Protein AF-0000000075576171 (afdb_homodimer)

Structure (mmCIF, N/CA/C/O backbone):
data_AF-0000000075576171-model_v1
#
loop_
_entity.id
_entity.type
_entity.pdbx_description
1 polymer 'Calcineurin-like phosphoesterase domain-containing protein'
#
loop_
_atom_site.group_PDB
_atom_site.id
_atom_site.type_symbol
_atom_site.label_atom_id
_atom_site.label_alt_id
_atom_site.label_comp_id
_atom_site.label_asym_id
_atom_site.label_entity_id
_atom_site.label_seq_id
_atom_site.pdbx_PDB_ins_code
_atom_site.Cartn_x
_atom_site.Cartn_y
_atom_site.Cartn_z
_atom_site.occupancy
_atom_site.B_iso_or_equiv
_atom_site.auth_seq_id
_atom_site.auth_comp_id
_atom_site.auth_asym_id
_atom_site.auth_atom_id
_atom_site.pdbx_PDB_model_num
ATOM 1 N N . MET A 1 1 ? 13.305 -39 0.405 1 17.52 1 MET A N 1
ATOM 2 C CA . MET A 1 1 ? 11.969 -39.344 0.898 1 17.52 1 MET A CA 1
ATOM 3 C C . MET A 1 1 ? 11.852 -39.062 2.391 1 17.52 1 MET A C 1
ATOM 5 O O . MET A 1 1 ? 10.852 -39.375 3.016 1 17.52 1 MET A O 1
ATOM 9 N N . LYS A 1 2 ? 13.062 -38.406 2.637 1 15.64 2 LYS A N 1
ATOM 10 C CA . LYS A 1 2 ? 13.398 -38.062 4.016 1 15.64 2 LYS A CA 1
ATOM 11 C C . LYS A 1 2 ? 12.273 -37.281 4.668 1 15.64 2 LYS A C 1
ATOM 13 O O . LYS A 1 2 ? 11.719 -36.344 4.055 1 15.64 2 LYS A O 1
ATOM 18 N N . SER A 1 3 ? 11.57 -37.719 5.793 1 17.28 3 SER A N 1
ATOM 19 C CA . SER A 1 3 ? 11.352 -37.969 7.219 1 17.28 3 SER A CA 1
ATOM 20 C C . SER A 1 3 ? 12.133 -36.938 8.07 1 17.28 3 SER A C 1
ATOM 22 O O . SER A 1 3 ? 11.602 -36.438 9.055 1 17.28 3 SER A O 1
ATOM 24 N N . SER A 1 4 ? 13.258 -37 8.008 1 15.62 4 SER A N 1
ATOM 25 C CA . SER A 1 4 ? 13.617 -36.594 9.367 1 15.62 4 SER A CA 1
ATOM 26 C C . SER A 1 4 ? 13.141 -35.188 9.68 1 15.62 4 SER A C 1
ATOM 28 O O . SER A 1 4 ? 12.766 -34.438 8.773 1 15.62 4 SER A O 1
ATOM 30 N N . LYS A 1 5 ? 13.781 -34.312 10.328 1 18.09 5 LYS A N 1
ATOM 31 C CA . LYS A 1 5 ? 14.602 -34.094 11.523 1 18.09 5 LYS A CA 1
ATOM 32 C C . LYS A 1 5 ? 14.844 -32.625 11.773 1 18.09 5 LYS A C 1
ATOM 34 O O . LYS A 1 5 ? 15.57 -32.25 12.703 1 18.09 5 LYS A O 1
ATOM 39 N N . TYR A 1 6 ? 15 -31.734 11.055 1 16.7 6 TYR A N 1
ATOM 40 C CA . TYR A 1 6 ? 15.344 -30.531 11.82 1 16.7 6 TYR A CA 1
ATOM 41 C C . TYR A 1 6 ? 14.086 -29.828 12.32 1 16.7 6 TYR A C 1
ATOM 43 O O . TYR A 1 6 ? 13 -30 11.75 1 16.7 6 TYR A O 1
ATOM 51 N N . PHE A 1 7 ? 14.008 -28.906 13.602 1 17.77 7 PHE A N 1
ATOM 52 C CA . PHE A 1 7 ? 14.188 -28.656 15.031 1 17.77 7 PHE A CA 1
ATOM 53 C C . PHE A 1 7 ? 13.117 -27.703 15.547 1 17.77 7 PHE A C 1
ATOM 55 O O . PHE A 1 7 ? 12.438 -27.031 14.758 1 17.77 7 PHE A O 1
ATOM 62 N N . SER A 1 8 ? 13.148 -27.172 17.016 1 18.34 8 SER A N 1
ATOM 63 C CA . SER A 1 8 ? 13.148 -26.578 18.359 1 18.34 8 SER A CA 1
ATOM 64 C C . SER A 1 8 ? 13.383 -25.078 18.281 1 18.34 8 SER A C 1
ATOM 66 O O . SER A 1 8 ? 13.719 -24.453 19.281 1 18.34 8 SER A O 1
ATOM 68 N N . LEU A 1 9 ? 12.672 -24.266 17.578 1 18.59 9 LEU A N 1
ATOM 69 C CA . LEU A 1 9 ? 12.742 -22.969 18.25 1 18.59 9 LEU A CA 1
ATOM 70 C C . LEU A 1 9 ? 11.68 -22.844 19.328 1 18.59 9 LEU A C 1
ATOM 72 O O . LEU A 1 9 ? 10.484 -22.891 19.047 1 18.59 9 LEU A O 1
ATOM 76 N N . THR A 1 10 ? 12.133 -23.266 20.766 1 25.03 10 THR A N 1
ATOM 77 C CA . THR A 1 10 ? 13.477 -23.031 21.281 1 25.03 10 THR A CA 1
ATOM 78 C C . THR A 1 10 ? 14.297 -22.188 20.312 1 25.03 10 THR A C 1
ATOM 80 O O . THR A 1 10 ? 15.445 -21.844 20.609 1 25.03 10 THR A O 1
ATOM 83 N N . CYS A 1 11 ? 13.359 -21.859 19.109 1 21.95 11 CYS A N 1
ATOM 84 C CA . CYS A 1 11 ? 12.867 -21.062 17.984 1 21.95 11 CYS A CA 1
ATOM 85 C C . CYS A 1 11 ? 11.781 -20.094 18.438 1 21.95 11 CYS A C 1
ATOM 87 O O . CYS A 1 11 ? 11.125 -19.469 17.594 1 21.95 11 CYS A O 1
ATOM 89 N N . LEU A 1 12 ? 10.969 -19.984 19.531 1 21.55 12 LEU A N 1
ATOM 90 C CA . LEU A 1 12 ? 10.156 -19.281 20.516 1 21.55 12 LEU A CA 1
ATOM 91 C C . LEU A 1 12 ? 10.445 -17.781 20.5 1 21.55 12 LEU A C 1
ATOM 93 O O . LEU A 1 12 ? 9.531 -16.969 20.594 1 21.55 12 LEU A O 1
ATOM 97 N N . LYS A 1 13 ? 11.852 -17.234 20.797 1 24.52 13 LYS A N 1
ATOM 98 C CA . LYS A 1 13 ? 12.945 -16.281 20.906 1 24.52 13 LYS A CA 1
ATOM 99 C C . LYS A 1 13 ? 13.18 -15.578 19.562 1 24.52 13 LYS A C 1
ATOM 101 O O . LYS A 1 13 ? 13.883 -14.57 19.5 1 24.52 13 LYS A O 1
ATOM 106 N N . ILE A 1 14 ? 12.797 -15.93 18.406 1 25.83 14 ILE A N 1
ATOM 107 C CA . ILE A 1 14 ? 12.93 -15.312 17.078 1 25.83 14 ILE A CA 1
ATOM 108 C C . ILE A 1 14 ? 11.766 -14.359 16.828 1 25.83 14 ILE A C 1
ATOM 110 O O . ILE A 1 14 ? 11.93 -13.305 16.219 1 25.83 14 ILE A O 1
ATOM 114 N N . ALA A 1 15 ? 10.531 -14.492 17.109 1 25.62 15 ALA A N 1
ATOM 115 C CA . ALA A 1 15 ? 9.336 -13.656 17.109 1 25.62 15 ALA A CA 1
ATOM 116 C C . ALA A 1 15 ? 9.516 -12.438 18 1 25.62 15 ALA A C 1
ATOM 118 O O . ALA A 1 15 ? 8.859 -11.414 17.812 1 25.62 15 ALA A O 1
ATOM 119 N N . ASN A 1 16 ? 9.953 -12.453 19.094 1 27.39 16 ASN A N 1
ATOM 120 C CA . ASN A 1 16 ? 10.523 -11.305 19.797 1 27.39 16 ASN A CA 1
ATOM 121 C C . ASN A 1 16 ? 11.344 -10.43 18.844 1 27.39 16 ASN A C 1
ATOM 123 O O . ASN A 1 16 ? 11.625 -9.266 19.156 1 27.39 16 ASN A O 1
ATOM 127 N N . LYS A 1 17 ? 11.984 -11.008 17.891 1 33.22 17 LYS A N 1
ATOM 128 C CA . LYS A 1 17 ? 12.828 -10.43 16.844 1 33.22 17 LYS A CA 1
ATOM 129 C C . LYS A 1 17 ? 11.984 -9.68 15.82 1 33.22 17 LYS A C 1
ATOM 131 O O . LYS A 1 17 ? 12.484 -8.781 15.141 1 33.22 17 LYS A O 1
ATOM 136 N N . LEU A 1 18 ? 10.945 -10.188 15.352 1 30.08 18 LEU A N 1
ATOM 137 C CA . LEU A 1 18 ? 10.094 -9.406 14.461 1 30.08 18 LEU A CA 1
ATOM 138 C C . LEU A 1 18 ? 9.594 -8.148 15.148 1 30.08 18 LEU A C 1
ATOM 140 O O . LEU A 1 18 ? 9.477 -7.094 14.516 1 30.08 18 LEU A O 1
ATOM 144 N N . LEU A 1 19 ? 8.766 -8.289 16.297 1 31.03 19 LEU A N 1
ATOM 145 C CA . LEU A 1 19 ? 8.641 -7.031 17.031 1 31.03 19 LEU A CA 1
ATOM 146 C C . LEU A 1 19 ? 9.961 -6.641 17.672 1 31.03 19 LEU A C 1
ATOM 148 O O . LEU A 1 19 ? 10.617 -7.469 18.312 1 31.03 19 LEU A O 1
ATOM 152 N N . GLY A 1 20 ? 10.891 -6.129 16.969 1 35.5 20 GLY A N 1
ATOM 153 C CA . GLY A 1 20 ? 12.172 -5.52 17.281 1 35.5 20 GLY A CA 1
ATOM 154 C C . GLY A 1 20 ? 12.367 -5.23 18.75 1 35.5 20 GLY A C 1
ATOM 155 O O . GLY A 1 20 ? 13.023 -4.254 19.125 1 35.5 20 GLY A O 1
ATOM 156 N N . VAL A 1 21 ? 11.539 -5.883 19.469 1 35.31 21 VAL A N 1
ATOM 157 C CA . VAL A 1 21 ? 12 -5.508 20.797 1 35.31 21 VAL A CA 1
ATOM 158 C C . VAL A 1 21 ? 13.398 -6.07 21.047 1 35.31 21 VAL A C 1
ATOM 160 O O . VAL A 1 21 ? 13.609 -7.281 20.953 1 35.31 21 VAL A O 1
ATOM 163 N N . TYR A 1 22 ? 14.312 -5.504 20.641 1 37.78 22 TYR A N 1
ATOM 164 C CA . TYR A 1 22 ? 15.711 -5.797 20.969 1 37.78 22 TYR A CA 1
ATOM 165 C C . TYR A 1 22 ? 15.984 -5.543 22.438 1 37.78 22 TYR A C 1
ATOM 167 O O . TYR A 1 22 ? 15.562 -4.523 23 1 37.78 22 TYR A O 1
ATOM 175 N N . THR A 1 23 ? 15.898 -6.73 23.141 1 37.19 23 THR A N 1
ATOM 176 C CA . THR A 1 23 ? 16.234 -6.668 24.547 1 37.19 23 THR A CA 1
ATOM 177 C C . THR A 1 23 ? 17.734 -6.543 24.75 1 37.19 23 THR A C 1
ATOM 179 O O . THR A 1 23 ? 18.516 -7.32 24.172 1 37.19 23 THR A O 1
ATOM 182 N N . SER A 1 24 ? 18.297 -5.477 24.812 1 31.84 24 SER A N 1
ATOM 183 C CA . SER A 1 24 ? 19.688 -5.395 25.281 1 31.84 24 SER A CA 1
ATOM 184 C C . SER A 1 24 ? 19.797 -5.867 26.734 1 31.84 24 SER A C 1
ATOM 186 O O . SER A 1 24 ? 18.922 -5.605 27.547 1 31.84 24 SER A O 1
ATOM 188 N N . ARG A 1 25 ? 20.688 -6.922 27.062 1 30.8 25 ARG A N 1
ATOM 189 C CA . ARG A 1 25 ? 21.031 -7.559 28.328 1 30.8 25 ARG A CA 1
ATOM 190 C C . ARG A 1 25 ? 21.469 -6.523 29.359 1 30.8 25 ARG A C 1
ATOM 192 O O . ARG A 1 25 ? 22.547 -5.941 29.25 1 30.8 25 ARG A O 1
ATOM 199 N N . CYS A 1 26 ? 20.656 -5.656 29.969 1 30.92 26 CYS A N 1
ATOM 200 C CA . CYS A 1 26 ? 21.234 -4.867 31.047 1 30.92 26 CYS A CA 1
ATOM 201 C C . CYS A 1 26 ? 21.438 -5.715 32.312 1 30.92 26 CYS A C 1
ATOM 203 O O . CYS A 1 26 ? 20.609 -6.578 32.594 1 30.92 26 CYS A O 1
ATOM 205 N N . ASP A 1 27 ? 22.547 -5.641 32.844 1 34.88 27 ASP A N 1
ATOM 206 C CA . ASP A 1 27 ? 22.734 -5.781 34.281 1 34.88 27 ASP A CA 1
ATOM 207 C C . ASP A 1 27 ? 21.641 -5.047 35.031 1 34.88 27 ASP A C 1
ATOM 209 O O . ASP A 1 27 ? 20.766 -4.414 34.438 1 34.88 27 ASP A O 1
ATOM 213 N N . ASP A 1 28 ? 21.953 -4.289 36.25 1 41.62 28 ASP A N 1
ATOM 214 C CA . ASP A 1 28 ? 21.094 -3.691 37.281 1 41.62 28 ASP A CA 1
ATOM 215 C C . ASP A 1 28 ? 20.219 -2.594 36.688 1 41.62 28 ASP A C 1
ATOM 217 O O . ASP A 1 28 ? 19.453 -1.945 37.406 1 41.62 28 ASP A O 1
ATOM 221 N N . ALA A 1 29 ? 20.625 -1.772 35.656 1 46.78 29 ALA A N 1
ATOM 222 C CA . ALA A 1 29 ? 19.891 -0.657 35.062 1 46.78 29 ALA A CA 1
ATOM 223 C C . ALA A 1 29 ? 18.734 -1.155 34.219 1 46.78 29 ALA A C 1
ATOM 225 O O . ALA A 1 29 ? 18.844 -2.193 33.562 1 46.78 29 ALA A O 1
ATOM 226 N N . GLN A 1 30 ? 17.5 -0.613 34.469 1 65.06 30 GLN A N 1
ATOM 227 C CA . GLN A 1 30 ? 16.25 -1.005 33.844 1 65.06 30 GLN A CA 1
ATOM 228 C C . GLN A 1 30 ? 16.391 -0.963 32.312 1 65.06 30 GLN A C 1
ATOM 230 O O . GLN A 1 30 ? 16.609 0.103 31.734 1 65.06 30 GLN A O 1
ATOM 235 N N . GLU A 1 31 ? 16.656 -1.927 31.641 1 79.56 31 GLU A N 1
ATOM 236 C CA . GLU A 1 31 ? 16.922 -2.117 30.219 1 79.56 31 GLU A CA 1
ATOM 237 C C . GLU A 1 31 ? 15.734 -1.656 29.375 1 79.56 31 GLU A C 1
ATOM 239 O O . GLU A 1 31 ? 14.578 -1.947 29.703 1 79.56 31 GLU A O 1
ATOM 244 N N . MET A 1 32 ? 16.156 -0.674 28.438 1 88.06 32 MET A N 1
ATOM 245 C CA . MET A 1 32 ? 15.148 -0.23 27.469 1 88.06 32 MET A CA 1
ATOM 246 C C . MET A 1 32 ? 15.008 -1.225 26.328 1 88.06 32 MET A C 1
ATOM 248 O O . MET A 1 32 ? 16 -1.804 25.875 1 88.06 32 MET A O 1
ATOM 252 N N . THR A 1 33 ? 13.812 -1.478 25.969 1 85.06 33 THR A N 1
ATOM 253 C CA . THR A 1 33 ? 13.523 -2.27 24.781 1 85.06 33 THR A CA 1
ATOM 254 C C . THR A 1 33 ? 12.922 -1.396 23.688 1 85.06 33 THR A C 1
ATOM 256 O O . THR A 1 33 ? 12.383 -0.323 23.969 1 85.06 33 THR A O 1
ATOM 259 N N . VAL A 1 34 ? 13.125 -1.849 22.438 1 88.75 34 VAL A N 1
ATOM 260 C CA . VAL A 1 34 ? 12.633 -1.051 21.328 1 88.75 34 VAL A CA 1
ATOM 261 C C . VAL A 1 34 ? 11.844 -1.938 20.359 1 88.75 34 VAL A C 1
ATOM 263 O O . VAL A 1 34 ? 12.219 -3.086 20.125 1 88.75 34 VAL A O 1
ATOM 266 N N . GLU A 1 35 ? 10.688 -1.4 19.922 1 86.56 35 GLU A N 1
ATOM 267 C CA . GLU A 1 35 ? 9.875 -2 18.859 1 86.56 35 GLU A CA 1
ATOM 268 C C . GLU A 1 35 ? 9.711 -1.05 17.688 1 86.56 35 GLU A C 1
ATOM 270 O O . GLU A 1 35 ? 9.539 0.156 17.859 1 86.56 35 GLU A O 1
ATOM 275 N N . SER A 1 36 ? 9.789 -1.634 16.469 1 88.75 36 SER A N 1
ATOM 276 C CA . SER A 1 36 ? 9.68 -0.828 15.266 1 88.75 36 SER A CA 1
ATOM 277 C C . SER A 1 36 ? 8.391 -1.138 14.508 1 88.75 36 SER A C 1
ATOM 279 O O . SER A 1 36 ? 7.902 -2.27 14.539 1 88.75 36 SER A O 1
ATOM 281 N N . ASN A 1 37 ? 7.871 -0.131 13.812 1 87 37 ASN A N 1
ATOM 282 C CA . ASN A 1 37 ? 6.695 -0.337 12.977 1 87 37 ASN A CA 1
ATOM 283 C C . ASN A 1 37 ? 7.055 -1.024 11.664 1 87 37 ASN A C 1
ATOM 285 O O . ASN A 1 37 ? 6.18 -1.519 10.953 1 87 37 ASN A O 1
ATOM 289 N N . ILE A 1 38 ? 8.297 -0.993 11.25 1 89.44 38 ILE A N 1
ATOM 290 C CA . ILE A 1 38 ? 8.695 -1.644 10.008 1 89.44 38 ILE A CA 1
ATOM 291 C C . ILE A 1 38 ? 9.516 -2.893 10.312 1 89.44 38 ILE A C 1
ATOM 293 O O . ILE A 1 38 ? 10.094 -3.01 11.398 1 89.44 38 ILE A O 1
ATOM 297 N N . LEU A 1 39 ? 9.539 -3.797 9.391 1 86.12 39 LEU A N 1
ATOM 298 C CA . LEU A 1 39 ? 10.312 -5.023 9.539 1 86.12 39 LEU A CA 1
ATOM 299 C C . LEU A 1 39 ? 11.797 -4.75 9.352 1 86.12 39 LEU A C 1
ATOM 301 O O . LEU A 1 39 ? 12.195 -4.059 8.406 1 86.12 39 LEU A O 1
ATOM 305 N N . MET A 1 40 ? 12.602 -5.266 10.305 1 91.19 40 MET A N 1
ATOM 306 C CA . MET A 1 40 ? 14.055 -5.137 10.219 1 91.19 40 MET A CA 1
ATOM 307 C C . MET A 1 40 ? 14.742 -6.457 10.562 1 91.19 40 MET A C 1
ATOM 309 O O . MET A 1 40 ? 14.125 -7.344 11.156 1 91.19 40 MET A O 1
ATOM 313 N N . SER A 1 41 ? 15.922 -6.629 10.078 1 88.06 41 SER A N 1
ATOM 314 C CA . SER A 1 41 ? 16.75 -7.77 10.438 1 88.06 41 SER A CA 1
ATOM 315 C C . SER A 1 41 ? 18.094 -7.316 11.016 1 88.06 41 SER A C 1
ATOM 317 O O . SER A 1 41 ? 18.391 -6.121 11.031 1 88.06 41 SER A O 1
ATOM 319 N N . ASP A 1 42 ? 18.875 -8.305 11.477 1 87.69 42 ASP A N 1
ATOM 320 C CA . ASP A 1 42 ? 20.188 -7.996 12.031 1 87.69 42 ASP A CA 1
ATOM 321 C C . ASP A 1 42 ? 21.297 -8.242 11 1 87.69 42 ASP A C 1
ATOM 323 O O . ASP A 1 42 ? 22.484 -8.211 11.328 1 87.69 42 ASP A O 1
ATOM 327 N N . SER A 1 43 ? 20.812 -8.477 9.75 1 86.25 43 SER A N 1
ATOM 328 C CA . SER A 1 43 ? 21.812 -8.836 8.75 1 86.25 43 SER A CA 1
ATOM 329 C C . SER A 1 43 ? 21.625 -8.023 7.469 1 86.25 43 SER A C 1
ATOM 331 O O . SER A 1 43 ? 20.5 -7.902 6.961 1 86.25 43 SER A O 1
ATOM 333 N N . LEU A 1 44 ? 22.719 -7.621 7.02 1 87.38 44 LEU A N 1
ATOM 334 C CA . LEU A 1 44 ? 22.766 -6.891 5.758 1 87.38 44 LEU A CA 1
ATOM 335 C C . LEU A 1 44 ? 22.375 -7.797 4.594 1 87.38 44 LEU A C 1
ATOM 337 O O . LEU A 1 44 ? 21.859 -7.324 3.576 1 87.38 44 LEU A O 1
ATOM 341 N N . GLU A 1 45 ? 22.531 -9.094 4.77 1 85.38 45 GLU A N 1
ATOM 342 C CA . GLU A 1 45 ? 22.359 -10.055 3.68 1 85.38 45 GLU A CA 1
ATOM 343 C C . GLU A 1 45 ? 20.875 -10.391 3.475 1 85.38 45 GLU A C 1
ATOM 345 O O . GLU A 1 45 ? 20.5 -10.906 2.426 1 85.38 45 GLU A O 1
ATOM 350 N N . ASN A 1 46 ? 20.125 -10.062 4.441 1 85.75 46 ASN A N 1
ATOM 351 C CA . ASN A 1 46 ? 18.703 -10.398 4.348 1 85.75 46 ASN A CA 1
ATOM 352 C C . ASN A 1 46 ? 17.828 -9.281 4.891 1 85.75 46 ASN A C 1
ATOM 354 O O . ASN A 1 46 ? 17.062 -9.484 5.832 1 85.75 46 ASN A O 1
ATOM 358 N N . PRO A 1 47 ? 17.891 -8.188 4.27 1 89.38 47 PRO A N 1
ATOM 359 C CA . PRO A 1 47 ? 17 -7.117 4.742 1 89.38 47 PRO A CA 1
ATOM 360 C C . PRO A 1 47 ? 15.539 -7.348 4.363 1 89.38 47 PRO A C 1
ATOM 362 O O . PRO A 1 47 ? 15.227 -7.539 3.188 1 89.38 47 PRO A O 1
ATOM 365 N N . PRO A 1 48 ? 14.664 -7.383 5.348 1 91.06 48 PRO A N 1
ATOM 366 C CA . PRO A 1 48 ? 13.242 -7.508 4.996 1 91.06 48 PRO A CA 1
ATOM 367 C C . PRO A 1 48 ? 12.742 -6.344 4.141 1 91.06 48 PRO A C 1
ATOM 369 O O . PRO A 1 48 ? 13.156 -5.199 4.348 1 91.06 48 PRO A O 1
ATOM 372 N N . VAL A 1 49 ? 11.883 -6.633 3.219 1 94.44 49 VAL A N 1
ATOM 373 C CA . VAL A 1 49 ? 11.352 -5.625 2.307 1 94.44 49 VAL A CA 1
ATOM 374 C C . VAL A 1 49 ? 10.086 -5.008 2.898 1 94.44 49 VAL A C 1
ATOM 376 O O . VAL A 1 49 ? 9.188 -5.727 3.354 1 94.44 49 VAL A O 1
ATOM 379 N N . ASN A 1 50 ? 10.109 -3.707 2.988 1 93.5 50 ASN A N 1
ATOM 380 C CA . ASN A 1 50 ? 8.93 -2.93 3.35 1 93.5 50 ASN A CA 1
ATOM 381 C C . ASN A 1 50 ? 8.375 -2.166 2.152 1 93.5 50 ASN A C 1
ATOM 383 O O . ASN A 1 50 ? 9.109 -1.476 1.451 1 93.5 50 ASN A O 1
ATOM 387 N N . ASP A 1 51 ? 7.098 -2.291 1.861 1 89.5 51 ASP A N 1
ATOM 388 C CA . ASP A 1 51 ? 6.504 -1.739 0.648 1 89.5 51 ASP A CA 1
ATOM 389 C C . ASP A 1 51 ? 6.578 -0.214 0.645 1 89.5 51 ASP A C 1
ATOM 391 O O . ASP A 1 51 ? 7.09 0.385 -0.303 1 89.5 51 ASP A O 1
ATOM 395 N N . ILE A 1 52 ? 6 0.49 1.646 1 88.12 52 ILE A N 1
ATOM 396 C CA . ILE A 1 52 ? 6.074 1.944 1.737 1 88.12 52 ILE A CA 1
ATOM 397 C C . ILE A 1 52 ? 6.535 2.352 3.135 1 88.12 52 ILE A C 1
ATOM 399 O O . ILE A 1 52 ? 5.957 1.922 4.137 1 88.12 52 ILE A O 1
ATOM 403 N N . VAL A 1 53 ? 7.625 3.102 3.15 1 91.06 53 VAL A N 1
ATOM 404 C CA . VAL A 1 53 ? 8.117 3.625 4.418 1 91.06 53 VAL A CA 1
ATOM 405 C C . VAL A 1 53 ? 8.133 5.152 4.379 1 91.06 53 VAL A C 1
ATOM 407 O O . VAL A 1 53 ? 8.883 5.754 3.609 1 91.06 53 VAL A O 1
ATOM 410 N N . GLN A 1 54 ? 7.316 5.711 5.148 1 91.25 54 GLN A N 1
ATOM 411 C CA . GLN A 1 54 ? 7.293 7.168 5.273 1 91.25 54 GLN A CA 1
ATOM 412 C C . GLN A 1 54 ? 7.914 7.617 6.59 1 91.25 54 GLN A C 1
ATOM 414 O O . GLN A 1 54 ? 8.688 8.578 6.621 1 91.25 54 GLN A O 1
ATOM 419 N N . THR A 1 55 ? 7.504 6.992 7.641 1 93.06 55 THR A N 1
ATOM 420 C CA . THR A 1 55 ? 7.973 7.266 8.992 1 93.06 55 THR A CA 1
ATOM 421 C C . THR A 1 55 ? 8.336 5.969 9.711 1 93.06 55 THR A C 1
ATOM 423 O O . THR A 1 55 ? 7.527 5.043 9.781 1 93.06 55 THR A O 1
ATOM 426 N N . ILE A 1 56 ? 9.562 5.898 10.094 1 94.25 56 ILE A N 1
ATOM 427 C CA . ILE A 1 56 ? 9.945 4.82 10.992 1 94.25 56 ILE A CA 1
ATOM 428 C C . ILE A 1 56 ? 9.594 5.199 12.43 1 94.25 56 ILE A C 1
ATOM 430 O O . ILE A 1 56 ? 10.062 6.219 12.945 1 94.25 56 ILE A O 1
ATOM 434 N N . THR A 1 57 ? 8.781 4.457 13.023 1 93.19 57 THR A N 1
ATOM 435 C CA . THR A 1 57 ? 8.383 4.688 14.406 1 93.19 57 THR A CA 1
ATOM 436 C C . THR A 1 57 ? 9.008 3.643 15.328 1 93.19 57 THR A C 1
ATOM 438 O O . THR A 1 57 ? 8.852 2.439 15.109 1 93.19 57 THR A O 1
ATOM 441 N N . LEU A 1 58 ? 9.703 4.082 16.297 1 92.94 58 LEU A N 1
ATOM 442 C CA . LEU A 1 58 ? 10.305 3.225 17.312 1 92.94 58 LEU A CA 1
ATOM 443 C C . LEU A 1 58 ? 9.641 3.441 18.672 1 92.94 58 LEU A C 1
ATOM 445 O O . LEU A 1 58 ? 9.609 4.562 19.188 1 92.94 58 LEU A O 1
ATOM 449 N N . LYS A 1 59 ? 9.133 2.463 19.219 1 92 59 LYS A N 1
ATOM 450 C CA . LYS A 1 59 ? 8.508 2.516 20.531 1 92 59 LYS A CA 1
ATOM 451 C C . LYS A 1 59 ? 9.422 1.906 21.594 1 92 59 LYS A C 1
ATOM 453 O O . LYS A 1 59 ? 9.875 0.77 21.453 1 92 59 LYS A O 1
ATOM 458 N N . PHE A 1 60 ? 9.617 2.623 22.641 1 92.31 60 PHE A N 1
ATOM 459 C CA . PHE A 1 60 ? 10.438 2.176 23.766 1 92.31 60 PHE A CA 1
ATOM 460 C C . PHE A 1 60 ? 9.57 1.898 24.984 1 92.31 60 PHE A C 1
ATOM 462 O O . PHE A 1 60 ? 8.43 2.369 25.062 1 92.31 60 PHE A O 1
ATOM 469 N N . ASN A 1 61 ? 10.055 1.088 25.891 1 90.56 61 ASN A N 1
ATOM 470 C CA . ASN A 1 61 ? 9.297 0.747 27.094 1 90.56 61 ASN A CA 1
ATOM 471 C C . ASN A 1 61 ? 9.414 1.827 28.156 1 90.56 61 ASN A C 1
ATOM 473 O O . ASN A 1 61 ? 8.828 1.713 29.234 1 90.56 61 ASN A O 1
ATOM 477 N N . GLN A 1 62 ? 10.164 2.91 27.906 1 92.19 62 GLN A N 1
ATOM 478 C CA . GLN A 1 62 ? 10.359 4.016 28.844 1 92.19 62 GLN A CA 1
ATOM 479 C C . GLN A 1 62 ? 10.281 5.359 28.125 1 92.19 62 GLN A C 1
ATOM 481 O O . GLN A 1 62 ? 10.602 5.457 26.938 1 92.19 62 GLN A O 1
ATOM 486 N N . ALA A 1 63 ? 9.82 6.352 28.906 1 94.06 63 ALA A N 1
ATOM 487 C CA . ALA A 1 63 ? 9.82 7.703 28.359 1 94.06 63 ALA A CA 1
ATOM 488 C C . ALA A 1 63 ? 11.234 8.195 28.078 1 94.06 63 ALA A C 1
ATOM 490 O O . ALA A 1 63 ? 12.125 8.055 28.922 1 94.06 63 ALA A O 1
ATOM 491 N N . LEU A 1 64 ? 11.453 8.797 26.938 1 93.88 64 LEU A N 1
ATOM 492 C CA . LEU A 1 64 ? 12.797 9.125 26.469 1 93.88 64 LEU A CA 1
ATOM 493 C C . LEU A 1 64 ? 13.219 10.508 26.969 1 93.88 64 LEU A C 1
ATOM 495 O O . LEU A 1 64 ? 12.375 11.367 27.219 1 93.88 64 LEU A O 1
ATOM 499 N N . ASP A 1 65 ? 14.477 10.695 27.219 1 92 65 ASP A N 1
ATOM 500 C CA . ASP A 1 65 ? 15.078 11.992 27.516 1 92 65 ASP A CA 1
ATOM 501 C C . ASP A 1 65 ? 15.438 12.742 26.25 1 92 65 ASP A C 1
ATOM 503 O O . ASP A 1 65 ? 16.375 12.359 25.531 1 92 65 ASP A O 1
ATOM 507 N N . PRO A 1 66 ? 14.758 13.812 25.953 1 90.75 66 PRO A N 1
ATOM 508 C CA . PRO A 1 66 ? 15 14.547 24.703 1 90.75 66 PRO A CA 1
ATOM 509 C C . PRO A 1 66 ? 16.438 15.031 24.578 1 90.75 66 PRO A C 1
ATOM 511 O O . PRO A 1 66 ? 16.953 15.203 23.469 1 90.75 66 PRO A O 1
ATOM 514 N N . ALA A 1 67 ? 17.172 15.172 25.609 1 88.69 67 ALA A N 1
ATOM 515 C CA . ALA A 1 67 ? 18.547 15.688 25.594 1 88.69 67 ALA A CA 1
ATOM 516 C C . ALA A 1 67 ? 19.5 14.672 24.984 1 88.69 67 ALA A C 1
ATOM 518 O O . ALA A 1 67 ? 20.594 15.039 24.531 1 88.69 67 ALA A O 1
ATOM 519 N N . THR A 1 68 ? 19.078 13.422 24.938 1 91.44 68 THR A N 1
ATOM 520 C CA . THR A 1 68 ? 19.984 12.367 24.469 1 91.44 68 THR A CA 1
ATOM 521 C C . THR A 1 68 ? 19.656 11.984 23.031 1 91.44 68 THR A C 1
ATOM 523 O O . THR A 1 68 ? 20.328 11.133 22.453 1 91.44 68 THR A O 1
ATOM 526 N N . LEU A 1 69 ? 18.672 12.602 22.5 1 91.44 69 LEU A N 1
ATOM 527 C CA . LEU A 1 69 ? 18.172 12.195 21.188 1 91.44 69 LEU A CA 1
ATOM 528 C C . LEU A 1 69 ? 19.141 12.594 20.094 1 91.44 69 LEU A C 1
ATOM 530 O O . LEU A 1 69 ? 19.359 11.836 19.141 1 91.44 69 LEU A O 1
ATOM 534 N N . ALA A 1 70 ? 19.797 13.75 20.484 1 81.88 70 ALA A N 1
ATOM 535 C CA . ALA A 1 70 ? 20.703 14.266 19.453 1 81.88 70 ALA A CA 1
ATOM 536 C C . ALA A 1 70 ? 21.828 13.273 19.172 1 81.88 70 ALA A C 1
ATOM 538 O O . ALA A 1 70 ? 22.453 12.734 20.094 1 81.88 70 ALA A O 1
ATOM 539 N N . ASP A 1 71 ? 22.094 12.727 18.047 1 86 71 ASP A N 1
ATOM 540 C CA . ASP A 1 71 ? 23.188 11.922 17.516 1 86 71 ASP A CA 1
ATOM 541 C C . ASP A 1 71 ? 23.016 10.453 17.891 1 86 71 ASP A C 1
ATOM 543 O O . ASP A 1 71 ? 23.906 9.641 17.641 1 86 71 ASP A O 1
ATOM 547 N N . ALA A 1 72 ? 21.953 10.164 18.656 1 93.81 72 ALA A N 1
ATOM 548 C CA . ALA A 1 72 ? 21.75 8.789 19.094 1 93.81 72 ALA A CA 1
ATOM 549 C C . ALA A 1 72 ? 21.188 7.93 17.969 1 93.81 72 ALA A C 1
ATOM 551 O O . ALA A 1 72 ? 21.203 6.699 18.047 1 93.81 72 ALA A O 1
ATOM 552 N N . ILE A 1 73 ? 20.625 8.547 17 1 94.69 73 ILE A N 1
ATOM 553 C CA . ILE A 1 73 ? 19.984 7.824 15.906 1 94.69 73 ILE A CA 1
ATOM 554 C C . ILE A 1 73 ? 20.703 8.148 14.594 1 94.69 73 ILE A C 1
ATOM 556 O O . ILE A 1 73 ? 20.875 9.312 14.234 1 94.69 73 ILE A O 1
ATOM 560 N N . GLU A 1 74 ? 21.141 7.121 13.93 1 95.44 74 GLU A N 1
ATOM 561 C CA . GLU A 1 74 ? 21.812 7.285 12.641 1 95.44 74 GLU A CA 1
ATOM 562 C C . GLU A 1 74 ? 21.172 6.391 11.578 1 95.44 74 GLU A C 1
ATOM 564 O O . GLU A 1 74 ? 20.766 5.262 11.867 1 95.44 74 GLU A O 1
ATOM 569 N N . LEU A 1 75 ? 21.047 6.93 10.453 1 96.38 75 LEU A N 1
ATOM 570 C CA . LEU A 1 75 ? 20.5 6.223 9.297 1 96.38 75 LEU A CA 1
ATOM 571 C C . LEU A 1 75 ? 21.516 6.168 8.164 1 96.38 75 LEU A C 1
ATOM 573 O O . LEU A 1 75 ? 22.156 7.168 7.859 1 96.38 75 LEU A O 1
ATOM 577 N N . TYR A 1 76 ? 21.703 5.008 7.598 1 97.06 76 TYR A N 1
ATOM 578 C CA . TYR A 1 76 ? 22.609 4.805 6.477 1 97.06 76 TYR A CA 1
ATOM 579 C C . TYR A 1 76 ? 21.891 4.137 5.309 1 97.06 76 TYR A C 1
ATOM 581 O O . TYR A 1 76 ? 21.031 3.275 5.508 1 97.06 76 TYR A O 1
ATOM 589 N N . ARG A 1 77 ? 22.172 4.531 4.152 1 96.88 77 ARG A N 1
ATOM 590 C CA . ARG A 1 77 ? 21.828 3.793 2.938 1 96.88 77 ARG A CA 1
ATOM 591 C C . ARG A 1 77 ? 22.984 2.891 2.512 1 96.88 77 ARG A C 1
ATOM 593 O O . ARG A 1 77 ? 24.156 3.273 2.619 1 96.88 77 ARG A O 1
ATOM 600 N N . ILE A 1 78 ? 22.688 1.743 2.041 1 96.38 78 ILE A N 1
ATOM 601 C CA . ILE A 1 78 ? 23.719 0.82 1.586 1 96.38 78 ILE A CA 1
ATOM 602 C C . ILE A 1 78 ? 23.938 0.99 0.084 1 96.38 78 ILE A C 1
ATOM 604 O O . ILE A 1 78 ? 23 0.85 -0.706 1 96.38 78 ILE A O 1
ATOM 608 N N . ASP A 1 79 ? 25.156 1.246 -0.326 1 95 79 ASP A N 1
ATOM 609 C CA . ASP A 1 79 ? 25.406 1.483 -1.743 1 95 79 ASP A CA 1
ATOM 610 C C . ASP A 1 79 ? 25.719 0.177 -2.475 1 95 79 ASP A C 1
ATOM 612 O O . ASP A 1 79 ? 25.641 -0.902 -1.881 1 95 79 ASP A O 1
ATOM 616 N N . GLN A 1 80 ? 26.031 0.241 -3.777 1 91.94 80 GLN A N 1
ATOM 617 C CA . GLN A 1 80 ? 26.172 -0.922 -4.645 1 91.94 80 GLN A CA 1
ATOM 618 C C . GLN A 1 80 ? 27.359 -1.787 -4.215 1 91.94 80 GLN A C 1
ATOM 620 O O . GLN A 1 80 ? 27.422 -2.967 -4.562 1 91.94 80 GLN A O 1
ATOM 625 N N . HIS A 1 81 ? 28.281 -1.241 -3.398 1 91.81 81 HIS A N 1
ATOM 626 C CA . HIS A 1 81 ? 29.469 -1.976 -2.963 1 91.81 81 HIS A CA 1
ATOM 627 C C . HIS A 1 81 ? 29.281 -2.521 -1.551 1 91.81 81 HIS A C 1
ATOM 629 O O . HIS A 1 81 ? 30.219 -3.107 -0.985 1 91.81 81 HIS A O 1
ATOM 635 N N . GLY A 1 82 ? 28.062 -2.289 -1.002 1 90.44 82 GLY A N 1
ATOM 636 C CA . GLY A 1 82 ? 27.781 -2.785 0.336 1 90.44 82 GLY A CA 1
ATOM 637 C C . GLY A 1 82 ? 28.234 -1.833 1.43 1 90.44 82 GLY A C 1
ATOM 638 O O . GLY A 1 82 ? 28.219 -2.186 2.611 1 90.44 82 GLY A O 1
ATOM 639 N N . ASN A 1 83 ? 28.609 -0.638 1.052 1 94.31 83 ASN A N 1
ATOM 640 C CA . ASN A 1 83 ? 29.062 0.348 2.033 1 94.31 83 ASN A CA 1
ATOM 641 C C . ASN A 1 83 ? 27.875 1.138 2.602 1 94.31 83 ASN A C 1
ATOM 643 O O . ASN A 1 83 ? 26.922 1.444 1.882 1 94.31 83 ASN A O 1
ATOM 647 N N . ALA A 1 84 ? 28.016 1.413 3.852 1 95.25 84 ALA A N 1
ATOM 648 C CA . ALA A 1 84 ? 27.031 2.27 4.496 1 95.25 84 ALA A CA 1
ATOM 649 C C . ALA A 1 84 ? 27.328 3.744 4.246 1 95.25 84 ALA A C 1
ATOM 651 O O . ALA A 1 84 ? 28.422 4.227 4.586 1 95.25 84 ALA A O 1
ATOM 652 N N . VAL A 1 85 ? 26.406 4.395 3.619 1 96.62 85 VAL A N 1
ATOM 653 C CA . VAL A 1 85 ? 26.516 5.828 3.361 1 96.62 85 VAL A CA 1
ATOM 654 C C . VAL A 1 85 ? 25.547 6.586 4.254 1 96.62 85 VAL A C 1
ATOM 656 O O . VAL A 1 85 ? 24.328 6.41 4.148 1 96.62 85 VAL A O 1
ATOM 659 N N . LYS A 1 86 ? 26.031 7.418 5.066 1 95.88 86 LYS A N 1
ATOM 660 C CA . LYS A 1 86 ? 25.188 8.133 6.027 1 95.88 86 LYS A CA 1
ATOM 661 C C . LYS A 1 86 ? 24.156 9 5.32 1 95.88 86 LYS A C 1
ATOM 663 O O . LYS A 1 86 ? 24.484 9.711 4.367 1 95.88 86 LYS A O 1
ATOM 668 N N . GLU A 1 87 ? 22.906 8.922 5.719 1 94.44 87 GLU A N 1
ATOM 669 C CA . GLU A 1 87 ? 21.781 9.711 5.207 1 94.44 87 GLU A CA 1
ATOM 670 C C . GLU A 1 87 ? 21.25 10.664 6.277 1 94.44 87 GLU A C 1
ATOM 672 O O . GLU A 1 87 ? 21.078 10.273 7.434 1 94.44 87 GLU A O 1
ATOM 677 N N . ALA A 1 88 ? 21.078 11.938 5.844 1 91.75 88 ALA A N 1
ATOM 678 C CA . ALA A 1 88 ? 20.438 12.867 6.754 1 91.75 88 ALA A CA 1
ATOM 679 C C . ALA A 1 88 ? 18.984 12.453 7.031 1 91.75 88 ALA A C 1
ATOM 681 O O . ALA A 1 88 ? 18.297 11.984 6.129 1 91.75 88 ALA A O 1
ATOM 682 N N . CYS A 1 89 ? 18.562 12.484 8.297 1 92.38 89 CYS A N 1
ATOM 683 C CA . CYS A 1 89 ? 17.188 12.141 8.672 1 92.38 89 CYS A CA 1
ATOM 684 C C . CYS A 1 89 ? 16.656 13.078 9.742 1 92.38 89 CYS A C 1
ATOM 686 O O . CYS A 1 89 ? 17.438 13.82 10.359 1 92.38 89 CYS A O 1
ATOM 688 N N . CYS A 1 90 ? 15.375 13.188 9.805 1 92.19 90 CYS A N 1
ATOM 689 C CA . CYS A 1 90 ? 14.672 13.938 10.844 1 92.19 90 CYS A CA 1
ATOM 690 C C . CYS A 1 90 ? 14.188 13.008 11.945 1 92.19 90 CYS A C 1
ATOM 692 O O . CYS A 1 90 ? 13.438 12.062 11.688 1 92.19 90 CYS A O 1
ATOM 694 N N . VAL A 1 91 ? 14.664 13.297 13.195 1 93.19 91 VAL A N 1
ATOM 695 C CA . VAL A 1 91 ? 14.289 12.469 14.336 1 93.19 91 VAL A CA 1
ATOM 696 C C . VAL A 1 91 ? 13.562 13.312 15.375 1 93.19 91 VAL A C 1
ATOM 698 O O . VAL A 1 91 ? 14.023 14.398 15.734 1 93.19 91 VAL A O 1
ATOM 701 N N . LYS A 1 92 ? 12.375 12.812 15.867 1 91.06 92 LYS A N 1
ATOM 702 C CA . LYS A 1 92 ? 11.641 13.523 16.906 1 91.06 92 LYS A CA 1
ATOM 703 C C . LYS A 1 92 ? 10.961 12.539 17.859 1 91.06 92 LYS A C 1
ATOM 705 O O . LYS A 1 92 ? 10.648 11.406 17.469 1 91.06 92 LYS A O 1
ATOM 710 N N . ILE A 1 93 ? 10.828 12.984 19.031 1 91.62 93 ILE A N 1
ATOM 711 C CA . ILE A 1 93 ? 9.969 12.273 19.969 1 91.62 93 ILE A CA 1
ATOM 712 C C . ILE A 1 93 ? 8.508 12.602 19.656 1 91.62 93 ILE A C 1
ATOM 714 O O . ILE A 1 93 ? 8.164 13.758 19.406 1 91.62 93 ILE A O 1
ATOM 718 N N . ASP A 1 94 ? 7.727 11.539 19.641 1 87.25 94 ASP A N 1
ATOM 719 C CA . ASP A 1 94 ? 6.305 11.734 19.391 1 87.25 94 ASP A CA 1
ATOM 720 C C . ASP A 1 94 ? 5.695 12.719 20.391 1 87.25 94 ASP A C 1
ATOM 722 O O . ASP A 1 94 ? 5.977 12.648 21.578 1 87.25 94 ASP A O 1
ATOM 726 N N . ARG A 1 95 ? 4.844 13.555 19.922 1 76.56 95 ARG A N 1
ATOM 727 C CA . ARG A 1 95 ? 4.277 14.633 20.719 1 76.56 95 ARG A CA 1
ATOM 728 C C . ARG A 1 95 ? 3.318 14.086 21.766 1 76.56 95 ARG A C 1
ATOM 730 O O . ARG A 1 95 ? 3.166 14.672 22.844 1 76.56 95 ARG A O 1
ATOM 737 N N . MET A 1 96 ? 2.658 13.039 21.359 1 76.38 96 MET A N 1
ATOM 738 C CA . MET A 1 96 ? 1.607 12.531 22.25 1 76.38 96 MET A CA 1
ATOM 739 C C . MET A 1 96 ? 2.127 11.383 23.094 1 76.38 96 MET A C 1
ATOM 741 O O . MET A 1 96 ? 1.454 10.945 24.031 1 76.38 96 MET A O 1
ATOM 745 N N . ASP A 1 97 ? 3.312 10.859 22.766 1 87.5 97 ASP A N 1
ATOM 746 C CA . ASP A 1 97 ? 3.848 9.688 23.453 1 87.5 97 ASP A CA 1
ATOM 747 C C . ASP A 1 97 ? 5.363 9.781 23.594 1 87.5 97 ASP A C 1
ATOM 749 O O . ASP A 1 97 ? 6.102 9.461 22.656 1 87.5 97 ASP A O 1
ATOM 753 N N . ALA A 1 98 ? 5.871 10.055 24.766 1 92.06 98 ALA A N 1
ATOM 754 C CA . ALA A 1 98 ? 7.285 10.297 25.031 1 92.06 98 ALA A CA 1
ATOM 755 C C . ALA A 1 98 ? 8.094 9.008 24.922 1 92.06 98 ALA A C 1
ATOM 757 O O . ALA A 1 98 ? 9.32 9.031 25.016 1 92.06 98 ALA A O 1
ATOM 758 N N . THR A 1 99 ? 7.453 7.867 24.703 1 93.94 99 THR A N 1
ATOM 759 C CA . THR A 1 99 ? 8.148 6.594 24.562 1 93.94 99 THR A CA 1
ATOM 760 C C . THR A 1 99 ? 8.383 6.277 23.078 1 93.94 99 THR A C 1
ATOM 762 O O . THR A 1 99 ? 8.953 5.234 22.75 1 93.94 99 THR A O 1
ATOM 765 N N . VAL A 1 100 ? 7.934 7.18 22.219 1 94.06 100 VAL A N 1
ATOM 766 C CA . VAL A 1 100 ? 7.949 6.875 20.797 1 94.06 100 VAL A CA 1
ATOM 767 C C . VAL A 1 100 ? 8.82 7.891 20.062 1 94.06 100 VAL A C 1
ATOM 769 O O . VAL A 1 100 ? 8.727 9.094 20.297 1 94.06 100 VAL A O 1
ATOM 772 N N . ILE A 1 101 ? 9.688 7.391 19.172 1 94.69 101 ILE A N 1
ATOM 773 C CA . ILE A 1 101 ? 10.461 8.234 18.25 1 94.69 101 ILE A CA 1
ATOM 774 C C . ILE A 1 101 ? 9.945 8.047 16.828 1 94.69 101 ILE A C 1
ATOM 776 O O . ILE A 1 101 ? 9.578 6.941 16.438 1 94.69 101 ILE A O 1
ATOM 780 N N . GLN A 1 102 ? 9.945 9.109 16.094 1 93.44 102 GLN A N 1
ATOM 781 C CA . GLN A 1 102 ? 9.656 9.094 14.672 1 93.44 102 GLN A CA 1
ATOM 782 C C . GLN A 1 102 ? 10.875 9.508 13.859 1 93.44 102 GLN A C 1
ATOM 784 O O . GLN A 1 102 ? 11.547 10.484 14.188 1 93.44 102 GLN A O 1
ATOM 789 N N . ILE A 1 103 ? 11.203 8.734 12.875 1 94.5 103 ILE A N 1
ATOM 790 C CA . ILE A 1 103 ? 12.336 8.984 11.992 1 94.5 103 ILE A CA 1
ATOM 791 C C . ILE A 1 103 ? 11.844 9.148 10.555 1 94.5 103 ILE A C 1
ATOM 793 O O . ILE A 1 103 ? 11.164 8.273 10.023 1 94.5 103 ILE A O 1
ATOM 797 N N . ASN A 1 104 ? 12.156 10.242 9.922 1 94.25 104 ASN A N 1
ATOM 798 C CA . ASN A 1 104 ? 11.867 10.523 8.516 1 94.25 104 ASN A CA 1
ATOM 799 C C . ASN A 1 104 ? 13.133 10.867 7.738 1 94.25 104 ASN A C 1
ATOM 801 O O . ASN A 1 104 ? 14.172 11.164 8.328 1 94.25 104 ASN A O 1
ATOM 805 N N . ASN A 1 105 ? 13.047 10.688 6.43 1 92.12 105 ASN A N 1
ATOM 806 C CA . ASN A 1 105 ? 14.148 11.25 5.648 1 92.12 105 ASN A CA 1
ATOM 807 C C . ASN A 1 105 ? 14.195 12.766 5.754 1 92.12 105 ASN A C 1
ATOM 809 O O . ASN A 1 105 ? 13.312 13.383 6.355 1 92.12 105 ASN A O 1
ATOM 813 N N . GLN A 1 106 ? 15.188 13.367 5.227 1 88.88 106 GLN A N 1
ATOM 814 C CA . GLN A 1 106 ? 15.43 14.797 5.395 1 88.88 106 GLN A CA 1
ATOM 815 C C . GLN A 1 106 ? 14.266 15.617 4.84 1 88.88 106 GLN A C 1
ATOM 817 O O . GLN A 1 106 ? 13.906 16.656 5.402 1 88.88 106 GLN A O 1
ATOM 822 N N . GLU A 1 107 ? 13.648 15.18 3.766 1 89 107 GLU A N 1
ATOM 823 C CA . GLU A 1 107 ? 12.586 15.93 3.09 1 89 107 GLU A CA 1
ATOM 824 C C . GLU A 1 107 ? 11.219 15.594 3.67 1 89 107 GLU A C 1
ATOM 826 O O . GLU A 1 107 ? 10.211 16.203 3.295 1 89 107 GLU A O 1
ATOM 831 N N . ILE A 1 108 ? 11.18 14.648 4.582 1 92.56 108 ILE A N 1
ATOM 832 C CA . ILE A 1 108 ? 9.961 14.18 5.227 1 92.56 108 ILE A CA 1
ATOM 833 C C . ILE A 1 108 ? 8.961 13.719 4.164 1 92.56 108 ILE A C 1
ATOM 835 O O . ILE A 1 108 ? 7.828 14.211 4.113 1 92.56 108 ILE A O 1
ATOM 839 N N . THR A 1 109 ? 9.359 12.891 3.309 1 92.25 109 THR A N 1
ATOM 840 C CA . THR A 1 109 ? 8.617 12.148 2.293 1 92.25 109 THR A CA 1
ATOM 841 C C . THR A 1 109 ? 8.859 10.648 2.428 1 92.25 109 THR A C 1
ATOM 843 O O . THR A 1 109 ? 9.508 10.203 3.377 1 92.25 109 THR A O 1
ATOM 846 N N . ARG A 1 110 ? 8.25 9.906 1.611 1 92.81 110 ARG A N 1
ATOM 847 C CA . ARG A 1 110 ? 8.547 8.477 1.623 1 92.81 110 ARG A CA 1
ATOM 848 C C . ARG A 1 110 ? 10.023 8.227 1.32 1 92.81 110 ARG A C 1
ATOM 850 O O . ARG A 1 110 ? 10.641 8.961 0.546 1 92.81 110 ARG A O 1
ATOM 857 N N . PHE A 1 111 ? 10.594 7.188 1.923 1 94.56 111 PHE A N 1
ATOM 858 C CA . PHE A 1 111 ? 11.961 6.77 1.636 1 94.56 111 PHE A CA 1
ATOM 859 C C . PHE A 1 111 ? 12.094 6.305 0.19 1 94.56 111 PHE A C 1
ATOM 861 O O . PHE A 1 111 ? 11.133 5.809 -0.398 1 94.56 111 PHE A O 1
ATOM 868 N N . ALA A 1 112 ? 13.312 6.492 -0.313 1 93.75 112 ALA A N 1
ATOM 869 C CA . ALA A 1 112 ? 13.586 6.082 -1.688 1 93.75 112 ALA A CA 1
ATOM 870 C C . ALA A 1 112 ? 13.289 4.598 -1.887 1 93.75 112 ALA A C 1
ATOM 872 O O . ALA A 1 112 ? 13.547 3.783 -0.996 1 93.75 112 ALA A O 1
ATOM 873 N N . GLN A 1 113 ? 12.766 4.227 -3.057 1 94.88 113 GLN A N 1
ATOM 874 C CA . GLN A 1 113 ? 12.414 2.846 -3.361 1 94.88 113 GLN A CA 1
ATOM 875 C C . GLN A 1 113 ? 13.633 2.047 -3.801 1 94.88 113 GLN A C 1
ATOM 877 O O . GLN A 1 113 ? 14.578 2.605 -4.359 1 94.88 113 GLN A O 1
ATOM 882 N N . GLY A 1 114 ? 13.578 0.709 -3.57 1 95.31 114 GLY A N 1
ATOM 883 C CA . GLY A 1 114 ? 14.617 -0.192 -4.039 1 95.31 114 GLY A CA 1
ATOM 884 C C . GLY A 1 114 ? 15.953 0.038 -3.361 1 95.31 114 GLY A C 1
ATOM 885 O O . GLY A 1 114 ? 17 -0.063 -3.998 1 95.31 114 GLY A O 1
ATOM 886 N N . GLU A 1 115 ? 15.953 0.455 -2.1 1 96.31 115 GLU A N 1
ATOM 887 C CA . GLU A 1 115 ? 17.172 0.723 -1.342 1 96.31 115 GLU A CA 1
ATOM 888 C C . GLU A 1 115 ? 17.234 -0.142 -0.087 1 96.31 115 GLU A C 1
ATOM 890 O O . GLU A 1 115 ? 16.203 -0.557 0.446 1 96.31 115 GLU A O 1
ATOM 895 N N . ALA A 1 116 ? 18.438 -0.441 0.293 1 96.5 116 ALA A N 1
ATOM 896 C CA . ALA A 1 116 ? 18.688 -1.037 1.602 1 96.5 116 ALA A CA 1
ATOM 897 C C . ALA A 1 116 ? 19.203 0.008 2.59 1 96.5 116 ALA A C 1
ATOM 899 O O . ALA A 1 116 ? 19.984 0.884 2.225 1 96.5 116 ALA A O 1
ATOM 900 N N . TYR A 1 117 ? 18.719 -0.097 3.809 1 96.75 117 TYR A N 1
ATOM 901 C CA . TYR A 1 117 ? 19.078 0.86 4.848 1 96.75 117 TYR A CA 1
ATOM 902 C C . TYR A 1 117 ? 19.594 0.146 6.094 1 96.75 117 TYR A C 1
ATOM 904 O O . TYR A 1 117 ? 19.281 -1.024 6.316 1 96.75 117 TYR A O 1
ATOM 912 N N . GLN A 1 118 ? 20.406 0.815 6.789 1 96.38 118 GLN A N 1
ATOM 913 C CA . GLN A 1 118 ? 20.875 0.462 8.125 1 96.38 118 GLN A CA 1
ATOM 914 C C . GLN A 1 118 ? 20.484 1.53 9.141 1 96.38 118 GLN A C 1
ATOM 916 O O . GLN A 1 118 ? 20.781 2.711 8.961 1 96.38 118 GLN A O 1
ATOM 921 N N . LEU A 1 119 ? 19.75 1.177 10.125 1 95.88 119 LEU A N 1
ATOM 922 C CA . LEU A 1 119 ? 19.375 2.061 11.219 1 95.88 119 LEU A CA 1
ATOM 923 C C . LEU A 1 119 ? 20.188 1.731 12.477 1 95.88 119 LEU A C 1
ATOM 925 O O . LEU A 1 119 ? 20.234 0.576 12.898 1 95.88 119 LEU A O 1
ATOM 929 N N . VAL A 1 120 ? 20.844 2.688 13.016 1 95.25 120 VAL A N 1
ATOM 930 C CA . VAL A 1 120 ? 21.641 2.498 14.227 1 95.25 120 VAL A CA 1
ATOM 931 C C . VAL A 1 120 ? 21.062 3.355 15.359 1 95.25 120 VAL A C 1
ATOM 933 O O . VAL A 1 120 ? 20.875 4.562 15.188 1 95.25 120 VAL A O 1
ATOM 936 N N . ILE A 1 121 ? 20.75 2.766 16.422 1 94.62 121 ILE A N 1
ATOM 937 C CA . ILE A 1 121 ? 20.391 3.438 17.672 1 94.62 121 ILE A CA 1
ATOM 938 C C . ILE A 1 121 ? 21.5 3.217 18.703 1 94.62 121 ILE A C 1
ATOM 940 O O . ILE A 1 121 ? 21.703 2.094 19.172 1 94.62 121 ILE A O 1
ATOM 944 N N . LYS A 1 122 ? 22.125 4.246 19.078 1 93.69 122 LYS A N 1
ATOM 945 C CA . LYS A 1 122 ? 23.25 4.156 20 1 93.69 122 LYS A CA 1
ATOM 946 C C . LYS A 1 122 ? 22.781 3.93 21.438 1 93.69 122 LYS A C 1
ATOM 948 O O . LYS A 1 122 ? 21.703 4.41 21.828 1 93.69 122 LYS A O 1
ATOM 953 N N . ASP A 1 123 ? 23.578 3.277 22.188 1 90.94 123 ASP A N 1
ATOM 954 C CA . ASP A 1 123 ? 23.25 3.002 23.578 1 90.94 123 ASP A CA 1
ATOM 955 C C . ASP A 1 123 ? 23.344 4.27 24.422 1 90.94 123 ASP A C 1
ATOM 957 O O . ASP A 1 123 ? 23.047 4.246 25.625 1 90.94 123 ASP A O 1
ATOM 961 N N . THR A 1 124 ? 23.641 5.406 23.828 1 92 124 THR A N 1
ATOM 962 C CA . THR A 1 124 ? 23.672 6.695 24.5 1 92 124 THR A CA 1
ATOM 963 C C . THR A 1 124 ? 22.266 7.277 24.609 1 92 124 THR A C 1
ATOM 965 O O . THR A 1 124 ? 22.031 8.234 25.359 1 92 124 THR A O 1
ATOM 968 N N . LEU A 1 125 ? 21.359 6.773 23.797 1 93.44 125 LEU A N 1
ATOM 969 C CA . LEU A 1 125 ? 19.969 7.184 23.953 1 93.44 125 LEU A CA 1
ATOM 970 C C . LEU A 1 125 ? 19.453 6.809 25.344 1 93.44 125 LEU A C 1
ATOM 972 O O . LEU A 1 125 ? 19.484 5.637 25.734 1 93.44 125 LEU A O 1
ATOM 976 N N . GLY A 1 126 ? 19 7.785 26.094 1 91.44 126 GLY A N 1
ATOM 977 C CA . GLY A 1 126 ? 18.594 7.539 27.469 1 91.44 126 GLY A CA 1
ATOM 978 C C . GLY A 1 126 ? 17.141 7.887 27.734 1 91.44 126 GLY A C 1
ATOM 979 O O . GLY A 1 126 ? 16.516 8.602 26.938 1 91.44 126 GLY A O 1
ATOM 980 N N . SER A 1 127 ? 16.594 7.242 28.734 1 91.88 127 SER A N 1
ATOM 981 C CA . SER A 1 127 ? 15.258 7.582 29.219 1 91.88 127 SER A CA 1
ATOM 982 C C . SER A 1 127 ? 15.32 8.633 30.328 1 91.88 127 SER A C 1
ATOM 984 O O . SER A 1 127 ? 16.391 8.938 30.844 1 91.88 127 SER A O 1
ATOM 986 N N . LYS A 1 128 ? 14.164 9.172 30.656 1 91.19 128 LYS A N 1
ATOM 987 C CA . LYS A 1 128 ? 14.047 10.133 31.75 1 91.19 128 LYS A CA 1
ATOM 988 C C . LYS A 1 128 ? 14.422 9.492 33.094 1 91.19 128 LYS A C 1
ATOM 990 O O . LYS A 1 128 ? 14.859 10.188 34 1 91.19 128 LYS A O 1
ATOM 995 N N . THR A 1 129 ? 14.312 8.172 33.188 1 90 129 THR A N 1
ATOM 996 C CA . THR A 1 129 ? 14.617 7.449 34.406 1 90 129 THR A CA 1
ATOM 997 C C . THR A 1 129 ? 16.016 6.828 34.344 1 90 129 THR A C 1
ATOM 999 O O . THR A 1 129 ? 16.297 5.859 35.031 1 90 129 THR A O 1
ATOM 1002 N N . LYS A 1 130 ? 16.797 7.273 33.375 1 85.81 130 LYS A N 1
ATOM 1003 C CA . LYS A 1 130 ? 18.219 6.918 33.219 1 85.81 130 LYS A CA 1
ATOM 1004 C C . LYS A 1 130 ? 18.375 5.492 32.719 1 85.81 130 LYS A C 1
ATOM 1006 O O . LYS A 1 130 ? 19.359 4.824 33 1 85.81 130 LYS A O 1
ATOM 1011 N N . GLY A 1 131 ? 17.328 5.055 32.125 1 89.5 131 GLY A N 1
ATOM 1012 C CA . GLY A 1 131 ? 17.469 3.812 31.375 1 89.5 131 GLY A CA 1
ATOM 1013 C C . GLY A 1 131 ? 18.156 3.99 30.047 1 89.5 131 GLY A C 1
ATOM 1014 O O . GLY A 1 131 ? 18.172 5.086 29.484 1 89.5 131 GLY A O 1
ATOM 1015 N N . ALA A 1 132 ? 18.812 2.898 29.531 1 88.69 132 ALA A N 1
ATOM 1016 C CA . ALA A 1 132 ? 19.469 2.902 28.219 1 88.69 132 ALA A CA 1
ATOM 1017 C C . ALA A 1 132 ? 19.438 1.513 27.594 1 88.69 132 ALA A C 1
ATOM 1019 O O . ALA A 1 132 ? 19.094 0.533 28.25 1 88.69 132 ALA A O 1
ATOM 1020 N N . LEU A 1 133 ? 19.812 1.5 26.297 1 87.5 133 LEU A N 1
ATOM 1021 C CA . LEU A 1 133 ? 19.969 0.209 25.641 1 87.5 133 LEU A CA 1
ATOM 1022 C C . LEU A 1 133 ? 21.25 -0.488 26.125 1 87.5 133 LEU A C 1
ATOM 1024 O O . LEU A 1 133 ? 22.234 0.171 26.453 1 87.5 133 LEU A O 1
ATOM 1028 N N . GLY A 1 134 ? 21.172 -1.737 26.188 1 83.5 134 GLY A N 1
ATOM 1029 C CA . GLY A 1 134 ? 22.344 -2.498 26.609 1 83.5 134 GLY A CA 1
ATOM 1030 C C . GLY A 1 134 ? 23.5 -2.385 25.641 1 83.5 134 GLY A C 1
ATOM 1031 O O . GLY A 1 134 ? 24.672 -2.521 26.031 1 83.5 134 GLY A O 1
ATOM 1032 N N . CYS A 1 135 ? 23.234 -2.291 24.406 1 87.12 135 CYS A N 1
ATOM 1033 C CA . CYS A 1 135 ? 24.172 -2.084 23.312 1 87.12 135 CYS A CA 1
ATOM 1034 C C . CYS A 1 135 ? 23.531 -1.339 22.156 1 87.12 135 CYS A C 1
ATOM 1036 O O . CYS A 1 135 ? 22.328 -1.065 22.188 1 87.12 135 CYS A O 1
ATOM 1038 N N . ASP A 1 136 ? 24.344 -0.965 21.266 1 91.12 136 ASP A N 1
ATOM 1039 C CA . ASP A 1 136 ? 23.797 -0.329 20.078 1 91.12 136 ASP A CA 1
ATOM 1040 C C . ASP A 1 136 ? 22.828 -1.267 19.344 1 91.12 136 ASP A C 1
ATOM 1042 O O . ASP A 1 136 ? 23.094 -2.463 19.219 1 91.12 136 ASP A O 1
ATOM 1046 N N . TYR A 1 137 ? 21.734 -0.775 19.016 1 90.88 137 TYR A N 1
ATOM 1047 C CA . TYR A 1 137 ? 20.828 -1.499 18.125 1 90.88 137 TYR A CA 1
ATOM 1048 C C . TYR A 1 137 ? 21.156 -1.227 16.672 1 90.88 137 TYR A C 1
ATOM 1050 O O . TYR A 1 137 ? 21.328 -0.072 16.266 1 90.88 137 TYR A O 1
ATOM 1058 N N . VAL A 1 138 ? 21.328 -2.273 15.914 1 92.75 138 VAL A N 1
ATOM 1059 C CA . VAL A 1 138 ? 21.547 -2.168 14.469 1 92.75 138 VAL A CA 1
ATOM 1060 C C . VAL A 1 138 ? 20.469 -2.959 13.734 1 92.75 138 VAL A C 1
ATOM 1062 O O . VAL A 1 138 ? 20.344 -4.172 13.914 1 92.75 138 VAL A O 1
ATOM 1065 N N . GLY A 1 139 ? 19.609 -2.285 12.961 1 93.81 139 GLY A N 1
ATOM 1066 C CA . GLY A 1 139 ? 18.578 -2.906 12.148 1 93.81 139 GLY A CA 1
ATOM 1067 C C . GLY A 1 139 ? 18.734 -2.631 10.664 1 93.81 139 GLY A C 1
ATOM 1068 O O . GLY A 1 139 ? 19.109 -1.523 10.273 1 93.81 139 GLY A O 1
ATOM 1069 N N . TYR A 1 140 ? 18.562 -3.693 9.859 1 93.44 140 TYR A N 1
ATOM 1070 C CA . TYR A 1 140 ? 18.609 -3.555 8.406 1 93.44 140 TYR A CA 1
ATOM 1071 C C . TYR A 1 140 ? 17.219 -3.736 7.805 1 93.44 140 TYR A C 1
ATOM 1073 O O . TYR A 1 140 ? 16.453 -4.586 8.25 1 93.44 140 TYR A O 1
ATOM 1081 N N . PHE A 1 141 ? 16.859 -2.912 6.852 1 94.75 141 PHE A N 1
ATOM 1082 C CA . PHE A 1 141 ? 15.602 -3.066 6.137 1 94.75 141 PHE A CA 1
ATOM 1083 C C . PHE A 1 141 ? 15.734 -2.586 4.695 1 94.75 141 PHE A C 1
ATOM 1085 O O . PHE A 1 141 ? 16.703 -1.905 4.352 1 94.75 141 PHE A O 1
ATOM 1092 N N . ALA A 1 142 ? 14.852 -3.047 3.877 1 95.94 142 ALA A N 1
ATOM 1093 C CA . ALA A 1 142 ? 14.805 -2.625 2.48 1 95.94 142 ALA A CA 1
ATOM 1094 C C . ALA A 1 142 ? 13.453 -2.006 2.143 1 95.94 142 ALA A C 1
ATOM 1096 O O . ALA A 1 142 ? 12.453 -2.287 2.803 1 95.94 142 ALA A O 1
ATOM 1097 N N . THR A 1 143 ? 13.492 -1.076 1.25 1 96.31 143 THR A N 1
ATOM 1098 C CA . THR A 1 143 ? 12.258 -0.542 0.688 1 96.31 143 THR A CA 1
ATOM 1099 C C . THR A 1 143 ? 11.961 -1.184 -0.664 1 96.31 143 THR A C 1
ATOM 1101 O O . THR A 1 143 ? 12.867 -1.4 -1.469 1 96.31 143 THR A O 1
ATOM 1104 N N . ASN A 1 144 ? 10.75 -1.527 -0.932 1 96.25 144 ASN A N 1
ATOM 1105 C CA . ASN A 1 144 ? 10.32 -2.18 -2.164 1 96.25 144 ASN A CA 1
ATOM 1106 C C . ASN A 1 144 ? 10.32 -1.209 -3.342 1 96.25 144 ASN A C 1
ATOM 1108 O O . ASN A 1 144 ? 10.516 -0.006 -3.16 1 96.25 144 ASN A O 1
ATOM 1112 N N . VAL A 1 145 ? 10.234 -1.682 -4.543 1 95.5 145 VAL A N 1
ATOM 1113 C CA . VAL A 1 145 ? 9.977 -0.9 -5.75 1 95.5 145 VAL A CA 1
ATOM 1114 C C . VAL A 1 145 ? 8.547 -1.131 -6.223 1 95.5 145 VAL A C 1
ATOM 1116 O O . VAL A 1 145 ? 8.156 -2.264 -6.52 1 95.5 145 VAL A O 1
ATOM 1119 N N . ASP A 1 146 ? 7.805 -0.129 -6.262 1 89.44 146 ASP A N 1
ATOM 1120 C CA . ASP A 1 146 ? 6.441 -0.239 -6.766 1 89.44 146 ASP A CA 1
ATOM 1121 C C . ASP A 1 146 ? 6.426 -0.474 -8.273 1 89.44 146 ASP A C 1
ATOM 1123 O O . ASP A 1 146 ? 6.977 0.323 -9.039 1 89.44 146 ASP A O 1
ATOM 1127 N N . PHE A 1 147 ? 5.812 -1.526 -8.633 1 94.62 147 PHE A N 1
ATOM 1128 C CA . PHE A 1 147 ? 5.621 -1.713 -10.07 1 94.62 147 PHE A CA 1
ATOM 1129 C C . PHE A 1 147 ? 4.406 -0.935 -10.562 1 94.62 147 PHE A C 1
ATOM 1131 O O . PHE A 1 147 ? 3.33 -1.015 -9.961 1 94.62 147 PHE A O 1
ATOM 1138 N N . ASN A 1 148 ? 4.613 -0.157 -11.609 1 91.94 148 ASN A N 1
ATOM 1139 C CA . ASN A 1 148 ? 3.586 0.622 -12.297 1 91.94 148 ASN A CA 1
ATOM 1140 C C . ASN A 1 148 ? 3.762 0.567 -13.805 1 91.94 148 ASN A C 1
ATOM 1142 O O . ASN A 1 148 ? 4.797 0.98 -14.336 1 91.94 148 ASN A O 1
ATOM 1146 N N . PHE A 1 149 ? 2.684 0.115 -14.547 1 95.12 149 PHE A N 1
ATOM 1147 C CA . PHE A 1 149 ? 2.758 0.006 -16 1 95.12 149 PHE A CA 1
ATOM 1148 C C . PHE A 1 149 ? 3.059 1.36 -16.625 1 95.12 149 PHE A C 1
ATOM 1150 O O . PHE A 1 149 ? 3.697 1.433 -17.688 1 95.12 149 PHE A O 1
ATOM 1157 N N . ALA A 1 150 ? 2.607 2.416 -16 1 91.19 150 ALA A N 1
ATOM 1158 C CA . ALA A 1 150 ? 2.771 3.76 -16.547 1 91.19 150 ALA A CA 1
ATOM 1159 C C . ALA A 1 150 ? 4.172 4.301 -16.266 1 91.19 150 ALA A C 1
ATOM 1161 O O . ALA A 1 150 ? 4.539 5.371 -16.75 1 91.19 150 ALA A O 1
ATOM 1162 N N . GLY A 1 151 ? 4.891 3.574 -15.453 1 93.06 151 GLY A N 1
ATOM 1163 C CA . GLY A 1 151 ? 6.246 3.99 -15.133 1 93.06 151 GLY A CA 1
ATOM 1164 C C . GLY A 1 151 ? 6.414 4.41 -13.68 1 93.06 151 GLY A C 1
ATOM 1165 O O . GLY A 1 151 ? 5.477 4.918 -13.062 1 93.06 151 GLY A O 1
ATOM 1166 N N . ASN A 1 152 ? 7.465 4.148 -13.141 1 92.38 152 ASN A N 1
ATOM 1167 C CA . ASN A 1 152 ? 7.926 4.609 -11.836 1 92.38 152 ASN A CA 1
ATOM 1168 C C . ASN A 1 152 ? 9.047 5.637 -11.961 1 92.38 152 ASN A C 1
ATOM 1170 O O . ASN A 1 152 ? 10.133 5.316 -12.461 1 92.38 152 ASN A O 1
ATOM 1174 N N . SER A 1 153 ? 8.867 6.824 -11.492 1 88.62 153 SER A N 1
ATOM 1175 C CA . SER A 1 153 ? 9.781 7.938 -11.711 1 88.62 153 SER A CA 1
ATOM 1176 C C . SER A 1 153 ? 11.141 7.668 -11.078 1 88.62 153 SER A C 1
ATOM 1178 O O . SER A 1 153 ? 12.156 8.203 -11.523 1 88.62 153 SER A O 1
ATOM 1180 N N . GLU A 1 154 ? 11.18 6.824 -10.133 1 89.88 154 GLU A N 1
ATOM 1181 C CA . GLU A 1 154 ? 12.438 6.559 -9.453 1 89.88 154 GLU A CA 1
ATOM 1182 C C . GLU A 1 154 ? 13.336 5.656 -10.289 1 89.88 154 GLU A C 1
ATOM 1184 O O . GLU A 1 154 ? 14.523 5.504 -10 1 89.88 154 GLU A O 1
ATOM 1189 N N . LEU A 1 155 ? 12.766 5.074 -11.305 1 92.5 155 LEU A N 1
ATOM 1190 C CA . LEU A 1 155 ? 13.562 4.23 -12.195 1 92.5 155 LEU A CA 1
ATOM 1191 C C . LEU A 1 155 ? 14.039 5.02 -13.406 1 92.5 155 LEU A C 1
ATOM 1193 O O . LEU A 1 155 ? 14.711 4.469 -14.281 1 92.5 155 LEU A O 1
ATOM 1197 N N . ASN A 1 156 ? 13.797 6.359 -13.539 1 85 156 ASN A N 1
ATOM 1198 C CA . ASN A 1 156 ? 14.289 7.309 -14.531 1 85 156 ASN A CA 1
ATOM 1199 C C . ASN A 1 156 ? 13.961 6.852 -15.953 1 85 156 ASN A C 1
ATOM 1201 O O . ASN A 1 156 ? 14.805 6.934 -16.844 1 85 156 ASN A O 1
ATOM 1205 N N . ASN A 1 157 ? 12.844 6.156 -16.125 1 82.25 157 ASN A N 1
ATOM 1206 C CA . ASN A 1 157 ? 12.375 5.676 -17.422 1 82.25 157 ASN A CA 1
ATOM 1207 C C . ASN A 1 157 ? 13.383 4.727 -18.062 1 82.25 157 ASN A C 1
ATOM 1209 O O . ASN A 1 157 ? 13.586 4.758 -19.281 1 82.25 157 ASN A O 1
ATOM 1213 N N . GLU A 1 158 ? 14.117 4.078 -17.297 1 90.62 158 GLU A N 1
ATOM 1214 C CA . GLU A 1 158 ? 15.008 3.033 -17.797 1 90.62 158 GLU A CA 1
ATOM 1215 C C . GLU A 1 158 ? 14.297 1.681 -17.828 1 90.62 158 GLU A C 1
ATOM 1217 O O . GLU A 1 158 ? 13.578 1.33 -16.891 1 90.62 158 GLU A O 1
ATOM 1222 N N . ARG A 1 159 ? 14.5 1.021 -18.906 1 94.69 159 ARG A N 1
ATOM 1223 C CA . ARG A 1 159 ? 13.938 -0.318 -19.031 1 94.69 159 ARG A CA 1
ATOM 1224 C C . ARG A 1 159 ? 14.828 -1.357 -18.359 1 94.69 159 ARG A C 1
ATOM 1226 O O . ARG A 1 159 ? 15.781 -1.849 -18.969 1 94.69 159 ARG A O 1
ATOM 1233 N N . THR A 1 160 ? 14.422 -1.752 -17.172 1 95.94 160 THR A N 1
ATOM 1234 C CA . THR A 1 160 ? 15.25 -2.699 -16.438 1 95.94 160 THR A CA 1
ATOM 1235 C C . THR A 1 160 ? 14.414 -3.863 -15.922 1 95.94 160 THR A C 1
ATOM 1237 O O . THR A 1 160 ? 14.945 -4.941 -15.633 1 95.94 160 THR A O 1
ATOM 1240 N N . GLN A 1 161 ? 13.156 -3.721 -15.766 1 98.12 161 GLN A N 1
ATOM 1241 C CA . GLN A 1 161 ? 12.305 -4.688 -15.07 1 98.12 161 GLN A CA 1
ATOM 1242 C C . GLN A 1 161 ? 12.016 -5.895 -15.961 1 98.12 161 GLN A C 1
ATOM 1244 O O . GLN A 1 161 ? 11.875 -5.758 -17.172 1 98.12 161 GLN A O 1
ATOM 1249 N N . ILE A 1 162 ? 11.93 -7.016 -15.336 1 98.75 162 ILE A N 1
ATOM 1250 C CA . ILE A 1 162 ? 11.633 -8.273 -16.016 1 98.75 162 ILE A CA 1
ATOM 1251 C C . ILE A 1 162 ? 10.297 -8.82 -15.516 1 98.75 162 ILE A C 1
ATOM 1253 O O . ILE A 1 162 ? 10.117 -9.039 -14.312 1 98.75 162 ILE A O 1
ATOM 1257 N N . ILE A 1 163 ? 9.383 -9.023 -16.406 1 98.88 163 ILE A N 1
ATOM 1258 C CA . ILE A 1 163 ? 8.086 -9.594 -16.078 1 98.88 163 ILE A CA 1
ATOM 1259 C C . ILE A 1 163 ? 8.047 -11.062 -16.5 1 98.88 163 ILE A C 1
ATOM 1261 O O . ILE A 1 163 ? 8.461 -11.406 -17.609 1 98.88 163 ILE A O 1
ATOM 1265 N N . ILE A 1 164 ? 7.621 -11.93 -15.641 1 98.94 164 ILE A N 1
ATOM 1266 C CA . ILE A 1 164 ? 7.461 -13.344 -15.953 1 98.94 164 ILE A CA 1
ATOM 1267 C C . ILE A 1 164 ? 6.016 -13.766 -15.711 1 98.94 164 ILE A C 1
ATOM 1269 O O . ILE A 1 164 ? 5.477 -13.562 -14.625 1 98.94 164 ILE A O 1
ATOM 1273 N N . ALA A 1 165 ? 5.371 -14.281 -16.641 1 98.88 165 ALA A N 1
ATOM 1274 C CA . ALA A 1 165 ? 4.035 -14.867 -16.547 1 98.88 165 ALA A CA 1
ATOM 1275 C C . ALA A 1 165 ? 3.971 -16.203 -17.297 1 98.88 165 ALA A C 1
ATOM 1277 O O . ALA A 1 165 ? 4.703 -16.406 -18.266 1 98.88 165 ALA A O 1
ATOM 1278 N N . SER A 1 166 ? 3.16 -17.109 -16.844 1 98.69 166 SER A N 1
ATOM 1279 C CA . SER A 1 166 ? 3.086 -18.422 -17.453 1 98.69 166 SER A CA 1
ATOM 1280 C C . SER A 1 166 ? 1.688 -19.016 -17.312 1 98.69 166 SER A C 1
ATOM 1282 O O . SER A 1 166 ? 0.792 -18.391 -16.75 1 98.69 166 SER A O 1
ATOM 1284 N N . ASP A 1 167 ? 1.515 -20.203 -17.891 1 98.69 167 ASP A N 1
ATOM 1285 C CA . ASP A 1 167 ? 0.309 -21.016 -17.734 1 98.69 167 ASP A CA 1
ATOM 1286 C C . ASP A 1 167 ? -0.929 -20.25 -18.203 1 98.69 167 ASP A C 1
ATOM 1288 O O . ASP A 1 167 ? -1.905 -20.125 -17.453 1 98.69 167 ASP A O 1
ATOM 1292 N N . PHE A 1 168 ? -0.773 -19.75 -19.422 1 98.62 168 PHE A N 1
ATOM 1293 C CA . PHE A 1 168 ? -1.905 -19.094 -20.062 1 98.62 168 PHE A CA 1
ATOM 1294 C C . PHE A 1 168 ? -2.898 -20.109 -20.594 1 98.62 168 PHE A C 1
ATOM 1296 O O . PHE A 1 168 ? -4.113 -19.891 -20.547 1 98.62 168 PHE A O 1
ATOM 1303 N N . HIS A 1 169 ? -2.414 -21.203 -21.203 1 98.44 169 HIS A N 1
ATOM 1304 C CA . HIS A 1 169 ? -3.215 -22.312 -21.688 1 98.44 169 HIS A CA 1
ATOM 1305 C C . HIS A 1 169 ? -4.207 -21.875 -22.75 1 98.44 169 HIS A C 1
ATOM 1307 O O . HIS A 1 169 ? -5.395 -22.172 -22.672 1 98.44 169 HIS A O 1
ATOM 1313 N N . LEU A 1 170 ? -3.715 -21.156 -23.766 1 98.62 170 LEU A N 1
ATOM 1314 C CA . LEU A 1 170 ? -4.555 -20.781 -24.906 1 98.62 170 LEU A CA 1
ATOM 1315 C C . LEU A 1 170 ? -5.059 -22.031 -25.641 1 98.62 170 LEU A C 1
ATOM 1317 O O . LEU A 1 170 ? -4.262 -22.844 -26.094 1 98.62 170 LEU A O 1
ATOM 1321 N N . GLY A 1 171 ? -6.332 -22.172 -25.75 1 98.12 171 GLY A N 1
ATOM 1322 C CA . GLY A 1 171 ? -6.91 -23.391 -26.297 1 98.12 171 GLY A CA 1
ATOM 1323 C C . GLY A 1 171 ? -7.387 -23.25 -27.719 1 98.12 171 GLY A C 1
ATOM 1324 O O . GLY A 1 171 ? -7.547 -22.125 -28.219 1 98.12 171 GLY A O 1
ATOM 1325 N N . VAL A 1 172 ? -7.594 -24.328 -28.406 1 97.88 172 VAL A N 1
ATOM 1326 C CA . VAL A 1 172 ? -8.016 -24.375 -29.797 1 97.88 172 VAL A CA 1
ATOM 1327 C C . VAL A 1 172 ? -9.508 -24.078 -29.906 1 97.88 172 VAL A C 1
ATOM 1329 O O . VAL A 1 172 ? -9.984 -23.641 -30.953 1 97.88 172 VAL A O 1
ATOM 1332 N N . ASP A 1 173 ? -10.203 -24.297 -28.844 1 97.31 173 ASP A N 1
ATOM 1333 C CA . ASP A 1 173 ? -11.648 -24.125 -28.781 1 97.31 173 ASP A CA 1
ATOM 1334 C C . ASP A 1 173 ? -12.094 -23.578 -27.438 1 97.31 173 ASP A C 1
ATOM 1336 O O . ASP A 1 173 ? -11.766 -24.141 -26.391 1 97.31 173 ASP A O 1
ATOM 1340 N N . ASP A 1 174 ? -12.914 -22.562 -27.422 1 96.31 174 ASP A N 1
ATOM 1341 C CA . ASP A 1 174 ? -13.305 -21.844 -26.203 1 96.31 174 ASP A CA 1
ATOM 1342 C C . ASP A 1 174 ? -14.258 -22.688 -25.359 1 96.31 174 ASP A C 1
ATOM 1344 O O . ASP A 1 174 ? -14.43 -22.438 -24.172 1 96.31 174 ASP A O 1
ATOM 1348 N N . SER A 1 175 ? -14.914 -23.594 -25.953 1 94.75 175 SER A N 1
ATOM 1349 C CA . SER A 1 175 ? -15.906 -24.391 -25.25 1 94.75 175 SER A CA 1
ATOM 1350 C C . SER A 1 175 ? -15.25 -25.266 -24.172 1 94.75 175 SER A C 1
ATOM 1352 O O . SER A 1 175 ? -15.914 -25.703 -23.219 1 94.75 175 SER A O 1
ATOM 1354 N N . PHE A 1 176 ? -13.906 -25.5 -24.234 1 94.62 176 PHE A N 1
ATOM 1355 C CA . PHE A 1 176 ? -13.273 -26.328 -23.203 1 94.62 176 PHE A CA 1
ATOM 1356 C C . PHE A 1 176 ? -11.93 -25.734 -22.812 1 94.62 176 PHE A C 1
ATOM 1358 O O . PHE A 1 176 ? -11.219 -26.297 -21.969 1 94.62 176 PHE A O 1
ATOM 1365 N N . ALA A 1 177 ? -11.594 -24.625 -23.375 1 95.69 177 ALA A N 1
ATOM 1366 C CA . ALA A 1 177 ? -10.32 -24 -23.047 1 95.69 177 ALA A CA 1
ATOM 1367 C C . ALA A 1 177 ? -10.297 -23.547 -21.578 1 95.69 177 ALA A C 1
ATOM 1369 O O . ALA A 1 177 ? -11.336 -23.188 -21.016 1 95.69 177 ALA A O 1
ATOM 1370 N N . GLU A 1 178 ? -9.102 -23.5 -21 1 95.06 178 GLU A N 1
ATOM 1371 C CA . GLU A 1 178 ? -8.945 -23.109 -19.609 1 95.06 178 GLU A CA 1
ATOM 1372 C C . GLU A 1 178 ? -8.945 -21.594 -19.469 1 95.06 178 GLU A C 1
ATOM 1374 O O . GLU A 1 178 ? -9.156 -21.062 -18.375 1 95.06 178 GLU A O 1
ATOM 1379 N N . LEU A 1 179 ? -8.641 -20.906 -20.516 1 96.5 179 LEU A N 1
ATOM 1380 C CA . LEU A 1 179 ? -8.656 -19.453 -20.547 1 96.5 179 LEU A CA 1
ATOM 1381 C C . LEU A 1 179 ? -9.68 -18.938 -21.547 1 96.5 179 LEU A C 1
ATOM 1383 O O . LEU A 1 179 ? -9.5 -19.078 -22.766 1 96.5 179 LEU A O 1
ATOM 1387 N N . GLN A 1 180 ? -10.773 -18.484 -21.125 1 95.75 180 GLN A N 1
ATOM 1388 C CA . GLN A 1 180 ? -11.805 -17.859 -21.938 1 95.75 180 GLN A CA 1
ATOM 1389 C C . GLN A 1 180 ? -12.234 -16.516 -21.344 1 95.75 180 GLN A C 1
ATOM 1391 O O . GLN A 1 180 ? -12.156 -15.484 -22.016 1 95.75 180 GLN A O 1
ATOM 1396 N N . LYS A 1 181 ? -12.578 -16.516 -20.078 1 95 181 LYS A N 1
ATOM 1397 C CA . LYS A 1 181 ? -13.07 -15.328 -19.391 1 95 181 LYS A CA 1
ATOM 1398 C C . LYS A 1 181 ? -11.961 -14.289 -19.219 1 95 181 LYS A C 1
ATOM 1400 O O . LYS A 1 181 ? -12.227 -13.086 -19.234 1 95 181 LYS A O 1
ATOM 1405 N N . ASN A 1 182 ? -10.734 -14.703 -19.078 1 96.88 182 ASN A N 1
ATOM 1406 C CA . ASN A 1 182 ? -9.617 -13.812 -18.781 1 96.88 182 ASN A CA 1
ATOM 1407 C C . ASN A 1 182 ? -8.914 -13.344 -20.047 1 96.88 182 ASN A C 1
ATOM 1409 O O . ASN A 1 182 ? -7.906 -12.633 -19.984 1 96.88 182 ASN A O 1
ATOM 1413 N N . LYS A 1 183 ? -9.406 -13.672 -21.266 1 97.75 183 LYS A N 1
ATOM 1414 C CA . LYS A 1 183 ? -8.758 -13.297 -22.516 1 97.75 183 LYS A CA 1
ATOM 1415 C C . LYS A 1 183 ? -8.633 -11.781 -22.641 1 97.75 183 LYS A C 1
ATOM 1417 O O . LYS A 1 183 ? -7.562 -11.273 -22.984 1 97.75 183 LYS A O 1
ATOM 1422 N N . LYS A 1 184 ? -9.75 -11.117 -22.312 1 97 184 LYS A N 1
ATOM 1423 C CA . LYS A 1 184 ? -9.742 -9.656 -22.422 1 97 184 LYS A CA 1
ATOM 1424 C C . LYS A 1 184 ? -8.742 -9.031 -21.469 1 97 184 LYS A C 1
ATOM 1426 O O . LYS A 1 184 ? -8.031 -8.094 -21.812 1 97 184 LYS A O 1
ATOM 1431 N N . ALA A 1 185 ? -8.758 -9.531 -20.25 1 97.44 185 ALA A N 1
ATOM 1432 C CA . ALA A 1 185 ? -7.816 -9.039 -19.25 1 97.44 185 ALA A CA 1
ATOM 1433 C C . ALA A 1 185 ? -6.375 -9.25 -19.703 1 97.44 185 ALA A C 1
ATOM 1435 O O . ALA A 1 185 ? -5.516 -8.398 -19.484 1 97.44 185 ALA A O 1
ATOM 1436 N N . LEU A 1 186 ? -6.109 -10.383 -20.328 1 98.38 186 LEU A N 1
ATOM 1437 C CA . LEU A 1 186 ? -4.758 -10.688 -20.781 1 98.38 186 LEU A CA 1
ATOM 1438 C C . LEU A 1 186 ? -4.336 -9.727 -21.891 1 98.38 186 LEU A C 1
ATOM 1440 O O . LEU A 1 186 ? -3.199 -9.242 -21.906 1 98.38 186 LEU A O 1
ATOM 1444 N N . VAL A 1 187 ? -5.246 -9.414 -22.797 1 98.56 187 VAL A N 1
ATOM 1445 C CA . VAL A 1 187 ? -4.945 -8.461 -23.875 1 98.56 187 VAL A CA 1
ATOM 1446 C C . VAL A 1 187 ? -4.625 -7.094 -23.266 1 98.56 187 VAL A C 1
ATOM 1448 O O . VAL A 1 187 ? -3.654 -6.445 -23.656 1 98.56 187 VAL A O 1
ATOM 1451 N N . ALA A 1 188 ? -5.434 -6.676 -22.281 1 98.25 188 ALA A N 1
ATOM 1452 C CA . ALA A 1 188 ? -5.211 -5.398 -21.609 1 98.25 188 ALA A CA 1
ATOM 1453 C C . ALA A 1 188 ? -3.859 -5.379 -20.906 1 98.25 188 ALA A C 1
ATOM 1455 O O . ALA A 1 188 ? -3.125 -4.391 -20.984 1 98.25 188 ALA A O 1
ATOM 1456 N N . PHE A 1 189 ? -3.623 -6.43 -20.234 1 98.31 189 PHE A N 1
ATOM 1457 C CA . PHE A 1 189 ? -2.346 -6.59 -19.562 1 98.31 189 PHE A CA 1
ATOM 1458 C C . PHE A 1 189 ? -1.186 -6.426 -20.531 1 98.31 189 PHE A C 1
ATOM 1460 O O . PHE A 1 189 ? -0.265 -5.645 -20.281 1 98.31 189 PHE A O 1
ATOM 1467 N N . LEU A 1 190 ? -1.203 -7.133 -21.656 1 98.88 190 LEU A N 1
ATOM 1468 C CA . LEU A 1 190 ? -0.131 -7.098 -22.641 1 98.88 190 LEU A CA 1
ATOM 1469 C C . LEU A 1 190 ? 0.006 -5.707 -23.25 1 98.88 190 LEU A C 1
ATOM 1471 O O . LEU A 1 190 ? 1.12 -5.246 -23.516 1 98.88 190 LEU A O 1
ATOM 1475 N N . ASN A 1 191 ? -1.098 -5.078 -23.469 1 98.5 191 ASN A N 1
ATOM 1476 C CA . ASN A 1 191 ? -1.052 -3.713 -23.969 1 98.5 191 ASN A CA 1
ATOM 1477 C C . ASN A 1 191 ? -0.371 -2.77 -22.984 1 98.5 191 ASN A C 1
ATOM 1479 O O . ASN A 1 191 ? 0.399 -1.895 -23.391 1 98.5 191 ASN A O 1
ATOM 1483 N N . GLN A 1 192 ? -0.697 -2.934 -21.719 1 98.19 192 GLN A N 1
ATOM 1484 C CA . GLN A 1 192 ? -0.055 -2.105 -20.703 1 98.19 192 GLN A CA 1
ATOM 1485 C C . GLN A 1 192 ? 1.437 -2.412 -20.609 1 98.19 192 GLN A C 1
ATOM 1487 O O . GLN A 1 192 ? 2.25 -1.505 -20.422 1 98.19 192 GLN A O 1
ATOM 1492 N N . VAL A 1 193 ? 1.799 -3.684 -20.766 1 98.62 193 VAL A N 1
ATOM 1493 C CA . VAL A 1 193 ? 3.207 -4.066 -20.781 1 98.62 193 VAL A CA 1
ATOM 1494 C C . VAL A 1 193 ? 3.912 -3.381 -21.938 1 98.62 193 VAL A C 1
ATOM 1496 O O . VAL A 1 193 ? 4.984 -2.795 -21.781 1 98.62 193 VAL A O 1
ATOM 1499 N N . LYS A 1 194 ? 3.318 -3.389 -23.094 1 98.5 194 LYS A N 1
ATOM 1500 C CA . LYS A 1 194 ? 3.889 -2.801 -24.297 1 98.5 194 LYS A CA 1
ATOM 1501 C C . LYS A 1 194 ? 4.238 -1.331 -24.094 1 98.5 194 LYS A C 1
ATOM 1503 O O . LYS A 1 194 ? 5.277 -0.861 -24.547 1 98.5 194 LYS A O 1
ATOM 1508 N N . ASN A 1 195 ? 3.434 -0.689 -23.375 1 97.25 195 ASN A N 1
ATOM 1509 C CA . ASN A 1 195 ? 3.549 0.761 -23.25 1 97.25 195 ASN A CA 1
ATOM 1510 C C . ASN A 1 195 ? 4.383 1.158 -22.031 1 97.25 195 ASN A C 1
ATOM 1512 O O . ASN A 1 195 ? 4.633 2.344 -21.812 1 97.25 195 ASN A O 1
ATOM 1516 N N . SER A 1 196 ? 4.781 0.235 -21.25 1 97.25 196 SER A N 1
ATOM 1517 C CA . SER A 1 196 ? 5.539 0.544 -20.047 1 97.25 196 SER A CA 1
ATOM 1518 C C . SER A 1 196 ? 6.934 1.065 -20.375 1 97.25 196 SER A C 1
ATOM 1520 O O . SER A 1 196 ? 7.648 0.461 -21.188 1 97.25 196 SER A O 1
ATOM 1522 N N . PRO A 1 197 ? 7.387 2.143 -19.734 1 96.88 197 PRO A N 1
ATOM 1523 C CA . PRO A 1 197 ? 8.734 2.666 -20 1 96.88 197 PRO A CA 1
ATOM 1524 C C . PRO A 1 197 ? 9.812 1.934 -19.203 1 96.88 197 PRO A C 1
ATOM 1526 O O . PRO A 1 197 ? 11.008 2.156 -19.422 1 96.88 197 PRO A O 1
ATOM 1529 N N . ASP A 1 198 ? 9.398 0.992 -18.312 1 97.25 198 ASP A N 1
ATOM 1530 C CA . ASP A 1 198 ? 10.367 0.436 -17.375 1 97.25 198 ASP A CA 1
ATOM 1531 C C . ASP A 1 198 ? 10.609 -1.048 -17.656 1 97.25 198 ASP A C 1
ATOM 1533 O O . ASP A 1 198 ? 11.57 -1.631 -17.141 1 97.25 198 ASP A O 1
ATOM 1537 N N . VAL A 1 199 ? 9.773 -1.713 -18.484 1 98.38 199 VAL A N 1
ATOM 1538 C CA . VAL A 1 199 ? 9.883 -3.148 -18.703 1 98.38 199 VAL A CA 1
ATOM 1539 C C . VAL A 1 199 ? 10.914 -3.422 -19.797 1 98.38 199 VAL A C 1
ATOM 1541 O O . VAL A 1 199 ? 10.812 -2.902 -20.906 1 98.38 199 VAL A O 1
ATOM 1544 N N . LYS A 1 200 ? 11.906 -4.156 -19.422 1 98.19 200 LYS A N 1
ATOM 1545 C CA . LYS A 1 200 ? 12.984 -4.531 -20.344 1 98.19 200 LYS A CA 1
ATOM 1546 C C . LYS A 1 200 ? 12.688 -5.863 -21.031 1 98.19 200 LYS A C 1
ATOM 1548 O O . LYS A 1 200 ? 13 -6.047 -22.203 1 98.19 200 LYS A O 1
ATOM 1553 N N . GLU A 1 201 ? 12.102 -6.809 -20.266 1 98.69 201 GLU A N 1
ATOM 1554 C CA . GLU A 1 201 ? 11.836 -8.148 -20.781 1 98.69 201 GLU A CA 1
ATOM 1555 C C . GLU A 1 201 ? 10.469 -8.656 -20.328 1 98.69 201 GLU A C 1
ATOM 1557 O O . GLU A 1 201 ? 10.031 -8.359 -19.219 1 98.69 201 GLU A O 1
ATOM 1562 N N . LEU A 1 202 ? 9.812 -9.367 -21.141 1 98.88 202 LEU A N 1
ATOM 1563 C CA . LEU A 1 202 ? 8.656 -10.195 -20.844 1 98.88 202 LEU A CA 1
ATOM 1564 C C . LEU A 1 202 ? 8.945 -11.672 -21.125 1 98.88 202 LEU A C 1
ATOM 1566 O O . LEU A 1 202 ? 9.234 -12.039 -22.266 1 98.88 202 LEU A O 1
ATOM 1570 N N . VAL A 1 203 ? 8.914 -12.484 -20.141 1 98.94 203 VAL A N 1
ATOM 1571 C CA . VAL A 1 203 ? 9.219 -13.898 -20.312 1 98.94 203 VAL A CA 1
ATOM 1572 C C . VAL A 1 203 ? 7.941 -14.727 -20.156 1 98.94 203 VAL A C 1
ATOM 1574 O O . VAL A 1 203 ? 7.242 -14.617 -19.141 1 98.94 203 VAL A O 1
ATOM 1577 N N . ILE A 1 204 ? 7.668 -15.461 -21.141 1 98.81 204 ILE A N 1
ATOM 1578 C CA . ILE A 1 204 ? 6.59 -16.438 -21.109 1 98.81 204 ILE A CA 1
ATOM 1579 C C . ILE A 1 204 ? 7.109 -17.766 -20.562 1 98.81 204 ILE A C 1
ATOM 1581 O O . ILE A 1 204 ? 7.805 -18.5 -21.266 1 98.81 204 ILE A O 1
ATOM 1585 N N . GLY A 1 205 ? 6.668 -18.109 -19.297 1 98.38 205 GLY A N 1
ATOM 1586 C CA . GLY A 1 205 ? 7.293 -19.188 -18.547 1 98.38 205 GLY A CA 1
ATOM 1587 C C . GLY A 1 205 ? 6.668 -20.531 -18.797 1 98.38 205 GLY A C 1
ATOM 1588 O O . GLY A 1 205 ? 6.574 -21.375 -17.891 1 98.38 205 GLY A O 1
ATOM 1589 N N . GLY A 1 206 ? 6.125 -20.75 -20.016 1 98.25 206 GLY A N 1
ATOM 1590 C CA . GLY A 1 206 ? 5.633 -22.062 -20.391 1 98.25 206 GLY A CA 1
ATOM 1591 C C . GLY A 1 206 ? 4.117 -22.156 -20.375 1 98.25 206 GLY A C 1
ATOM 1592 O O . GLY A 1 206 ? 3.445 -21.328 -19.766 1 98.25 206 GLY A O 1
ATOM 1593 N N . ASP A 1 207 ? 3.623 -23.188 -21.125 1 98.62 207 ASP A N 1
ATOM 1594 C CA . ASP A 1 207 ? 2.199 -23.5 -21.234 1 98.62 207 ASP A CA 1
ATOM 1595 C C . ASP A 1 207 ? 1.438 -22.328 -21.844 1 98.62 207 ASP A C 1
ATOM 1597 O O . ASP A 1 207 ? 0.439 -21.859 -21.297 1 98.62 207 ASP A O 1
ATOM 1601 N N . LEU A 1 208 ? 1.941 -21.891 -22.984 1 98.56 208 LEU A N 1
ATOM 1602 C CA . LEU A 1 208 ? 1.334 -20.812 -23.75 1 98.56 208 LEU A CA 1
ATOM 1603 C C . LEU A 1 208 ? 0.224 -21.344 -24.656 1 98.56 208 LEU A C 1
ATOM 1605 O O . LEU A 1 208 ? -0.96 -21.172 -24.344 1 98.56 208 LEU A O 1
ATOM 1609 N N . LEU A 1 209 ? 0.549 -22.172 -25.656 1 98.31 209 LEU A N 1
ATOM 1610 C CA . LEU A 1 209 ? -0.408 -22.797 -26.547 1 98.31 209 LEU A CA 1
ATOM 1611 C C . LEU A 1 209 ? -0.715 -24.219 -26.094 1 98.31 209 LEU A C 1
ATOM 1613 O O . LEU A 1 209 ? 0.146 -25.109 -26.172 1 98.31 209 LEU A O 1
ATOM 1617 N N . ASP A 1 210 ? -1.937 -24.484 -25.734 1 97.94 210 ASP A N 1
ATOM 1618 C CA . ASP A 1 210 ? -2.277 -25.703 -24.984 1 97.94 210 ASP A CA 1
ATOM 1619 C C . ASP A 1 210 ? -2.637 -26.844 -25.938 1 97.94 210 ASP A C 1
ATOM 1621 O O . ASP A 1 210 ? -3.648 -26.781 -26.641 1 97.94 210 ASP A O 1
ATOM 1625 N N . GLU A 1 211 ? -1.873 -27.859 -25.922 1 96.75 211 GLU A N 1
ATOM 1626 C CA . GLU A 1 211 ? -2.113 -29.031 -26.75 1 96.75 211 GLU A CA 1
ATOM 1627 C C . GLU A 1 211 ? -2.596 -30.219 -25.922 1 96.75 211 GLU A C 1
ATOM 1629 O O . GLU A 1 211 ? -2.916 -31.281 -26.469 1 96.75 211 GLU A O 1
ATOM 1634 N N . TRP A 1 212 ? -2.674 -30.047 -24.625 1 97.31 212 TRP A N 1
ATOM 1635 C CA . TRP A 1 212 ? -3.041 -31.156 -23.734 1 97.31 212 TRP A CA 1
ATOM 1636 C C . TRP A 1 212 ? -4.512 -31.062 -23.344 1 97.31 212 TRP A C 1
ATOM 1638 O O . TRP A 1 212 ? -5.199 -32.094 -23.25 1 97.31 212 TRP A O 1
ATOM 1648 N N . PHE A 1 213 ? -5.016 -29.906 -23.031 1 96.94 213 PHE A N 1
ATOM 1649 C CA . PHE A 1 213 ? -6.367 -29.734 -22.516 1 96.94 213 PHE A CA 1
ATOM 1650 C C . PHE A 1 213 ? -7.398 -29.906 -23.625 1 96.94 213 PHE A C 1
ATOM 1652 O O . PHE A 1 213 ? -8.031 -28.938 -24.047 1 96.94 213 PHE A O 1
ATOM 1659 N N . LEU A 1 214 ? -7.598 -31.078 -24.125 1 97.38 214 LEU A N 1
ATOM 1660 C CA . LEU A 1 214 ? -8.523 -31.531 -25.156 1 97.38 214 LEU A CA 1
ATOM 1661 C C . LEU A 1 214 ? -9.383 -32.688 -24.656 1 97.38 214 LEU A C 1
ATOM 1663 O O . LEU A 1 214 ? -8.898 -33.562 -23.938 1 97.38 214 LEU A O 1
ATOM 1667 N N . PRO A 1 215 ? -10.672 -32.656 -25.016 1 97.69 215 PRO A N 1
ATOM 1668 C CA . PRO A 1 215 ? -11.477 -33.812 -24.641 1 97.69 215 PRO A CA 1
ATOM 1669 C C . PRO A 1 215 ? -10.922 -35.125 -25.203 1 97.69 215 PRO A C 1
ATOM 1671 O O . PRO A 1 215 ? -10.234 -35.125 -26.219 1 97.69 215 PRO A O 1
ATOM 1674 N N . MET A 1 216 ? -11.281 -36.219 -24.578 1 97.56 216 MET A N 1
ATOM 1675 C CA . MET A 1 216 ? -10.758 -37.5 -24.969 1 97.56 216 MET A CA 1
ATOM 1676 C C . MET A 1 216 ? -11.086 -37.812 -26.422 1 97.56 216 MET A C 1
ATOM 1678 O O . MET A 1 216 ? -10.273 -38.406 -27.141 1 97.56 216 MET A O 1
ATOM 1682 N N . ASP A 1 217 ? -12.211 -37.375 -26.875 1 96.31 217 ASP A N 1
ATOM 1683 C CA . ASP A 1 217 ? -12.656 -37.75 -28.219 1 96.31 217 ASP A CA 1
ATOM 1684 C C . ASP A 1 217 ? -12.219 -36.719 -29.266 1 96.31 217 ASP A C 1
ATOM 1686 O O . ASP A 1 217 ? -12.633 -36.781 -30.422 1 96.31 217 ASP A O 1
ATOM 1690 N N . TYR A 1 218 ? -11.461 -35.781 -28.891 1 96.06 218 TYR A N 1
ATOM 1691 C CA . TYR A 1 218 ? -10.953 -34.812 -29.859 1 96.06 218 TYR A CA 1
ATOM 1692 C C . TYR A 1 218 ? -9.992 -35.469 -30.844 1 96.06 218 TYR A C 1
ATOM 1694 O O . TYR A 1 218 ? -9.039 -36.125 -30.438 1 96.06 218 TYR A O 1
ATOM 1702 N N . GLN A 1 219 ? -10.18 -35.25 -32.062 1 91.12 219 GLN A N 1
ATOM 1703 C CA . GLN A 1 219 ? -9.312 -35.781 -33.125 1 91.12 219 GLN A CA 1
ATOM 1704 C C . GLN A 1 219 ? -8.289 -34.75 -33.562 1 91.12 219 GLN A C 1
ATOM 1706 O O . GLN A 1 219 ? -8.656 -33.75 -34.188 1 91.12 219 GLN A O 1
ATOM 1711 N N . MET A 1 220 ? -7.086 -35.094 -33.281 1 93.5 220 MET A N 1
ATOM 1712 C CA . MET A 1 220 ? -6.008 -34.188 -33.688 1 93.5 220 MET A CA 1
ATOM 1713 C C . MET A 1 220 ? -5.895 -34.156 -35.219 1 93.5 220 MET A C 1
ATOM 1715 O O . MET A 1 220 ? -6.047 -35.156 -35.875 1 93.5 220 MET A O 1
ATOM 1719 N N . PRO A 1 221 ? -5.656 -33 -35.719 1 93 221 PRO A N 1
ATOM 1720 C CA . PRO A 1 221 ? -5.387 -32.938 -37.156 1 93 221 PRO A CA 1
ATOM 1721 C C . PRO A 1 221 ? -4.082 -33.625 -37.562 1 93 221 PRO A C 1
ATOM 1723 O O . PRO A 1 221 ? -3.277 -33.969 -36.688 1 93 221 PRO A O 1
ATOM 1726 N N . ASP A 1 222 ? -3.906 -33.812 -38.844 1 89.25 222 ASP A N 1
ATOM 1727 C CA . ASP A 1 222 ? -2.76 -34.562 -39.344 1 89.25 222 ASP A CA 1
ATOM 1728 C C . ASP A 1 222 ? -1.457 -33.812 -39.094 1 89.25 222 ASP A C 1
ATOM 1730 O O . ASP A 1 222 ? -0.407 -34.406 -38.875 1 89.25 222 ASP A O 1
ATOM 1734 N N . SER A 1 223 ? -1.579 -32.531 -39.125 1 88.19 223 SER A N 1
ATOM 1735 C CA . SER A 1 223 ? -0.393 -31.703 -38.938 1 88.19 223 SER A CA 1
ATOM 1736 C C . SER A 1 223 ? -0.418 -31.031 -37.562 1 88.19 223 SER A C 1
ATOM 1738 O O . SER A 1 223 ? -1.352 -30.281 -37.25 1 88.19 223 SER A O 1
ATOM 1740 N N . GLU A 1 224 ? 0.651 -31.344 -36.781 1 89.25 224 GLU A N 1
ATOM 1741 C CA . GLU A 1 224 ? 0.783 -30.656 -35.5 1 89.25 224 GLU A CA 1
ATOM 1742 C C . GLU A 1 224 ? 0.868 -29.141 -35.688 1 89.25 224 GLU A C 1
ATOM 1744 O O . GLU A 1 224 ? 0.307 -28.375 -34.906 1 89.25 224 GLU A O 1
ATOM 1749 N N . ALA A 1 225 ? 1.563 -28.719 -36.719 1 94.12 225 ALA A N 1
ATOM 1750 C CA . ALA A 1 225 ? 1.666 -27.297 -37.062 1 94.12 225 ALA A CA 1
ATOM 1751 C C . ALA A 1 225 ? 0.287 -26.688 -37.312 1 94.12 225 ALA A C 1
ATOM 1753 O O . ALA A 1 225 ? 0.013 -25.562 -36.875 1 94.12 225 ALA A O 1
ATOM 1754 N N . ALA A 1 226 ? -0.538 -27.438 -38 1 95.38 226 ALA A N 1
ATOM 1755 C CA . ALA A 1 226 ? -1.894 -26.984 -38.281 1 95.38 226 ALA A CA 1
ATOM 1756 C C . ALA A 1 226 ? -2.693 -26.797 -37 1 95.38 226 ALA A C 1
ATOM 1758 O O . ALA A 1 226 ? -3.514 -25.891 -36.906 1 95.38 226 ALA A O 1
ATOM 1759 N N . PHE A 1 227 ? -2.498 -27.672 -36.094 1 96.94 227 PHE A N 1
ATOM 1760 C CA . PHE A 1 227 ? -3.176 -27.562 -34.812 1 96.94 227 PHE A CA 1
ATOM 1761 C C . PHE A 1 227 ? -2.824 -26.25 -34.125 1 96.94 227 PHE A C 1
ATOM 1763 O O . PHE A 1 227 ? -3.713 -25.5 -33.688 1 96.94 227 PHE A O 1
ATOM 1770 N N . PHE A 1 228 ? -1.537 -25.906 -34.031 1 97.88 228 PHE A N 1
ATOM 1771 C CA . PHE A 1 228 ? -1.094 -24.703 -33.344 1 97.88 228 PHE A CA 1
ATOM 1772 C C . PHE A 1 228 ? -1.538 -23.453 -34.094 1 97.88 228 PHE A C 1
ATOM 1774 O O . PHE A 1 228 ? -1.83 -22.438 -33.469 1 97.88 228 PHE A O 1
ATOM 1781 N N . ASP A 1 229 ? -1.671 -23.578 -35.406 1 97.69 229 ASP A N 1
ATOM 1782 C CA . ASP A 1 229 ? -2.236 -22.469 -36.188 1 97.69 229 ASP A CA 1
ATOM 1783 C C . ASP A 1 229 ? -3.691 -22.219 -35.781 1 97.69 229 ASP A C 1
ATOM 1785 O O . ASP A 1 229 ? -4.137 -21.062 -35.75 1 97.69 229 ASP A O 1
ATOM 1789 N N . GLN A 1 230 ? -4.387 -23.281 -35.531 1 97.81 230 GLN A N 1
ATOM 1790 C CA . GLN A 1 230 ? -5.777 -23.156 -35.125 1 97.81 230 GLN A CA 1
ATOM 1791 C C . GLN A 1 230 ? -5.871 -22.547 -33.719 1 97.81 230 GLN A C 1
ATOM 1793 O O . GLN A 1 230 ? -6.762 -21.734 -33.469 1 97.81 230 GLN A O 1
ATOM 1798 N N . VAL A 1 231 ? -4.996 -22.969 -32.844 1 98.38 231 VAL A N 1
ATOM 1799 C CA . VAL A 1 231 ? -4.953 -22.391 -31.5 1 98.38 231 VAL A CA 1
ATOM 1800 C C . VAL A 1 231 ? -4.699 -20.891 -31.594 1 98.38 231 VAL A C 1
ATOM 1802 O O . VAL A 1 231 ? -5.387 -20.094 -30.953 1 98.38 231 VAL A O 1
ATOM 1805 N N . ALA A 1 232 ? -3.713 -20.484 -32.406 1 98.44 232 ALA A N 1
ATOM 1806 C CA . ALA A 1 232 ? -3.385 -19.078 -32.625 1 98.44 232 ALA A CA 1
ATOM 1807 C C . ALA A 1 232 ? -4.582 -18.312 -33.156 1 98.44 232 ALA A C 1
ATOM 1809 O O . ALA A 1 232 ? -4.871 -17.203 -32.688 1 98.44 232 ALA A O 1
ATOM 1810 N N . ALA A 1 233 ? -5.285 -18.922 -34.094 1 98.31 233 ALA A N 1
ATOM 1811 C CA . ALA A 1 233 ? -6.438 -18.266 -34.719 1 98.31 233 ALA A CA 1
ATOM 1812 C C . ALA A 1 233 ? -7.562 -18.047 -33.719 1 98.31 233 ALA A C 1
ATOM 1814 O O . ALA A 1 233 ? -8.211 -17 -33.719 1 98.31 233 ALA A O 1
ATOM 1815 N N . ASN A 1 234 ? -7.789 -19.031 -32.875 1 98.38 234 ASN A N 1
ATOM 1816 C CA . ASN A 1 234 ? -8.836 -18.938 -31.844 1 98.38 234 ASN A CA 1
ATOM 1817 C C . ASN A 1 234 ? -8.516 -17.875 -30.812 1 98.38 234 ASN A C 1
ATOM 1819 O O . ASN A 1 234 ? -9.414 -17.391 -30.109 1 98.38 234 ASN A O 1
ATOM 1823 N N . ASN A 1 235 ? -7.262 -17.516 -30.734 1 98.69 235 ASN A N 1
ATOM 1824 C CA . ASN A 1 235 ? -6.793 -16.531 -29.75 1 98.69 235 ASN A CA 1
ATOM 1825 C C . ASN A 1 235 ? -6.082 -15.375 -30.438 1 98.69 235 ASN A C 1
ATOM 1827 O O . ASN A 1 235 ? -5.059 -14.891 -29.953 1 98.69 235 ASN A O 1
ATOM 1831 N N . GLN A 1 236 ? -6.57 -14.945 -31.5 1 98.56 236 GLN A N 1
ATOM 1832 C CA . GLN A 1 236 ? -5.922 -14.008 -32.406 1 98.56 236 GLN A CA 1
ATOM 1833 C C . GLN A 1 236 ? -5.586 -12.695 -31.703 1 98.56 236 GLN A C 1
ATOM 1835 O O . GLN A 1 236 ? -4.508 -12.133 -31.906 1 98.56 236 GLN A O 1
ATOM 1840 N N . ALA A 1 237 ? -6.504 -12.164 -30.859 1 98.56 237 ALA A N 1
ATOM 1841 C CA . ALA A 1 237 ? -6.281 -10.898 -30.172 1 98.56 237 ALA A CA 1
ATOM 1842 C C . ALA A 1 237 ? -5.059 -10.969 -29.266 1 98.56 237 ALA A C 1
ATOM 1844 O O . ALA A 1 237 ? -4.297 -10.008 -29.156 1 98.56 237 ALA A O 1
ATOM 1845 N N . ILE A 1 238 ? -4.891 -12.07 -28.578 1 98.75 238 ILE A N 1
ATOM 1846 C CA . ILE A 1 238 ? -3.762 -12.266 -27.688 1 98.75 238 ILE A CA 1
ATOM 1847 C C . ILE A 1 238 ? -2.473 -12.398 -28.484 1 98.75 238 ILE A C 1
ATOM 1849 O O . ILE A 1 238 ? -1.45 -11.805 -28.141 1 98.75 238 ILE A O 1
ATOM 1853 N N . VAL A 1 239 ? -2.514 -13.18 -29.562 1 98.81 239 VAL A N 1
ATOM 1854 C CA . VAL A 1 239 ? -1.362 -13.352 -30.453 1 98.81 239 VAL A CA 1
ATOM 1855 C C . VAL A 1 239 ? -0.921 -12 -31 1 98.81 239 VAL A C 1
ATOM 1857 O O . VAL A 1 239 ? 0.271 -11.68 -31 1 98.81 239 VAL A O 1
ATOM 1860 N N . GLU A 1 240 ? -1.905 -11.25 -31.406 1 98.75 240 GLU A N 1
ATOM 1861 C CA . GLU A 1 240 ? -1.607 -9.922 -31.938 1 98.75 240 GLU A CA 1
ATOM 1862 C C . GLU A 1 240 ? -0.984 -9.023 -30.875 1 98.75 240 GLU A C 1
ATOM 1864 O O . GLU A 1 240 ? -0.098 -8.219 -31.172 1 98.75 240 GLU A O 1
ATOM 1869 N N . ALA A 1 241 ? -1.467 -9.133 -29.641 1 98.81 241 ALA A N 1
ATOM 1870 C CA . ALA A 1 241 ? -0.926 -8.328 -28.547 1 98.81 241 ALA A CA 1
ATOM 1871 C C . ALA A 1 241 ? 0.534 -8.68 -28.281 1 98.81 241 ALA A C 1
ATOM 1873 O O . ALA A 1 241 ? 1.37 -7.793 -28.094 1 98.81 241 ALA A O 1
ATOM 1874 N N . PHE A 1 242 ? 0.873 -9.977 -28.266 1 98.88 242 PHE A N 1
ATOM 1875 C CA . PHE A 1 242 ? 2.26 -10.398 -28.125 1 98.88 242 PHE A CA 1
ATOM 1876 C C . PHE A 1 242 ? 3.107 -9.875 -29.266 1 98.88 242 PHE A C 1
ATOM 1878 O O . PHE A 1 242 ? 4.195 -9.336 -29.062 1 98.88 242 PHE A O 1
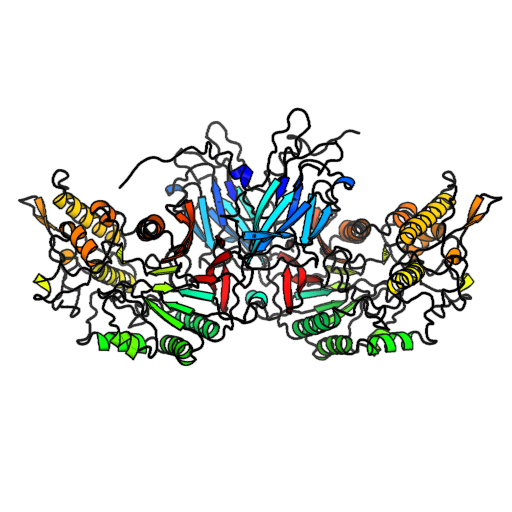ATOM 1885 N N . ASN A 1 243 ? 2.602 -10.031 -30.453 1 98.88 243 ASN A N 1
ATOM 1886 C CA . ASN A 1 243 ? 3.332 -9.602 -31.641 1 98.88 243 ASN A CA 1
ATOM 1887 C C . ASN A 1 243 ? 3.566 -8.094 -31.641 1 98.88 243 ASN A C 1
ATOM 1889 O O . ASN A 1 243 ? 4.594 -7.617 -32.125 1 98.88 243 ASN A O 1
ATOM 1893 N N . ALA A 1 244 ? 2.58 -7.379 -31.141 1 98.81 244 ALA A N 1
ATOM 1894 C CA . ALA A 1 244 ? 2.748 -5.93 -31.047 1 98.81 244 ALA A CA 1
ATOM 1895 C C . ALA A 1 244 ? 3.941 -5.574 -30.172 1 98.81 244 ALA A C 1
ATOM 1897 O O . ALA A 1 244 ? 4.695 -4.652 -30.484 1 98.81 244 ALA A O 1
ATOM 1898 N N . ILE A 1 245 ? 4.086 -6.258 -29.047 1 98.75 245 ILE A N 1
ATOM 1899 C CA . ILE A 1 245 ? 5.227 -6.027 -28.156 1 98.75 245 ILE A CA 1
ATOM 1900 C C . ILE A 1 245 ? 6.52 -6.395 -28.891 1 98.75 245 ILE A C 1
ATOM 1902 O O . ILE A 1 245 ? 7.48 -5.621 -28.891 1 98.75 245 ILE A O 1
ATOM 1906 N N . ILE A 1 246 ? 6.578 -7.559 -29.547 1 98.75 246 ILE A N 1
ATOM 1907 C CA . ILE A 1 246 ? 7.758 -8.078 -30.25 1 98.75 246 ILE A CA 1
ATOM 1908 C C . ILE A 1 246 ? 8.164 -7.113 -31.359 1 98.75 246 ILE A C 1
ATOM 1910 O O . ILE A 1 246 ? 9.336 -6.754 -31.484 1 98.75 246 ILE A O 1
ATOM 1914 N N . ASN A 1 247 ? 7.211 -6.652 -32.125 1 98.38 247 ASN A N 1
ATOM 1915 C CA . ASN A 1 247 ? 7.469 -5.809 -33.281 1 98.38 247 ASN A CA 1
ATOM 1916 C C . ASN A 1 247 ? 7.945 -4.418 -32.875 1 98.38 247 ASN A C 1
ATOM 1918 O O . ASN A 1 247 ? 8.727 -3.787 -33.594 1 98.38 247 ASN A O 1
ATOM 1922 N N . ALA A 1 248 ? 7.395 -3.947 -31.75 1 97.75 248 ALA A N 1
ATOM 1923 C CA . ALA A 1 248 ? 7.848 -2.645 -31.266 1 97.75 248 ALA A CA 1
ATOM 1924 C C . ALA A 1 248 ? 9.352 -2.652 -31 1 97.75 248 ALA A C 1
ATOM 1926 O O . ALA A 1 248 ? 10.016 -1.626 -31.141 1 97.75 248 ALA A O 1
ATOM 1927 N N . GLY A 1 249 ? 9.883 -3.818 -30.5 1 97.38 249 GLY A N 1
ATOM 1928 C CA . GLY A 1 249 ? 11.32 -4.023 -30.422 1 97.38 249 GLY A CA 1
ATOM 1929 C C . GLY A 1 249 ? 11.945 -3.443 -29.156 1 97.38 249 GLY A C 1
ATOM 1930 O O . GLY A 1 249 ? 13.156 -3.543 -28.953 1 97.38 249 GLY A O 1
ATOM 1931 N N . GLU A 1 250 ? 11.133 -2.812 -28.281 1 97 250 GLU A N 1
ATOM 1932 C CA . GLU A 1 250 ? 11.656 -2.174 -27.078 1 97 250 GLU A CA 1
ATOM 1933 C C . GLU A 1 250 ? 11.797 -3.176 -25.938 1 97 250 GLU A C 1
ATOM 1935 O O . GLU A 1 250 ? 12.617 -2.99 -25.031 1 97 250 GLU A O 1
ATOM 1940 N N . ILE A 1 251 ? 10.945 -4.188 -25.938 1 98.56 251 ILE A N 1
ATOM 1941 C CA . ILE A 1 251 ? 10.891 -5.215 -24.906 1 98.56 251 ILE A CA 1
ATOM 1942 C C . ILE A 1 251 ? 11.281 -6.566 -25.5 1 98.56 251 ILE A C 1
ATOM 1944 O O . ILE A 1 251 ? 10.703 -7 -26.5 1 98.56 251 ILE A O 1
ATOM 1948 N N . LYS A 1 252 ? 12.281 -7.215 -24.922 1 98.62 252 LYS A N 1
ATOM 1949 C CA . LYS A 1 252 ? 12.641 -8.562 -25.344 1 98.62 252 LYS A CA 1
ATOM 1950 C C . LYS A 1 252 ? 11.633 -9.586 -24.844 1 98.62 252 LYS A C 1
ATOM 1952 O O . LYS A 1 252 ? 11.445 -9.734 -23.625 1 98.62 252 LYS A O 1
ATOM 1957 N N . VAL A 1 253 ? 10.969 -10.227 -25.703 1 98.88 253 VAL A N 1
ATOM 1958 C CA . VAL A 1 253 ? 10.016 -11.266 -25.328 1 98.88 253 VAL A CA 1
ATOM 1959 C C . VAL A 1 253 ? 10.664 -12.641 -25.484 1 98.88 253 VAL A C 1
ATOM 1961 O O . VAL A 1 253 ? 11.203 -12.969 -26.547 1 98.88 253 VAL A O 1
ATOM 1964 N N . THR A 1 254 ? 10.703 -13.438 -24.406 1 98.88 254 THR A N 1
ATOM 1965 C CA . THR A 1 254 ? 11.32 -14.758 -24.422 1 98.88 254 THR A CA 1
ATOM 1966 C C . THR A 1 254 ? 10.305 -15.836 -24.047 1 98.88 254 THR A C 1
ATOM 1968 O O . THR A 1 254 ? 9.555 -15.672 -23.078 1 98.88 254 THR A O 1
ATOM 1971 N N . TYR A 1 255 ? 10.312 -16.875 -24.812 1 98.69 255 TYR A N 1
ATOM 1972 C CA . TYR A 1 255 ? 9.438 -18.016 -24.562 1 98.69 255 TYR A CA 1
ATOM 1973 C C . TYR A 1 255 ? 10.227 -19.203 -24.031 1 98.69 255 TYR A C 1
ATOM 1975 O O . TYR A 1 255 ? 11.305 -19.516 -24.547 1 98.69 255 TYR A O 1
ATOM 1983 N N . VAL A 1 256 ? 9.703 -19.828 -22.984 1 98.5 256 VAL A N 1
ATOM 1984 C CA . VAL A 1 256 ? 10.195 -21.078 -22.406 1 98.5 256 VAL A CA 1
ATOM 1985 C C . VAL A 1 256 ? 9.117 -22.156 -22.516 1 98.5 256 VAL A C 1
ATOM 1987 O O . VAL A 1 256 ? 7.949 -21.906 -22.188 1 98.5 256 VAL A O 1
ATOM 1990 N N . PRO A 1 257 ? 9.438 -23.359 -22.953 1 97.81 257 PRO A N 1
ATOM 1991 C CA . PRO A 1 257 ? 8.422 -24.406 -23.141 1 97.81 257 PRO A CA 1
ATOM 1992 C C . PRO A 1 257 ? 7.848 -24.922 -21.812 1 97.81 257 PRO A C 1
ATOM 1994 O O . PRO A 1 257 ? 8.555 -24.969 -20.812 1 97.81 257 PRO A O 1
ATOM 1997 N N . GLY A 1 258 ? 6.598 -25.297 -21.828 1 98.31 258 GLY A N 1
ATOM 1998 C CA . GLY A 1 258 ? 5.926 -26 -20.734 1 98.31 258 GLY A CA 1
ATOM 1999 C C . GLY A 1 258 ? 5.398 -27.359 -21.141 1 98.31 258 GLY A C 1
ATOM 2000 O O . GLY A 1 258 ? 5.613 -27.812 -22.281 1 98.31 258 GLY A O 1
ATOM 2001 N N . ASN A 1 259 ? 4.801 -28.062 -20.266 1 98.38 259 ASN A N 1
ATOM 2002 C CA . ASN A 1 259 ? 4.355 -29.406 -20.594 1 98.38 259 ASN A CA 1
ATOM 2003 C C . ASN A 1 259 ? 3.113 -29.391 -21.469 1 98.38 259 ASN A C 1
ATOM 2005 O O . ASN A 1 259 ? 2.898 -30.328 -22.266 1 98.38 259 ASN A O 1
ATOM 2009 N N . HIS A 1 260 ? 2.295 -28.391 -21.438 1 98.12 260 HIS A N 1
ATOM 2010 C CA . HIS A 1 260 ? 1.095 -28.328 -22.266 1 98.12 260 HIS A CA 1
ATOM 2011 C C . HIS A 1 260 ? 1.425 -27.859 -23.672 1 98.12 260 HIS A C 1
ATOM 2013 O O . HIS A 1 260 ? 0.565 -27.891 -24.562 1 98.12 260 HIS A O 1
ATOM 2019 N N . ASP A 1 261 ? 2.564 -27.453 -23.938 1 95.38 261 ASP A N 1
ATOM 2020 C CA . ASP A 1 261 ? 3.031 -27.141 -25.281 1 95.38 261 ASP A CA 1
ATOM 2021 C C . ASP A 1 261 ? 4.312 -27.922 -25.609 1 95.38 261 ASP A C 1
ATOM 2023 O O . ASP A 1 261 ? 5.215 -27.375 -26.25 1 95.38 261 ASP A O 1
ATOM 2027 N N . LEU A 1 262 ? 4.344 -29.078 -25.156 1 95.62 262 LEU A N 1
ATOM 2028 C CA . LEU A 1 262 ? 5.508 -29.969 -25.219 1 95.62 262 LEU A CA 1
ATOM 2029 C C . LEU A 1 262 ? 5.953 -30.172 -26.672 1 95.62 262 LEU A C 1
ATOM 2031 O O . LEU A 1 262 ? 7.148 -30.281 -26.938 1 95.62 262 LEU A O 1
ATOM 2035 N N . LEU A 1 263 ? 5.113 -30.297 -27.609 1 95.06 263 LEU A N 1
ATOM 2036 C CA . LEU A 1 263 ? 5.441 -30.641 -29 1 95.06 263 LEU A CA 1
ATOM 2037 C C . LEU A 1 263 ? 5.555 -29.375 -29.844 1 95.06 263 LEU A C 1
ATOM 2039 O O . LEU A 1 263 ? 5.828 -29.453 -31.047 1 95.06 263 LEU A O 1
ATOM 2043 N N . LEU A 1 264 ? 5.316 -28.219 -29.25 1 96.44 264 LEU A N 1
ATOM 2044 C CA . LEU A 1 264 ? 5.473 -26.953 -29.938 1 96.44 264 LEU A CA 1
ATOM 2045 C C . LEU A 1 264 ? 6.922 -26.734 -30.359 1 96.44 264 LEU A C 1
ATOM 2047 O O . LEU A 1 264 ? 7.789 -26.5 -29.516 1 96.44 264 LEU A O 1
ATOM 2051 N N . THR A 1 265 ? 7.195 -26.734 -31.641 1 96.06 265 THR A N 1
ATOM 2052 C CA . THR A 1 265 ? 8.562 -26.625 -32.156 1 96.06 265 THR A CA 1
ATOM 2053 C C . THR A 1 265 ? 8.992 -25.156 -32.25 1 96.06 265 THR A C 1
ATOM 2055 O O . THR A 1 265 ? 8.156 -24.266 -32.156 1 96.06 265 THR A O 1
ATOM 2058 N N . ALA A 1 266 ? 10.289 -24.969 -32.375 1 96.75 266 ALA A N 1
ATOM 2059 C CA . ALA A 1 266 ? 10.828 -23.625 -32.562 1 96.75 266 ALA A CA 1
ATOM 2060 C C . ALA A 1 266 ? 10.227 -22.969 -33.812 1 96.75 266 ALA A C 1
ATOM 2062 O O . ALA A 1 266 ? 9.953 -21.766 -33.812 1 96.75 266 ALA A O 1
ATOM 2063 N N . ASP A 1 267 ? 10.031 -23.75 -34.844 1 96.62 267 ASP A N 1
ATOM 2064 C CA . ASP A 1 267 ? 9.477 -23.219 -36.094 1 96.62 267 ASP A CA 1
ATOM 2065 C C . ASP A 1 267 ? 8.023 -22.797 -35.906 1 96.62 267 ASP A C 1
ATOM 2067 O O . ASP A 1 267 ? 7.594 -21.797 -36.5 1 96.62 267 ASP A O 1
ATOM 2071 N N . ASP A 1 268 ? 7.258 -23.594 -35.188 1 97.25 268 ASP A N 1
ATOM 2072 C CA . ASP A 1 268 ? 5.871 -23.219 -34.906 1 97.25 268 ASP A CA 1
ATOM 2073 C C . ASP A 1 268 ? 5.797 -21.875 -34.188 1 97.25 268 ASP A C 1
ATOM 2075 O O . ASP A 1 268 ? 5 -21 -34.594 1 97.25 268 ASP A O 1
ATOM 2079 N N . VAL A 1 269 ? 6.652 -21.703 -33.125 1 97.75 269 VAL A N 1
ATOM 2080 C CA . VAL A 1 269 ? 6.664 -20.484 -32.344 1 97.75 269 VAL A CA 1
ATOM 2081 C C . VAL A 1 269 ? 7.07 -19.297 -33.219 1 97.75 269 VAL A C 1
ATOM 2083 O O . VAL A 1 269 ? 6.453 -18.234 -33.156 1 97.75 269 VAL A O 1
ATOM 2086 N N . LYS A 1 270 ? 8.062 -19.469 -34.062 1 97.38 270 LYS A N 1
ATOM 2087 C CA . LYS A 1 270 ? 8.531 -18.406 -34.938 1 97.38 270 LYS A CA 1
ATOM 2088 C C . LYS A 1 270 ? 7.457 -18 -35.938 1 97.38 270 LYS A C 1
ATOM 2090 O O . LYS A 1 270 ? 7.352 -16.828 -36.312 1 97.38 270 LYS A O 1
ATOM 2095 N N . ARG A 1 271 ? 6.766 -18.984 -36.375 1 97.75 271 ARG A N 1
ATOM 2096 C CA . ARG A 1 271 ? 5.707 -18.719 -37.344 1 97.75 271 ARG A CA 1
ATOM 2097 C C . ARG A 1 271 ? 4.582 -17.906 -36.719 1 97.75 271 ARG A C 1
ATOM 2099 O O . ARG A 1 271 ? 4.066 -16.969 -37.344 1 97.75 271 ARG A O 1
ATOM 2106 N N . ILE A 1 272 ? 4.18 -18.172 -35.562 1 98.5 272 ILE A N 1
ATOM 2107 C CA . ILE A 1 272 ? 3.055 -17.547 -34.875 1 98.5 272 ILE A CA 1
ATOM 2108 C C . ILE A 1 272 ? 3.506 -16.234 -34.25 1 98.5 272 ILE A C 1
ATOM 2110 O O . ILE A 1 272 ? 2.75 -15.258 -34.219 1 98.5 272 ILE A O 1
ATOM 2114 N N . PHE A 1 273 ? 4.742 -16.203 -33.719 1 98.69 273 PHE A N 1
ATOM 2115 C CA . PHE A 1 273 ? 5.328 -15.047 -33.062 1 98.69 273 PHE A CA 1
ATOM 2116 C C . PHE A 1 273 ? 6.664 -14.68 -33.688 1 98.69 273 PHE A C 1
ATOM 2118 O O . PHE A 1 273 ? 7.711 -14.773 -33.062 1 98.69 273 PHE A O 1
ATOM 2125 N N . PRO A 1 274 ? 6.637 -14.141 -34.875 1 98.5 274 PRO A N 1
ATOM 2126 C CA . PRO A 1 274 ? 7.895 -13.82 -35.562 1 98.5 274 PRO A CA 1
ATOM 2127 C C . PRO A 1 274 ? 8.75 -12.828 -34.781 1 98.5 274 PRO A C 1
ATOM 2129 O O . PRO A 1 274 ? 8.258 -11.766 -34.375 1 98.5 274 PRO A O 1
ATOM 2132 N N . GLY A 1 275 ? 9.984 -13.203 -34.531 1 98.25 275 GLY A N 1
ATOM 2133 C CA . GLY A 1 275 ? 10.922 -12.32 -33.875 1 98.25 275 GLY A CA 1
ATOM 2134 C C . GLY A 1 275 ? 11.078 -12.633 -32.375 1 98.25 275 GLY A C 1
ATOM 2135 O O . GLY A 1 275 ? 11.945 -12.078 -31.719 1 98.25 275 GLY A O 1
ATOM 2136 N N . ILE A 1 276 ? 10.32 -13.547 -31.844 1 98.56 276 ILE A N 1
ATOM 2137 C CA . ILE A 1 276 ? 10.359 -13.898 -30.438 1 98.56 276 ILE A CA 1
ATOM 2138 C C . ILE A 1 276 ? 11.664 -14.625 -30.125 1 98.56 276 ILE A C 1
ATOM 2140 O O . ILE A 1 276 ? 12.18 -15.367 -30.953 1 98.56 276 ILE A O 1
ATOM 2144 N N . ASN A 1 277 ? 12.219 -14.328 -28.938 1 98.5 277 ASN A N 1
ATOM 2145 C CA . ASN A 1 277 ? 13.305 -15.156 -28.438 1 98.5 277 ASN A CA 1
ATOM 2146 C C . ASN A 1 277 ? 12.789 -16.453 -27.828 1 98.5 277 ASN A C 1
ATOM 2148 O O . ASN A 1 277 ? 11.656 -16.5 -27.328 1 98.5 277 ASN A O 1
ATOM 2152 N N . GLN A 1 278 ? 13.57 -17.516 -27.953 1 98.12 278 GLN A N 1
ATOM 2153 C CA . GLN A 1 278 ? 13.195 -18.797 -27.359 1 98.12 278 GLN A CA 1
ATOM 2154 C C . GLN A 1 278 ? 14.352 -19.375 -26.547 1 98.12 278 GLN A C 1
ATOM 2156 O O . GLN A 1 278 ? 15.5 -19.344 -26.984 1 98.12 278 GLN A O 1
ATOM 2161 N N . ALA A 1 279 ? 14.102 -19.734 -25.359 1 98.25 279 ALA A N 1
ATOM 2162 C CA . ALA A 1 279 ? 15.047 -20.5 -24.547 1 98.25 279 ALA A CA 1
ATOM 2163 C C . ALA A 1 279 ? 14.648 -21.969 -24.469 1 98.25 279 ALA A C 1
ATOM 2165 O O . ALA A 1 279 ? 13.703 -22.312 -23.75 1 98.25 279 ALA A O 1
ATOM 2166 N N . ARG A 1 280 ? 15.398 -22.781 -25.125 1 97 280 ARG A N 1
ATOM 2167 C CA . ARG A 1 280 ? 15.117 -24.219 -25.234 1 97 280 ARG A CA 1
ATOM 2168 C C . ARG A 1 280 ? 16.344 -25.047 -24.891 1 97 280 ARG A C 1
ATOM 2170 O O . ARG A 1 280 ? 17.469 -24.656 -25.203 1 97 280 ARG A O 1
ATOM 2177 N N . ASP A 1 281 ? 16.094 -26.094 -24.25 1 93.75 281 ASP A N 1
ATOM 2178 C CA . ASP A 1 281 ? 17.156 -27.094 -24.062 1 93.75 281 ASP A CA 1
ATOM 2179 C C . ASP A 1 281 ? 17.312 -27.953 -25.312 1 93.75 281 ASP A C 1
ATOM 2181 O O . ASP A 1 281 ? 16.594 -27.781 -26.297 1 93.75 281 ASP A O 1
ATOM 2185 N N . ASP A 1 282 ? 18.297 -28.828 -25.312 1 87.31 282 ASP A N 1
ATOM 2186 C CA . ASP A 1 282 ? 18.547 -29.719 -26.438 1 87.31 282 ASP A CA 1
ATOM 2187 C C . ASP A 1 282 ? 17.359 -30.656 -26.656 1 87.31 282 ASP A C 1
ATOM 2189 O O . ASP A 1 282 ? 17.016 -30.953 -27.797 1 87.31 282 ASP A O 1
ATOM 2193 N N . LEU A 1 283 ? 16.797 -31.016 -25.625 1 86.19 283 LEU A N 1
ATOM 2194 C CA . LEU A 1 283 ? 15.641 -31.906 -25.719 1 86.19 283 LEU A CA 1
ATOM 2195 C C . LEU A 1 283 ? 14.359 -31.109 -25.906 1 86.19 283 LEU A C 1
ATOM 2197 O O . LEU A 1 283 ? 14.141 -30.109 -25.219 1 86.19 283 LEU A O 1
ATOM 2201 N N . GLN A 1 284 ? 13.594 -31.578 -26.828 1 88.44 284 GLN A N 1
ATOM 2202 C CA . GLN A 1 284 ? 12.336 -30.906 -27.109 1 88.44 284 GLN A CA 1
ATOM 2203 C C . GLN A 1 284 ? 11.43 -30.891 -25.891 1 88.44 284 GLN A C 1
ATOM 2205 O O . GLN A 1 284 ? 11.352 -31.875 -25.156 1 88.44 284 GLN A O 1
ATOM 2210 N N . GLY A 1 285 ? 10.805 -29.781 -25.703 1 94.12 285 GLY A N 1
ATOM 2211 C CA . GLY A 1 285 ? 9.805 -29.672 -24.656 1 94.12 285 GLY A CA 1
ATOM 2212 C C . GLY A 1 285 ? 10.359 -29.094 -23.359 1 94.12 285 GLY A C 1
ATOM 2213 O O . GLY A 1 285 ? 9.609 -28.875 -22.406 1 94.12 285 GLY A O 1
ATOM 2214 N N . LEU A 1 286 ? 11.633 -28.891 -23.297 1 97.12 286 LEU A N 1
ATOM 2215 C CA . LEU A 1 286 ? 12.258 -28.344 -22.094 1 97.12 286 LEU A CA 1
ATOM 2216 C C . LEU A 1 286 ? 13.023 -27.062 -22.422 1 97.12 286 LEU A C 1
ATOM 2218 O O . LEU A 1 286 ? 13.414 -26.844 -23.562 1 97.12 286 LEU A O 1
ATOM 2222 N N . GLY A 1 287 ? 13.156 -26.234 -21.438 1 97.31 287 GLY A N 1
ATOM 2223 C CA . GLY A 1 287 ? 13.93 -25 -21.578 1 97.31 287 GLY A CA 1
ATOM 2224 C C . GLY A 1 287 ? 14.188 -24.297 -20.266 1 97.31 287 GLY A C 1
ATOM 2225 O O . GLY A 1 287 ? 13.359 -24.344 -19.344 1 97.31 287 GLY A O 1
ATOM 2226 N N . SER A 1 288 ? 15.344 -23.719 -20.109 1 97.12 288 SER A N 1
ATOM 2227 C CA . SER A 1 288 ? 15.734 -22.859 -19 1 97.12 288 SER A CA 1
ATOM 2228 C C . SER A 1 288 ? 16.344 -21.547 -19.516 1 97.12 288 SER A C 1
ATOM 2230 O O . SER A 1 288 ? 17.312 -21.562 -20.281 1 97.12 288 SER A O 1
ATOM 2232 N N . TYR A 1 289 ? 15.789 -20.438 -19.109 1 98.62 289 TYR A N 1
ATOM 2233 C CA . TYR A 1 289 ? 16.25 -19.141 -19.562 1 98.62 289 TYR A CA 1
ATOM 2234 C C . TYR A 1 289 ? 17.062 -18.438 -18.469 1 98.62 289 TYR A C 1
ATOM 2236 O O . TYR A 1 289 ? 16.562 -18.219 -17.359 1 98.62 289 TYR A O 1
ATOM 2244 N N . VAL A 1 290 ? 18.312 -18.203 -18.719 1 98.44 290 VAL A N 1
ATOM 2245 C CA . VAL A 1 290 ? 19.172 -17.484 -17.797 1 98.44 290 VAL A CA 1
ATOM 2246 C C . VAL A 1 290 ? 19.266 -16.016 -18.188 1 98.44 290 VAL A C 1
ATOM 2248 O O . VAL A 1 290 ? 19.562 -15.688 -19.344 1 98.44 290 VAL A O 1
ATOM 2251 N N . THR A 1 291 ? 18.938 -15.141 -17.281 1 98 291 THR A N 1
ATOM 2252 C CA . THR A 1 291 ? 18.969 -13.711 -17.562 1 98 291 THR A CA 1
ATOM 2253 C C . THR A 1 291 ? 19.344 -12.922 -16.312 1 98 291 THR A C 1
ATOM 2255 O O . THR A 1 291 ? 19.906 -13.484 -15.367 1 98 291 THR A O 1
ATOM 2258 N N . GLY A 1 292 ? 19.109 -11.555 -16.344 1 95.38 292 GLY A N 1
ATOM 2259 C CA . GLY A 1 292 ? 19.547 -10.664 -15.281 1 95.38 292 GLY A CA 1
ATOM 2260 C C . GLY A 1 292 ? 20.891 -10.016 -15.562 1 95.38 292 GLY A C 1
ATOM 2261 O O . GLY A 1 292 ? 21.672 -10.516 -16.391 1 95.38 292 GLY A O 1
ATOM 2262 N N . PRO A 1 293 ? 21.156 -8.906 -14.914 1 92.75 293 PRO A N 1
ATOM 2263 C CA . PRO A 1 293 ? 22.422 -8.211 -15.195 1 92.75 293 PRO A CA 1
ATOM 2264 C C . PRO A 1 293 ? 23.641 -9.07 -14.898 1 92.75 293 PRO A C 1
ATOM 2266 O O . PRO A 1 293 ? 24.688 -8.898 -15.523 1 92.75 293 PRO A O 1
ATOM 2269 N N . ASN A 1 294 ? 23.531 -10.039 -13.992 1 92.38 294 ASN A N 1
ATOM 2270 C CA . ASN A 1 294 ? 24.656 -10.891 -13.602 1 92.38 294 ASN A CA 1
ATOM 2271 C C . ASN A 1 294 ? 24.391 -12.359 -13.922 1 92.38 294 ASN A C 1
ATOM 2273 O O . ASN A 1 294 ? 25.016 -13.242 -13.352 1 92.38 294 ASN A O 1
ATOM 2277 N N . SER A 1 295 ? 23.391 -12.641 -14.758 1 96.62 295 SER A N 1
ATOM 2278 C CA . SER A 1 295 ? 22.984 -13.992 -15.109 1 96.62 295 SER A CA 1
ATOM 2279 C C . SER A 1 295 ? 22.609 -14.797 -13.875 1 96.62 295 SER A C 1
ATOM 2281 O O . SER A 1 295 ? 22.922 -15.984 -13.773 1 96.62 295 SER A O 1
ATOM 2283 N N . GLU A 1 296 ? 22.016 -14.109 -12.914 1 96.75 296 GLU A N 1
ATOM 2284 C CA . GLU A 1 296 ? 21.703 -14.734 -11.633 1 96.75 296 GLU A CA 1
ATOM 2285 C C . GLU A 1 296 ? 20.281 -15.289 -11.617 1 96.75 296 GLU A C 1
ATOM 2287 O O . GLU A 1 296 ? 19.891 -15.992 -10.68 1 96.75 296 GLU A O 1
ATOM 2292 N N . ILE A 1 297 ? 19.453 -15.023 -12.656 1 98.44 297 ILE A N 1
ATOM 2293 C CA . ILE A 1 297 ? 18.047 -15.406 -12.703 1 98.44 297 ILE A CA 1
ATOM 2294 C C . ILE A 1 297 ? 17.875 -16.609 -13.633 1 98.44 297 ILE A C 1
ATOM 2296 O O . ILE A 1 297 ? 18.391 -16.609 -14.758 1 98.44 297 ILE A O 1
ATOM 2300 N N . VAL A 1 298 ? 17.172 -17.594 -13.148 1 98.69 298 VAL A N 1
ATOM 2301 C CA . VAL A 1 298 ? 16.781 -18.734 -13.984 1 98.69 298 VAL A CA 1
ATOM 2302 C C . VAL A 1 298 ? 15.266 -18.828 -14.055 1 98.69 298 VAL A C 1
ATOM 2304 O O . VAL A 1 298 ? 14.594 -18.844 -13.023 1 98.69 298 VAL A O 1
ATOM 2307 N N . ILE A 1 299 ? 14.758 -18.875 -15.25 1 98.81 299 ILE A N 1
ATOM 2308 C CA . ILE A 1 299 ? 13.32 -19.031 -15.477 1 98.81 299 ILE A CA 1
ATOM 2309 C C . ILE A 1 299 ? 13.055 -20.328 -16.234 1 98.81 299 ILE A C 1
ATOM 2311 O O . ILE A 1 299 ? 13.562 -20.531 -17.328 1 98.81 299 ILE A O 1
ATOM 2315 N N . GLU A 1 300 ? 12.383 -21.172 -15.586 1 97.81 300 GLU A N 1
ATOM 2316 C CA . GLU A 1 300 ? 11.992 -22.484 -16.109 1 97.81 300 GLU A CA 1
ATOM 2317 C C . GLU A 1 300 ? 10.547 -22.812 -15.742 1 97.81 300 GLU A C 1
ATOM 2319 O O . GLU A 1 300 ? 10.008 -22.281 -14.773 1 97.81 300 GLU A O 1
ATOM 2324 N N . HIS A 1 301 ? 9.93 -23.641 -16.562 1 98.5 301 HIS A N 1
ATOM 2325 C CA . HIS A 1 301 ? 8.523 -23.906 -16.297 1 98.5 301 HIS A CA 1
ATOM 2326 C C . HIS A 1 301 ? 8.352 -24.781 -15.062 1 98.5 301 HIS A C 1
ATOM 2328 O O . HIS A 1 301 ? 7.398 -24.594 -14.297 1 98.5 301 HIS A O 1
ATOM 2334 N N . GLY A 1 302 ? 9.172 -25.812 -14.859 1 98.06 302 GLY A N 1
ATOM 2335 C CA . GLY A 1 302 ? 9.141 -26.609 -13.648 1 98.06 302 GLY A CA 1
ATOM 2336 C C . GLY A 1 302 ? 8.641 -28.031 -13.867 1 98.06 302 GLY A C 1
ATOM 2337 O O . GLY A 1 302 ? 8.789 -28.891 -13 1 98.06 302 GLY A O 1
ATOM 2338 N N . HIS A 1 303 ? 8.125 -28.391 -15.047 1 98.06 303 HIS A N 1
ATOM 2339 C CA . HIS A 1 303 ? 7.535 -29.703 -15.305 1 98.06 303 HIS A CA 1
ATOM 2340 C C . HIS A 1 303 ? 8.617 -30.781 -15.461 1 98.06 303 HIS A C 1
ATOM 2342 O O . HIS A 1 303 ? 8.32 -31.969 -15.445 1 98.06 303 HIS A O 1
ATOM 2348 N N . LYS A 1 304 ? 9.812 -30.359 -15.641 1 96.12 304 LYS A N 1
ATOM 2349 C CA . LYS A 1 304 ? 10.961 -31.25 -15.797 1 96.12 304 LYS A CA 1
ATOM 2350 C C . LYS A 1 304 ? 11.047 -32.25 -14.648 1 96.12 304 LYS A C 1
ATOM 2352 O O . LYS A 1 304 ? 11.477 -33.375 -14.836 1 96.12 304 LYS A O 1
ATOM 2357 N N . TYR A 1 305 ? 10.555 -31.844 -13.539 1 97.75 305 TYR A N 1
ATOM 2358 C CA . TYR A 1 305 ? 10.766 -32.594 -12.312 1 97.75 305 TYR A CA 1
ATOM 2359 C C . TYR A 1 305 ? 9.523 -33.406 -11.961 1 97.75 305 TYR A C 1
ATOM 2361 O O . TYR A 1 305 ? 9.516 -34.156 -10.969 1 97.75 305 TYR A O 1
ATOM 2369 N N . ASN A 1 306 ? 8.523 -33.281 -12.695 1 97.88 306 ASN A N 1
ATOM 2370 C CA . ASN A 1 306 ? 7.262 -33.969 -12.469 1 97.88 306 ASN A CA 1
ATOM 2371 C C . ASN A 1 306 ? 7.184 -35.281 -13.25 1 97.88 306 ASN A C 1
ATOM 2373 O O . ASN A 1 306 ? 7.133 -35.25 -14.484 1 97.88 306 ASN A O 1
ATOM 2377 N N . PHE A 1 307 ? 7.043 -36.375 -12.578 1 97.88 307 PHE A N 1
ATOM 2378 C CA . PHE A 1 307 ? 7.062 -37.719 -13.141 1 97.88 307 PHE A CA 1
ATOM 2379 C C . PHE A 1 307 ? 6.027 -37.844 -14.25 1 97.88 307 PHE A C 1
ATOM 2381 O O . PHE A 1 307 ? 6.266 -38.531 -15.242 1 97.88 307 PHE A O 1
ATOM 2388 N N . PHE A 1 308 ? 4.941 -37.25 -14.156 1 97.5 308 PHE A N 1
ATOM 2389 C CA . PHE A 1 308 ? 3.818 -37.406 -15.07 1 97.5 308 PHE A CA 1
ATOM 2390 C C . PHE A 1 308 ? 3.846 -36.375 -16.188 1 97.5 308 PHE A C 1
ATOM 2392 O O . PHE A 1 308 ? 3.086 -36.469 -17.141 1 97.5 308 PHE A O 1
ATOM 2399 N N . CYS A 1 309 ? 4.754 -35.344 -16.078 1 97.94 309 CYS A N 1
ATOM 2400 C CA . CYS A 1 309 ? 4.668 -34.25 -17.031 1 97.94 309 CYS A CA 1
ATOM 2401 C C . CYS A 1 309 ? 5.977 -34.062 -17.781 1 97.94 309 CYS A C 1
ATOM 2403 O O . CYS A 1 309 ? 6.016 -33.406 -18.828 1 97.94 309 CYS A O 1
ATOM 2405 N N . THR A 1 310 ? 7.008 -34.625 -17.266 1 97.25 310 THR A N 1
ATOM 2406 C CA . THR A 1 310 ? 8.305 -34.531 -17.938 1 97.25 310 THR A CA 1
ATOM 2407 C C . THR A 1 310 ? 8.289 -35.312 -19.25 1 97.25 310 THR A C 1
ATOM 2409 O O . THR A 1 310 ? 7.625 -36.344 -19.359 1 97.25 310 THR A O 1
ATOM 2412 N N . PRO A 1 311 ? 9 -34.875 -20.281 1 96.62 311 PRO A N 1
ATOM 2413 C CA . PRO A 1 311 ? 9.062 -35.625 -21.547 1 96.62 311 PRO A CA 1
ATOM 2414 C C . PRO A 1 311 ? 9.531 -37.062 -21.344 1 96.62 311 PRO A C 1
ATOM 2416 O O . PRO A 1 311 ? 10.438 -37.312 -20.547 1 96.62 311 PRO A O 1
ATOM 2419 N N . ASP A 1 312 ? 8.867 -38 -22.031 1 95.75 312 ASP A N 1
ATOM 2420 C CA . ASP A 1 312 ? 9.18 -39.406 -21.922 1 95.75 312 ASP A CA 1
ATOM 2421 C C . ASP A 1 312 ? 9.477 -40 -23.297 1 95.75 312 ASP A C 1
ATOM 2423 O O . ASP A 1 312 ? 8.578 -40.562 -23.953 1 95.75 312 ASP A O 1
ATOM 2427 N N . PRO A 1 313 ? 10.742 -40.062 -23.672 1 92.94 313 PRO A N 1
ATOM 2428 C CA . PRO A 1 313 ? 11.086 -40.625 -24.984 1 92.94 313 PRO A CA 1
ATOM 2429 C C . PRO A 1 313 ? 11.281 -42.125 -24.953 1 92.94 313 PRO A C 1
ATOM 2431 O O . PRO A 1 313 ? 11.75 -42.719 -25.938 1 92.94 313 PRO A O 1
ATOM 2434 N N . LEU A 1 314 ? 10.938 -42.781 -23.891 1 92.75 314 LEU A N 1
ATOM 2435 C CA . LEU A 1 314 ? 11.312 -44.188 -23.734 1 92.75 314 LEU A CA 1
ATOM 2436 C C . LEU A 1 314 ? 10.078 -45.094 -23.688 1 92.75 314 LEU A C 1
ATOM 2438 O O . LEU A 1 314 ? 10.031 -46.125 -24.375 1 92.75 314 LEU A O 1
ATOM 2442 N N . SER A 1 315 ? 9.086 -44.75 -22.984 1 91.44 315 SER A N 1
ATOM 2443 C CA . SER A 1 315 ? 8.086 -45.688 -22.484 1 91.44 315 SER A CA 1
ATOM 2444 C C . SER A 1 315 ? 7.191 -46.188 -23.625 1 91.44 315 SER A C 1
ATOM 2446 O O . SER A 1 315 ? 6.707 -47.312 -23.594 1 91.44 315 SER A O 1
ATOM 2448 N N . ASN A 1 316 ? 6.941 -45.312 -24.578 1 90.56 316 ASN A N 1
ATOM 2449 C CA . ASN A 1 316 ? 5.957 -45.688 -25.594 1 90.56 316 ASN A CA 1
ATOM 2450 C C . ASN A 1 316 ? 6.609 -45.875 -26.953 1 90.56 316 ASN A C 1
ATOM 2452 O O . ASN A 1 316 ? 5.934 -45.812 -27.984 1 90.56 316 ASN A O 1
ATOM 2456 N N . ARG A 1 317 ? 7.828 -46.188 -27.016 1 87.5 317 ARG A N 1
ATOM 2457 C CA . ARG A 1 317 ? 8.562 -46.344 -28.266 1 87.5 317 ARG A CA 1
ATOM 2458 C C . ARG A 1 317 ? 7.953 -47.469 -29.109 1 87.5 317 ARG A C 1
ATOM 2460 O O . ARG A 1 317 ? 7.789 -47.312 -30.328 1 87.5 317 ARG A O 1
ATOM 2467 N N . ASN A 1 318 ? 7.598 -48.531 -28.531 1 84.5 318 ASN A N 1
ATOM 2468 C CA . ASN A 1 318 ? 7.066 -49.688 -29.25 1 84.5 318 ASN A CA 1
ATOM 2469 C C . ASN A 1 318 ? 5.668 -49.406 -29.781 1 84.5 318 ASN A C 1
ATOM 2471 O O . ASN A 1 318 ? 5.324 -49.844 -30.891 1 84.5 318 ASN A O 1
ATOM 2475 N N . ILE A 1 319 ? 4.934 -48.688 -29.047 1 88 319 ILE A N 1
ATOM 2476 C CA . ILE A 1 319 ? 3.541 -48.406 -29.391 1 88 319 ILE A CA 1
ATOM 2477 C C . ILE A 1 319 ? 3.471 -47.375 -30.5 1 88 319 ILE A C 1
ATOM 2479 O O . ILE A 1 319 ? 2.551 -47.375 -31.328 1 88 319 ILE A O 1
ATOM 2483 N N . THR A 1 320 ? 4.453 -46.5 -30.594 1 87.75 320 THR A N 1
ATOM 2484 C CA . THR A 1 320 ? 4.426 -45.406 -31.562 1 87.75 320 THR A CA 1
ATOM 2485 C C . THR A 1 320 ? 5.293 -45.75 -32.781 1 87.75 320 THR A C 1
ATOM 2487 O O . THR A 1 320 ? 5.84 -44.844 -33.406 1 87.75 320 THR A O 1
ATOM 2490 N N . ASN A 1 321 ? 5.355 -47.094 -33.094 1 75.12 321 ASN A N 1
ATOM 2491 C CA . ASN A 1 321 ? 6.066 -47.656 -34.25 1 75.12 321 ASN A CA 1
ATOM 2492 C C . ASN A 1 321 ? 7.488 -47.094 -34.344 1 75.12 321 ASN A C 1
ATOM 2494 O O . ASN A 1 321 ? 7.93 -46.688 -35.406 1 75.12 321 ASN A O 1
ATOM 2498 N N . ASN A 1 322 ? 8.016 -47.125 -33.344 1 63.69 322 ASN A N 1
ATOM 2499 C CA . ASN A 1 322 ? 9.422 -46.75 -33.219 1 63.69 322 ASN A CA 1
ATOM 2500 C C . ASN A 1 322 ? 9.648 -45.281 -33.5 1 63.69 322 ASN A C 1
ATOM 2502 O O . ASN A 1 322 ? 10.758 -44.875 -33.844 1 63.69 322 ASN A O 1
ATOM 2506 N N . ASN A 1 323 ? 8.492 -44.625 -33.594 1 66.5 323 ASN A N 1
ATOM 2507 C CA . ASN A 1 323 ? 8.57 -43.156 -33.469 1 66.5 323 ASN A CA 1
ATOM 2508 C C . ASN A 1 323 ? 8.688 -42.719 -32 1 66.5 323 ASN A C 1
ATOM 2510 O O . ASN A 1 323 ? 8.195 -43.406 -31.109 1 66.5 323 ASN A O 1
ATOM 2514 N N . THR A 1 324 ? 9.766 -41.938 -31.672 1 81.25 324 THR A N 1
ATOM 2515 C CA . THR A 1 324 ? 10.094 -41.594 -30.297 1 81.25 324 THR A CA 1
ATOM 2516 C C . THR A 1 324 ? 9.18 -40.469 -29.812 1 81.25 324 THR A C 1
ATOM 2518 O O . THR A 1 324 ? 9.523 -39.281 -29.922 1 81.25 324 THR A O 1
ATOM 2521 N N . SER A 1 325 ? 7.906 -41.062 -29.328 1 90.88 325 SER A N 1
ATOM 2522 C CA . SER A 1 325 ? 7.055 -40.094 -28.672 1 90.88 325 SER A CA 1
ATOM 2523 C C . SER A 1 325 ? 7.715 -39.531 -27.406 1 90.88 325 SER A C 1
ATOM 2525 O O . SER A 1 325 ? 8.422 -40.25 -26.703 1 90.88 325 SER A O 1
ATOM 2527 N N . ILE A 1 326 ? 7.391 -38.281 -27.062 1 94.69 326 ILE A N 1
ATOM 2528 C CA . ILE A 1 326 ? 7.914 -37.719 -25.812 1 94.69 326 ILE A CA 1
ATOM 2529 C C . ILE A 1 326 ? 6.758 -37.375 -24.891 1 94.69 326 ILE A C 1
ATOM 2531 O O . ILE A 1 326 ? 6.965 -36.781 -23.812 1 94.69 326 ILE A O 1
ATOM 2535 N N . LEU A 1 327 ? 5.492 -37.656 -25.266 1 96 327 LEU A N 1
ATOM 2536 C CA . LEU A 1 327 ? 4.336 -37.344 -24.422 1 96 327 LEU A CA 1
ATOM 2537 C C . LEU A 1 327 ? 4.316 -38.25 -23.188 1 96 327 LEU A C 1
ATOM 2539 O O . LEU A 1 327 ? 4.363 -39.469 -23.297 1 96 327 LEU A O 1
ATOM 2543 N N . PRO A 1 328 ? 4.234 -37.656 -22.016 1 97.06 328 PRO A N 1
ATOM 2544 C CA . PRO A 1 328 ? 4.152 -38.406 -20.766 1 97.06 328 PRO A CA 1
ATOM 2545 C C . PRO A 1 328 ? 2.715 -38.75 -20.391 1 97.06 328 PRO A C 1
ATOM 2547 O O . PRO A 1 328 ? 1.774 -38.375 -21.078 1 97.06 328 PRO A O 1
ATOM 2550 N N . PRO A 1 329 ? 2.539 -39.5 -19.281 1 96.88 329 PRO A N 1
ATOM 2551 C CA . PRO A 1 329 ? 1.189 -39.906 -18.875 1 96.88 329 PRO A CA 1
ATOM 2552 C C . PRO A 1 329 ? 0.281 -38.719 -18.594 1 96.88 329 PRO A C 1
ATOM 2554 O O . PRO A 1 329 ? -0.94 -38.812 -18.734 1 96.88 329 PRO A O 1
ATOM 2557 N N . GLY A 1 330 ? 0.896 -37.625 -18.219 1 97.12 330 GLY A N 1
ATOM 2558 C CA . GLY A 1 330 ? 0.122 -36.406 -17.938 1 97.12 330 GLY A CA 1
ATOM 2559 C C . GLY A 1 330 ? -0.742 -35.969 -19.094 1 97.12 330 GLY A C 1
ATOM 2560 O O . GLY A 1 330 ? -1.802 -35.375 -18.891 1 97.12 330 GLY A O 1
ATOM 2561 N N . TYR A 1 331 ? -0.326 -36.188 -20.312 1 97 331 TYR A N 1
ATOM 2562 C CA . TYR A 1 331 ? -1.116 -35.844 -21.5 1 97 331 TYR A CA 1
ATOM 2563 C C . TYR A 1 331 ? -2.471 -36.562 -21.453 1 97 331 TYR A C 1
ATOM 2565 O O . TYR A 1 331 ? -3.512 -35.906 -21.594 1 97 331 TYR A O 1
ATOM 2573 N N . PHE A 1 332 ? -2.467 -37.844 -21.25 1 96.5 332 PHE A N 1
ATOM 2574 C CA . PHE A 1 332 ? -3.707 -38.594 -21.234 1 96.5 332 PHE A CA 1
ATOM 2575 C C . PHE A 1 332 ? -4.547 -38.25 -20.016 1 96.5 332 PHE A C 1
ATOM 2577 O O . PHE A 1 332 ? -5.777 -38.219 -20.094 1 96.5 332 PHE A O 1
ATOM 2584 N N . PHE A 1 333 ? -3.871 -38.094 -18.969 1 96.06 333 PHE A N 1
ATOM 2585 C CA . PHE A 1 333 ? -4.582 -37.625 -17.781 1 96.06 333 PHE A CA 1
ATOM 2586 C C . PHE A 1 333 ? -5.367 -36.344 -18.078 1 96.06 333 PHE A C 1
ATOM 2588 O O . PHE A 1 333 ? -6.539 -36.25 -17.719 1 96.06 333 PHE A O 1
ATOM 2595 N N . THR A 1 334 ? -4.719 -35.375 -18.672 1 97.06 334 THR A N 1
ATOM 2596 C CA . THR A 1 334 ? -5.332 -34.062 -18.953 1 97.06 334 THR A CA 1
ATOM 2597 C C . THR A 1 334 ? -6.508 -34.25 -19.922 1 97.06 334 THR A C 1
ATOM 2599 O O . THR A 1 334 ? -7.52 -33.562 -19.797 1 97.06 334 THR A O 1
ATOM 2602 N N . ARG A 1 335 ? -6.402 -35.188 -20.828 1 97.38 335 ARG A N 1
ATOM 2603 C CA . ARG A 1 335 ? -7.496 -35.469 -21.75 1 97.38 335 ARG A CA 1
ATOM 2604 C C . ARG A 1 335 ? -8.719 -36 -21 1 97.38 335 ARG A C 1
ATOM 2606 O O . ARG A 1 335 ? -9.852 -35.625 -21.328 1 97.38 335 ARG A O 1
ATOM 2613 N N . ILE A 1 336 ? -8.484 -36.844 -20.062 1 96.81 336 ILE A N 1
ATOM 2614 C CA . ILE A 1 336 ? -9.562 -37.375 -19.234 1 96.81 336 ILE A CA 1
ATOM 2615 C C . ILE A 1 336 ? -10.156 -36.25 -18.375 1 96.81 336 ILE A C 1
ATOM 2617 O O . ILE A 1 336 ? -11.375 -36.094 -18.297 1 96.81 336 ILE A O 1
ATOM 2621 N N . ALA A 1 337 ? -9.281 -35.469 -17.781 1 95 337 ALA A N 1
ATOM 2622 C CA . ALA A 1 337 ? -9.719 -34.344 -16.953 1 95 337 ALA A CA 1
ATOM 2623 C C . ALA A 1 337 ? -10.57 -33.375 -17.75 1 95 337 ALA A C 1
ATOM 2625 O O . ALA A 1 337 ? -11.586 -32.875 -17.25 1 95 337 ALA A O 1
ATOM 2626 N N . THR A 1 338 ? -10.133 -33.031 -18.938 1 96.62 338 THR A N 1
ATOM 2627 C CA . THR A 1 338 ? -10.875 -32.094 -19.797 1 96.62 338 THR A CA 1
ATOM 2628 C C . THR A 1 338 ? -12.273 -32.625 -20.078 1 96.62 338 THR A C 1
ATOM 2630 O O . THR A 1 338 ? -13.25 -31.875 -20.031 1 96.62 338 THR A O 1
ATOM 2633 N N . THR A 1 339 ? -12.359 -33.875 -20.328 1 97.19 339 THR A N 1
ATOM 2634 C CA . THR A 1 339 ? -13.664 -34.5 -20.578 1 97.19 339 THR A CA 1
ATOM 2635 C C . THR A 1 339 ? -14.562 -34.375 -19.359 1 97.19 339 THR A C 1
ATOM 2637 O O . THR A 1 339 ? -15.75 -34.062 -19.484 1 97.19 339 THR A O 1
ATOM 2640 N N . CYS A 1 340 ? -14.023 -34.656 -18.234 1 95.81 340 CYS A N 1
ATOM 2641 C CA . CYS A 1 340 ? -14.781 -34.5 -16.984 1 95.81 340 CYS A CA 1
ATOM 2642 C C . CYS A 1 340 ? -15.352 -33.094 -16.875 1 95.81 340 CYS A C 1
ATOM 2644 O O . CYS A 1 340 ? -16.531 -32.906 -16.547 1 95.81 340 CYS A O 1
ATOM 2646 N N . VAL A 1 341 ? -14.5 -32.031 -17.125 1 92.81 341 VAL A N 1
ATOM 2647 C CA . VAL A 1 341 ? -14.906 -30.641 -17.016 1 92.81 341 VAL A CA 1
ATOM 2648 C C . VAL A 1 341 ? -15.992 -30.328 -18.031 1 92.81 341 VAL A C 1
ATOM 2650 O O . VAL A 1 341 ? -17 -29.703 -17.703 1 92.81 341 VAL A O 1
ATOM 2653 N N . VAL A 1 342 ? -15.836 -30.75 -19.234 1 94.81 342 VAL A N 1
ATOM 2654 C CA . VAL A 1 342 ? -16.766 -30.484 -20.328 1 94.81 342 VAL A CA 1
ATOM 2655 C C . VAL A 1 342 ? -18.125 -31.125 -20.016 1 94.81 342 VAL A C 1
ATOM 2657 O O . VAL A 1 342 ? -19.172 -30.562 -20.312 1 94.81 342 VAL A O 1
ATOM 2660 N N . GLU A 1 343 ? -18.078 -32.281 -19.359 1 95.81 343 GLU A N 1
ATOM 2661 C CA . GLU A 1 343 ? -19.297 -33.031 -19.031 1 95.81 343 GLU A CA 1
ATOM 2662 C C . GLU A 1 343 ? -19.938 -32.5 -17.766 1 95.81 343 GLU A C 1
ATOM 2664 O O . GLU A 1 343 ? -21.031 -32.938 -17.375 1 95.81 343 GLU A O 1
ATOM 2669 N N . GLY A 1 344 ? -19.281 -31.594 -17.078 1 93.12 344 GLY A N 1
ATOM 2670 C CA . GLY A 1 344 ? -19.812 -30.984 -15.875 1 93.12 344 GLY A CA 1
ATOM 2671 C C . GLY A 1 344 ? -19.688 -31.859 -14.648 1 93.12 344 GLY A C 1
ATOM 2672 O O . GLY A 1 344 ? -20.594 -31.906 -13.82 1 93.12 344 GLY A O 1
ATOM 2673 N N . HIS A 1 345 ? -18.641 -32.719 -14.656 1 92.06 345 HIS A N 1
ATOM 2674 C CA . HIS A 1 345 ? -18.359 -33.594 -13.531 1 92.06 345 HIS A CA 1
ATOM 2675 C C . HIS A 1 345 ? -19.5 -34.594 -13.297 1 92.06 345 HIS A C 1
ATOM 2677 O O . HIS A 1 345 ? -20.109 -34.594 -12.227 1 92.06 345 HIS A O 1
ATOM 2683 N N . PRO A 1 346 ? -19.719 -35.375 -14.172 1 94.38 346 PRO A N 1
ATOM 2684 C CA . PRO A 1 346 ? -20.859 -36.281 -14.117 1 94.38 346 PRO A CA 1
ATOM 2685 C C . PRO A 1 346 ? -20.719 -37.344 -13.039 1 94.38 346 PRO A C 1
ATOM 2687 O O . PRO A 1 346 ? -19.625 -37.531 -12.477 1 94.38 346 PRO A O 1
ATOM 2690 N N . GLN A 1 347 ? -21.828 -38.031 -12.82 1 93.25 347 GLN A N 1
ATOM 2691 C CA . GLN A 1 347 ? -21.719 -39.281 -12.07 1 93.25 347 GLN A CA 1
ATOM 2692 C C . GLN A 1 347 ? -21.109 -40.406 -12.922 1 93.25 347 GLN A C 1
ATOM 2694 O O . GLN A 1 347 ? -21.281 -40.406 -14.141 1 93.25 347 GLN A O 1
ATOM 2699 N N . SER A 1 348 ? -20.266 -41.156 -12.359 1 93.56 348 SER A N 1
ATOM 2700 C CA . SER A 1 348 ? -19.609 -42.25 -13.07 1 93.56 348 SER A CA 1
ATOM 2701 C C . SER A 1 348 ? -19.875 -43.594 -12.406 1 93.56 348 SER A C 1
ATOM 2703 O O . SER A 1 348 ? -19.922 -43.656 -11.172 1 93.56 348 SER A O 1
ATOM 2705 N N . ASN A 1 349 ? -20.125 -44.625 -13.188 1 92.12 349 ASN A N 1
ATOM 2706 C CA . ASN A 1 349 ? -20.328 -45.969 -12.68 1 92.12 349 ASN A CA 1
ATOM 2707 C C . ASN A 1 349 ? -19.016 -46.75 -12.68 1 92.12 349 ASN A C 1
ATOM 2709 O O . ASN A 1 349 ? -19.016 -47.969 -12.383 1 92.12 349 ASN A O 1
ATOM 2713 N N . ASN A 1 350 ? -17.984 -46.125 -13.023 1 94.62 350 ASN A N 1
ATOM 2714 C CA . ASN A 1 350 ? -16.688 -46.781 -13.062 1 94.62 350 ASN A CA 1
ATOM 2715 C C . ASN A 1 350 ? -16.188 -47.156 -11.664 1 94.62 350 ASN A C 1
ATOM 2717 O O . ASN A 1 350 ? -16.406 -46.375 -10.719 1 94.62 350 ASN A O 1
ATOM 2721 N N . VAL A 1 351 ? -15.586 -48.281 -11.531 1 93.5 351 VAL A N 1
ATOM 2722 C CA . VAL A 1 351 ? -15.023 -48.719 -10.25 1 93.5 351 VAL A CA 1
ATOM 2723 C C . VAL A 1 351 ? -13.531 -49 -10.422 1 93.5 351 VAL A C 1
ATOM 2725 O O . VAL A 1 351 ? -13.133 -49.75 -11.336 1 93.5 351 VAL A O 1
ATOM 2728 N N . PHE A 1 352 ? -12.727 -48.5 -9.586 1 94.38 352 PHE A N 1
ATOM 2729 C CA . PHE A 1 352 ? -11.289 -48.781 -9.594 1 94.38 352 PHE A CA 1
ATOM 2730 C C . PHE A 1 352 ? -10.992 -50.125 -8.914 1 94.38 352 PHE A C 1
ATOM 2732 O O . PHE A 1 352 ? -11.5 -50.375 -7.82 1 94.38 352 PHE A O 1
ATOM 2739 N N . ALA A 1 353 ? -10.234 -50.938 -9.547 1 92.56 353 ALA A N 1
ATOM 2740 C CA . ALA A 1 353 ? -9.852 -52.219 -8.969 1 92.56 353 ALA A CA 1
ATOM 2741 C C . ALA A 1 353 ? -8.93 -52.031 -7.766 1 92.56 353 ALA A C 1
ATOM 2743 O O . ALA A 1 353 ? -8.117 -51.094 -7.742 1 92.56 353 ALA A O 1
ATOM 2744 N N . GLU A 1 354 ? -9.094 -52.875 -6.766 1 93.5 354 GLU A N 1
ATOM 2745 C CA . GLU A 1 354 ? -8.133 -52.906 -5.668 1 93.5 354 GLU A CA 1
ATOM 2746 C C . GLU A 1 354 ? -6.926 -53.781 -6.016 1 93.5 354 GLU A C 1
ATOM 2748 O O . GLU A 1 354 ? -7.078 -54.906 -6.527 1 93.5 354 GLU A O 1
ATOM 2753 N N . MET A 1 355 ? -5.75 -53.219 -5.871 1 94.75 355 MET A N 1
ATOM 2754 C CA . MET A 1 355 ? -4.535 -53.938 -6.199 1 94.75 355 MET A CA 1
ATOM 2755 C C . MET A 1 355 ? -3.762 -54.312 -4.934 1 94.75 355 MET A C 1
ATOM 2757 O O . MET A 1 355 ? -3.861 -53.625 -3.92 1 94.75 355 MET A O 1
ATOM 2761 N N . ILE A 1 356 ? -3.027 -55.406 -4.988 1 94.88 356 ILE A N 1
ATOM 2762 C CA . ILE A 1 356 ? -2.184 -55.875 -3.895 1 94.88 356 ILE A CA 1
ATOM 2763 C C . ILE A 1 356 ? -0.73 -55.5 -4.168 1 94.88 356 ILE A C 1
ATOM 2765 O O . ILE A 1 356 ? -0.147 -55.906 -5.164 1 94.88 356 ILE A O 1
ATOM 2769 N N . PRO A 1 357 ? -0.211 -54.719 -3.275 1 95.19 357 PRO A N 1
ATOM 2770 C CA . PRO A 1 357 ? 1.179 -54.312 -3.502 1 95.19 357 PRO A CA 1
ATOM 2771 C C . PRO A 1 357 ? 2.174 -55.406 -3.209 1 95.19 357 PRO A C 1
ATOM 2773 O O . PRO A 1 357 ? 1.969 -56.219 -2.277 1 95.19 357 PRO A O 1
ATOM 2776 N N . ASN A 1 358 ? 3.188 -55.562 -3.971 1 94.88 358 ASN A N 1
ATOM 2777 C CA . ASN A 1 358 ? 4.367 -56.344 -3.646 1 94.88 358 ASN A CA 1
ATOM 2778 C C . ASN A 1 358 ? 5.488 -55.5 -3.072 1 94.88 358 ASN A C 1
ATOM 2780 O O . ASN A 1 358 ? 6.312 -54.969 -3.82 1 94.88 358 ASN A O 1
ATOM 2784 N N . LYS A 1 359 ? 5.668 -55.375 -1.752 1 93.19 359 LYS A N 1
ATOM 2785 C CA . LYS A 1 359 ? 6.586 -54.469 -1.078 1 93.19 359 LYS A CA 1
ATOM 2786 C C . LYS A 1 359 ? 8.023 -55 -1.157 1 93.19 359 LYS A C 1
ATOM 2788 O O . LYS A 1 359 ? 8.969 -54.219 -0.936 1 93.19 359 LYS A O 1
ATOM 2793 N N . ASP A 1 360 ? 8.188 -56.281 -1.438 1 94.31 360 ASP A N 1
ATOM 2794 C CA . ASP A 1 360 ? 9.516 -56.875 -1.494 1 94.31 360 ASP A CA 1
ATOM 2795 C C . ASP A 1 360 ? 10.172 -56.625 -2.854 1 94.31 360 ASP A C 1
ATOM 2797 O O . ASP A 1 360 ? 11.383 -56.812 -3.006 1 94.31 360 ASP A O 1
ATOM 2801 N N . ASP A 1 361 ? 9.375 -56.281 -3.822 1 95.19 361 ASP A N 1
ATOM 2802 C CA . ASP A 1 361 ? 9.844 -55.938 -5.16 1 95.19 361 ASP A CA 1
ATOM 2803 C C . ASP A 1 361 ? 9.68 -54.438 -5.43 1 95.19 361 ASP A C 1
ATOM 2805 O O . ASP A 1 361 ? 8.57 -53.969 -5.695 1 95.19 361 ASP A O 1
ATOM 2809 N N . GLU A 1 362 ? 10.758 -53.781 -5.457 1 95.81 362 GLU A N 1
ATOM 2810 C CA . GLU A 1 362 ? 10.727 -52.312 -5.57 1 95.81 362 GLU A CA 1
ATOM 2811 C C . GLU A 1 362 ? 10.016 -51.875 -6.844 1 95.81 362 GLU A C 1
ATOM 2813 O O . GLU A 1 362 ? 9.234 -50.906 -6.82 1 95.81 362 GLU A O 1
ATOM 2818 N N . SER A 1 363 ? 10.328 -52.531 -7.926 1 96.62 363 SER A N 1
ATOM 2819 C CA . SER A 1 363 ? 9.695 -52.188 -9.203 1 96.62 363 SER A CA 1
ATOM 2820 C C . SER A 1 363 ? 8.188 -52.344 -9.133 1 96.62 363 SER A C 1
ATOM 2822 O O . SER A 1 363 ? 7.438 -51.438 -9.516 1 96.62 363 SER A O 1
ATOM 2824 N N . GLN A 1 364 ? 7.715 -53.469 -8.633 1 96.19 364 GLN A N 1
ATOM 2825 C CA . GLN A 1 364 ? 6.285 -53.781 -8.555 1 96.19 364 GLN A CA 1
ATOM 2826 C C . GLN A 1 364 ? 5.602 -52.875 -7.531 1 96.19 364 GLN A C 1
ATOM 2828 O O . GLN A 1 364 ? 4.441 -52.5 -7.707 1 96.19 364 GLN A O 1
ATOM 2833 N N . PHE A 1 365 ? 6.34 -52.562 -6.523 1 96.75 365 PHE A N 1
ATOM 2834 C CA . PHE A 1 365 ? 5.773 -51.594 -5.562 1 96.75 365 PHE A CA 1
ATOM 2835 C C . PHE A 1 365 ? 5.598 -50.219 -6.191 1 96.75 365 PHE A C 1
ATOM 2837 O O . PHE A 1 365 ? 4.586 -49.562 -5.965 1 96.75 365 PHE A O 1
ATOM 2844 N N . ASN A 1 366 ? 6.586 -49.75 -6.938 1 97 366 ASN A N 1
ATOM 2845 C CA . ASN A 1 366 ? 6.477 -48.469 -7.641 1 97 366 ASN A CA 1
ATOM 2846 C C . ASN A 1 366 ? 5.328 -48.5 -8.648 1 97 366 ASN A C 1
ATOM 2848 O O . ASN A 1 366 ? 4.656 -47.469 -8.844 1 97 366 ASN A O 1
ATOM 2852 N N . ALA A 1 367 ? 5.133 -49.625 -9.312 1 96.69 367 ALA A N 1
ATOM 2853 C CA . ALA A 1 367 ? 3.986 -49.781 -10.203 1 96.69 367 ALA A CA 1
ATOM 2854 C C . ALA A 1 367 ? 2.674 -49.594 -9.445 1 96.69 367 ALA A C 1
ATOM 2856 O O . ALA A 1 367 ? 1.721 -49 -9.961 1 96.69 367 ALA A O 1
ATOM 2857 N N . TYR A 1 368 ? 2.684 -50.188 -8.266 1 96.81 368 TYR A N 1
ATOM 2858 C CA . TYR A 1 368 ? 1.521 -50.031 -7.398 1 96.81 368 TYR A CA 1
ATOM 2859 C C . TYR A 1 368 ? 1.298 -48.562 -7.039 1 96.81 368 TYR A C 1
ATOM 2861 O O . TYR A 1 368 ? 0.167 -48.062 -7.082 1 96.81 368 TYR A O 1
ATOM 2869 N N . LEU A 1 369 ? 2.354 -47.844 -6.676 1 95.94 369 LEU A N 1
ATOM 2870 C CA . LEU A 1 369 ? 2.258 -46.438 -6.348 1 95.94 369 LEU A CA 1
ATOM 2871 C C . LEU A 1 369 ? 1.754 -45.625 -7.543 1 95.94 369 LEU A C 1
ATOM 2873 O O . LEU A 1 369 ? 0.948 -44.719 -7.387 1 95.94 369 LEU A O 1
ATOM 2877 N N . TYR A 1 370 ? 2.305 -45.969 -8.695 1 96.81 370 TYR A N 1
ATOM 2878 C CA . TYR A 1 370 ? 1.874 -45.344 -9.938 1 96.81 370 TYR A CA 1
ATOM 2879 C C . TYR A 1 370 ? 0.372 -45.5 -10.141 1 96.81 370 TYR A C 1
ATOM 2881 O O . TYR A 1 370 ? -0.33 -44.531 -10.43 1 96.81 370 TYR A O 1
ATOM 2889 N N . TYR A 1 371 ? -0.114 -46.656 -9.883 1 96.19 371 TYR A N 1
ATOM 2890 C CA . TYR A 1 371 ? -1.542 -46.938 -9.984 1 96.19 371 TYR A CA 1
ATOM 2891 C C . TYR A 1 371 ? -2.328 -46.125 -8.953 1 96.19 371 TYR A C 1
ATOM 2893 O O . TYR A 1 371 ? -3.363 -45.531 -9.273 1 96.19 371 TYR A O 1
ATOM 2901 N N . GLN A 1 372 ? -1.867 -46.156 -7.762 1 94.62 372 GLN A N 1
ATOM 2902 C CA . GLN A 1 372 ? -2.559 -45.438 -6.688 1 94.62 372 GLN A CA 1
ATOM 2903 C C . GLN A 1 372 ? -2.676 -43.938 -6.996 1 94.62 372 GLN A C 1
ATOM 2905 O O . GLN A 1 372 ? -3.684 -43.312 -6.664 1 94.62 372 GLN A O 1
ATOM 2910 N N . THR A 1 373 ? -1.66 -43.375 -7.602 1 94 373 THR A N 1
ATOM 2911 C CA . THR A 1 373 ? -1.688 -41.969 -7.965 1 94 373 THR A CA 1
ATOM 2912 C C . THR A 1 373 ? -2.75 -41.719 -9.031 1 94 373 THR A C 1
ATOM 2914 O O . THR A 1 373 ? -3.533 -40.75 -8.914 1 94 373 THR A O 1
ATOM 2917 N N . TRP A 1 374 ? -2.811 -42.562 -10.039 1 94.12 374 TRP A N 1
ATOM 2918 C CA . TRP A 1 374 ? -3.867 -42.469 -11.039 1 94.12 374 TRP A CA 1
ATOM 2919 C C . TRP A 1 374 ? -5.242 -42.531 -10.383 1 94.12 374 TRP A C 1
ATOM 2921 O O . TRP A 1 374 ? -6.117 -41.719 -10.664 1 94.12 374 TRP A O 1
ATOM 2931 N N . LYS A 1 375 ? -5.367 -43.562 -9.555 1 93.31 375 LYS A N 1
ATOM 2932 C CA . LYS A 1 375 ? -6.641 -43.812 -8.883 1 93.31 375 LYS A CA 1
ATOM 2933 C C . LYS A 1 375 ? -7.062 -42.594 -8.055 1 93.31 375 LYS A C 1
ATOM 2935 O O . LYS A 1 375 ? -8.211 -42.156 -8.125 1 93.31 375 LYS A O 1
ATOM 2940 N N . ALA A 1 376 ? -6.184 -42.094 -7.309 1 90.5 376 ALA A N 1
ATOM 2941 C CA . ALA A 1 376 ? -6.48 -40.969 -6.43 1 90.5 376 ALA A CA 1
ATOM 2942 C C . ALA A 1 376 ? -6.953 -39.75 -7.23 1 90.5 376 ALA A C 1
ATOM 2944 O O . ALA A 1 376 ? -7.945 -39.125 -6.867 1 90.5 376 ALA A O 1
ATOM 2945 N N . ILE A 1 377 ? -6.328 -39.406 -8.297 1 87.06 377 ILE A N 1
ATOM 2946 C CA . ILE A 1 377 ? -6.629 -38.188 -9.062 1 87.06 377 ILE A CA 1
ATOM 2947 C C . ILE A 1 377 ? -7.898 -38.406 -9.875 1 87.06 377 ILE A C 1
ATOM 2949 O O . ILE A 1 377 ? -8.789 -37.531 -9.883 1 87.06 377 ILE A O 1
ATOM 2953 N N . LEU A 1 378 ? -8.016 -39.531 -10.508 1 90.44 378 LEU A N 1
ATOM 2954 C CA . LEU A 1 378 ? -9.156 -39.812 -11.367 1 90.44 378 LEU A CA 1
ATOM 2955 C C . LEU A 1 378 ? -10.43 -39.969 -10.547 1 90.44 378 LEU A C 1
ATOM 2957 O O . LEU A 1 378 ? -11.539 -39.781 -11.062 1 90.44 378 LEU A O 1
ATOM 2961 N N . SER A 1 379 ? -10.305 -40.375 -9.297 1 90.38 379 SER A N 1
ATOM 2962 C CA . SER A 1 379 ? -11.469 -40.5 -8.422 1 90.38 379 SER A CA 1
ATOM 2963 C C . SER A 1 379 ? -12.156 -39.125 -8.258 1 90.38 379 SER A C 1
ATOM 2965 O O . SER A 1 379 ? -13.352 -39.094 -7.961 1 90.38 379 SER A O 1
ATOM 2967 N N . THR A 1 380 ? -11.422 -38.062 -8.5 1 87.94 380 THR A N 1
ATOM 2968 C CA . THR A 1 380 ? -12 -36.719 -8.367 1 87.94 380 THR A CA 1
ATOM 2969 C C . THR A 1 380 ? -12.438 -36.188 -9.727 1 87.94 380 THR A C 1
ATOM 2971 O O . THR A 1 380 ? -12.984 -35.094 -9.82 1 87.94 380 THR A O 1
ATOM 2974 N N . LEU A 1 381 ? -12.242 -36.969 -10.781 1 92.56 381 LEU A N 1
ATOM 2975 C CA . LEU A 1 381 ? -12.539 -36.531 -12.148 1 92.56 381 LEU A CA 1
ATOM 2976 C C . LEU A 1 381 ? -13.375 -37.562 -12.883 1 92.56 381 LEU A C 1
ATOM 2978 O O . LEU A 1 381 ? -12.914 -38.156 -13.867 1 92.56 381 LEU A O 1
ATOM 2982 N N . PRO A 1 382 ? -14.57 -37.75 -12.438 1 94.44 382 PRO A N 1
ATOM 2983 C CA . PRO A 1 382 ? -15.406 -38.75 -13.062 1 94.44 382 PRO A CA 1
ATOM 2984 C C . PRO A 1 382 ? -15.812 -38.406 -14.492 1 94.44 382 PRO A C 1
ATOM 2986 O O . PRO A 1 382 ? -16 -37.219 -14.805 1 94.44 382 PRO A O 1
ATOM 2989 N N . VAL A 1 383 ? -15.922 -39.406 -15.352 1 96.5 383 VAL A N 1
ATOM 2990 C CA . VAL A 1 383 ? -16.406 -39.25 -16.719 1 96.5 383 VAL A CA 1
ATOM 2991 C C . VAL A 1 383 ? -17.547 -40.219 -16.984 1 96.5 383 VAL A C 1
ATOM 2993 O O . VAL A 1 383 ? -17.703 -41.219 -16.25 1 96.5 383 VAL A O 1
ATOM 2996 N N . LYS A 1 384 ? -18.359 -39.938 -18.016 1 96.44 384 LYS A N 1
ATOM 2997 C CA . LYS A 1 384 ? -19.484 -40.812 -18.375 1 96.44 384 LYS A CA 1
ATOM 2998 C C . LYS A 1 384 ? -19.016 -42.094 -19.047 1 96.44 384 LYS A C 1
ATOM 3000 O O . LYS A 1 384 ? -19.672 -43.125 -18.938 1 96.44 384 LYS A O 1
ATOM 3005 N N . GLU A 1 385 ? -17.969 -42.031 -19.781 1 96.69 385 GLU A N 1
ATOM 3006 C CA . GLU A 1 385 ? -17.453 -43.188 -20.531 1 96.69 385 GLU A CA 1
ATOM 3007 C C . GLU A 1 385 ? -16.922 -44.25 -19.594 1 96.69 385 GLU A C 1
ATOM 3009 O O . GLU A 1 385 ? -16.359 -43.969 -18.547 1 96.69 385 GLU A O 1
ATOM 3014 N N . GLY A 1 386 ? -17.109 -45.469 -20.031 1 96.06 386 GLY A N 1
ATOM 3015 C CA . GLY A 1 386 ? -16.547 -46.562 -19.266 1 96.06 386 GLY A CA 1
ATOM 3016 C C . GLY A 1 386 ? -15.031 -46.656 -19.391 1 96.06 386 GLY A C 1
ATOM 3017 O O . GLY A 1 386 ? -14.461 -46.281 -20.422 1 96.06 386 GLY A O 1
ATOM 3018 N N . PHE A 1 387 ? -14.391 -47.312 -18.453 1 96.5 387 PHE A N 1
ATOM 3019 C CA . PHE A 1 387 ? -12.938 -47.406 -18.422 1 96.5 387 PHE A CA 1
ATOM 3020 C C . PHE A 1 387 ? -12.414 -48.219 -19.594 1 96.5 387 PHE A C 1
ATOM 3022 O O . PHE A 1 387 ? -11.242 -48.125 -19.953 1 96.5 387 PHE A O 1
ATOM 3029 N N . ASP A 1 388 ? -13.289 -49.062 -20.25 1 95.94 388 ASP A N 1
ATOM 3030 C CA . ASP A 1 388 ? -12.852 -49.938 -21.344 1 95.94 388 ASP A CA 1
ATOM 3031 C C . ASP A 1 388 ? -13.234 -49.344 -22.703 1 95.94 388 ASP A C 1
ATOM 3033 O O . ASP A 1 388 ? -12.836 -49.875 -23.734 1 95.94 388 ASP A O 1
ATOM 3037 N N . ASP A 1 389 ? -13.953 -48.25 -22.656 1 97.19 389 ASP A N 1
ATOM 3038 C CA . ASP A 1 389 ? -14.352 -47.625 -23.922 1 97.19 389 ASP A CA 1
ATOM 3039 C C . ASP A 1 389 ? -13.156 -46.969 -24.625 1 97.19 389 ASP A C 1
ATOM 3041 O O . ASP A 1 389 ? -12.438 -46.188 -24.016 1 97.19 389 ASP A O 1
ATOM 3045 N N . LYS A 1 390 ? -12.891 -47.312 -25.797 1 97.06 390 LYS A N 1
ATOM 3046 C CA . LYS A 1 390 ? -11.781 -46.75 -26.547 1 97.06 390 LYS A CA 1
ATOM 3047 C C . LYS A 1 390 ? -12.133 -45.375 -27.125 1 97.06 390 LYS A C 1
ATOM 3049 O O . LYS A 1 390 ? -12.18 -45.219 -28.344 1 97.06 390 LYS A O 1
ATOM 3054 N N . VAL A 1 391 ? -12.219 -44.406 -26.25 1 96.94 391 VAL A N 1
ATOM 3055 C CA . VAL A 1 391 ? -12.742 -43.094 -26.625 1 96.94 391 VAL A CA 1
ATOM 3056 C C . VAL A 1 391 ? -11.602 -42.094 -26.688 1 96.94 391 VAL A C 1
ATOM 3058 O O . VAL A 1 391 ? -11.766 -41 -27.219 1 96.94 391 VAL A O 1
ATOM 3061 N N . LEU A 1 392 ? -10.438 -42.438 -26.188 1 97.62 392 LEU A N 1
ATOM 3062 C CA . LEU A 1 392 ? -9.273 -41.562 -26.297 1 97.62 392 LEU A CA 1
ATOM 3063 C C . LEU A 1 392 ? -8.711 -41.562 -27.719 1 97.62 392 LEU A C 1
ATOM 3065 O O . LEU A 1 392 ? -7.852 -42.375 -28.031 1 97.62 392 LEU A O 1
ATOM 3069 N N . LYS A 1 393 ? -9.094 -40.562 -28.453 1 97.12 393 LYS A N 1
ATOM 3070 C CA . LYS A 1 393 ? -8.594 -40.469 -29.828 1 97.12 393 LYS A CA 1
ATOM 3071 C C . LYS A 1 393 ? -7.246 -39.75 -29.859 1 97.12 393 LYS A C 1
ATOM 3073 O O . LYS A 1 393 ? -7.008 -38.812 -29.094 1 97.12 393 LYS A O 1
ATOM 3078 N N . THR A 1 394 ? -6.398 -40.25 -30.719 1 93.31 394 THR A N 1
ATOM 3079 C CA . THR A 1 394 ? -5.07 -39.656 -30.781 1 93.31 394 THR A CA 1
ATOM 3080 C C . THR A 1 394 ? -4.754 -39.188 -32.188 1 93.31 394 THR A C 1
ATOM 3082 O O . THR A 1 394 ? -5.59 -38.562 -32.844 1 93.31 394 THR A O 1
ATOM 3085 N N . ASN A 1 395 ? -3.693 -39.469 -32.844 1 92.31 395 ASN A N 1
ATOM 3086 C CA . ASN A 1 395 ? -3.086 -38.969 -34.062 1 92.31 395 ASN A CA 1
ATOM 3087 C C . ASN A 1 395 ? -2.076 -37.875 -33.781 1 92.31 395 ASN A C 1
ATOM 3089 O O . ASN A 1 395 ? -2.16 -36.781 -34.344 1 92.31 395 ASN A O 1
ATOM 3093 N N . ILE A 1 396 ? -1.279 -38.219 -32.844 1 92.94 396 ILE A N 1
ATOM 3094 C CA . ILE A 1 396 ? -0.334 -37.219 -32.344 1 92.94 396 ILE A CA 1
ATOM 3095 C C . ILE A 1 396 ? 0.945 -37.938 -31.875 1 92.94 396 ILE A C 1
ATOM 3097 O O . ILE A 1 396 ? 0.89 -38.969 -31.203 1 92.94 396 ILE A O 1
ATOM 3101 N N . ASP A 1 397 ? 2.023 -37.406 -32.25 1 93.25 397 ASP A N 1
ATOM 3102 C CA . ASP A 1 397 ? 3.342 -37.781 -31.766 1 93.25 397 ASP A CA 1
ATOM 3103 C C . ASP A 1 397 ? 3.545 -39.281 -31.844 1 93.25 397 ASP A C 1
ATOM 3105 O O . ASP A 1 397 ? 4.004 -39.906 -30.891 1 93.25 397 ASP A O 1
ATOM 3109 N N . GLY A 1 398 ? 3.096 -39.875 -32.875 1 91.31 398 GLY A N 1
ATOM 3110 C CA . GLY A 1 398 ? 3.326 -41.281 -33.125 1 91.31 398 GLY A CA 1
ATOM 3111 C C . GLY A 1 398 ? 2.166 -42.188 -32.688 1 91.31 398 GLY A C 1
ATOM 3112 O O . GLY A 1 398 ? 2.08 -43.344 -33.094 1 91.31 398 GLY A O 1
ATOM 3113 N N . PHE A 1 399 ? 1.285 -41.625 -31.844 1 93.19 399 PHE A N 1
ATOM 3114 C CA . PHE A 1 399 ? 0.084 -42.375 -31.484 1 93.19 399 PHE A CA 1
ATOM 3115 C C . PHE A 1 399 ? -0.935 -42.344 -32.625 1 93.19 399 PHE A C 1
ATOM 3117 O O . PHE A 1 399 ? -1.294 -41.281 -33.125 1 93.19 399 PHE A O 1
ATOM 3124 N N . THR A 1 400 ? -1.458 -43.469 -33 1 91.25 400 THR A N 1
ATOM 3125 C CA . THR A 1 400 ? -2.375 -43.5 -34.125 1 91.25 400 THR A CA 1
ATOM 3126 C C . THR A 1 400 ? -3.639 -44.281 -33.781 1 91.25 400 THR A C 1
ATOM 3128 O O . THR A 1 400 ? -4.598 -44.281 -34.562 1 91.25 400 THR A O 1
ATOM 3131 N N . GLU A 1 401 ? -3.693 -44.906 -32.656 1 93.06 401 GLU A N 1
ATOM 3132 C CA . GLU A 1 401 ? -4.832 -45.75 -32.25 1 93.06 401 GLU A CA 1
ATOM 3133 C C . GLU A 1 401 ? -5.711 -45.031 -31.234 1 93.06 401 GLU A C 1
ATOM 3135 O O . GLU A 1 401 ? -5.348 -43.938 -30.75 1 93.06 401 GLU A O 1
ATOM 3140 N N . ASN A 1 402 ? -6.828 -45.562 -31.078 1 96.62 402 ASN A N 1
ATOM 3141 C CA . ASN A 1 402 ? -7.676 -45.125 -29.969 1 96.62 402 ASN A CA 1
ATOM 3142 C C . ASN A 1 402 ? -7.422 -46 -28.719 1 96.62 402 ASN A C 1
ATOM 3144 O O . ASN A 1 402 ? -7.191 -47.188 -28.828 1 96.62 402 ASN A O 1
ATOM 3148 N N . TYR A 1 403 ? -7.465 -45.344 -27.641 1 96.75 403 TYR A N 1
ATOM 3149 C CA . TYR A 1 403 ? -7.152 -46.031 -26.406 1 96.75 403 TYR A CA 1
ATOM 3150 C C . TYR A 1 403 ? -8.281 -45.875 -25.391 1 96.75 403 TYR A C 1
ATOM 3152 O O . TYR A 1 403 ? -9.156 -45.031 -25.547 1 96.75 403 TYR A O 1
ATOM 3160 N N . ALA A 1 404 ? -8.32 -46.75 -24.422 1 97.19 404 ALA A N 1
ATOM 3161 C CA . ALA A 1 404 ? -9.227 -46.688 -23.281 1 97.19 404 ALA A CA 1
ATOM 3162 C C . ALA A 1 404 ? -8.523 -46.125 -22.047 1 97.19 404 ALA A C 1
ATOM 3164 O O . ALA A 1 404 ? -7.289 -46.094 -22 1 97.19 404 ALA A O 1
ATOM 3165 N N . ILE A 1 405 ? -9.312 -45.656 -21.078 1 96.88 405 ILE A N 1
ATOM 3166 C CA . ILE A 1 405 ? -8.734 -45.219 -19.812 1 96.88 405 ILE A CA 1
ATOM 3167 C C . ILE A 1 405 ? -7.949 -46.375 -19.188 1 96.88 405 ILE A C 1
ATOM 3169 O O . ILE A 1 405 ? -6.871 -46.156 -18.625 1 96.88 405 ILE A O 1
ATOM 3173 N N . ASN A 1 406 ? -8.414 -47.562 -19.312 1 95.88 406 ASN A N 1
ATOM 3174 C CA . ASN A 1 406 ? -7.75 -48.75 -18.766 1 95.88 406 ASN A CA 1
ATOM 3175 C C . ASN A 1 406 ? -6.438 -49.031 -19.484 1 95.88 406 ASN A C 1
ATOM 3177 O O . ASN A 1 406 ? -5.629 -49.844 -19.016 1 95.88 406 ASN A O 1
ATOM 3181 N N . ASP A 1 407 ? -6.219 -48.5 -20.656 1 96.19 407 ASP A N 1
ATOM 3182 C CA . ASP A 1 407 ? -4.914 -48.594 -21.297 1 96.19 407 ASP A CA 1
ATOM 3183 C C . ASP A 1 407 ? -3.898 -47.656 -20.641 1 96.19 407 ASP A C 1
ATOM 3185 O O . ASP A 1 407 ? -2.689 -47.844 -20.797 1 96.19 407 ASP A O 1
ATOM 3189 N N . CYS A 1 408 ? -4.332 -46.625 -19.984 1 94.94 408 CYS A N 1
ATOM 3190 C CA . CYS A 1 408 ? -3.477 -45.625 -19.359 1 94.94 408 CYS A CA 1
ATOM 3191 C C . CYS A 1 408 ? -3.121 -46.031 -17.938 1 94.94 408 CYS A C 1
ATOM 3193 O O . CYS A 1 408 ? -2.055 -45.656 -17.438 1 94.94 408 CYS A O 1
ATOM 3195 N N . ILE A 1 409 ? -4.066 -46.75 -17.219 1 94.69 409 ILE A N 1
ATOM 3196 C CA . ILE A 1 409 ? -3.832 -47.094 -15.828 1 94.69 409 ILE A CA 1
ATOM 3197 C C . ILE A 1 409 ? -3.361 -48.531 -15.734 1 94.69 409 ILE A C 1
ATOM 3199 O O . ILE A 1 409 ? -3.803 -49.406 -16.5 1 94.69 409 ILE A O 1
ATOM 3203 N N . PRO A 1 410 ? -2.518 -48.812 -14.758 1 95.19 410 PRO A N 1
ATOM 3204 C CA . PRO A 1 410 ? -1.993 -50.188 -14.617 1 95.19 410 PRO A CA 1
ATOM 3205 C C . PRO A 1 410 ? -3.082 -51.219 -14.289 1 95.19 410 PRO A C 1
ATOM 3207 O O . PRO A 1 410 ? -4.125 -50.844 -13.742 1 95.19 410 PRO A O 1
ATOM 3210 N N . GLN A 1 411 ? -2.814 -52.406 -14.703 1 94.88 411 GLN A N 1
A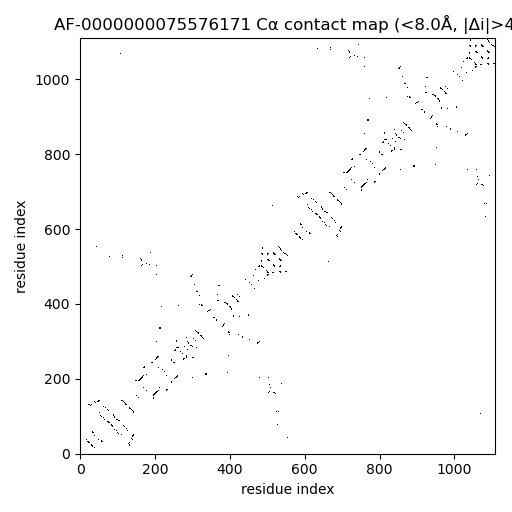TOM 3211 C CA . GLN A 1 411 ? -3.646 -53.562 -14.359 1 94.88 411 GLN A CA 1
ATOM 3212 C C . GLN A 1 411 ? -2.834 -54.625 -13.633 1 94.88 411 GLN A C 1
ATOM 3214 O O . GLN A 1 411 ? -1.622 -54.75 -13.836 1 94.88 411 GLN A O 1
ATOM 3219 N N . GLN A 1 412 ? -3.512 -55.344 -12.812 1 96.38 412 GLN A N 1
ATOM 3220 C CA . GLN A 1 412 ? -2.84 -56.438 -12.117 1 96.38 412 GLN A CA 1
ATOM 3221 C C . GLN A 1 412 ? -3.35 -57.781 -12.602 1 96.38 412 GLN A C 1
ATOM 3223 O O . GLN A 1 412 ? -4.555 -58.031 -12.594 1 96.38 412 GLN A O 1
ATOM 3228 N N . GLU A 1 413 ? -2.422 -58.625 -13 1 94.12 413 GLU A N 1
ATOM 3229 C CA . GLU A 1 413 ? -2.783 -59.969 -13.43 1 94.12 413 GLU A CA 1
ATOM 3230 C C . GLU A 1 413 ? -3.197 -60.844 -12.242 1 94.12 413 GLU A C 1
ATOM 3232 O O . GLU A 1 413 ? -2.463 -60.938 -11.258 1 94.12 413 GLU A O 1
ATOM 3237 N N . LYS A 1 414 ? -4.27 -61.531 -12.367 1 91.75 414 LYS A N 1
ATOM 3238 C CA . LYS A 1 414 ? -4.863 -62.281 -11.266 1 91.75 414 LYS A CA 1
ATOM 3239 C C . LYS A 1 414 ? -3.99 -63.469 -10.875 1 91.75 414 LYS A C 1
ATOM 3241 O O . LYS A 1 414 ? -3.834 -63.75 -9.688 1 91.75 414 LYS A O 1
ATOM 3246 N N . GLU A 1 415 ? -3.389 -64.125 -11.766 1 92.5 415 GLU A N 1
ATOM 3247 C CA . GLU A 1 415 ? -2.648 -65.375 -11.508 1 92.5 415 GLU A CA 1
ATOM 3248 C C . GLU A 1 415 ? -1.264 -65.062 -10.938 1 92.5 415 GLU A C 1
ATOM 3250 O O . GLU A 1 415 ? -0.838 -65.688 -9.961 1 92.5 415 GLU A O 1
ATOM 3255 N N . THR A 1 416 ? -0.595 -64.062 -11.469 1 93.5 416 THR A N 1
ATOM 3256 C CA . THR A 1 416 ? 0.799 -63.844 -11.117 1 93.5 416 THR A CA 1
ATOM 3257 C C . THR A 1 416 ? 0.908 -62.719 -10.109 1 93.5 416 THR A C 1
ATOM 3259 O O . THR A 1 416 ? 1.927 -62.562 -9.422 1 93.5 416 THR A O 1
ATOM 3262 N N . GLY A 1 417 ? -0.146 -61.875 -10.141 1 94.25 417 GLY A N 1
ATOM 3263 C CA . GLY A 1 417 ? -0.112 -60.719 -9.266 1 94.25 417 GLY A CA 1
ATOM 3264 C C . GLY A 1 417 ? 0.723 -59.594 -9.828 1 94.25 417 GLY A C 1
ATOM 3265 O O . GLY A 1 417 ? 0.911 -58.562 -9.164 1 94.25 417 GLY A O 1
ATOM 3266 N N . ILE A 1 418 ? 1.213 -59.719 -10.984 1 95.31 418 ILE A N 1
ATOM 3267 C CA . ILE A 1 418 ? 2.086 -58.719 -11.602 1 95.31 418 ILE A CA 1
ATOM 3268 C C . ILE A 1 418 ? 1.256 -57.531 -12.086 1 95.31 418 ILE A C 1
ATOM 3270 O O . ILE A 1 418 ? 0.187 -57.719 -12.672 1 95.31 418 ILE A O 1
ATOM 3274 N N . ILE A 1 419 ? 1.687 -56.344 -11.688 1 96.31 419 ILE A N 1
ATOM 3275 C CA . ILE A 1 419 ? 1.078 -55.094 -12.164 1 96.31 419 ILE A CA 1
ATOM 3276 C C . ILE A 1 419 ? 1.788 -54.625 -13.43 1 96.31 419 ILE A C 1
ATOM 3278 O O . ILE A 1 419 ? 3.008 -54.438 -13.438 1 96.31 419 ILE A O 1
ATOM 3282 N N . ASP A 1 420 ? 1.045 -54.438 -14.469 1 91.12 420 ASP A N 1
ATOM 3283 C CA . ASP A 1 420 ? 1.602 -54.031 -15.75 1 91.12 420 ASP A CA 1
ATOM 3284 C C . ASP A 1 420 ? 0.712 -52.969 -16.406 1 91.12 420 ASP A C 1
ATOM 3286 O O . ASP A 1 420 ? -0.375 -52.656 -15.914 1 91.12 420 ASP A O 1
ATOM 3290 N N . MET A 1 421 ? 1.281 -52.312 -17.484 1 90.19 421 MET A N 1
ATOM 3291 C CA . MET A 1 421 ? 0.603 -51.219 -18.172 1 90.19 421 MET A CA 1
ATOM 3292 C C . MET A 1 421 ? 0.61 -51.438 -19.688 1 90.19 421 MET A C 1
ATOM 3294 O O . MET A 1 421 ? 1.567 -52 -20.234 1 90.19 421 MET A O 1
ATOM 3298 N N . THR A 1 422 ? -0.449 -51.094 -20.266 1 92.69 422 THR A N 1
ATOM 3299 C CA . THR A 1 422 ? -0.482 -51.094 -21.734 1 92.69 422 THR A CA 1
ATOM 3300 C C . THR A 1 422 ? 0.283 -49.906 -22.312 1 92.69 422 THR A C 1
ATOM 3302 O O . THR A 1 422 ? 1.239 -50.094 -23.062 1 92.69 422 THR A O 1
ATOM 3305 N N . LEU A 1 423 ? -0.174 -48.781 -22 1 94.75 423 LEU A N 1
ATOM 3306 C CA . LEU A 1 423 ? 0.609 -47.562 -22.297 1 94.75 423 LEU A CA 1
ATOM 3307 C C . LEU A 1 423 ? 1.654 -47.312 -21.219 1 94.75 423 LEU A C 1
ATOM 3309 O O . LEU A 1 423 ? 1.401 -47.562 -20.031 1 94.75 423 LEU A O 1
ATOM 3313 N N . TYR A 1 424 ? 2.865 -46.875 -21.672 1 95.94 424 TYR A N 1
ATOM 3314 C CA . TYR A 1 424 ? 3.965 -46.562 -20.766 1 95.94 424 TYR A CA 1
ATOM 3315 C C . TYR A 1 424 ? 4.422 -47.781 -20 1 95.94 424 TYR A C 1
ATOM 3317 O O . TYR A 1 424 ? 4.531 -47.75 -18.766 1 95.94 424 TYR A O 1
ATOM 3325 N N . GLN A 1 425 ? 4.586 -48.812 -20.703 1 93.06 425 GLN A N 1
ATOM 3326 C CA . GLN A 1 425 ? 5.027 -50.062 -20.094 1 93.06 425 GLN A CA 1
ATOM 3327 C C . GLN A 1 425 ? 6.336 -49.875 -19.344 1 93.06 425 GLN A C 1
ATOM 3329 O O . GLN A 1 425 ? 7.301 -49.312 -19.875 1 93.06 425 GLN A O 1
ATOM 3334 N N . HIS A 1 426 ? 6.395 -50.281 -18.094 1 93.19 426 HIS A N 1
ATOM 3335 C CA . HIS A 1 426 ? 7.555 -50.281 -17.219 1 93.19 426 HIS A CA 1
ATOM 3336 C C . HIS A 1 426 ? 8.023 -48.844 -16.938 1 93.19 426 HIS A C 1
ATOM 3338 O O . HIS A 1 426 ? 9.219 -48.625 -16.766 1 93.19 426 HIS A O 1
ATOM 3344 N N . ILE A 1 427 ? 7.121 -47.938 -16.953 1 95.88 427 ILE A N 1
ATOM 3345 C CA . ILE A 1 427 ? 7.477 -46.531 -16.781 1 95.88 427 ILE A CA 1
ATOM 3346 C C . ILE A 1 427 ? 8.148 -46.312 -15.422 1 95.88 427 ILE A C 1
ATOM 3348 O O . ILE A 1 427 ? 9.016 -45.469 -15.273 1 95.88 427 ILE A O 1
ATOM 3352 N N . GLN A 1 428 ? 7.82 -47.094 -14.344 1 94.94 428 GLN A N 1
ATOM 3353 C CA . GLN A 1 428 ? 8.398 -47 -13.008 1 94.94 428 GLN A CA 1
ATOM 3354 C C . GLN A 1 428 ? 9.883 -47.344 -13.023 1 94.94 428 GLN A C 1
ATOM 3356 O O . GLN A 1 428 ? 10.625 -47 -12.109 1 94.94 428 GLN A O 1
ATOM 3361 N N . ASP A 1 429 ? 10.297 -48.031 -14.055 1 95.62 429 ASP A N 1
ATOM 3362 C CA . ASP A 1 429 ? 11.68 -48.531 -14.125 1 95.62 429 ASP A CA 1
ATOM 3363 C C . ASP A 1 429 ? 12.539 -47.594 -14.969 1 95.62 429 ASP A C 1
ATOM 3365 O O . ASP A 1 429 ? 13.766 -47.688 -14.969 1 95.62 429 ASP A O 1
ATOM 3369 N N . THR A 1 430 ? 11.945 -46.688 -15.672 1 95.5 430 THR A N 1
ATOM 3370 C CA . THR A 1 430 ? 12.711 -45.906 -16.625 1 95.5 430 THR A CA 1
ATOM 3371 C C . THR A 1 430 ? 12.938 -44.469 -16.094 1 95.5 430 THR A C 1
ATOM 3373 O O . THR A 1 430 ? 13.5 -43.625 -16.781 1 95.5 430 THR A O 1
ATOM 3376 N N . TRP A 1 431 ? 12.531 -44.188 -14.828 1 97.25 431 TRP A N 1
ATOM 3377 C CA . TRP A 1 431 ? 12.586 -42.812 -14.289 1 97.25 431 TRP A CA 1
ATOM 3378 C C . TRP A 1 431 ? 14.023 -42.312 -14.234 1 97.25 431 TRP A C 1
ATOM 3380 O O . TRP A 1 431 ? 14.305 -41.188 -14.602 1 97.25 431 TRP A O 1
ATOM 3390 N N . GLU A 1 432 ? 14.898 -43.125 -13.789 1 96.75 432 GLU A N 1
ATOM 3391 C CA . GLU A 1 432 ? 16.297 -42.719 -13.703 1 96.75 432 GLU A CA 1
ATOM 3392 C C . GLU A 1 432 ? 16.844 -42.344 -15.078 1 96.75 432 GLU A C 1
ATOM 3394 O O . GLU A 1 432 ? 17.531 -41.312 -15.219 1 96.75 432 GLU A O 1
ATOM 3399 N N . GLU A 1 433 ? 16.594 -43.188 -16.062 1 96.5 433 GLU A N 1
ATOM 3400 C CA . GLU A 1 433 ? 17.062 -42.906 -17.406 1 96.5 433 GLU A CA 1
ATOM 3401 C C . GLU A 1 433 ? 16.391 -41.656 -17.984 1 96.5 433 GLU A C 1
ATOM 3403 O O . GLU A 1 433 ? 17.047 -40.875 -18.656 1 96.5 433 GLU A O 1
ATOM 3408 N N . ARG A 1 434 ? 15.148 -41.5 -17.797 1 96.5 434 ARG A N 1
ATOM 3409 C CA . ARG A 1 434 ? 14.438 -40.312 -18.266 1 96.5 434 ARG A CA 1
ATOM 3410 C C . ARG A 1 434 ? 15.008 -39.062 -17.641 1 96.5 434 ARG A C 1
ATOM 3412 O O . ARG A 1 434 ? 15.141 -38.031 -18.297 1 96.5 434 ARG A O 1
ATOM 3419 N N . GLN A 1 435 ? 15.312 -39.094 -16.328 1 97.38 435 GLN A N 1
ATOM 3420 C CA . GLN A 1 435 ? 15.938 -37.969 -15.664 1 97.38 435 GLN A CA 1
ATOM 3421 C C . GLN A 1 435 ? 17.266 -37.594 -16.312 1 97.38 435 GLN A C 1
ATOM 3423 O O . GLN A 1 435 ? 17.578 -36.438 -16.5 1 97.38 435 GLN A O 1
ATOM 3428 N N . ALA A 1 436 ? 18.031 -38.625 -16.641 1 96.75 436 ALA A N 1
ATOM 3429 C CA . ALA A 1 436 ? 19.328 -38.406 -17.281 1 96.75 436 ALA A CA 1
ATOM 3430 C C . ALA A 1 436 ? 19.156 -37.75 -18.656 1 96.75 436 ALA A C 1
ATOM 3432 O O . ALA A 1 436 ? 19.859 -36.812 -18.984 1 96.75 436 ALA A O 1
ATOM 3433 N N . ILE A 1 437 ? 18.234 -38.25 -19.422 1 95.56 437 ILE A N 1
ATOM 3434 C CA . ILE A 1 437 ? 17.969 -37.75 -20.75 1 95.56 437 ILE A CA 1
ATOM 3435 C C . ILE A 1 437 ? 17.484 -36.281 -20.656 1 95.56 437 ILE A C 1
ATOM 3437 O O . ILE A 1 437 ? 17.891 -35.438 -21.469 1 95.56 437 ILE A O 1
ATOM 3441 N N . ASN A 1 438 ? 16.688 -36 -19.672 1 96.5 438 ASN A N 1
ATOM 3442 C CA . ASN A 1 438 ? 16.047 -34.688 -19.562 1 96.5 438 ASN A CA 1
ATOM 3443 C C . ASN A 1 438 ? 16.922 -33.688 -18.797 1 96.5 438 ASN A C 1
ATOM 3445 O O . ASN A 1 438 ? 16.531 -32.531 -18.609 1 96.5 438 ASN A O 1
ATOM 3449 N N . GLY A 1 439 ? 18.016 -34.094 -18.297 1 95.19 439 GLY A N 1
ATOM 3450 C CA . GLY A 1 439 ? 19.016 -33.188 -17.734 1 95.19 439 GLY A CA 1
ATOM 3451 C C . GLY A 1 439 ? 18.75 -32.844 -16.281 1 95.19 439 GLY A C 1
ATOM 3452 O O . GLY A 1 439 ? 19.031 -31.719 -15.852 1 95.19 439 GLY A O 1
ATOM 3453 N N . ILE A 1 440 ? 18.109 -33.719 -15.531 1 96.88 440 ILE A N 1
ATOM 3454 C CA . ILE A 1 440 ? 17.922 -33.531 -14.094 1 96.88 440 ILE A CA 1
ATOM 3455 C C . ILE A 1 440 ? 19.219 -33.875 -13.359 1 96.88 440 ILE A C 1
ATOM 3457 O O . ILE A 1 440 ? 19.688 -35 -13.406 1 96.88 440 ILE A O 1
ATOM 3461 N N . ALA A 1 441 ? 19.828 -32.938 -12.75 1 96.56 441 ALA A N 1
ATOM 3462 C CA . ALA A 1 441 ? 21.141 -33.094 -12.141 1 96.56 441 ALA A CA 1
ATOM 3463 C C . ALA A 1 441 ? 21.062 -33.938 -10.875 1 96.56 441 ALA A C 1
ATOM 3465 O O . ALA A 1 441 ? 21.797 -34.938 -10.734 1 96.56 441 ALA A O 1
ATOM 3466 N N . VAL A 1 442 ? 20.203 -33.5 -9.922 1 97.69 442 VAL A N 1
ATOM 3467 C CA . VAL A 1 442 ? 19.984 -34.281 -8.695 1 97.69 442 VAL A CA 1
ATOM 3468 C C . VAL A 1 442 ? 18.828 -35.219 -8.883 1 97.69 442 VAL A C 1
ATOM 3470 O O . VAL A 1 442 ? 17.672 -34.812 -9.016 1 97.69 442 VAL A O 1
ATOM 3473 N N . LYS A 1 443 ? 19.109 -36.469 -8.812 1 97.94 443 LYS A N 1
ATOM 3474 C CA . LYS A 1 443 ? 18.094 -37.469 -9.125 1 97.94 443 LYS A CA 1
ATOM 3475 C C . LYS A 1 443 ? 17.031 -37.562 -8.031 1 97.94 443 LYS A C 1
ATOM 3477 O O . LYS A 1 443 ? 17.344 -37.469 -6.844 1 97.94 443 LYS A O 1
ATOM 3482 N N . ILE A 1 444 ? 15.867 -37.688 -8.469 1 98 444 ILE A N 1
ATOM 3483 C CA . ILE A 1 444 ? 14.711 -37.844 -7.598 1 98 444 ILE A CA 1
ATOM 3484 C C . ILE A 1 444 ? 14.32 -39.312 -7.52 1 98 444 ILE A C 1
ATOM 3486 O O . ILE A 1 444 ? 14.156 -39.969 -8.547 1 98 444 ILE A O 1
ATOM 3490 N N . PRO A 1 445 ? 14.125 -39.844 -6.297 1 97.31 445 PRO A N 1
ATOM 3491 C CA . PRO A 1 445 ? 13.688 -41.219 -6.176 1 97.31 445 PRO A CA 1
ATOM 3492 C C . PRO A 1 445 ? 12.328 -41.469 -6.832 1 97.31 445 PRO A C 1
ATOM 3494 O O . PRO A 1 445 ? 11.438 -40.625 -6.746 1 97.31 445 PRO A O 1
ATOM 3497 N N . THR A 1 446 ? 12.219 -42.656 -7.453 1 97.5 446 THR A N 1
ATOM 3498 C CA . THR A 1 446 ? 11.039 -42.969 -8.25 1 97.5 446 THR A CA 1
ATOM 3499 C C . THR A 1 446 ? 9.773 -42.875 -7.398 1 97.5 446 THR A C 1
ATOM 3501 O O . THR A 1 446 ? 8.781 -42.281 -7.812 1 97.5 446 THR A O 1
ATOM 3504 N N . SER A 1 447 ? 9.773 -43.469 -6.223 1 96.25 447 SER A N 1
ATOM 3505 C CA . SER A 1 447 ? 8.594 -43.5 -5.367 1 96.25 447 SER A CA 1
ATOM 3506 C C . SER A 1 447 ? 8.156 -42.062 -5.004 1 96.25 447 SER A C 1
ATOM 3508 O O . SER A 1 447 ? 6.961 -41.781 -4.992 1 96.25 447 SER A O 1
ATOM 3510 N N . GLU A 1 448 ? 9.125 -41.188 -4.742 1 95.44 448 GLU A N 1
ATOM 3511 C CA . GLU A 1 448 ? 8.828 -39.812 -4.391 1 95.44 448 GLU A CA 1
ATOM 3512 C C . GLU A 1 448 ? 8.258 -39.031 -5.586 1 95.44 448 GLU A C 1
ATOM 3514 O O . GLU A 1 448 ? 7.293 -38.281 -5.445 1 95.44 448 GLU A O 1
ATOM 3519 N N . ALA A 1 449 ? 8.914 -39.25 -6.711 1 97.44 449 ALA A N 1
ATOM 3520 C CA . ALA A 1 449 ? 8.484 -38.562 -7.934 1 97.44 449 ALA A CA 1
ATOM 3521 C C . ALA A 1 449 ? 7.039 -38.906 -8.273 1 97.44 449 ALA A C 1
ATOM 3523 O O . ALA A 1 449 ? 6.289 -38.062 -8.766 1 97.44 449 ALA A O 1
ATOM 3524 N N . ILE A 1 450 ? 6.688 -40.156 -8.039 1 96.5 450 ILE A N 1
ATOM 3525 C CA . ILE A 1 450 ? 5.344 -40.625 -8.359 1 96.5 450 ILE A CA 1
ATOM 3526 C C . ILE A 1 450 ? 4.348 -40.094 -7.336 1 96.5 450 ILE A C 1
ATOM 3528 O O . ILE A 1 450 ? 3.33 -39.5 -7.711 1 96.5 450 ILE A O 1
ATOM 3532 N N . THR A 1 451 ? 4.613 -40.156 -6.047 1 94 451 THR A N 1
ATOM 3533 C CA . THR A 1 451 ? 3.639 -39.906 -4.996 1 94 451 THR A CA 1
ATOM 3534 C C . THR A 1 451 ? 3.498 -38.406 -4.746 1 94 451 THR A C 1
ATOM 3536 O O . THR A 1 451 ? 2.449 -37.938 -4.285 1 94 451 THR A O 1
ATOM 3539 N N . LYS A 1 452 ? 4.484 -37.594 -5.09 1 92.44 452 LYS A N 1
ATOM 3540 C CA . LYS A 1 452 ? 4.445 -36.156 -4.801 1 92.44 452 LYS A CA 1
ATOM 3541 C C . LYS A 1 452 ? 4.219 -35.344 -6.07 1 92.44 452 LYS A C 1
ATOM 3543 O O . LYS A 1 452 ? 4.418 -34.125 -6.078 1 92.44 452 LYS A O 1
ATOM 3548 N N . ALA A 1 453 ? 3.832 -36.062 -7.105 1 92.44 453 ALA A N 1
ATOM 3549 C CA . ALA A 1 453 ? 3.674 -35.406 -8.406 1 92.44 453 ALA A CA 1
ATOM 3550 C C . ALA A 1 453 ? 2.627 -34.312 -8.344 1 92.44 453 ALA A C 1
ATOM 3552 O O . ALA A 1 453 ? 2.711 -33.312 -9.078 1 92.44 453 ALA A O 1
ATOM 3553 N N . ALA A 1 454 ? 1.663 -34.406 -7.426 1 89.31 454 ALA A N 1
ATOM 3554 C CA . ALA A 1 454 ? 0.58 -33.438 -7.332 1 89.31 454 ALA A CA 1
ATOM 3555 C C . ALA A 1 454 ? 0.819 -32.469 -6.184 1 89.31 454 ALA A C 1
ATOM 3557 O O . ALA A 1 454 ? -0.064 -31.672 -5.836 1 89.31 454 ALA A O 1
ATOM 3558 N N . VAL A 1 455 ? 1.924 -32.5 -5.559 1 89 455 VAL A N 1
ATOM 3559 C CA . VAL A 1 455 ? 2.277 -31.625 -4.449 1 89 455 VAL A CA 1
ATOM 3560 C C . VAL A 1 455 ? 3.068 -30.438 -4.969 1 89 455 VAL A C 1
ATOM 3562 O O . VAL A 1 455 ? 4.227 -30.562 -5.371 1 89 455 VAL A O 1
ATOM 3565 N N . ASP A 1 456 ? 2.518 -29.281 -4.957 1 92.69 456 ASP A N 1
ATOM 3566 C CA . ASP A 1 456 ? 3.143 -28.094 -5.531 1 92.69 456 ASP A CA 1
ATOM 3567 C C . ASP A 1 456 ? 4.469 -27.781 -4.84 1 92.69 456 ASP A C 1
ATOM 3569 O O . ASP A 1 456 ? 5.441 -27.406 -5.496 1 92.69 456 ASP A O 1
ATOM 3573 N N . GLU A 1 457 ? 4.586 -28 -3.514 1 89.69 457 GLU A N 1
ATOM 3574 C CA . GLU A 1 457 ? 5.805 -27.719 -2.758 1 89.69 457 GLU A CA 1
ATOM 3575 C C . GLU A 1 457 ? 6.965 -28.578 -3.256 1 89.69 457 GLU A C 1
ATOM 3577 O O . GLU A 1 457 ? 8.117 -28.156 -3.205 1 89.69 457 GLU A O 1
ATOM 3582 N N . PHE A 1 458 ? 6.562 -29.734 -3.656 1 93.56 458 PHE A N 1
ATOM 3583 C CA . PHE A 1 458 ? 7.586 -30.641 -4.176 1 93.56 458 PHE A CA 1
ATOM 3584 C C . PHE A 1 458 ? 8.258 -30.047 -5.406 1 93.56 458 PHE A C 1
ATOM 3586 O O . PHE A 1 458 ? 9.477 -30.141 -5.566 1 93.56 458 PHE A O 1
ATOM 3593 N N . THR A 1 459 ? 7.445 -29.438 -6.281 1 95.06 459 THR A N 1
ATOM 3594 C CA . THR A 1 459 ? 8 -28.75 -7.441 1 95.06 459 THR A CA 1
ATOM 3595 C C . THR A 1 459 ? 8.812 -27.531 -7.012 1 95.06 459 THR A C 1
ATOM 3597 O O . THR A 1 459 ? 9.906 -27.297 -7.523 1 95.06 459 THR A O 1
ATOM 3600 N N . ASP A 1 460 ? 8.32 -26.781 -6.074 1 95.5 460 ASP A N 1
ATOM 3601 C CA . ASP A 1 460 ? 8.969 -25.562 -5.621 1 95.5 460 ASP A CA 1
ATOM 3602 C C . ASP A 1 460 ? 10.375 -25.844 -5.098 1 95.5 460 ASP A C 1
ATOM 3604 O O . ASP A 1 460 ? 11.312 -25.094 -5.387 1 95.5 460 ASP A O 1
ATOM 3608 N N . ILE A 1 461 ? 10.5 -26.906 -4.352 1 95.62 461 ILE A N 1
ATOM 3609 C CA . ILE A 1 461 ? 11.758 -27.188 -3.66 1 95.62 461 ILE A CA 1
ATOM 3610 C C . ILE A 1 461 ? 12.82 -27.609 -4.672 1 95.62 461 ILE A C 1
ATOM 3612 O O . ILE A 1 461 ? 14.016 -27.625 -4.355 1 95.62 461 ILE A O 1
ATOM 3616 N N . GLN A 1 462 ? 12.383 -27.938 -5.895 1 97.81 462 GLN A N 1
ATOM 3617 C CA . GLN A 1 462 ? 13.375 -28.266 -6.91 1 97.81 462 GLN A CA 1
ATOM 3618 C C . GLN A 1 462 ? 14.266 -27.062 -7.223 1 97.81 462 GLN A C 1
ATOM 3620 O O . GLN A 1 462 ? 15.406 -27.234 -7.656 1 97.81 462 GLN A O 1
ATOM 3625 N N . ALA A 1 463 ? 13.789 -25.812 -7.051 1 98.06 463 ALA A N 1
ATOM 3626 C CA . ALA A 1 463 ? 14.641 -24.625 -7.191 1 98.06 463 ALA A CA 1
ATOM 3627 C C . ALA A 1 463 ? 15.852 -24.719 -6.266 1 98.06 463 ALA A C 1
ATOM 3629 O O . ALA A 1 463 ? 16.953 -24.328 -6.645 1 98.06 463 ALA A O 1
ATOM 3630 N N . GLN A 1 464 ? 15.617 -25.203 -5.043 1 97.62 464 GLN A N 1
ATOM 3631 C CA . GLN A 1 464 ? 16.688 -25.359 -4.062 1 97.62 464 GLN A CA 1
ATOM 3632 C C . GLN A 1 464 ? 17.688 -26.422 -4.512 1 97.62 464 GLN A C 1
ATOM 3634 O O . GLN A 1 464 ? 18.875 -26.141 -4.633 1 97.62 464 GLN A O 1
ATOM 3639 N N . THR A 1 465 ? 17.156 -27.625 -4.883 1 97.69 465 THR A N 1
ATOM 3640 C CA . THR A 1 465 ? 18.016 -28.797 -5.086 1 97.69 465 THR A CA 1
ATOM 3641 C C . THR A 1 465 ? 18.703 -28.734 -6.445 1 97.69 465 THR A C 1
ATOM 3643 O O . THR A 1 465 ? 19.844 -29.188 -6.59 1 97.69 465 THR A O 1
ATOM 3646 N N . GLN A 1 466 ? 17.984 -28.203 -7.438 1 98.12 466 GLN A N 1
ATOM 3647 C CA . GLN A 1 466 ? 18.484 -28.312 -8.805 1 98.12 466 GLN A CA 1
ATOM 3648 C C . GLN A 1 466 ? 19.266 -27.062 -9.195 1 98.12 466 GLN A C 1
ATOM 3650 O O . GLN A 1 466 ? 19.984 -27.062 -10.203 1 98.12 466 GLN A O 1
ATOM 3655 N N . TYR A 1 467 ? 19.172 -25.938 -8.391 1 98.12 467 TYR A N 1
ATOM 3656 C CA . TYR A 1 467 ? 19.859 -24.719 -8.773 1 98.12 467 TYR A CA 1
ATOM 3657 C C . TYR A 1 467 ? 20.641 -24.141 -7.59 1 98.12 467 TYR A C 1
ATOM 3659 O O . TYR A 1 467 ? 21.875 -24.156 -7.582 1 98.12 467 TYR A O 1
ATOM 3667 N N . PHE A 1 468 ? 19.984 -23.766 -6.512 1 98.12 468 PHE A N 1
ATOM 3668 C CA . PHE A 1 468 ? 20.609 -23.016 -5.426 1 98.12 468 PHE A CA 1
ATOM 3669 C C . PHE A 1 468 ? 21.688 -23.828 -4.742 1 98.12 468 PHE A C 1
ATOM 3671 O O . PHE A 1 468 ? 22.688 -23.281 -4.281 1 98.12 468 PHE A O 1
ATOM 3678 N N . ASP A 1 469 ? 21.484 -25.156 -4.629 1 97.81 469 ASP A N 1
ATOM 3679 C CA . ASP A 1 469 ? 22.453 -26.016 -3.975 1 97.81 469 ASP A CA 1
ATOM 3680 C C . ASP A 1 469 ? 23.625 -26.328 -4.902 1 97.81 469 ASP A C 1
ATOM 3682 O O . ASP A 1 469 ? 24.703 -26.719 -4.445 1 97.81 469 ASP A O 1
ATOM 3686 N N . LEU A 1 470 ? 23.469 -26.203 -6.199 1 97.56 470 LEU A N 1
ATOM 3687 C CA . LEU A 1 470 ? 24.453 -26.672 -7.16 1 97.56 470 LEU A CA 1
ATOM 3688 C C . LEU A 1 470 ? 25.281 -25.516 -7.707 1 97.56 470 LEU A C 1
ATOM 3690 O O . LEU A 1 470 ? 26.453 -25.688 -8.031 1 97.56 470 LEU A O 1
ATOM 3694 N N . ASP A 1 471 ? 24.688 -24.375 -7.941 1 97.12 471 ASP A N 1
ATOM 3695 C CA . ASP A 1 471 ? 25.344 -23.234 -8.57 1 97.12 471 ASP A CA 1
ATOM 3696 C C . ASP A 1 471 ? 25.078 -21.953 -7.781 1 97.12 471 ASP A C 1
ATOM 3698 O O . ASP A 1 471 ? 24.078 -21.266 -8 1 97.12 471 ASP A O 1
ATOM 3702 N N . PRO A 1 472 ? 26 -21.562 -6.969 1 95.62 472 PRO A N 1
ATOM 3703 C CA . PRO A 1 472 ? 25.812 -20.391 -6.098 1 95.62 472 PRO A CA 1
ATOM 3704 C C . PRO A 1 472 ? 25.609 -19.094 -6.883 1 95.62 472 PRO A C 1
ATOM 3706 O O . PRO A 1 472 ? 25.203 -18.078 -6.312 1 95.62 472 PRO A O 1
ATOM 3709 N N . SER A 1 473 ? 25.938 -19.062 -8.18 1 96.25 473 SER A N 1
ATOM 3710 C CA . SER A 1 473 ? 25.75 -17.859 -8.984 1 96.25 473 SER A CA 1
ATOM 3711 C C . SER A 1 473 ? 24.281 -17.641 -9.328 1 96.25 473 SER A C 1
ATOM 3713 O O . SER A 1 473 ? 23.891 -16.547 -9.75 1 96.25 473 SER A O 1
ATOM 3715 N N . LYS A 1 474 ? 23.438 -18.641 -9.219 1 97.88 474 LYS A N 1
ATOM 3716 C CA . LYS A 1 474 ? 22 -18.5 -9.422 1 97.88 474 LYS A CA 1
ATOM 3717 C C . LYS A 1 474 ? 21.297 -18.125 -8.117 1 97.88 474 LYS A C 1
ATOM 3719 O O . LYS A 1 474 ? 21.328 -18.891 -7.148 1 97.88 474 LYS A O 1
ATOM 3724 N N . ARG A 1 475 ? 20.656 -16.969 -8.133 1 97.38 475 ARG A N 1
ATOM 3725 C CA . ARG A 1 475 ? 20.125 -16.438 -6.879 1 97.38 475 ARG A CA 1
ATOM 3726 C C . ARG A 1 475 ? 18.609 -16.312 -6.945 1 97.38 475 ARG A C 1
ATOM 3728 O O . ARG A 1 475 ? 17.938 -16.188 -5.91 1 97.38 475 ARG A O 1
ATOM 3735 N N . ILE A 1 476 ? 18 -16.25 -8.133 1 98.5 476 ILE A N 1
ATOM 3736 C CA . ILE A 1 476 ? 16.562 -16.172 -8.328 1 98.5 476 ILE A CA 1
ATOM 3737 C C . ILE A 1 476 ? 16.109 -17.25 -9.305 1 98.5 476 ILE A C 1
ATOM 3739 O O . ILE A 1 476 ? 16.672 -17.375 -10.398 1 98.5 476 ILE A O 1
ATOM 3743 N N . VAL A 1 477 ? 15.172 -18.047 -8.898 1 98.81 477 VAL A N 1
ATOM 3744 C CA . VAL A 1 477 ? 14.57 -19.047 -9.773 1 98.81 477 VAL A CA 1
ATOM 3745 C C . VAL A 1 477 ? 13.062 -18.828 -9.844 1 98.81 477 VAL A C 1
ATOM 3747 O O . VAL A 1 477 ? 12.406 -18.641 -8.82 1 98.81 477 VAL A O 1
ATOM 3750 N N . VAL A 1 478 ? 12.5 -18.781 -11.031 1 98.88 478 VAL A N 1
ATOM 3751 C CA . VAL A 1 478 ? 11.07 -18.625 -11.227 1 98.88 478 VAL A CA 1
ATOM 3752 C C . VAL A 1 478 ? 10.508 -19.812 -11.992 1 98.88 478 VAL A C 1
ATOM 3754 O O . VAL A 1 478 ? 11.008 -20.172 -13.062 1 98.88 478 VAL A O 1
ATOM 3757 N N . PHE A 1 479 ? 9.5 -20.469 -11.414 1 98.81 479 PHE A N 1
ATOM 3758 C CA . PHE A 1 479 ? 8.773 -21.547 -12.086 1 98.81 479 PHE A CA 1
ATOM 3759 C C . PHE A 1 479 ? 7.344 -21.125 -12.398 1 98.81 479 PHE A C 1
ATOM 3761 O O . PHE A 1 479 ? 6.953 -19.984 -12.117 1 98.81 479 PHE A O 1
ATOM 3768 N N . GLY A 1 480 ? 6.609 -21.891 -13.109 1 98.38 480 GLY A N 1
ATOM 3769 C CA . GLY A 1 480 ? 5.168 -21.984 -13.281 1 98.38 480 GLY A CA 1
ATOM 3770 C C . GLY A 1 480 ? 4.613 -23.359 -13.008 1 98.38 480 GLY A C 1
ATOM 3771 O O . GLY A 1 480 ? 4.836 -23.922 -11.93 1 98.38 480 GLY A O 1
ATOM 3772 N N . HIS A 1 481 ? 3.936 -23.938 -13.828 1 98.25 481 HIS A N 1
ATOM 3773 C CA . HIS A 1 481 ? 3.582 -25.344 -13.891 1 98.25 481 HIS A CA 1
ATOM 3774 C C . HIS A 1 481 ? 2.527 -25.703 -12.852 1 98.25 481 HIS A C 1
ATOM 3776 O O . HIS A 1 481 ? 1.504 -26.312 -13.18 1 98.25 481 HIS A O 1
ATOM 3782 N N . THR A 1 482 ? 2.701 -25.312 -11.57 1 96.75 482 THR A N 1
ATOM 3783 C CA . THR A 1 482 ? 1.812 -25.75 -10.5 1 96.75 482 THR A CA 1
ATOM 3784 C C . THR A 1 482 ? 0.615 -24.812 -10.383 1 96.75 482 THR A C 1
ATOM 3786 O O . THR A 1 482 ? -0.374 -25.141 -9.719 1 96.75 482 THR A O 1
ATOM 3789 N N . HIS A 1 483 ? 0.668 -23.641 -10.922 1 97.12 483 HIS A N 1
ATOM 3790 C CA . HIS A 1 483 ? -0.37 -22.609 -10.906 1 97.12 483 HIS A CA 1
ATOM 3791 C C . HIS A 1 483 ? -0.475 -21.953 -9.539 1 97.12 483 HIS A C 1
ATOM 3793 O O . HIS A 1 483 ? -1.329 -21.078 -9.328 1 97.12 483 HIS A O 1
ATOM 3799 N N . VAL A 1 484 ? 0.338 -22.328 -8.625 1 95.44 484 VAL A N 1
ATOM 3800 C CA . VAL A 1 484 ? 0.283 -21.781 -7.277 1 95.44 484 VAL A CA 1
ATOM 3801 C C . VAL A 1 484 ? 1.32 -20.656 -7.137 1 95.44 484 VAL A C 1
ATOM 3803 O O . VAL A 1 484 ? 2.488 -20.922 -6.848 1 95.44 484 VAL A O 1
ATOM 3806 N N . ALA A 1 485 ? 0.861 -19.438 -7.25 1 96.44 485 ALA A N 1
ATOM 3807 C CA . ALA A 1 485 ? 1.741 -18.281 -7.23 1 96.44 485 ALA A CA 1
ATOM 3808 C C . ALA A 1 485 ? 2.293 -18.031 -5.828 1 96.44 485 ALA A C 1
ATOM 3810 O O . ALA A 1 485 ? 1.572 -18.156 -4.836 1 96.44 485 ALA A O 1
ATOM 3811 N N . ASP A 1 486 ? 3.594 -17.703 -5.758 1 94.69 486 ASP A N 1
ATOM 3812 C CA . ASP A 1 486 ? 4.215 -17.406 -4.473 1 94.69 486 ASP A CA 1
ATOM 3813 C C . ASP A 1 486 ? 5.598 -16.781 -4.66 1 94.69 486 ASP A C 1
ATOM 3815 O O . ASP A 1 486 ? 6.133 -16.766 -5.77 1 94.69 486 ASP A O 1
ATOM 3819 N N . VAL A 1 487 ? 6.125 -16.188 -3.67 1 96 487 VAL A N 1
ATOM 3820 C CA . VAL A 1 487 ? 7.516 -15.758 -3.529 1 96 487 VAL A CA 1
ATOM 3821 C C . VAL A 1 487 ? 8.086 -16.281 -2.213 1 96 487 VAL A C 1
ATOM 3823 O O . VAL A 1 487 ? 7.566 -15.977 -1.137 1 96 487 VAL A O 1
ATOM 3826 N N . ILE A 1 488 ? 9.117 -17.031 -2.268 1 93.44 488 ILE A N 1
ATOM 3827 C CA . ILE A 1 488 ? 9.633 -17.75 -1.105 1 93.44 488 ILE A CA 1
ATOM 3828 C C . ILE A 1 488 ? 11.125 -17.453 -0.94 1 93.44 488 ILE A C 1
ATOM 3830 O O . ILE A 1 488 ? 11.93 -17.766 -1.824 1 93.44 488 ILE A O 1
ATOM 3834 N N . PRO A 1 489 ? 11.516 -16.859 0.197 1 93.44 489 PRO A N 1
ATOM 3835 C CA . PRO A 1 489 ? 12.945 -16.734 0.468 1 93.44 489 PRO A CA 1
ATOM 3836 C C . PRO A 1 489 ? 13.602 -18.062 0.814 1 93.44 489 PRO A C 1
ATOM 3838 O O . PRO A 1 489 ? 13 -18.906 1.494 1 93.44 489 PRO A O 1
ATOM 3841 N N . MET A 1 490 ? 14.734 -18.328 0.281 1 94.56 490 MET A N 1
ATOM 3842 C CA . MET A 1 490 ? 15.547 -19.516 0.516 1 94.56 490 MET A CA 1
ATOM 3843 C C . MET A 1 490 ? 17 -19.141 0.755 1 94.56 490 MET A C 1
ATOM 3845 O O . MET A 1 490 ? 17.328 -17.969 0.936 1 94.56 490 MET A O 1
ATOM 3849 N N . THR A 1 491 ? 17.891 -20.156 0.926 1 94.31 491 THR A N 1
ATOM 3850 C CA . THR A 1 491 ? 19.312 -19.984 1.163 1 94.31 491 THR A CA 1
ATOM 3851 C C . THR A 1 491 ? 20.141 -21 0.372 1 94.31 491 THR A C 1
ATOM 3853 O O . THR A 1 491 ? 19.781 -22.188 0.325 1 94.31 491 THR A O 1
ATOM 3856 N N . ASN A 1 492 ? 21.172 -20.531 -0.254 1 95.31 492 ASN A N 1
ATOM 3857 C CA . ASN A 1 492 ? 21.953 -21.469 -1.061 1 95.31 492 ASN A CA 1
ATOM 3858 C C . ASN A 1 492 ? 23.047 -22.141 -0.237 1 95.31 492 ASN A C 1
ATOM 3860 O O . ASN A 1 492 ? 23.078 -22.016 0.987 1 95.31 492 ASN A O 1
ATOM 3864 N N . CYS A 1 493 ? 23.906 -22.969 -0.887 1 93.44 493 CYS A N 1
ATOM 3865 C CA . CYS A 1 493 ? 24.922 -23.781 -0.236 1 93.44 493 CYS A CA 1
ATOM 3866 C C . CYS A 1 493 ? 26.016 -22.922 0.384 1 93.44 493 CYS A C 1
ATOM 3868 O O . CYS A 1 493 ? 26.766 -23.375 1.241 1 93.44 493 CYS A O 1
ATOM 3870 N N . GLU A 1 494 ? 26.141 -21.609 0.033 1 93.62 494 GLU A N 1
ATOM 3871 C CA . GLU A 1 494 ? 27.094 -20.688 0.614 1 93.62 494 GLU A CA 1
ATOM 3872 C C . GLU A 1 494 ? 26.453 -19.812 1.685 1 93.62 494 GLU A C 1
ATOM 3874 O O . GLU A 1 494 ? 27 -18.781 2.074 1 93.62 494 GLU A O 1
ATOM 3879 N N . ASN A 1 495 ? 25.266 -20.125 2.027 1 90.62 495 ASN A N 1
ATOM 3880 C CA . ASN A 1 495 ? 24.5 -19.438 3.07 1 90.62 495 ASN A CA 1
ATOM 3881 C C . ASN A 1 495 ? 24.109 -18.031 2.639 1 90.62 495 ASN A C 1
ATOM 3883 O O . ASN A 1 495 ? 24.047 -17.109 3.463 1 90.62 495 ASN A O 1
ATOM 3887 N N . LYS A 1 496 ? 23.938 -17.859 1.404 1 92.44 496 LYS A N 1
ATOM 3888 C CA . LYS A 1 496 ? 23.422 -16.594 0.867 1 92.44 496 LYS A CA 1
ATOM 3889 C C . LYS A 1 496 ? 21.922 -16.703 0.583 1 92.44 496 LYS A C 1
ATOM 3891 O O . LYS A 1 496 ? 21.438 -17.75 0.161 1 92.44 496 LYS A O 1
ATOM 3896 N N . LYS A 1 497 ? 21.25 -15.586 0.773 1 94.56 497 LYS A N 1
ATOM 3897 C CA . LYS A 1 497 ? 19.812 -15.547 0.512 1 94.56 497 LYS A CA 1
ATOM 3898 C C . LYS A 1 497 ? 19.516 -15.766 -0.97 1 94.56 497 LYS A C 1
ATOM 3900 O O . LYS A 1 497 ? 20.219 -15.227 -1.832 1 94.56 497 LYS A O 1
ATOM 3905 N N . THR A 1 498 ? 18.547 -16.562 -1.283 1 96.81 498 THR A N 1
ATOM 3906 C CA . THR A 1 498 ? 18 -16.781 -2.615 1 96.81 498 THR A CA 1
ATOM 3907 C C . THR A 1 498 ? 16.484 -16.625 -2.609 1 96.81 498 THR A C 1
ATOM 3909 O O . THR A 1 498 ? 15.867 -16.578 -1.545 1 96.81 498 THR A O 1
ATOM 3912 N N . ILE A 1 499 ? 15.945 -16.406 -3.803 1 97.62 499 ILE A N 1
ATOM 3913 C CA . ILE A 1 499 ? 14.5 -16.203 -3.889 1 97.62 499 ILE A CA 1
ATOM 3914 C C . ILE A 1 499 ? 13.914 -17.141 -4.941 1 97.62 499 ILE A C 1
ATOM 3916 O O . ILE A 1 499 ? 14.375 -17.172 -6.082 1 97.62 499 ILE A O 1
ATOM 3920 N N . TYR A 1 500 ? 12.969 -17.922 -4.535 1 98.19 500 TYR A N 1
ATOM 3921 C CA . TYR A 1 500 ? 12.141 -18.688 -5.469 1 98.19 500 TYR A CA 1
ATOM 3922 C C . TYR A 1 500 ? 10.789 -18.016 -5.668 1 98.19 500 TYR A C 1
ATOM 3924 O O . TYR A 1 500 ? 10.18 -17.516 -4.711 1 98.19 500 TYR A O 1
ATOM 3932 N N . ALA A 1 501 ? 10.336 -17.969 -6.902 1 98.56 501 ALA A N 1
ATOM 3933 C CA . ALA A 1 501 ? 8.992 -17.484 -7.18 1 98.56 501 ALA A CA 1
ATOM 3934 C C . ALA A 1 501 ? 8.258 -18.391 -8.156 1 98.56 501 ALA A C 1
ATOM 3936 O O . ALA A 1 501 ? 8.891 -19.078 -8.961 1 98.56 501 ALA A O 1
ATOM 3937 N N . ASN A 1 502 ? 7.035 -18.516 -7.98 1 98.56 502 ASN A N 1
ATOM 3938 C CA . ASN A 1 502 ? 6.137 -19.125 -8.961 1 98.56 502 ASN A CA 1
ATOM 3939 C C . ASN A 1 502 ? 5.195 -18.078 -9.57 1 98.56 502 ASN A C 1
ATOM 3941 O O . ASN A 1 502 ? 4.52 -17.344 -8.844 1 98.56 502 ASN A O 1
ATOM 3945 N N . SER A 1 503 ? 5.148 -18.031 -10.883 1 98.62 503 SER A N 1
ATOM 3946 C CA . SER A 1 503 ? 4.41 -16.984 -11.578 1 98.62 503 SER A CA 1
ATOM 3947 C C . SER A 1 503 ? 2.904 -17.219 -11.508 1 98.62 503 SER A C 1
ATOM 3949 O O . SER A 1 503 ? 2.111 -16.344 -11.836 1 98.62 503 SER A O 1
ATOM 3951 N N . GLY A 1 504 ? 2.475 -18.453 -11.102 1 98.12 504 GLY A N 1
ATOM 3952 C CA . GLY A 1 504 ? 1.058 -18.766 -11.031 1 98.12 504 GLY A CA 1
ATOM 3953 C C . GLY A 1 504 ? 0.455 -19.109 -12.383 1 98.12 504 GLY A C 1
ATOM 3954 O O . GLY A 1 504 ? 0.983 -19.953 -13.109 1 98.12 504 GLY A O 1
ATOM 3955 N N . THR A 1 505 ? -0.715 -18.484 -12.664 1 98.38 505 THR A N 1
ATOM 3956 C CA . THR A 1 505 ? -1.438 -18.828 -13.883 1 98.38 505 THR A CA 1
ATOM 3957 C C . THR A 1 505 ? -2.418 -17.734 -14.266 1 98.38 505 THR A C 1
ATOM 3959 O O . THR A 1 505 ? -2.637 -16.797 -13.5 1 98.38 505 THR A O 1
ATOM 3962 N N . TRP A 1 506 ? -2.926 -17.828 -15.438 1 98.12 506 TRP A N 1
ATOM 3963 C CA . TRP A 1 506 ? -3.904 -16.859 -15.922 1 98.12 506 TRP A CA 1
ATOM 3964 C C . TRP A 1 506 ? -5.227 -17.531 -16.25 1 98.12 506 TRP A C 1
ATOM 3966 O O . TRP A 1 506 ? -6.141 -16.906 -16.797 1 98.12 506 TRP A O 1
ATOM 3976 N N . ILE A 1 507 ? -5.359 -18.812 -15.938 1 97.25 507 ILE A N 1
ATOM 3977 C CA . ILE A 1 507 ? -6.57 -19.531 -16.297 1 97.25 507 ILE A CA 1
ATOM 3978 C C . ILE A 1 507 ? -7.77 -18.938 -15.562 1 97.25 507 ILE A C 1
ATOM 3980 O O . ILE A 1 507 ? -7.605 -18.141 -14.633 1 97.25 507 ILE A O 1
ATOM 3984 N N . ASP A 1 508 ? -8.969 -19.312 -15.969 1 95.25 508 ASP A N 1
ATOM 3985 C CA . ASP A 1 508 ? -10.195 -18.703 -15.469 1 95.25 508 ASP A CA 1
ATOM 3986 C C . ASP A 1 508 ? -10.484 -19.141 -14.031 1 95.25 508 ASP A C 1
ATOM 3988 O O . ASP A 1 508 ? -10.93 -18.328 -13.211 1 95.25 508 ASP A O 1
ATOM 3992 N N . ASN A 1 509 ? -10.25 -20.344 -13.727 1 88.56 509 ASN A N 1
ATOM 3993 C CA . ASN A 1 509 ? -10.523 -20.891 -12.406 1 88.56 509 ASN A CA 1
ATOM 3994 C C . ASN A 1 509 ? -9.25 -21.391 -11.734 1 88.56 509 ASN A C 1
ATOM 3996 O O . ASN A 1 509 ? -8.695 -22.406 -12.133 1 88.56 509 ASN A O 1
ATOM 4000 N N . GLY A 1 510 ? -8.805 -20.766 -10.688 1 85.31 510 GLY A N 1
ATOM 4001 C CA . GLY A 1 510 ? -7.551 -21.078 -10.023 1 85.31 510 GLY A CA 1
ATOM 4002 C C . GLY A 1 510 ? -7.695 -22.125 -8.922 1 85.31 510 GLY A C 1
ATOM 4003 O O . GLY A 1 510 ? -6.754 -22.375 -8.172 1 85.31 510 GLY A O 1
ATOM 4004 N N . GLN A 1 511 ? -8.812 -22.734 -8.852 1 79.69 511 GLN A N 1
ATOM 4005 C CA . GLN A 1 511 ? -9.062 -23.797 -7.891 1 79.69 511 GLN A CA 1
ATOM 4006 C C . GLN A 1 511 ? -8.664 -23.375 -6.48 1 79.69 511 GLN A C 1
ATOM 4008 O O . GLN A 1 511 ? -7.918 -24.078 -5.797 1 79.69 511 GLN A O 1
ATOM 4013 N N . GLY A 1 512 ? -8.984 -22.219 -6.109 1 83.81 512 GLY A N 1
ATOM 4014 C CA . GLY A 1 512 ? -8.742 -21.734 -4.758 1 83.81 512 GLY A CA 1
ATOM 4015 C C . GLY A 1 512 ? -7.477 -20.906 -4.637 1 83.81 512 GLY A C 1
ATOM 4016 O O . GLY A 1 512 ? -7.129 -20.453 -3.547 1 83.81 512 GLY A O 1
ATOM 4017 N N . TYR A 1 513 ? -6.766 -20.719 -5.656 1 91 513 TYR A N 1
ATOM 4018 C CA . TYR A 1 513 ? -5.578 -19.875 -5.703 1 91 513 TYR A CA 1
ATOM 4019 C C . TYR A 1 513 ? -5.797 -18.672 -6.617 1 91 513 TYR A C 1
ATOM 4021 O O . TYR A 1 513 ? -6.711 -18.688 -7.449 1 91 513 TYR A O 1
ATOM 4029 N N . PRO A 1 514 ? -5.008 -17.672 -6.449 1 94.12 514 PRO A N 1
ATOM 4030 C CA . PRO A 1 514 ? -5.18 -16.516 -7.328 1 94.12 514 PRO A CA 1
ATOM 4031 C C . PRO A 1 514 ? -4.801 -16.797 -8.773 1 94.12 514 PRO A C 1
ATOM 4033 O O . PRO A 1 514 ? -3.895 -17.594 -9.031 1 94.12 514 PRO A O 1
ATOM 4036 N N . THR A 1 515 ? -5.539 -16.141 -9.68 1 96.88 515 THR A N 1
ATOM 4037 C CA . THR A 1 515 ? -5.191 -16.188 -11.094 1 96.88 515 THR A CA 1
ATOM 4038 C C . THR A 1 515 ? -4.762 -14.812 -11.594 1 96.88 515 THR A C 1
ATOM 4040 O O . THR A 1 515 ? -4.742 -13.844 -10.828 1 96.88 515 THR A O 1
ATOM 4043 N N . ARG A 1 516 ? -4.375 -14.75 -12.844 1 98.12 516 ARG A N 1
ATOM 4044 C CA . ARG A 1 516 ? -3.869 -13.531 -13.469 1 98.12 516 ARG A CA 1
ATOM 4045 C C . ARG A 1 516 ? -2.686 -12.969 -12.695 1 98.12 516 ARG A C 1
ATOM 4047 O O . ARG A 1 516 ? -2.652 -11.781 -12.383 1 98.12 516 ARG A O 1
ATOM 4054 N N . THR A 1 517 ? -1.841 -13.867 -12.305 1 98.5 517 THR A N 1
ATOM 4055 C CA . THR A 1 517 ? -0.681 -13.461 -11.523 1 98.5 517 THR A CA 1
ATOM 4056 C C . THR A 1 517 ? 0.571 -13.414 -12.391 1 98.5 517 THR A C 1
ATOM 4058 O O . THR A 1 517 ? 0.632 -14.055 -13.438 1 98.5 517 THR A O 1
ATOM 4061 N N . PHE A 1 518 ? 1.581 -12.633 -12.023 1 98.81 518 PHE A N 1
ATOM 4062 C CA . PHE A 1 518 ? 2.865 -12.516 -12.703 1 98.81 518 PHE A CA 1
ATOM 4063 C C . PHE A 1 518 ? 3.943 -12.023 -11.742 1 98.81 518 PHE A C 1
ATOM 4065 O O . PHE A 1 518 ? 3.641 -11.367 -10.742 1 98.81 518 PHE A O 1
ATOM 4072 N N . VAL A 1 519 ? 5.141 -12.375 -11.992 1 98.88 519 VAL A N 1
ATOM 4073 C CA . VAL A 1 519 ? 6.301 -11.984 -11.195 1 98.88 519 VAL A CA 1
ATOM 4074 C C . VAL A 1 519 ? 6.988 -10.781 -11.844 1 98.88 519 VAL A C 1
ATOM 4076 O O . VAL A 1 519 ? 7.074 -10.695 -13.07 1 98.88 519 VAL A O 1
ATOM 4079 N N . VAL A 1 520 ? 7.445 -9.852 -11.062 1 98.81 520 VAL A N 1
ATOM 4080 C CA . VAL A 1 520 ? 8.266 -8.734 -11.531 1 98.81 520 VAL A CA 1
ATOM 4081 C C . VAL A 1 520 ? 9.594 -8.719 -10.781 1 98.81 520 VAL A C 1
ATOM 4083 O O . VAL A 1 520 ? 9.617 -8.664 -9.547 1 98.81 520 VAL A O 1
ATOM 4086 N N . ILE A 1 521 ? 10.633 -8.805 -11.477 1 98.56 521 ILE A N 1
ATOM 4087 C CA . ILE A 1 521 ? 11.969 -8.648 -10.914 1 98.56 521 ILE A CA 1
ATOM 4088 C C . ILE A 1 521 ? 12.531 -7.277 -11.297 1 98.56 521 ILE A C 1
ATOM 4090 O O . ILE A 1 521 ? 12.523 -6.902 -12.469 1 98.56 521 ILE A O 1
ATOM 4094 N N . THR A 1 522 ? 12.938 -6.512 -10.367 1 97.75 522 THR A N 1
ATOM 4095 C CA . THR A 1 522 ? 13.555 -5.207 -10.586 1 97.75 522 THR A CA 1
ATOM 4096 C C . THR A 1 522 ? 15.016 -5.223 -10.164 1 97.75 522 THR A C 1
ATOM 4098 O O . THR A 1 522 ? 15.328 -5.223 -8.969 1 97.75 522 THR A O 1
ATOM 4101 N N . PRO A 1 523 ? 15.898 -5.234 -11.102 1 96.06 523 PRO A N 1
ATOM 4102 C CA . PRO A 1 523 ? 17.328 -5.164 -10.758 1 96.06 523 PRO A CA 1
ATOM 4103 C C . PRO A 1 523 ? 17.688 -3.906 -9.977 1 96.06 523 PRO A C 1
ATOM 4105 O O . PRO A 1 523 ? 16.891 -2.959 -9.93 1 96.06 523 PRO A O 1
ATOM 4108 N N . ALA A 1 524 ? 18.844 -3.977 -9.367 1 94.12 524 ALA A N 1
ATOM 4109 C CA . ALA A 1 524 ? 19.312 -2.828 -8.594 1 94.12 524 ALA A CA 1
ATOM 4110 C C . ALA A 1 524 ? 19.469 -1.599 -9.484 1 94.12 524 ALA A C 1
ATOM 4112 O O . ALA A 1 524 ? 19.969 -1.698 -10.609 1 94.12 524 ALA A O 1
ATOM 4113 N N . LYS A 1 525 ? 18.969 -0.457 -8.984 1 90.62 525 LYS A N 1
ATOM 4114 C CA . LYS A 1 525 ? 19.219 0.808 -9.672 1 90.62 525 LYS A CA 1
ATOM 4115 C C . LYS A 1 525 ? 20.672 1.258 -9.484 1 90.62 525 LYS A C 1
ATOM 4117 O O . LYS A 1 525 ? 21.422 0.632 -8.742 1 90.62 525 LYS A O 1
ATOM 4122 N N . ALA A 1 526 ? 21 2.338 -10.188 1 87.5 526 ALA A N 1
ATOM 4123 C CA . ALA A 1 526 ? 22.359 2.877 -10.039 1 87.5 526 ALA A CA 1
ATOM 4124 C C . ALA A 1 526 ? 22.656 3.217 -8.586 1 87.5 526 ALA A C 1
ATOM 4126 O O . ALA A 1 526 ? 21.844 3.867 -7.914 1 87.5 526 ALA A O 1
ATOM 4127 N N . ASP A 1 527 ? 23.672 2.691 -7.965 1 89.5 527 ASP A N 1
ATOM 4128 C CA . ASP A 1 527 ? 24.203 2.957 -6.633 1 89.5 527 ASP A CA 1
ATOM 4129 C C . ASP A 1 527 ? 23.359 2.273 -5.559 1 89.5 527 ASP A C 1
ATOM 4131 O O . ASP A 1 527 ? 23.438 2.621 -4.379 1 89.5 527 ASP A O 1
ATOM 4135 N N . SER A 1 528 ? 22.469 1.399 -6 1 92.69 528 SER A N 1
ATOM 4136 C CA . SER A 1 528 ? 21.688 0.639 -5.027 1 92.69 528 SER A CA 1
ATOM 4137 C C . SER A 1 528 ? 22.25 -0.773 -4.859 1 92.69 528 SER A C 1
ATOM 4139 O O . SER A 1 528 ? 22.969 -1.271 -5.73 1 92.69 528 SER A O 1
ATOM 4141 N N . ALA A 1 529 ? 21.828 -1.425 -3.752 1 92.94 529 ALA A N 1
ATOM 4142 C CA . ALA A 1 529 ? 22.484 -2.672 -3.381 1 92.94 529 ALA A CA 1
ATOM 4143 C C . ALA A 1 529 ? 21.531 -3.857 -3.504 1 92.94 529 ALA A C 1
ATOM 4145 O O . ALA A 1 529 ? 21.922 -5.004 -3.268 1 92.94 529 ALA A O 1
ATOM 4146 N N . ILE A 1 530 ? 20.297 -3.619 -3.908 1 94.94 530 ILE A N 1
ATOM 4147 C CA . ILE A 1 530 ? 19.375 -4.75 -3.799 1 94.94 530 ILE A CA 1
ATOM 4148 C C . ILE A 1 530 ? 18.594 -4.906 -5.098 1 94.94 530 ILE A C 1
ATOM 4150 O O . ILE A 1 530 ? 18.391 -3.934 -5.828 1 94.94 530 ILE A O 1
ATOM 4154 N N . GLU A 1 531 ? 18.234 -6.066 -5.375 1 95.56 531 GLU A N 1
ATOM 4155 C CA . GLU A 1 531 ? 17.281 -6.48 -6.395 1 95.56 531 GLU A CA 1
ATOM 4156 C C . GLU A 1 531 ? 16 -7.012 -5.758 1 95.56 531 GLU A C 1
ATOM 4158 O O . GLU A 1 531 ? 16.047 -7.688 -4.727 1 95.56 531 GLU A O 1
ATOM 4163 N N . THR A 1 532 ? 14.812 -6.59 -6.312 1 97.12 532 THR A N 1
ATOM 4164 C CA . THR A 1 532 ? 13.57 -6.988 -5.66 1 97.12 532 THR A CA 1
ATOM 4165 C C . THR A 1 532 ? 12.781 -7.949 -6.543 1 97.12 532 THR A C 1
ATOM 4167 O O . THR A 1 532 ? 12.883 -7.898 -7.77 1 97.12 532 THR A O 1
ATOM 4170 N N . VAL A 1 533 ? 12.078 -8.875 -5.957 1 98.19 533 VAL A N 1
ATOM 4171 C CA . VAL A 1 533 ? 11.156 -9.812 -6.594 1 98.19 533 VAL A CA 1
ATOM 4172 C C . VAL A 1 533 ? 9.766 -9.656 -5.996 1 98.19 533 VAL A C 1
ATOM 4174 O O . VAL A 1 533 ? 9.578 -9.789 -4.785 1 98.19 533 VAL A O 1
ATOM 4177 N N . ASN A 1 534 ? 8.828 -9.32 -6.809 1 98.19 534 ASN A N 1
ATOM 4178 C CA . ASN A 1 534 ? 7.445 -9.117 -6.383 1 98.19 534 ASN A CA 1
ATOM 4179 C C . ASN A 1 534 ? 6.477 -9.984 -7.188 1 98.19 534 ASN A C 1
ATOM 4181 O O . ASN A 1 534 ? 6.789 -10.398 -8.305 1 98.19 534 ASN A O 1
ATOM 4185 N N . LEU A 1 535 ? 5.402 -10.32 -6.551 1 98.12 535 LEU A N 1
ATOM 4186 C CA . LEU A 1 535 ? 4.301 -11.047 -7.172 1 98.12 535 LEU A CA 1
ATOM 4187 C C . LEU A 1 535 ? 3.033 -10.203 -7.184 1 98.12 535 LEU A C 1
ATOM 4189 O O . LEU A 1 535 ? 2.607 -9.695 -6.141 1 98.12 535 LEU A O 1
ATOM 4193 N N . TYR A 1 536 ? 2.441 -10.031 -8.391 1 98.19 536 TYR A N 1
ATOM 4194 C CA . TYR A 1 536 ? 1.252 -9.195 -8.539 1 98.19 536 TYR A CA 1
ATOM 4195 C C . TYR A 1 536 ? 0.091 -10.008 -9.109 1 98.19 536 TYR A C 1
ATOM 4197 O O . TYR A 1 536 ? 0.299 -11.047 -9.734 1 98.19 536 TYR A O 1
ATOM 4205 N N . GLN A 1 537 ? -1.073 -9.602 -8.859 1 97.56 537 GLN A N 1
ATOM 4206 C CA . GLN A 1 537 ? -2.293 -10.055 -9.523 1 97.56 537 GLN A CA 1
ATOM 4207 C C . GLN A 1 537 ? -2.902 -8.938 -10.367 1 97.56 537 GLN A C 1
ATOM 4209 O O . GLN A 1 537 ? -2.963 -7.785 -9.938 1 97.56 537 GLN A O 1
ATOM 4214 N N . TYR A 1 538 ? -3.248 -9.25 -11.555 1 97.69 538 TYR A N 1
ATOM 4215 C CA . TYR A 1 538 ? -3.939 -8.32 -12.445 1 97.69 538 TYR A CA 1
ATOM 4216 C C . TYR A 1 538 ? -5.449 -8.391 -12.242 1 97.69 538 TYR A C 1
ATOM 4218 O O . TYR A 1 538 ? -6.035 -9.477 -12.305 1 97.69 538 TYR A O 1
ATOM 4226 N N . LEU A 1 539 ? -6.078 -7.285 -12.031 1 93.12 539 LEU A N 1
ATOM 4227 C CA . LEU A 1 539 ? -7.504 -7.254 -11.711 1 93.12 539 LEU A CA 1
ATOM 4228 C C . LEU A 1 539 ? -8.32 -6.875 -12.938 1 93.12 539 LEU A C 1
ATOM 4230 O O . LEU A 1 539 ? -7.797 -6.281 -13.883 1 93.12 539 LEU A O 1
ATOM 4234 N N . PRO A 1 540 ? -9.586 -7.18 -12.961 1 83.62 540 PRO A N 1
ATOM 4235 C CA . PRO A 1 540 ? -10.461 -6.902 -14.109 1 83.62 540 PRO A CA 1
ATOM 4236 C C . PRO A 1 540 ? -10.555 -5.414 -14.43 1 83.62 540 PRO A C 1
ATOM 4238 O O . PRO A 1 540 ? -10.836 -5.039 -15.57 1 83.62 540 PRO A O 1
ATOM 4241 N N . ASP A 1 541 ? -10.32 -4.605 -13.477 1 83.94 541 ASP A N 1
ATOM 4242 C CA . ASP A 1 541 ? -10.398 -3.168 -13.719 1 83.94 541 ASP A CA 1
ATOM 4243 C C . ASP A 1 541 ? -9.078 -2.633 -14.266 1 83.94 541 ASP A C 1
ATOM 4245 O O . ASP A 1 541 ? -8.875 -1.419 -14.336 1 83.94 541 ASP A O 1
ATOM 4249 N N . GLN A 1 542 ? -8.164 -3.504 -14.594 1 91.44 542 GLN A N 1
ATOM 4250 C CA . GLN A 1 542 ? -6.906 -3.23 -15.273 1 91.44 542 GLN A CA 1
ATOM 4251 C C . GLN A 1 542 ? -5.895 -2.592 -14.328 1 91.44 542 GLN A C 1
ATOM 4253 O O . GLN A 1 542 ? -5.004 -1.859 -14.766 1 91.44 542 GLN A O 1
ATOM 4258 N N . THR A 1 543 ? -6.082 -2.816 -13.016 1 91.38 543 THR A N 1
ATOM 4259 C CA . THR A 1 543 ? -5.078 -2.459 -12.016 1 91.38 543 THR A CA 1
ATOM 4260 C C . THR A 1 543 ? -4.367 -3.703 -11.5 1 91.38 543 THR A C 1
ATOM 4262 O O . THR A 1 543 ? -4.699 -4.824 -11.891 1 91.38 543 THR A O 1
ATOM 4265 N N . ILE A 1 544 ? -3.35 -3.461 -10.75 1 94.94 544 ILE A N 1
ATOM 4266 C CA . ILE A 1 544 ? -2.625 -4.59 -10.172 1 94.94 544 ILE A CA 1
ATOM 4267 C C . ILE A 1 544 ? -2.576 -4.453 -8.656 1 94.94 544 ILE A C 1
ATOM 4269 O O . ILE A 1 544 ? -2.715 -3.352 -8.117 1 94.94 544 ILE A O 1
ATOM 4273 N N . VAL A 1 545 ? -2.406 -5.535 -7.977 1 93.5 545 VAL A N 1
ATOM 4274 C CA . VAL A 1 545 ? -2.195 -5.562 -6.535 1 93.5 545 VAL A CA 1
ATOM 4275 C C . VAL A 1 545 ? -1.073 -6.543 -6.195 1 93.5 545 VAL A C 1
ATOM 4277 O O . VAL A 1 545 ? -0.967 -7.609 -6.809 1 93.5 545 VAL A O 1
ATOM 4280 N N . GLN A 1 546 ? -0.204 -6.121 -5.316 1 94.12 546 GLN A N 1
ATOM 4281 C CA . GLN A 1 546 ? 0.825 -7.039 -4.836 1 94.12 546 GLN A CA 1
ATOM 4282 C C . GLN A 1 546 ? 0.214 -8.18 -4.027 1 94.12 546 GLN A C 1
ATOM 4284 O O . GLN A 1 546 ? -0.563 -7.941 -3.1 1 94.12 546 GLN A O 1
ATOM 4289 N N . TRP A 1 547 ? 0.457 -9.344 -4.328 1 92.56 547 TRP A N 1
ATOM 4290 C CA . TRP A 1 547 ? -0.251 -10.477 -3.74 1 92.56 547 TRP A CA 1
ATOM 4291 C C . TRP A 1 547 ? 0.434 -10.945 -2.461 1 92.56 547 TRP A C 1
ATOM 4293 O O . TRP A 1 547 ? -0.232 -11.336 -1.5 1 92.56 547 TRP A O 1
ATOM 4303 N N . THR A 1 548 ? 1.74 -11.016 -2.412 1 88.75 548 THR A N 1
ATOM 4304 C CA . THR A 1 548 ? 2.492 -11.375 -1.217 1 88.75 548 THR A CA 1
ATOM 4305 C C . THR A 1 548 ? 3.648 -10.406 -0.989 1 88.75 548 THR A C 1
ATOM 4307 O O . THR A 1 548 ? 3.922 -9.547 -1.832 1 88.75 548 THR A O 1
ATOM 4310 N N . GLU A 1 549 ? 4.219 -10.531 0.165 1 87.81 549 GLU A N 1
ATOM 4311 C CA . GLU A 1 549 ? 5.34 -9.656 0.5 1 87.81 549 GLU A CA 1
ATOM 4312 C C . GLU A 1 549 ? 6.484 -9.82 -0.498 1 87.81 549 GLU A C 1
ATOM 4314 O O . GLU A 1 549 ? 6.84 -10.945 -0.86 1 87.81 549 GLU A O 1
ATOM 4319 N N . GLY A 1 550 ? 6.949 -8.688 -0.988 1 93.31 550 GLY A N 1
ATOM 4320 C CA . GLY A 1 550 ? 8.125 -8.734 -1.843 1 93.31 550 GLY A CA 1
ATOM 4321 C C . GLY A 1 550 ? 9.375 -9.195 -1.116 1 93.31 550 GLY A C 1
ATOM 4322 O O . GLY A 1 550 ? 9.406 -9.219 0.116 1 93.31 550 GLY A O 1
ATOM 4323 N N . GLN A 1 551 ? 10.328 -9.625 -1.854 1 94.81 551 GLN A N 1
ATOM 4324 C CA . GLN A 1 551 ? 11.625 -10.031 -1.321 1 94.81 551 GLN A CA 1
ATOM 4325 C C . GLN A 1 551 ? 12.758 -9.281 -2.004 1 94.81 551 GLN A C 1
ATOM 4327 O O . GLN A 1 551 ? 12.617 -8.82 -3.139 1 94.81 551 GLN A O 1
ATOM 4332 N N . ALA A 1 552 ? 13.844 -9.109 -1.291 1 94.94 552 ALA A N 1
ATOM 4333 C CA . ALA A 1 552 ? 15.023 -8.453 -1.849 1 94.94 552 ALA A CA 1
ATOM 4334 C C . ALA A 1 552 ? 16.281 -9.297 -1.635 1 94.94 552 ALA A C 1
ATOM 4336 O O . ALA A 1 552 ? 16.391 -10.016 -0.639 1 94.94 552 ALA A O 1
ATOM 4337 N N . LEU A 1 553 ? 17.125 -9.227 -2.654 1 92.5 553 LEU A N 1
ATOM 4338 C CA . LEU A 1 553 ? 18.453 -9.836 -2.584 1 92.5 553 LEU A CA 1
ATOM 4339 C C . LEU A 1 553 ? 19.531 -8.758 -2.594 1 92.5 553 LEU A C 1
ATOM 4341 O O . LEU A 1 553 ? 19.438 -7.785 -3.342 1 92.5 553 LEU A O 1
ATOM 4345 N N . HIS A 1 554 ? 20.484 -8.953 -1.705 1 88.12 554 HIS A N 1
ATOM 4346 C CA . HIS A 1 554 ? 21.703 -8.156 -1.794 1 88.12 554 HIS A CA 1
ATOM 4347 C C . HIS A 1 554 ? 22.625 -8.672 -2.889 1 88.12 554 HIS A C 1
ATOM 4349 O O . HIS A 1 554 ? 23 -9.852 -2.885 1 88.12 554 HIS A O 1
ATOM 4355 N N . ILE A 1 555 ? 22.938 -7.91 -3.916 1 78.44 555 ILE A N 1
ATOM 4356 C CA . ILE A 1 555 ? 23.719 -8.375 -5.059 1 78.44 555 ILE A CA 1
ATOM 4357 C C . ILE A 1 555 ? 25.203 -8.109 -4.809 1 78.44 555 ILE A C 1
ATOM 4359 O O . ILE A 1 555 ? 25.562 -7.152 -4.117 1 78.44 555 ILE A O 1
ATOM 4363 N N . MET B 1 1 ? 3.172 12.164 41.5 1 15.52 1 MET B N 1
ATOM 4364 C CA . MET B 1 1 ? 3.381 10.883 42.156 1 15.52 1 MET B CA 1
ATOM 4365 C C . MET B 1 1 ? 2.656 9.766 41.406 1 15.52 1 MET B C 1
ATOM 4367 O O . MET B 1 1 ? 1.801 10.031 40.562 1 15.52 1 MET B O 1
ATOM 4371 N N . LYS B 1 2 ? 2.078 9 42.094 1 14.31 2 LYS B N 1
ATOM 4372 C CA . LYS B 1 2 ? 2.801 7.828 41.594 1 14.31 2 LYS B CA 1
ATOM 4373 C C . LYS B 1 2 ? 2.773 7.758 40.062 1 14.31 2 LYS B C 1
ATOM 4375 O O . LYS B 1 2 ? 3.803 7.516 39.438 1 14.31 2 LYS B O 1
ATOM 4380 N N . SER B 1 3 ? 1.819 7.184 38.781 1 16.86 3 SER B N 1
ATOM 4381 C CA . SER B 1 3 ? 0.859 6.219 39.281 1 16.86 3 SER B CA 1
ATOM 4382 C C . SER B 1 3 ? -0.109 5.762 38.219 1 16.86 3 SER B C 1
ATOM 4384 O O . SER B 1 3 ? -0.305 6.457 37.219 1 16.86 3 SER B O 1
ATOM 4386 N N . SER B 1 4 ? -1.128 5.254 37.969 1 15.69 4 SER B N 1
ATOM 4387 C CA . SER B 1 4 ? -0.889 3.932 37.406 1 15.69 4 SER B CA 1
ATOM 4388 C C . SER B 1 4 ? -0.521 4.023 35.938 1 15.69 4 SER B C 1
ATOM 4390 O O . SER B 1 4 ? 0.339 3.279 35.438 1 15.69 4 SER B O 1
ATOM 4392 N N . LYS B 1 5 ? -1.478 4.258 34.781 1 18.16 5 LYS B N 1
ATOM 4393 C CA . LYS B 1 5 ? -2.592 3.775 35.594 1 18.16 5 LYS B CA 1
ATOM 4394 C C . LYS B 1 5 ? -3.504 2.857 34.781 1 18.16 5 LYS B C 1
ATOM 4396 O O . LYS B 1 5 ? -4.371 3.328 34.062 1 18.16 5 LYS B O 1
ATOM 4401 N N . TYR B 1 6 ? -3.367 2.111 33 1 17.45 6 TYR B N 1
ATOM 4402 C CA . TYR B 1 6 ? -3.096 0.68 33.062 1 17.45 6 TYR B CA 1
ATOM 4403 C C . TYR B 1 6 ? -1.648 0.379 32.688 1 17.45 6 TYR B C 1
ATOM 4405 O O . TYR B 1 6 ? -1.043 1.098 31.891 1 17.45 6 TYR B O 1
ATOM 4413 N N . PHE B 1 7 ? -1.418 -0.065 33.062 1 21.53 7 PHE B N 1
ATOM 4414 C CA . PHE B 1 7 ? -2.434 -0.175 34.125 1 21.53 7 PHE B CA 1
ATOM 4415 C C . PHE B 1 7 ? -2.434 -1.571 34.719 1 21.53 7 PHE B C 1
ATOM 4417 O O . PHE B 1 7 ? -2.295 -2.566 34 1 21.53 7 PHE B O 1
ATOM 4424 N N . SER B 1 8 ? -2.658 -2.42 35.312 1 21.34 8 SER B N 1
ATOM 4425 C CA . SER B 1 8 ? -2.566 -3.848 35.594 1 21.34 8 SER B CA 1
ATOM 4426 C C . SER B 1 8 ? -3.188 -4.672 34.469 1 21.34 8 SER B C 1
ATOM 4428 O O . SER B 1 8 ? -4.145 -4.234 33.812 1 21.34 8 SER B O 1
ATOM 4430 N N . LEU B 1 9 ? -2.836 -5.617 33.812 1 23.02 9 LEU B N 1
ATOM 4431 C CA . LEU B 1 9 ? -2.387 -6.762 34.594 1 23.02 9 LEU B CA 1
ATOM 4432 C C . LEU B 1 9 ? -1.015 -6.5 35.219 1 23.02 9 LEU B C 1
ATOM 4434 O O . LEU B 1 9 ? -0.032 -6.324 34.5 1 23.02 9 LEU B O 1
ATOM 4438 N N . THR B 1 10 ? -1.347 -5.035 35.656 1 22.17 10 THR B N 1
ATOM 4439 C CA . THR B 1 10 ? -2.543 -4.246 35.406 1 22.17 10 THR B CA 1
ATOM 4440 C C . THR B 1 10 ? -2.545 -3.75 33.969 1 22.17 10 THR B C 1
ATOM 4442 O O . THR B 1 10 ? -3.588 -3.74 33.312 1 22.17 10 THR B O 1
ATOM 4445 N N . CYS B 1 11 ? -1.716 -2.9 33.125 1 20.56 11 CYS B N 1
ATOM 4446 C CA . CYS B 1 11 ? -1.819 -2.102 31.891 1 20.56 11 CYS B CA 1
ATOM 4447 C C . CYS B 1 11 ? -1.216 -2.838 30.703 1 20.56 11 CYS B C 1
ATOM 4449 O O . CYS B 1 11 ? -1.14 -2.291 29.609 1 20.56 11 CYS B O 1
ATOM 4451 N N . LEU B 1 12 ? -0.375 -4.016 30.531 1 21.27 12 LEU B N 1
ATOM 4452 C CA . LEU B 1 12 ? 0.38 -5.055 29.844 1 21.27 12 LEU B CA 1
ATOM 4453 C C . LEU B 1 12 ? -0.528 -5.875 28.938 1 21.27 12 LEU B C 1
ATOM 4455 O O . LEU B 1 12 ? -0.069 -6.434 27.938 1 21.27 12 LEU B O 1
ATOM 4459 N N . LYS B 1 13 ? -2.002 -6.215 29.234 1 24.03 13 LYS B N 1
ATOM 4460 C CA . LYS B 1 13 ? -3.352 -6.715 28.984 1 24.03 13 LYS B CA 1
ATOM 4461 C C . LYS B 1 13 ? -4.047 -5.906 27.891 1 24.03 13 LYS B C 1
ATOM 4463 O O . LYS B 1 13 ? -5.074 -6.328 27.359 1 24.03 13 LYS B O 1
ATOM 4468 N N . ILE B 1 14 ? -3.793 -4.625 27.406 1 24.73 14 ILE B N 1
ATOM 4469 C CA . ILE B 1 14 ? -4.289 -3.795 26.312 1 24.73 14 ILE B CA 1
ATOM 4470 C C . ILE B 1 14 ? -3.512 -4.105 25.031 1 24.73 14 ILE B C 1
ATOM 4472 O O . ILE B 1 14 ? -4.086 -4.141 23.938 1 24.73 14 ILE B O 1
ATOM 4476 N N . ALA B 1 15 ? -2.207 -4.223 24.828 1 25.02 15 ALA B N 1
ATOM 4477 C CA . ALA B 1 15 ? -1.301 -4.578 23.734 1 25.02 15 ALA B CA 1
ATOM 4478 C C . ALA B 1 15 ? -1.616 -5.969 23.188 1 25.02 15 ALA B C 1
ATOM 4480 O O . ALA B 1 15 ? -1.233 -6.301 22.078 1 25.02 15 ALA B O 1
ATOM 4481 N N . ASN B 1 16 ? -1.904 -6.984 23.828 1 26.75 16 ASN B N 1
ATOM 4482 C CA . ASN B 1 16 ? -2.551 -8.242 23.469 1 26.75 16 ASN B CA 1
ATOM 4483 C C . ASN B 1 16 ? -3.734 -8.016 22.531 1 26.75 16 ASN B C 1
ATOM 4485 O O . ASN B 1 16 ? -4.254 -8.969 21.953 1 26.75 16 ASN B O 1
ATOM 4489 N N . LYS B 1 17 ? -4.465 -6.934 22.609 1 32.53 17 LYS B N 1
ATOM 4490 C CA . LYS B 1 17 ? -5.617 -6.477 21.844 1 32.53 17 LYS B CA 1
ATOM 4491 C C . LYS B 1 17 ? -5.223 -6.145 20.406 1 32.53 17 LYS B C 1
ATOM 4493 O O . LYS B 1 17 ? -6.055 -6.211 19.5 1 32.53 17 LYS B O 1
ATOM 4498 N N . LEU B 1 18 ? -4.184 -5.441 20.156 1 29.08 18 LEU B N 1
ATOM 4499 C CA . LEU B 1 18 ? -3.756 -5.195 18.781 1 29.08 18 LEU B CA 1
ATOM 4500 C C . LEU B 1 18 ? -3.389 -6.504 18.094 1 29.08 18 LEU B C 1
ATOM 4502 O O . LEU B 1 18 ? -3.627 -6.66 16.891 1 29.08 18 LEU B O 1
ATOM 4506 N N . LEU B 1 19 ? -2.322 -7.316 18.609 1 29.53 19 LEU B N 1
ATOM 4507 C CA . LEU B 1 19 ? -2.234 -8.648 18.031 1 29.53 19 LEU B CA 1
ATOM 4508 C C . LEU B 1 19 ? -3.41 -9.516 18.484 1 29.53 19 LEU B C 1
ATOM 4510 O O . LEU B 1 19 ? -3.781 -9.5 19.656 1 29.53 19 LEU B O 1
ATOM 4514 N N . GLY B 1 20 ? -4.555 -9.5 17.844 1 34.03 20 GLY B N 1
ATOM 4515 C CA . GLY B 1 20 ? -5.781 -10.281 17.906 1 34.03 20 GLY B CA 1
ATOM 4516 C C . GLY B 1 20 ? -5.617 -11.586 18.656 1 34.03 20 GLY B C 1
ATOM 4517 O O . GLY B 1 20 ? -6.281 -12.578 18.344 1 34.03 20 GLY B O 1
ATOM 4518 N N . VAL B 1 21 ? -4.559 -11.641 19.344 1 33.81 21 VAL B N 1
ATOM 4519 C CA . VAL B 1 21 ? -4.637 -12.922 20.031 1 33.81 21 VAL B CA 1
ATOM 4520 C C . VAL B 1 21 ? -5.828 -12.93 20.984 1 33.81 21 VAL B C 1
ATOM 4522 O O . VAL B 1 21 ? -5.926 -12.07 21.859 1 33.81 21 VAL B O 1
ATOM 4525 N N . TYR B 1 22 ? -6.902 -13.266 20.625 1 34.34 22 TYR B N 1
ATOM 4526 C CA . TYR B 1 22 ? -8.078 -13.5 21.453 1 34.34 22 TYR B CA 1
ATOM 4527 C C . TYR B 1 22 ? -7.918 -14.781 22.266 1 34.34 22 TYR B C 1
ATOM 4529 O O . TYR B 1 22 ? -7.473 -15.805 21.75 1 34.34 22 TYR B O 1
ATOM 4537 N N . THR B 1 23 ? -7.48 -14.5 23.547 1 34.91 23 THR B N 1
ATOM 4538 C CA . THR B 1 23 ? -7.348 -15.609 24.484 1 34.91 23 THR B CA 1
ATOM 4539 C C . THR B 1 23 ? -8.719 -16.094 24.938 1 34.91 23 THR B C 1
ATOM 4541 O O . THR B 1 23 ? -9.555 -15.312 25.391 1 34.91 23 THR B O 1
ATOM 4544 N N . SER B 1 24 ? -9.352 -17 24.328 1 31.56 24 SER B N 1
ATOM 4545 C CA . SER B 1 24 ? -10.531 -17.625 24.922 1 31.56 24 SER B CA 1
ATOM 4546 C C . SER B 1 24 ? -10.172 -18.391 26.203 1 31.56 24 SER B C 1
ATOM 4548 O O . SER B 1 24 ? -9.055 -18.906 26.328 1 31.56 24 SER B O 1
ATOM 4550 N N . ARG B 1 25 ? -10.984 -18.234 27.391 1 30.61 25 ARG B N 1
ATOM 4551 C CA . ARG B 1 25 ? -10.945 -18.828 28.719 1 30.61 25 ARG B CA 1
ATOM 4552 C C . ARG B 1 25 ? -10.938 -20.344 28.641 1 30.61 25 ARG B C 1
ATOM 4554 O O . ARG B 1 25 ? -11.867 -20.953 28.094 1 30.61 25 ARG B O 1
ATOM 4561 N N . CYS B 1 26 ? -9.797 -21.062 28.578 1 31.48 26 CYS B N 1
ATOM 4562 C CA . CYS B 1 26 ? -9.758 -22.516 28.672 1 31.48 26 CYS B CA 1
ATOM 4563 C C . CYS B 1 26 ? -10.078 -22.984 30.078 1 31.48 26 CYS B C 1
ATOM 4565 O O . CYS B 1 26 ? -9.453 -22.531 31.047 1 31.48 26 CYS B O 1
ATOM 4567 N N . ASP B 1 27 ? -11.156 -23.516 30.312 1 34.09 27 ASP B N 1
ATOM 4568 C CA . ASP B 1 27 ? -11.094 -24.609 31.281 1 34.09 27 ASP B CA 1
ATOM 4569 C C . ASP B 1 27 ? -9.969 -25.578 30.922 1 34.09 27 ASP B C 1
ATOM 4571 O O . ASP B 1 27 ? -9.328 -25.453 29.875 1 34.09 27 ASP B O 1
ATOM 4575 N N . ASP B 1 28 ? -9.953 -26.969 31.328 1 42.03 28 ASP B N 1
ATOM 4576 C CA . ASP B 1 28 ? -8.938 -28.016 31.266 1 42.03 28 ASP B CA 1
ATOM 4577 C C . ASP B 1 28 ? -8.438 -28.219 29.828 1 42.03 28 ASP B C 1
ATOM 4579 O O . ASP B 1 28 ? -7.594 -29.078 29.578 1 42.03 28 ASP B O 1
ATOM 4583 N N . ALA B 1 29 ? -9.195 -28.031 28.734 1 47 29 ALA B N 1
ATOM 4584 C CA . ALA B 1 29 ? -8.828 -28.188 27.328 1 47 29 ALA B CA 1
ATOM 4585 C C . ALA B 1 29 ? -7.918 -27.062 26.859 1 47 29 ALA B C 1
ATOM 4587 O O . ALA B 1 29 ? -8.078 -25.922 27.281 1 47 29 ALA B O 1
ATOM 4588 N N . GLN B 1 30 ? -6.699 -27.438 26.328 1 64.88 30 GLN B N 1
ATOM 4589 C CA . GLN B 1 30 ? -5.652 -26.516 25.906 1 64.88 30 GLN B CA 1
ATOM 4590 C C . GLN B 1 30 ? -6.207 -25.422 25 1 64.88 30 GLN B C 1
ATOM 4592 O O . GLN B 1 30 ? -6.73 -25.719 23.922 1 64.88 30 GLN B O 1
ATOM 4597 N N . GLU B 1 31 ? -6.512 -24.328 25.406 1 79.88 31 GLU B N 1
ATOM 4598 C CA . GLU B 1 31 ? -7.125 -23.172 24.75 1 79.88 31 GLU B CA 1
ATOM 4599 C C . GLU B 1 31 ? -6.293 -22.703 23.562 1 79.88 31 GLU B C 1
ATOM 4601 O O . GLU B 1 31 ? -5.066 -22.609 23.641 1 79.88 31 GLU B O 1
ATOM 4606 N N . MET B 1 32 ? -7.07 -22.719 22.391 1 88 32 MET B N 1
ATOM 4607 C CA . MET B 1 32 ? -6.438 -22.188 21.188 1 88 32 MET B CA 1
ATOM 4608 C C . MET B 1 32 ? -6.5 -20.656 21.172 1 88 32 MET B C 1
ATOM 4610 O O . MET B 1 32 ? -7.492 -20.062 21.609 1 88 32 MET B O 1
ATOM 4614 N N . THR B 1 33 ? -5.438 -20.062 20.812 1 85 33 THR B N 1
ATOM 4615 C CA . THR B 1 33 ? -5.395 -18.625 20.578 1 85 33 THR B CA 1
ATOM 4616 C C . THR B 1 33 ? -5.238 -18.312 19.094 1 85 33 THR B C 1
ATOM 4618 O O . THR B 1 33 ? -4.785 -19.172 18.328 1 85 33 THR B O 1
ATOM 4621 N N . VAL B 1 34 ? -5.711 -17.141 18.719 1 88.69 34 VAL B N 1
ATOM 4622 C CA . VAL B 1 34 ? -5.664 -16.781 17.297 1 88.69 34 VAL B CA 1
ATOM 4623 C C . VAL B 1 34 ? -5.066 -15.383 17.141 1 88.69 34 VAL B C 1
ATOM 4625 O O . VAL B 1 34 ? -5.34 -14.484 17.953 1 88.69 34 VAL B O 1
ATOM 4628 N N . GLU B 1 35 ? -4.156 -15.258 16.156 1 86.31 35 GLU B N 1
ATOM 4629 C CA . GLU B 1 35 ? -3.592 -13.984 15.727 1 86.31 35 GLU B CA 1
ATOM 4630 C C . GLU B 1 35 ? -3.893 -13.719 14.25 1 86.31 35 GLU B C 1
ATOM 4632 O O . GLU B 1 35 ? -3.832 -14.633 13.43 1 86.31 35 GLU B O 1
ATOM 4637 N N . SER B 1 36 ? -4.223 -12.453 13.961 1 88.44 36 SER B N 1
ATOM 4638 C CA . SER B 1 36 ? -4.562 -12.086 12.594 1 88.44 36 SER B CA 1
ATOM 4639 C C . SER B 1 36 ? -3.514 -11.148 12 1 88.44 36 SER B C 1
ATOM 4641 O O . SER B 1 36 ? -2.9 -10.359 12.719 1 88.44 36 SER B O 1
ATOM 4643 N N . ASN B 1 37 ? -3.334 -11.234 10.688 1 86.88 37 ASN B N 1
ATOM 4644 C CA . ASN B 1 37 ? -2.428 -10.328 9.992 1 86.88 37 ASN B CA 1
ATOM 4645 C C . ASN B 1 37 ? -3.057 -8.953 9.789 1 86.88 37 ASN B C 1
ATOM 4647 O O . ASN B 1 37 ? -2.361 -7.988 9.469 1 86.88 37 ASN B O 1
ATOM 4651 N N . ILE B 1 38 ? -4.363 -8.836 9.867 1 89.56 38 ILE B N 1
ATOM 4652 C CA . ILE B 1 38 ? -5.008 -7.543 9.688 1 89.56 38 ILE B CA 1
ATOM 4653 C C . ILE B 1 38 ? -5.547 -7.043 11.023 1 89.56 38 ILE B C 1
ATOM 4655 O O . ILE B 1 38 ? -5.789 -7.836 11.938 1 89.56 38 ILE B O 1
ATOM 4659 N N . LEU B 1 39 ? -5.688 -5.75 11.125 1 86.25 39 LEU B N 1
ATOM 4660 C CA . LEU B 1 39 ? -6.227 -5.141 12.336 1 86.25 39 LEU B CA 1
ATOM 4661 C C . LEU B 1 39 ? -7.73 -5.371 12.438 1 86.25 39 LEU B C 1
ATOM 4663 O O . LEU B 1 39 ? -8.461 -5.188 11.461 1 86.25 39 LEU B O 1
ATOM 4667 N N . MET B 1 40 ? -8.164 -5.852 13.641 1 91.25 40 MET B N 1
ATOM 4668 C CA . MET B 1 40 ? -9.586 -6.055 13.906 1 91.25 40 MET B CA 1
ATOM 4669 C C . MET B 1 40 ? -9.969 -5.52 15.281 1 91.25 40 MET B C 1
ATOM 4671 O O . MET B 1 40 ? -9.102 -5.281 16.125 1 91.25 40 MET B O 1
ATOM 4675 N N . SER B 1 41 ? -11.203 -5.188 15.438 1 88.44 41 SER B N 1
ATOM 4676 C CA . SER B 1 41 ? -11.75 -4.805 16.734 1 88.44 41 SER B CA 1
ATOM 4677 C C . SER B 1 41 ? -12.914 -5.695 17.125 1 88.44 41 SER B C 1
ATOM 4679 O O . SER B 1 41 ? -13.352 -6.539 16.344 1 88.44 41 SER B O 1
ATOM 4681 N N . ASP B 1 42 ? -13.406 -5.496 18.359 1 87.94 42 ASP B N 1
ATOM 4682 C CA . ASP B 1 42 ? -14.539 -6.277 18.844 1 87.94 42 ASP B CA 1
ATOM 4683 C C . ASP B 1 42 ? -15.844 -5.492 18.703 1 87.94 42 ASP B C 1
ATOM 4685 O O . ASP B 1 42 ? -16.891 -5.906 19.219 1 87.94 42 ASP B O 1
ATOM 4689 N N . SER B 1 43 ? -15.711 -4.352 17.969 1 86.44 43 SER B N 1
ATOM 4690 C CA . SER B 1 43 ? -16.891 -3.5 17.891 1 86.44 43 SER B CA 1
ATOM 4691 C C . SER B 1 43 ? -17.172 -3.068 16.469 1 86.44 43 SER B C 1
ATOM 4693 O O . SER B 1 43 ? -16.266 -2.639 15.742 1 86.44 43 SER B O 1
ATOM 4695 N N . LEU B 1 44 ? -18.406 -3.139 16.188 1 87.5 44 LEU B N 1
ATOM 4696 C CA . LEU B 1 44 ? -18.891 -2.699 14.883 1 87.5 44 LEU B CA 1
ATOM 4697 C C . LEU B 1 44 ? -18.734 -1.19 14.727 1 87.5 44 LEU B C 1
ATOM 4699 O O . LEU B 1 44 ? -18.578 -0.691 13.609 1 87.5 44 LEU B O 1
ATOM 4703 N N . GLU B 1 45 ? -18.656 -0.479 15.836 1 85.38 45 GLU B N 1
ATOM 4704 C CA . GLU B 1 45 ? -18.672 0.981 15.82 1 85.38 45 GLU B CA 1
ATOM 4705 C C . GLU B 1 45 ? -17.281 1.54 15.531 1 85.38 45 GLU B C 1
ATOM 4707 O O . GLU B 1 45 ? -17.141 2.709 15.172 1 85.38 45 GLU B O 1
ATOM 4712 N N . ASN B 1 46 ? -16.328 0.704 15.672 1 85.75 46 ASN B N 1
ATOM 4713 C CA . ASN B 1 46 ? -14.969 1.174 15.469 1 85.75 46 ASN B CA 1
ATOM 4714 C C . ASN B 1 46 ? -14.125 0.141 14.727 1 85.75 46 ASN B C 1
ATOM 4716 O O . ASN B 1 46 ? -13.102 -0.318 15.242 1 85.75 46 ASN B O 1
ATOM 4720 N N . PRO B 1 47 ? -14.492 -0.125 13.555 1 89.44 47 PRO B N 1
ATOM 4721 C CA . PRO B 1 47 ? -13.656 -1.07 12.812 1 89.44 47 PRO B CA 1
ATOM 4722 C C . PRO B 1 47 ? -12.344 -0.452 12.336 1 89.44 47 PRO B C 1
ATOM 4724 O O . PRO B 1 47 ? -12.352 0.582 11.664 1 89.44 47 PRO B O 1
ATOM 4727 N N . PRO B 1 48 ? -11.227 -1.045 12.719 1 91.19 48 PRO B N 1
ATOM 4728 C CA . PRO B 1 48 ? -9.961 -0.524 12.195 1 91.19 48 PRO B CA 1
ATOM 4729 C C . PRO B 1 48 ? -9.875 -0.599 10.68 1 91.19 48 PRO B C 1
ATOM 4731 O O . PRO B 1 48 ? -10.359 -1.561 10.07 1 91.19 48 PRO B O 1
ATOM 4734 N N . VAL B 1 49 ? -9.273 0.375 10.078 1 94.5 49 VAL B N 1
ATOM 4735 C CA . VAL B 1 49 ? -9.156 0.446 8.625 1 94.5 49 VAL B CA 1
ATOM 4736 C C . VAL B 1 49 ? -7.863 -0.234 8.18 1 94.5 49 VAL B C 1
ATOM 4738 O O . VAL B 1 49 ? -6.793 0.029 8.734 1 94.5 49 VAL B O 1
ATOM 4741 N N . ASN B 1 50 ? -8.023 -1.167 7.285 1 93.56 50 ASN B N 1
ATOM 4742 C CA . ASN B 1 50 ? -6.902 -1.799 6.602 1 93.56 50 ASN B CA 1
ATOM 4743 C C . ASN B 1 50 ? -6.805 -1.35 5.148 1 93.56 50 ASN B C 1
ATOM 4745 O O . ASN B 1 50 ? -7.793 -1.387 4.414 1 93.56 50 ASN B O 1
ATOM 4749 N N . ASP B 1 51 ? -5.656 -0.894 4.711 1 89.56 51 ASP B N 1
ATOM 4750 C CA . ASP B 1 51 ? -5.5 -0.286 3.391 1 89.56 51 ASP B CA 1
ATOM 4751 C C . ASP B 1 51 ? -5.773 -1.3 2.283 1 89.56 51 ASP B C 1
ATOM 4753 O O . ASP B 1 51 ? -6.582 -1.05 1.389 1 89.56 51 ASP B O 1
ATOM 4757 N N . ILE B 1 52 ? -5.051 -2.432 2.227 1 88.25 52 ILE B N 1
ATOM 4758 C CA . ILE B 1 52 ? -5.281 -3.473 1.23 1 88.25 52 ILE B CA 1
ATOM 4759 C C . ILE B 1 52 ? -5.383 -4.832 1.918 1 88.25 52 ILE B C 1
ATOM 4761 O O . ILE B 1 52 ? -4.5 -5.211 2.691 1 88.25 52 ILE B O 1
ATOM 4765 N N . VAL B 1 53 ? -6.508 -5.492 1.669 1 91.25 53 VAL B N 1
ATOM 4766 C CA . VAL B 1 53 ? -6.691 -6.84 2.201 1 91.25 53 VAL B CA 1
ATOM 4767 C C . VAL B 1 53 ? -6.91 -7.82 1.052 1 91.25 53 VAL B C 1
ATOM 4769 O O . VAL B 1 53 ? -7.918 -7.742 0.342 1 91.25 53 VAL B O 1
ATOM 4772 N N . GLN B 1 54 ? -6 -8.656 0.898 1 91.19 54 GLN B N 1
ATOM 4773 C CA . GLN B 1 54 ? -6.129 -9.703 -0.105 1 91.19 54 GLN B CA 1
ATOM 4774 C C . GLN B 1 54 ? -6.406 -11.055 0.547 1 91.19 54 GLN B C 1
ATOM 4776 O O . GLN B 1 54 ? -7.262 -11.812 0.083 1 91.19 54 GLN B O 1
ATOM 4781 N N . THR B 1 55 ? -5.625 -11.375 1.529 1 92.88 55 THR B N 1
ATOM 4782 C CA . THR B 1 55 ? -5.723 -12.617 2.293 1 92.88 55 THR B CA 1
ATOM 4783 C C . THR B 1 55 ? -5.699 -12.328 3.793 1 92.88 55 THR B C 1
ATOM 4785 O O . THR B 1 55 ? -4.785 -11.672 4.289 1 92.88 55 THR B O 1
ATOM 4788 N N . ILE B 1 56 ? -6.738 -12.727 4.422 1 94.25 56 ILE B N 1
ATOM 4789 C CA . ILE B 1 56 ? -6.715 -12.719 5.883 1 94.25 56 ILE B CA 1
ATOM 4790 C C . ILE B 1 56 ? -6.027 -13.984 6.391 1 94.25 56 ILE B C 1
ATOM 4792 O O . ILE B 1 56 ? -6.465 -15.102 6.09 1 94.25 56 ILE B O 1
ATOM 4796 N N . THR B 1 57 ? -5 -13.82 7.062 1 93 57 THR B N 1
ATOM 4797 C CA . THR B 1 57 ? -4.266 -14.945 7.633 1 93 57 THR B CA 1
ATOM 4798 C C . THR B 1 57 ? -4.473 -15.008 9.148 1 93 57 THR B C 1
ATOM 4800 O O . THR B 1 57 ? -4.23 -14.031 9.852 1 93 57 THR B O 1
ATOM 4803 N N . LEU B 1 58 ? -4.91 -16.109 9.617 1 92.81 58 LEU B N 1
ATOM 4804 C CA . LEU B 1 58 ? -5.094 -16.375 11.039 1 92.81 58 LEU B CA 1
ATOM 4805 C C . LEU B 1 58 ? -4.109 -17.422 11.531 1 92.81 58 LEU B C 1
ATOM 4807 O O . LEU B 1 58 ? -4.078 -18.547 11.008 1 92.81 58 LEU B O 1
ATOM 4811 N N . LYS B 1 59 ? -3.367 -17.109 12.445 1 91.62 59 LYS B N 1
ATOM 4812 C CA . LYS B 1 59 ? -2.41 -18.031 13.047 1 91.62 59 LYS B CA 1
ATOM 4813 C C . LYS B 1 59 ? -2.898 -18.531 14.406 1 91.62 59 LYS B C 1
ATOM 4815 O O . LYS B 1 59 ? -3.232 -17.719 15.281 1 91.62 59 LYS B O 1
ATOM 4820 N N . PHE B 1 60 ? -2.877 -19.797 14.57 1 92 60 PHE B N 1
ATOM 4821 C CA . PHE B 1 60 ? -3.281 -20.438 15.82 1 92 60 PHE B CA 1
ATOM 4822 C C . PHE B 1 60 ? -2.078 -21.031 16.531 1 92 60 PHE B C 1
ATOM 4824 O O . PHE B 1 60 ? -1.032 -21.25 15.922 1 92 60 PHE B O 1
ATOM 4831 N N . ASN B 1 61 ? -2.201 -21.234 17.828 1 90.19 61 ASN B N 1
ATOM 4832 C CA . ASN B 1 61 ? -1.099 -21.781 18.609 1 90.19 61 ASN B CA 1
ATOM 4833 C C . ASN B 1 61 ? -1.058 -23.312 18.5 1 90.19 61 ASN B C 1
ATOM 4835 O O . ASN B 1 61 ? -0.18 -23.953 19.078 1 90.19 61 ASN B O 1
ATOM 4839 N N . GLN B 1 62 ? -1.971 -23.938 17.766 1 91.88 62 GLN B N 1
ATOM 4840 C CA . GLN B 1 62 ? -2.045 -25.375 17.578 1 91.88 62 GLN B CA 1
ATOM 4841 C C . GLN B 1 62 ? -2.342 -25.734 16.125 1 91.88 62 GLN B C 1
ATOM 4843 O O . GLN B 1 62 ? -2.988 -24.969 15.406 1 91.88 62 GLN B O 1
ATOM 4848 N N . ALA B 1 63 ? -1.823 -26.906 15.734 1 93.88 63 ALA B N 1
ATOM 4849 C CA . ALA B 1 63 ? -2.145 -27.406 14.398 1 93.88 63 ALA B CA 1
ATOM 4850 C C . ALA B 1 63 ? -3.635 -27.703 14.266 1 93.88 63 ALA B C 1
ATOM 4852 O O . ALA B 1 63 ? -4.223 -28.359 15.141 1 93.88 63 ALA B O 1
ATOM 4853 N N . LEU B 1 64 ? -4.223 -27.297 13.188 1 93.75 64 LEU B N 1
ATOM 4854 C CA . LEU B 1 64 ? -5.672 -27.344 13.023 1 93.75 64 LEU B CA 1
ATOM 4855 C C . LEU B 1 64 ? -6.113 -28.688 12.438 1 93.75 64 LEU B C 1
ATOM 4857 O O . LEU B 1 64 ? -5.352 -29.328 11.719 1 93.75 64 LEU B O 1
ATOM 4861 N N . ASP B 1 65 ? -7.277 -29.141 12.805 1 91.62 65 ASP B N 1
ATOM 4862 C CA . ASP B 1 65 ? -7.926 -30.297 12.203 1 91.62 65 ASP B CA 1
ATOM 4863 C C . ASP B 1 65 ? -8.727 -29.906 10.961 1 91.62 65 ASP B C 1
ATOM 4865 O O . ASP B 1 65 ? -9.766 -29.25 11.078 1 91.62 65 ASP B O 1
ATOM 4869 N N . PRO B 1 66 ? -8.305 -30.328 9.797 1 90.5 66 PRO B N 1
ATOM 4870 C CA . PRO B 1 66 ? -8.984 -29.922 8.562 1 90.5 66 PRO B CA 1
ATOM 4871 C C . PRO B 1 66 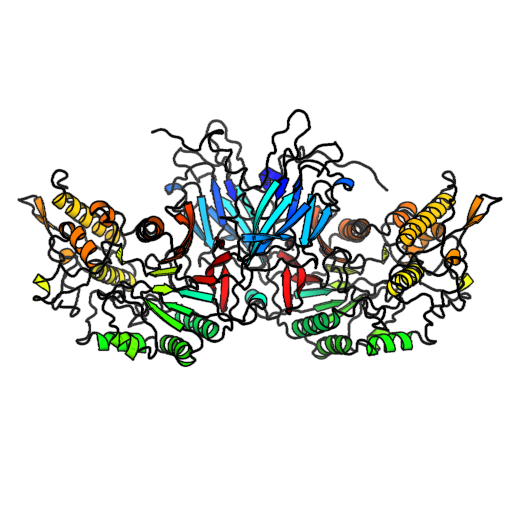? -10.453 -30.344 8.539 1 90.5 66 PRO B C 1
ATOM 4873 O O . PRO B 1 66 ? -11.266 -29.688 7.867 1 90.5 66 PRO B O 1
ATOM 4876 N N . ALA B 1 67 ? -10.875 -31.281 9.281 1 88.25 67 ALA B N 1
ATOM 4877 C CA . ALA B 1 67 ? -12.242 -31.781 9.273 1 88.25 67 ALA B CA 1
ATOM 4878 C C . ALA B 1 67 ? -13.195 -30.781 9.914 1 88.25 67 ALA B C 1
ATOM 4880 O O . ALA B 1 67 ? -14.406 -30.828 9.688 1 88.25 67 ALA B O 1
ATOM 4881 N N . THR B 1 68 ? -12.641 -29.875 10.688 1 91.19 68 THR B N 1
ATOM 4882 C CA . THR B 1 68 ? -13.492 -28.938 11.43 1 91.19 68 THR B CA 1
ATOM 4883 C C . THR B 1 68 ? -13.547 -27.578 10.734 1 91.19 68 THR B C 1
ATOM 4885 O O . THR B 1 68 ? -14.234 -26.672 11.188 1 91.19 68 THR B O 1
ATOM 4888 N N . LEU B 1 69 ? -12.828 -27.469 9.664 1 91.31 69 LEU B N 1
ATOM 4889 C CA . LEU B 1 69 ? -12.672 -26.172 9.008 1 91.31 69 LEU B CA 1
ATOM 4890 C C . LEU B 1 69 ? -13.969 -25.75 8.32 1 91.31 69 LEU B C 1
ATOM 4892 O O . LEU B 1 69 ? -14.336 -24.578 8.352 1 91.31 69 LEU B O 1
ATOM 4896 N N . ALA B 1 70 ? -14.625 -26.891 7.906 1 82.5 70 ALA B N 1
ATOM 4897 C CA . ALA B 1 70 ? -15.844 -26.594 7.156 1 82.5 70 ALA B CA 1
ATOM 4898 C C . ALA B 1 70 ? -16.859 -25.859 8.023 1 82.5 70 ALA B C 1
ATOM 4900 O O . ALA B 1 70 ? -17.141 -26.266 9.156 1 82.5 70 ALA B O 1
ATOM 4901 N N . ASP B 1 71 ? -17.344 -24.719 7.805 1 85.88 71 ASP B N 1
ATOM 4902 C CA . ASP B 1 71 ? -18.422 -23.922 8.383 1 85.88 71 ASP B CA 1
ATOM 4903 C C . ASP B 1 71 ? -17.953 -23.203 9.648 1 85.88 71 ASP B C 1
ATOM 4905 O O . ASP B 1 71 ? -18.766 -22.594 10.352 1 85.88 71 ASP B O 1
ATOM 4909 N N . ALA B 1 72 ? -16.703 -23.438 10.023 1 93.75 72 ALA B N 1
ATOM 4910 C CA . ALA B 1 72 ? -16.203 -22.812 11.25 1 93.75 72 ALA B CA 1
ATOM 4911 C C . ALA B 1 72 ? -15.867 -21.344 11.039 1 93.75 72 ALA B C 1
ATOM 4913 O O . ALA B 1 72 ? -15.711 -20.594 12 1 93.75 72 ALA B O 1
ATOM 4914 N N . ILE B 1 73 ? -15.688 -20.969 9.828 1 94.56 73 ILE B N 1
ATOM 4915 C CA . ILE B 1 73 ? -15.297 -19.594 9.508 1 94.56 73 ILE B CA 1
ATOM 4916 C C . ILE B 1 73 ? -16.391 -18.938 8.664 1 94.56 73 ILE B C 1
ATOM 4918 O O . ILE B 1 73 ? -16.781 -19.469 7.625 1 94.56 73 ILE B O 1
ATOM 4922 N N . GLU B 1 74 ? -16.859 -17.828 9.133 1 95.38 74 GLU B N 1
ATOM 4923 C CA . GLU B 1 74 ? -17.875 -17.062 8.406 1 95.38 74 GLU B CA 1
ATOM 4924 C C . GLU B 1 74 ? -17.453 -15.609 8.234 1 95.38 74 GLU B C 1
ATOM 4926 O O . GLU B 1 74 ? -16.859 -15.016 9.133 1 95.38 74 GLU B O 1
ATOM 4931 N N . LEU B 1 75 ? -17.719 -15.125 7.113 1 96.38 75 LEU B N 1
ATOM 4932 C CA . LEU B 1 75 ? -17.422 -13.734 6.773 1 96.38 75 LEU B CA 1
ATOM 4933 C C . LEU B 1 75 ? -18.703 -12.992 6.398 1 96.38 75 LEU B C 1
ATOM 4935 O O . LEU B 1 75 ? -19.531 -13.516 5.648 1 96.38 75 LEU B O 1
ATOM 4939 N N . TYR B 1 76 ? -18.891 -11.828 6.949 1 97 76 TYR B N 1
ATOM 4940 C CA . TYR B 1 76 ? -20.047 -10.984 6.66 1 97 76 TYR B CA 1
ATOM 4941 C C . TYR B 1 76 ? -19.609 -9.594 6.23 1 97 76 TYR B C 1
ATOM 4943 O O . TYR B 1 76 ? -18.625 -9.055 6.746 1 97 76 TYR B O 1
ATOM 4951 N N . ARG B 1 77 ? -20.25 -9.031 5.312 1 96.81 77 ARG B N 1
ATOM 4952 C CA . ARG B 1 77 ? -20.172 -7.602 5.016 1 96.81 77 ARG B CA 1
ATOM 4953 C C . ARG B 1 77 ? -21.266 -6.836 5.742 1 96.81 77 ARG B C 1
ATOM 4955 O O . ARG B 1 77 ? -22.406 -7.316 5.859 1 96.81 77 ARG B O 1
ATOM 4962 N N . ILE B 1 78 ? -20.969 -5.691 6.219 1 96.38 78 ILE B N 1
ATOM 4963 C CA . ILE B 1 78 ? -21.969 -4.871 6.91 1 96.38 78 ILE B CA 1
ATOM 4964 C C . ILE B 1 78 ? -22.609 -3.906 5.922 1 96.38 78 ILE B C 1
ATOM 4966 O O . ILE B 1 78 ? -21.922 -3.115 5.273 1 96.38 78 ILE B O 1
ATOM 4970 N N . ASP B 1 79 ? -23.906 -3.924 5.828 1 95 79 ASP B N 1
ATOM 4971 C CA . ASP B 1 79 ? -24.578 -3.07 4.852 1 95 79 ASP B CA 1
ATOM 4972 C C . ASP B 1 79 ? -24.906 -1.703 5.445 1 95 79 ASP B C 1
ATOM 4974 O O . ASP B 1 79 ? -24.547 -1.415 6.586 1 95 79 ASP B O 1
ATOM 4978 N N . GLN B 1 80 ? -25.578 -0.822 4.688 1 91.94 80 GLN B N 1
ATOM 4979 C CA . GLN B 1 80 ? -25.812 0.571 5.051 1 91.94 80 GLN B CA 1
ATOM 4980 C C . GLN B 1 80 ? -26.719 0.677 6.281 1 91.94 80 GLN B C 1
ATOM 4982 O O . GLN B 1 80 ? -26.734 1.711 6.953 1 91.94 80 GLN B O 1
ATOM 4987 N N . HIS B 1 81 ? -27.438 -0.406 6.641 1 91.75 81 HIS B N 1
ATOM 4988 C CA . HIS B 1 81 ? -28.344 -0.392 7.781 1 91.75 81 HIS B CA 1
ATOM 4989 C C . HIS B 1 81 ? -27.703 -1.049 9 1 91.75 81 HIS B C 1
ATOM 4991 O O . HIS B 1 81 ? -28.359 -1.196 10.039 1 91.75 81 HIS B O 1
ATOM 4997 N N . GLY B 1 82 ? -26.422 -1.452 8.82 1 90.38 82 GLY B N 1
ATOM 4998 C CA . GLY B 1 82 ? -25.719 -2.074 9.938 1 90.38 82 GLY B CA 1
ATOM 4999 C C . GLY B 1 82 ? -25.953 -3.57 10.031 1 90.38 82 GLY B C 1
ATOM 5000 O O . GLY B 1 82 ? -25.578 -4.203 11.008 1 90.38 82 GLY B O 1
ATOM 5001 N N . ASN B 1 83 ? -26.562 -4.141 9.023 1 94.31 83 ASN B N 1
ATOM 5002 C CA . ASN B 1 83 ? -26.844 -5.574 9.016 1 94.31 83 ASN B CA 1
ATOM 5003 C C . ASN B 1 83 ? -25.656 -6.367 8.453 1 94.31 83 ASN B C 1
ATOM 5005 O O . ASN B 1 83 ? -25 -5.918 7.52 1 94.31 83 ASN B O 1
ATOM 5009 N N . ALA B 1 84 ? -25.484 -7.484 9.078 1 95.25 84 ALA B N 1
ATOM 5010 C CA . ALA B 1 84 ? -24.469 -8.398 8.562 1 95.25 84 ALA B CA 1
ATOM 5011 C C . ALA B 1 84 ? -25.016 -9.242 7.41 1 95.25 84 ALA B C 1
ATOM 5013 O O . ALA B 1 84 ? -26.016 -9.945 7.57 1 95.25 84 ALA B O 1
ATOM 5014 N N . VAL B 1 85 ? -24.406 -9.086 6.289 1 96.56 85 VAL B N 1
ATOM 5015 C CA . VAL B 1 85 ? -24.766 -9.859 5.105 1 96.56 85 VAL B CA 1
ATOM 5016 C C . VAL B 1 85 ? -23.688 -10.898 4.82 1 96.56 85 VAL B C 1
ATOM 5018 O O . VAL B 1 85 ? -22.531 -10.547 4.539 1 96.56 85 VAL B O 1
ATOM 5021 N N . LYS B 1 86 ? -24.031 -12.117 4.844 1 95.88 86 LYS B N 1
ATOM 5022 C CA . LYS B 1 86 ? -23.062 -13.195 4.676 1 95.88 86 LYS B CA 1
ATOM 5023 C C . LYS B 1 86 ? -22.375 -13.117 3.307 1 95.88 86 LYS B C 1
ATOM 5025 O O . LYS B 1 86 ? -23.047 -12.93 2.289 1 95.88 86 LYS B O 1
ATOM 5030 N N . GLU B 1 87 ? -21.078 -13.203 3.256 1 94.31 87 GLU B N 1
ATOM 5031 C CA . GLU B 1 87 ? -20.25 -13.211 2.047 1 94.31 87 GLU B CA 1
ATOM 5032 C C . GLU B 1 87 ? -19.578 -14.562 1.853 1 94.31 87 GLU B C 1
ATOM 5034 O O . GLU B 1 87 ? -19.047 -15.141 2.807 1 94.31 87 GLU B O 1
ATOM 5039 N N . ALA B 1 88 ? -19.703 -15.055 0.6 1 91.62 88 ALA B N 1
ATOM 5040 C CA . ALA B 1 88 ? -18.938 -16.266 0.285 1 91.62 88 ALA B CA 1
ATOM 5041 C C . ALA B 1 88 ? -17.438 -16 0.362 1 91.62 88 ALA B C 1
ATOM 5043 O O . ALA B 1 88 ? -16.969 -14.938 -0.047 1 91.62 88 ALA B O 1
ATOM 5044 N N . CYS B 1 89 ? -16.688 -16.906 0.983 1 92.19 89 CYS B N 1
ATOM 5045 C CA . CYS B 1 89 ? -15.234 -16.781 1.081 1 92.19 89 CYS B CA 1
ATOM 5046 C C . CYS B 1 89 ? -14.547 -18.125 0.9 1 92.19 89 CYS B C 1
ATOM 5048 O O . CYS B 1 89 ? -15.203 -19.172 0.95 1 92.19 89 CYS B O 1
ATOM 5050 N N . CYS B 1 90 ? -13.312 -18.078 0.498 1 92.06 90 CYS B N 1
ATOM 5051 C CA . CYS B 1 90 ? -12.445 -19.25 0.39 1 92.06 90 CYS B CA 1
ATOM 5052 C C . CYS B 1 90 ? -11.555 -19.391 1.619 1 92.06 90 CYS B C 1
ATOM 5054 O O . CYS B 1 90 ? -10.797 -18.484 1.941 1 92.06 90 CYS B O 1
ATOM 5056 N N . VAL B 1 91 ? -11.703 -20.562 2.305 1 93.06 91 VAL B N 1
ATOM 5057 C CA . VAL B 1 91 ? -10.922 -20.812 3.512 1 93.06 91 VAL B CA 1
ATOM 5058 C C . VAL B 1 91 ? -10.047 -22.031 3.318 1 93.06 91 VAL B C 1
ATOM 5060 O O . VAL B 1 91 ? -10.523 -23.078 2.869 1 93.06 91 VAL B O 1
ATOM 5063 N N . LYS B 1 92 ? -8.711 -21.906 3.654 1 90.69 92 LYS B N 1
ATOM 5064 C CA . LYS B 1 92 ? -7.805 -23.047 3.564 1 90.69 92 LYS B CA 1
ATOM 5065 C C . LYS B 1 92 ? -6.762 -23.016 4.68 1 90.69 92 LYS B C 1
ATOM 5067 O O . LYS B 1 92 ? -6.426 -21.953 5.188 1 90.69 92 LYS B O 1
ATOM 5072 N N . ILE B 1 93 ? -6.379 -24.156 5.043 1 91.44 93 ILE B N 1
ATOM 5073 C CA . ILE B 1 93 ? -5.203 -24.266 5.902 1 91.44 93 ILE B CA 1
ATOM 5074 C C . ILE B 1 93 ? -3.936 -24.078 5.07 1 91.44 93 ILE B C 1
ATOM 5076 O O . ILE B 1 93 ? -3.83 -24.609 3.963 1 91.44 93 ILE B O 1
ATOM 5080 N N . ASP B 1 94 ? -3.068 -23.25 5.621 1 86.88 94 ASP B N 1
ATOM 5081 C CA . ASP B 1 94 ? -1.808 -23.016 4.926 1 86.88 94 ASP B CA 1
ATOM 5082 C C . ASP B 1 94 ? -1.08 -24.328 4.641 1 86.88 94 ASP B C 1
ATOM 5084 O O . ASP B 1 94 ? -1.01 -25.203 5.504 1 86.88 94 ASP B O 1
ATOM 5088 N N . ARG B 1 95 ? -0.505 -24.422 3.498 1 75.88 95 ARG B N 1
ATOM 5089 C CA . ARG B 1 95 ? 0.123 -25.656 3.033 1 75.88 95 ARG B CA 1
ATOM 5090 C C . ARG B 1 95 ? 1.396 -25.953 3.818 1 75.88 95 ARG B C 1
ATOM 5092 O O . ARG B 1 95 ? 1.764 -27.125 4.004 1 75.88 95 ARG B O 1
ATOM 5099 N N . MET B 1 96 ? 2.049 -24.891 4.16 1 75.69 96 MET B N 1
ATOM 5100 C CA . MET B 1 96 ? 3.357 -25.062 4.785 1 75.69 96 MET B CA 1
ATOM 5101 C C . MET B 1 96 ? 3.248 -25 6.305 1 75.69 96 MET B C 1
ATOM 5103 O O . MET B 1 96 ? 4.203 -25.328 7.012 1 75.69 96 MET B O 1
ATOM 5107 N N . ASP B 1 97 ? 2.096 -24.562 6.812 1 87 97 ASP B N 1
ATOM 5108 C CA . ASP B 1 97 ? 1.927 -24.359 8.25 1 87 97 ASP B CA 1
ATOM 5109 C C . ASP B 1 97 ? 0.509 -24.719 8.688 1 87 97 ASP B C 1
ATOM 5111 O O . ASP B 1 97 ? -0.411 -23.906 8.547 1 87 97 ASP B O 1
ATOM 5115 N N . ALA B 1 98 ? 0.316 -25.812 9.344 1 91.75 98 ALA B N 1
ATOM 5116 C CA . ALA B 1 98 ? -0.986 -26.359 9.727 1 91.75 98 ALA B CA 1
ATOM 5117 C C . ALA B 1 98 ? -1.619 -25.516 10.836 1 91.75 98 ALA B C 1
ATOM 5119 O O . ALA B 1 98 ? -2.764 -25.766 11.227 1 91.75 98 ALA B O 1
ATOM 5120 N N . THR B 1 99 ? -0.921 -24.531 11.359 1 93.75 99 THR B N 1
ATOM 5121 C CA . THR B 1 99 ? -1.463 -23.672 12.406 1 93.75 99 THR B CA 1
ATOM 5122 C C . THR B 1 99 ? -2.055 -22.391 11.797 1 93.75 99 THR B C 1
ATOM 5124 O O . THR B 1 99 ? -2.559 -21.531 12.523 1 93.75 99 THR B O 1
ATOM 5127 N N . VAL B 1 100 ? -1.987 -22.297 10.484 1 93.88 100 VAL B N 1
ATOM 5128 C CA . VAL B 1 100 ? -2.363 -21.047 9.828 1 93.88 100 VAL B CA 1
ATOM 5129 C C . VAL B 1 100 ? -3.531 -21.297 8.875 1 93.88 100 VAL B C 1
ATOM 5131 O O . VAL B 1 100 ? -3.525 -22.266 8.117 1 93.88 100 VAL B O 1
ATOM 5134 N N . ILE B 1 101 ? -4.535 -20.406 8.945 1 94.56 101 ILE B N 1
ATOM 5135 C CA . ILE B 1 101 ? -5.629 -20.391 7.977 1 94.56 101 ILE B CA 1
ATOM 5136 C C . ILE B 1 101 ? -5.52 -19.156 7.094 1 94.56 101 ILE B C 1
ATOM 5138 O O . ILE B 1 101 ? -5.137 -18.078 7.566 1 94.56 101 ILE B O 1
ATOM 5142 N N . GLN B 1 102 ? -5.855 -19.328 5.863 1 93.38 102 GLN B N 1
ATOM 5143 C CA . GLN B 1 102 ? -5.977 -18.219 4.91 1 93.38 102 GLN B CA 1
ATOM 5144 C C . GLN B 1 102 ? -7.422 -18.047 4.449 1 93.38 102 GLN B C 1
ATOM 5146 O O . GLN B 1 102 ? -8.094 -19.031 4.113 1 93.38 102 GLN B O 1
ATOM 5151 N N . ILE B 1 103 ? -7.902 -16.859 4.5 1 94.44 103 ILE B N 1
ATOM 5152 C CA . ILE B 1 103 ? -9.258 -16.516 4.09 1 94.44 103 ILE B CA 1
ATOM 5153 C C . ILE B 1 103 ? -9.219 -15.5 2.947 1 94.44 103 ILE B C 1
ATOM 5155 O O . ILE B 1 103 ? -8.602 -14.438 3.07 1 94.44 103 ILE B O 1
ATOM 5159 N N . ASN B 1 104 ? -9.836 -15.805 1.834 1 94.19 104 ASN B N 1
ATOM 5160 C CA . ASN B 1 104 ? -9.984 -14.922 0.682 1 94.19 104 ASN B CA 1
ATOM 5161 C C . ASN B 1 104 ? -11.453 -14.734 0.306 1 94.19 104 ASN B C 1
ATOM 5163 O O . ASN B 1 104 ? -12.312 -15.5 0.745 1 94.19 104 ASN B O 1
ATOM 5167 N N . ASN B 1 105 ? -11.727 -13.641 -0.389 1 92.19 105 ASN B N 1
ATOM 5168 C CA . ASN B 1 105 ? -13.062 -13.57 -0.973 1 92.19 105 ASN B CA 1
ATOM 5169 C C . ASN B 1 105 ? -13.273 -14.664 -2.018 1 92.19 105 ASN B C 1
ATOM 5171 O O . ASN B 1 105 ? -12.352 -15.406 -2.344 1 92.19 105 ASN B O 1
ATOM 5175 N N . GLN B 1 106 ? -14.438 -14.789 -2.516 1 88.69 106 GLN B N 1
ATOM 5176 C CA . GLN B 1 106 ? -14.797 -15.891 -3.4 1 88.69 106 GLN B CA 1
ATOM 5177 C C . GLN B 1 106 ? -13.953 -15.875 -4.672 1 88.69 106 GLN B C 1
ATOM 5179 O O . GLN B 1 106 ? -13.578 -16.938 -5.188 1 88.69 106 GLN B O 1
ATOM 5184 N N . GLU B 1 107 ? -13.609 -14.727 -5.184 1 88.88 107 GLU B N 1
ATOM 5185 C CA . GLU B 1 107 ? -12.883 -14.586 -6.445 1 88.88 107 GLU B CA 1
ATOM 5186 C C . GLU B 1 107 ? -11.375 -14.617 -6.223 1 88.88 107 GLU B C 1
ATOM 5188 O O . GLU B 1 107 ? -10.602 -14.617 -7.18 1 88.88 107 GLU B O 1
ATOM 5193 N N . ILE B 1 108 ? -10.969 -14.656 -4.977 1 92.5 108 ILE B N 1
ATOM 5194 C CA . ILE B 1 108 ? -9.57 -14.664 -4.574 1 92.5 108 ILE B CA 1
ATOM 5195 C C . ILE B 1 108 ? -8.852 -13.453 -5.172 1 92.5 108 ILE B C 1
ATOM 5197 O O . ILE B 1 108 ? -7.863 -13.602 -5.891 1 92.5 108 ILE B O 1
ATOM 5201 N N . THR B 1 109 ? -9.375 -12.32 -4.969 1 92.19 109 THR B N 1
ATOM 5202 C CA . THR B 1 109 ? -8.859 -10.984 -5.262 1 92.19 109 THR B CA 1
ATOM 5203 C C . THR B 1 109 ? -8.852 -10.117 -4.004 1 92.19 109 THR B C 1
ATOM 5205 O O . THR B 1 109 ? -9.141 -10.609 -2.908 1 92.19 109 THR B O 1
ATOM 5208 N N . ARG B 1 110 ? -8.391 -8.945 -4.133 1 92.88 110 ARG B N 1
ATOM 5209 C CA . ARG B 1 110 ? -8.492 -8.047 -2.99 1 92.88 110 ARG B CA 1
ATOM 5210 C C . ARG B 1 110 ? -9.945 -7.844 -2.58 1 92.88 110 ARG B C 1
ATOM 5212 O O . ARG B 1 110 ? -10.844 -7.832 -3.426 1 92.88 110 ARG B O 1
ATOM 5219 N N . PHE B 1 111 ? -10.188 -7.676 -1.281 1 94.62 111 PHE B N 1
ATOM 5220 C CA . PHE B 1 111 ? -11.516 -7.359 -0.767 1 94.62 111 PHE B CA 1
ATOM 5221 C C . PHE B 1 111 ? -11.984 -6 -1.276 1 94.62 111 PHE B C 1
ATOM 5223 O O . PHE B 1 111 ? -11.164 -5.113 -1.541 1 94.62 111 PHE B O 1
ATOM 5230 N N . ALA B 1 112 ? -13.297 -5.895 -1.373 1 93.81 112 ALA B N 1
ATOM 5231 C CA . ALA B 1 112 ? -13.891 -4.641 -1.841 1 93.81 112 ALA B CA 1
ATOM 5232 C C . ALA B 1 112 ? -13.477 -3.475 -0.95 1 93.81 112 ALA B C 1
ATOM 5234 O O . ALA B 1 112 ? -13.367 -3.623 0.269 1 93.81 112 ALA B O 1
ATOM 5235 N N . GLN B 1 113 ? -13.266 -2.301 -1.54 1 94.94 113 GLN B N 1
ATOM 5236 C CA . GLN B 1 113 ? -12.836 -1.114 -0.807 1 94.94 113 GLN B CA 1
ATOM 5237 C C . GLN B 1 113 ? -14.023 -0.417 -0.148 1 94.94 113 GLN B C 1
ATOM 5239 O O . GLN B 1 113 ? -15.148 -0.493 -0.644 1 94.94 113 GLN B O 1
ATOM 5244 N N . GLY B 1 114 ? -13.742 0.302 0.971 1 95.44 114 GLY B N 1
ATOM 5245 C CA . GLY B 1 114 ? -14.75 1.11 1.637 1 95.44 114 GLY B CA 1
ATOM 5246 C C . GLY B 1 114 ? -15.859 0.286 2.256 1 95.44 114 GLY B C 1
ATOM 5247 O O . GLY B 1 114 ? -17.031 0.688 2.23 1 95.44 114 GLY B O 1
ATOM 5248 N N . GLU B 1 115 ? -15.547 -0.923 2.723 1 96.38 115 GLU B N 1
ATOM 5249 C CA . GLU B 1 115 ? -16.516 -1.817 3.332 1 96.38 115 GLU B CA 1
ATOM 5250 C C . GLU B 1 115 ? -16.125 -2.178 4.762 1 96.38 115 GLU B C 1
ATOM 5252 O O . GLU B 1 115 ? -14.945 -2.164 5.105 1 96.38 115 GLU B O 1
ATOM 5257 N N . ALA B 1 116 ? -17.125 -2.41 5.543 1 96.56 116 ALA B N 1
ATOM 5258 C CA . ALA B 1 116 ? -16.922 -3.01 6.859 1 96.56 116 ALA B CA 1
ATOM 5259 C C . ALA B 1 116 ? -17.266 -4.496 6.844 1 96.56 116 ALA B C 1
ATOM 5261 O O . ALA B 1 116 ? -18.234 -4.91 6.199 1 96.56 116 ALA B O 1
ATOM 5262 N N . TYR B 1 117 ? -16.453 -5.27 7.547 1 96.75 117 TYR B N 1
ATOM 5263 C CA . TYR B 1 117 ? -16.641 -6.719 7.582 1 96.75 117 TYR B CA 1
ATOM 5264 C C . TYR B 1 117 ? -16.688 -7.227 9.016 1 96.75 117 TYR B C 1
ATOM 5266 O O . TYR B 1 117 ? -16.172 -6.574 9.93 1 96.75 117 TYR B O 1
ATOM 5274 N N . GLN B 1 118 ? -17.359 -8.289 9.172 1 96.38 118 GLN B N 1
ATOM 5275 C CA . GLN B 1 118 ? -17.375 -9.094 10.391 1 96.38 118 GLN B CA 1
ATOM 5276 C C . GLN B 1 118 ? -16.859 -10.508 10.117 1 96.38 118 GLN B C 1
ATOM 5278 O O . GLN B 1 118 ? -17.344 -11.188 9.219 1 96.38 118 GLN B O 1
ATOM 5283 N N . LEU B 1 119 ? -15.844 -10.898 10.773 1 95.94 119 LEU B N 1
ATOM 5284 C CA . LEU B 1 119 ? -15.305 -12.25 10.703 1 95.94 119 LEU B CA 1
ATOM 5285 C C . LEU B 1 119 ? -15.68 -13.062 11.938 1 95.94 119 LEU B C 1
ATOM 5287 O O . LEU B 1 119 ? -15.453 -12.609 13.07 1 95.94 119 LEU B O 1
ATOM 5291 N N . VAL B 1 120 ? -16.266 -14.164 11.758 1 95.19 120 VAL B N 1
ATOM 5292 C CA . VAL B 1 120 ? -16.656 -15.039 12.859 1 95.19 120 VAL B CA 1
ATOM 5293 C C . VAL B 1 120 ? -15.906 -16.359 12.766 1 95.19 120 VAL B C 1
ATOM 5295 O O . VAL B 1 120 ? -15.922 -17.016 11.719 1 95.19 120 VAL B O 1
ATOM 5298 N N . ILE B 1 121 ? -15.242 -16.719 13.766 1 94.56 121 ILE B N 1
ATOM 5299 C CA . ILE B 1 121 ? -14.641 -18.031 13.938 1 94.56 121 ILE B CA 1
ATOM 5300 C C . ILE B 1 121 ? -15.367 -18.797 15.047 1 94.56 121 ILE B C 1
ATOM 5302 O O . ILE B 1 121 ? -15.289 -18.422 16.219 1 94.56 121 ILE B O 1
ATOM 5306 N N . LYS B 1 122 ? -15.984 -19.828 14.703 1 93.69 122 LYS B N 1
ATOM 5307 C CA . LYS B 1 122 ? -16.781 -20.594 15.656 1 93.69 122 LYS B CA 1
ATOM 5308 C C . LYS B 1 122 ? -15.906 -21.438 16.562 1 93.69 122 LYS B C 1
ATOM 5310 O O . LYS B 1 122 ? -14.844 -21.906 16.156 1 93.69 122 LYS B O 1
ATOM 5315 N N . ASP B 1 123 ? -16.375 -21.672 17.734 1 90.69 123 ASP B N 1
ATOM 5316 C CA . ASP B 1 123 ? -15.641 -22.469 18.703 1 90.69 123 ASP B CA 1
ATOM 5317 C C . ASP B 1 123 ? -15.656 -23.953 18.312 1 90.69 123 ASP B C 1
ATOM 5319 O O . ASP B 1 123 ? -15.039 -24.781 18.984 1 90.69 123 ASP B O 1
ATOM 5323 N N . THR B 1 124 ? -16.25 -24.297 17.188 1 91.81 124 THR B N 1
ATOM 5324 C CA . THR B 1 124 ? -16.266 -25.656 16.656 1 91.81 124 THR B CA 1
ATOM 5325 C C . THR B 1 124 ? -14.969 -25.938 15.898 1 91.81 124 THR B C 1
ATOM 5327 O O . THR B 1 124 ? -14.664 -27.094 15.594 1 91.81 124 THR B O 1
ATOM 5330 N N . LEU B 1 125 ? -14.273 -24.891 15.516 1 93.38 125 LEU B N 1
ATOM 5331 C CA . LEU B 1 125 ? -12.953 -25.109 14.93 1 93.38 125 LEU B CA 1
ATOM 5332 C C . LEU B 1 125 ? -12.031 -25.828 15.914 1 93.38 125 LEU B C 1
ATOM 5334 O O . LEU B 1 125 ? -11.805 -25.328 17.016 1 93.38 125 LEU B O 1
ATOM 5338 N N . GLY B 1 126 ? -11.516 -26.953 15.531 1 91.38 126 GLY B N 1
ATOM 5339 C CA . GLY B 1 126 ? -10.711 -27.75 16.438 1 91.38 126 GLY B CA 1
ATOM 5340 C C . GLY B 1 126 ? -9.305 -28 15.938 1 91.38 126 GLY B C 1
ATOM 5341 O O . GLY B 1 126 ? -9.016 -27.812 14.75 1 91.38 126 GLY B O 1
ATOM 5342 N N . SER B 1 127 ? -8.422 -28.25 16.875 1 91.75 127 SER B N 1
ATOM 5343 C CA . SER B 1 127 ? -7.059 -28.656 16.547 1 91.75 127 SER B CA 1
ATOM 5344 C C . SER B 1 127 ? -6.941 -30.172 16.469 1 91.75 127 SER B C 1
ATOM 5346 O O . SER B 1 127 ? -7.859 -30.891 16.875 1 91.75 127 SER B O 1
ATOM 5348 N N . LYS B 1 128 ? -5.816 -30.625 15.953 1 90.88 128 LYS B N 1
ATOM 5349 C CA . LYS B 1 128 ? -5.527 -32.062 15.891 1 90.88 128 LYS B CA 1
ATOM 5350 C C . LYS B 1 128 ? -5.426 -32.656 17.281 1 90.88 128 LYS B C 1
ATOM 5352 O O . LYS B 1 128 ? -5.672 -33.844 17.469 1 90.88 128 LYS B O 1
ATOM 5357 N N . THR B 1 129 ? -5.121 -31.844 18.281 1 89.56 129 THR B N 1
ATOM 5358 C CA . THR B 1 129 ? -4.977 -32.312 19.656 1 89.56 129 THR B CA 1
ATOM 5359 C C . THR B 1 129 ? -6.242 -32 20.453 1 89.56 129 THR B C 1
ATOM 5361 O O . THR B 1 129 ? -6.195 -31.922 21.688 1 89.56 129 THR B O 1
ATOM 5364 N N . LYS B 1 130 ? -7.32 -31.703 19.75 1 85.5 130 LYS B N 1
ATOM 5365 C CA . LYS B 1 130 ? -8.656 -31.531 20.328 1 85.5 130 LYS B CA 1
ATOM 5366 C C . LYS B 1 130 ? -8.773 -30.219 21.094 1 85.5 130 LYS B C 1
ATOM 5368 O O . LYS B 1 130 ? -9.539 -30.125 22.062 1 85.5 130 LYS B O 1
ATOM 5373 N N . GLY B 1 131 ? -7.891 -29.375 20.781 1 89.31 131 GLY B N 1
ATOM 5374 C CA . GLY B 1 131 ? -8.062 -28.016 21.281 1 89.31 131 GLY B CA 1
ATOM 5375 C C . GLY B 1 131 ? -9.117 -27.234 20.516 1 89.31 131 GLY B C 1
ATOM 5376 O O . GLY B 1 131 ? -9.438 -27.562 19.375 1 89.31 131 GLY B O 1
ATOM 5377 N N . ALA B 1 132 ? -9.742 -26.219 21.203 1 88.38 132 ALA B N 1
ATOM 5378 C CA . ALA B 1 132 ? -10.727 -25.344 20.578 1 88.38 132 ALA B CA 1
ATOM 5379 C C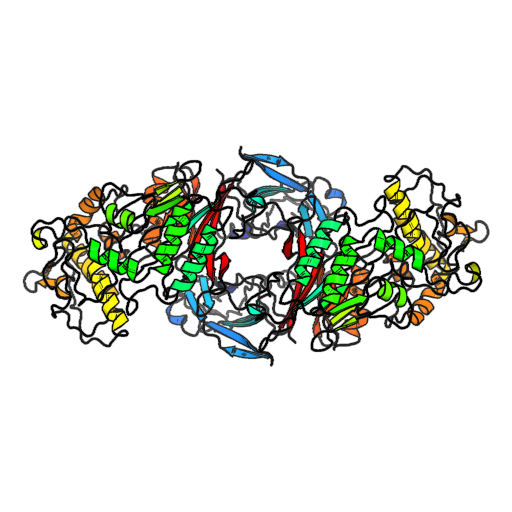 . ALA B 1 132 ? -10.695 -23.953 21.203 1 88.38 132 ALA B C 1
ATOM 5381 O O . ALA B 1 132 ? -10.055 -23.734 22.234 1 88.38 132 ALA B O 1
ATOM 5382 N N . LEU B 1 133 ? -11.406 -23.047 20.516 1 87.19 133 LEU B N 1
ATOM 5383 C CA . LEU B 1 133 ? -11.578 -21.719 21.109 1 87.19 133 LEU B CA 1
ATOM 5384 C C . LEU B 1 133 ? -12.562 -21.781 22.281 1 87.19 133 LEU B C 1
ATOM 5386 O O . LEU B 1 133 ? -13.492 -22.578 22.266 1 87.19 133 LEU B O 1
ATOM 5390 N N . GLY B 1 134 ? -12.328 -20.969 23.219 1 83.12 134 GLY B N 1
ATOM 5391 C CA . GLY B 1 134 ? -13.227 -20.922 24.359 1 83.12 134 GLY B CA 1
ATOM 5392 C C . GLY B 1 134 ? -14.617 -20.438 24.016 1 83.12 134 GLY B C 1
ATOM 5393 O O . GLY B 1 134 ? -15.594 -20.781 24.672 1 83.12 134 GLY B O 1
ATOM 5394 N N . CYS B 1 135 ? -14.711 -19.562 23.094 1 86.94 135 CYS B N 1
ATOM 5395 C CA . CYS B 1 135 ? -15.945 -19.016 22.547 1 86.94 135 CYS B CA 1
ATOM 5396 C C . CYS B 1 135 ? -15.75 -18.578 21.094 1 86.94 135 CYS B C 1
ATOM 5398 O O . CYS B 1 135 ? -14.633 -18.625 20.578 1 86.94 135 CYS B O 1
ATOM 5400 N N . ASP B 1 136 ? -16.828 -18.281 20.5 1 91.06 136 ASP B N 1
ATOM 5401 C CA . ASP B 1 136 ? -16.719 -17.75 19.156 1 91.06 136 ASP B CA 1
ATOM 5402 C C . ASP B 1 136 ? -15.883 -16.469 19.125 1 91.06 136 ASP B C 1
ATOM 5404 O O . ASP B 1 136 ? -16.016 -15.617 20 1 91.06 136 ASP B O 1
ATOM 5408 N N . TYR B 1 137 ? -15 -16.406 18.25 1 90.88 137 TYR B N 1
ATOM 5409 C CA . TYR B 1 137 ? -14.289 -15.156 17.984 1 90.88 137 TYR B CA 1
ATOM 5410 C C . TYR B 1 137 ? -15.055 -14.305 16.969 1 90.88 137 TYR B C 1
ATOM 5412 O O . TYR B 1 137 ? -15.477 -14.797 15.93 1 90.88 137 TYR B O 1
ATOM 5420 N N . VAL B 1 138 ? -15.289 -13.078 17.344 1 92.69 138 VAL B N 1
ATOM 5421 C CA . VAL B 1 138 ? -15.906 -12.109 16.438 1 92.69 138 VAL B CA 1
ATOM 5422 C C . VAL B 1 138 ? -14.984 -10.906 16.25 1 92.69 138 VAL B C 1
ATOM 5424 O O . VAL B 1 138 ? -14.656 -10.219 17.219 1 92.69 138 VAL B O 1
ATOM 5427 N N . GLY B 1 139 ? -14.477 -10.68 15.039 1 93.88 139 GLY B N 1
ATOM 5428 C CA . GLY B 1 139 ? -13.641 -9.539 14.711 1 93.88 139 GLY B CA 1
ATOM 5429 C C . GLY B 1 139 ? -14.25 -8.648 13.641 1 93.88 139 GLY B C 1
ATOM 5430 O O . GLY B 1 139 ? -14.859 -9.133 12.688 1 93.88 139 GLY B O 1
ATOM 5431 N N . TYR B 1 140 ? -14.164 -7.316 13.867 1 93.5 140 TYR B N 1
ATOM 5432 C CA . TYR B 1 140 ? -14.625 -6.344 12.883 1 93.5 140 TYR B CA 1
ATOM 5433 C C . TYR B 1 140 ? -13.453 -5.602 12.258 1 93.5 140 TYR B C 1
ATOM 5435 O O . TYR B 1 140 ? -12.484 -5.266 12.945 1 93.5 140 TYR B O 1
ATOM 5443 N N . PHE B 1 141 ? -13.477 -5.406 10.961 1 94.81 141 PHE B N 1
ATOM 5444 C CA . PHE B 1 141 ? -12.461 -4.617 10.281 1 94.81 141 PHE B CA 1
ATOM 5445 C C . PHE B 1 141 ? -13.047 -3.893 9.078 1 94.81 141 PHE B C 1
ATOM 5447 O O . PHE B 1 141 ? -14.156 -4.215 8.633 1 94.81 141 PHE B O 1
ATOM 5454 N N . ALA B 1 142 ? -12.383 -2.875 8.672 1 96 142 ALA B N 1
ATOM 5455 C CA . ALA B 1 142 ? -12.781 -2.121 7.484 1 96 142 ALA B CA 1
ATOM 5456 C C . ALA B 1 142 ? -11.664 -2.109 6.441 1 96 142 ALA B C 1
ATOM 5458 O O . ALA B 1 142 ? -10.492 -2.283 6.773 1 96 142 ALA B O 1
ATOM 5459 N N . THR B 1 143 ? -12.07 -2.074 5.215 1 96.38 143 THR B N 1
ATOM 5460 C CA . THR B 1 143 ? -11.125 -1.854 4.129 1 96.38 143 THR B CA 1
ATOM 5461 C C . THR B 1 143 ? -11.133 -0.392 3.689 1 96.38 143 THR B C 1
ATOM 5463 O O . THR B 1 143 ? -12.195 0.23 3.611 1 96.38 143 THR B O 1
ATOM 5466 N N . ASN B 1 144 ? -10.023 0.188 3.445 1 96.31 144 ASN B N 1
ATOM 5467 C CA . ASN B 1 144 ? -9.875 1.587 3.055 1 96.31 144 ASN B CA 1
ATOM 5468 C C . ASN B 1 144 ? -10.328 1.818 1.616 1 96.31 144 ASN B C 1
ATOM 5470 O O . ASN B 1 144 ? -10.617 0.865 0.891 1 96.31 144 ASN B O 1
ATOM 5474 N N . VAL B 1 145 ? -10.508 3.031 1.202 1 95.56 145 VAL B N 1
ATOM 5475 C CA . VAL B 1 145 ? -10.703 3.439 -0.185 1 95.56 145 VAL B CA 1
ATOM 5476 C C . VAL B 1 145 ? -9.445 4.129 -0.704 1 95.56 145 VAL B C 1
ATOM 5478 O O . VAL B 1 145 ? -9.016 5.145 -0.154 1 95.56 145 VAL B O 1
ATOM 5481 N N . ASP B 1 146 ? -8.875 3.594 -1.674 1 89.62 146 ASP B N 1
ATOM 5482 C CA . ASP B 1 146 ? -7.703 4.215 -2.281 1 89.62 146 ASP B CA 1
ATOM 5483 C C . ASP B 1 146 ? -8.086 5.48 -3.041 1 89.62 146 ASP B C 1
ATOM 5485 O O . ASP B 1 146 ? -8.922 5.445 -3.945 1 89.62 146 ASP B O 1
ATOM 5489 N N . PHE B 1 147 ? -7.477 6.523 -2.658 1 94.69 147 PHE B N 1
ATOM 5490 C CA . PHE B 1 147 ? -7.676 7.73 -3.451 1 94.69 147 PHE B CA 1
ATOM 5491 C C . PHE B 1 147 ? -6.758 7.734 -4.668 1 94.69 147 PHE B C 1
ATOM 5493 O O . PHE B 1 147 ? -5.555 7.488 -4.547 1 94.69 147 PHE B O 1
ATOM 5500 N N . ASN B 1 148 ? -7.336 7.965 -5.836 1 92.06 148 ASN B N 1
ATOM 5501 C CA . ASN B 1 148 ? -6.652 8.086 -7.117 1 92.06 148 ASN B CA 1
ATOM 5502 C C . ASN B 1 148 ? -7.234 9.219 -7.957 1 92.06 148 ASN B C 1
ATOM 5504 O O . ASN B 1 148 ? -8.422 9.203 -8.297 1 92.06 148 ASN B O 1
ATOM 5508 N N . PHE B 1 149 ? -6.359 10.203 -8.367 1 95.19 149 PHE B N 1
ATOM 5509 C CA . PHE B 1 149 ? -6.824 11.336 -9.156 1 95.19 149 PHE B CA 1
ATOM 5510 C C . PHE B 1 149 ? -7.457 10.867 -10.461 1 95.19 149 PHE B C 1
ATOM 5512 O O . PHE B 1 149 ? -8.367 11.516 -10.984 1 95.19 149 PHE B O 1
ATOM 5519 N N . ALA B 1 150 ? -6.984 9.758 -10.984 1 91.19 150 ALA B 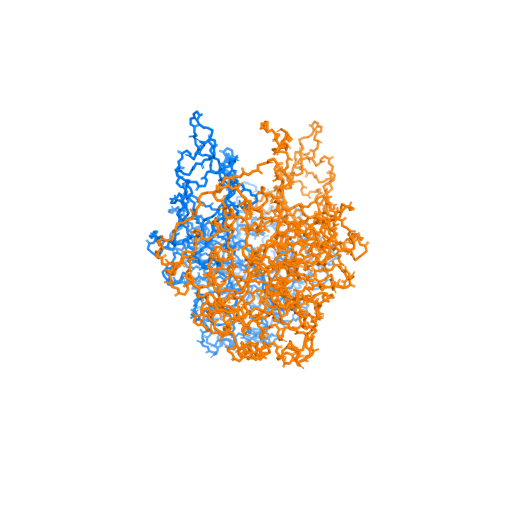N 1
ATOM 5520 C CA . ALA B 1 150 ? -7.461 9.25 -12.266 1 91.19 150 ALA B CA 1
ATOM 5521 C C . ALA B 1 150 ? -8.781 8.508 -12.102 1 91.19 150 ALA B C 1
ATOM 5523 O O . ALA B 1 150 ? -9.406 8.109 -13.094 1 91.19 150 ALA B O 1
ATOM 5524 N N . GLY B 1 151 ? -9.148 8.289 -10.875 1 93.19 151 GLY B N 1
ATOM 5525 C CA . GLY B 1 151 ? -10.398 7.602 -10.609 1 93.19 151 GLY B CA 1
ATOM 5526 C C . GLY B 1 151 ? -10.211 6.234 -9.977 1 93.19 151 GLY B C 1
ATOM 5527 O O . GLY B 1 151 ? -9.195 5.57 -10.227 1 93.19 151 GLY B O 1
ATOM 5528 N N . ASN B 1 152 ? -11.023 5.867 -9.164 1 92.5 152 ASN B N 1
ATOM 5529 C CA . ASN B 1 152 ? -11.156 4.539 -8.57 1 92.5 152 ASN B CA 1
ATOM 5530 C C . ASN B 1 152 ? -12.391 3.812 -9.094 1 92.5 152 ASN B C 1
ATOM 5532 O O . ASN B 1 152 ? -13.516 4.254 -8.867 1 92.5 152 ASN B O 1
ATOM 5536 N N . SER B 1 153 ? -12.227 2.691 -9.727 1 88.75 153 SER B N 1
ATOM 5537 C CA . SER B 1 153 ? -13.305 1.996 -10.43 1 88.75 153 SER B CA 1
ATOM 5538 C C . SER B 1 153 ? -14.391 1.537 -9.461 1 88.75 153 SER B C 1
ATOM 5540 O O . SER B 1 153 ? -15.547 1.385 -9.852 1 88.75 153 SER B O 1
ATOM 5542 N N . GLU B 1 154 ? -14.062 1.396 -8.25 1 89.94 154 GLU B N 1
ATOM 5543 C CA . GLU B 1 154 ? -15.039 0.91 -7.285 1 89.94 154 GLU B CA 1
ATOM 5544 C C . GLU B 1 154 ? -16.016 2.014 -6.887 1 89.94 154 GLU B C 1
ATOM 5546 O O . GLU B 1 154 ? -17.047 1.744 -6.262 1 89.94 154 GLU B O 1
ATOM 5551 N N . LEU B 1 155 ? -15.68 3.227 -7.23 1 92.62 155 LEU B N 1
ATOM 5552 C CA . LEU B 1 155 ? -16.578 4.34 -6.934 1 92.62 155 LEU B CA 1
ATOM 5553 C C . LEU B 1 155 ? -17.469 4.648 -8.125 1 92.62 155 LEU B C 1
ATOM 5555 O O . LEU B 1 155 ? -18.297 5.566 -8.062 1 92.62 155 LEU B O 1
ATOM 5559 N N . ASN B 1 156 ? -17.438 3.889 -9.258 1 84.75 156 ASN B N 1
ATOM 5560 C CA . ASN B 1 156 ? -18.312 3.938 -10.438 1 84.75 156 ASN B CA 1
ATOM 5561 C C . ASN B 1 156 ? -18.344 5.332 -11.055 1 84.75 156 ASN B C 1
ATOM 5563 O O . ASN B 1 156 ? -19.406 5.832 -11.422 1 84.75 156 ASN B O 1
ATOM 5567 N N . ASN B 1 157 ? -17.25 6.074 -10.961 1 81.88 157 ASN B N 1
ATOM 5568 C CA . ASN B 1 157 ? -17.109 7.41 -11.531 1 81.88 157 ASN B CA 1
ATOM 5569 C C . ASN B 1 157 ? -18.125 8.383 -10.938 1 81.88 157 ASN B C 1
ATOM 5571 O O . ASN B 1 157 ? -18.656 9.242 -11.648 1 81.88 157 ASN B O 1
ATOM 5575 N N . GLU B 1 158 ? -18.516 8.125 -9.781 1 90.5 158 GLU B N 1
ATOM 5576 C CA . GLU B 1 158 ? -19.375 9.078 -9.07 1 90.5 158 GLU B CA 1
ATOM 5577 C C . GLU B 1 158 ? -18.531 10.086 -8.289 1 90.5 158 GLU B C 1
ATOM 5579 O O . GLU B 1 158 ? -17.531 9.727 -7.668 1 90.5 158 GLU B O 1
ATOM 5584 N N . ARG B 1 159 ? -18.953 11.289 -8.406 1 94.69 159 ARG B N 1
ATOM 5585 C CA . ARG B 1 159 ? -18.266 12.344 -7.66 1 94.69 159 ARG B CA 1
ATOM 5586 C C . ARG B 1 159 ? -18.797 12.43 -6.23 1 94.69 159 ARG B C 1
ATOM 5588 O O . ARG B 1 159 ? -19.812 13.086 -5.973 1 94.69 159 ARG B O 1
ATOM 5595 N N . THR B 1 160 ? -18.031 11.867 -5.32 1 95.94 160 THR B N 1
ATOM 5596 C CA . THR B 1 160 ? -18.484 11.844 -3.939 1 95.94 160 THR B CA 1
ATOM 5597 C C . THR B 1 160 ? -17.406 12.344 -2.994 1 95.94 160 THR B C 1
ATOM 5599 O O . THR B 1 160 ? -17.688 12.781 -1.881 1 95.94 160 THR B O 1
ATOM 5602 N N . GLN B 1 161 ? -16.172 12.297 -3.354 1 98.19 161 GLN B N 1
ATOM 5603 C CA . GLN B 1 161 ? -15.055 12.531 -2.455 1 98.19 161 GLN B CA 1
ATOM 5604 C C . GLN B 1 161 ? -14.867 14.016 -2.186 1 98.19 161 GLN B C 1
ATOM 5606 O O . GLN B 1 161 ? -15.094 14.852 -3.068 1 98.19 161 GLN B O 1
ATOM 5611 N N . ILE B 1 162 ? -14.477 14.32 -0.998 1 98.75 162 ILE B N 1
ATOM 5612 C CA . ILE B 1 162 ? -14.219 15.688 -0.565 1 98.75 162 ILE B CA 1
ATOM 5613 C C . ILE B 1 162 ? -12.742 15.852 -0.223 1 98.75 162 ILE B C 1
ATOM 5615 O O . ILE B 1 162 ? -12.211 15.133 0.619 1 98.75 162 ILE B O 1
ATOM 5619 N N . ILE B 1 163 ? -12.094 16.766 -0.882 1 98.88 163 ILE B N 1
ATOM 5620 C CA . ILE B 1 163 ? -10.695 17.062 -0.613 1 98.88 163 ILE B CA 1
ATOM 5621 C C . ILE B 1 163 ? -10.594 18.359 0.195 1 98.88 163 ILE B C 1
ATOM 5623 O O . ILE B 1 163 ? -11.258 19.344 -0.117 1 98.88 163 ILE B O 1
ATOM 5627 N N . ILE B 1 164 ? -9.836 18.344 1.243 1 98.94 164 ILE B N 1
ATOM 5628 C CA . ILE B 1 164 ? -9.594 19.531 2.051 1 98.94 164 ILE B CA 1
ATOM 5629 C C . ILE B 1 164 ? -8.094 19.828 2.105 1 98.94 164 ILE B C 1
ATOM 5631 O O . ILE B 1 164 ? -7.301 18.953 2.471 1 98.94 164 ILE B O 1
ATOM 5635 N N . ALA B 1 165 ? -7.672 20.922 1.743 1 98.88 165 ALA B N 1
ATOM 5636 C CA . ALA B 1 165 ? -6.305 21.422 1.851 1 98.88 165 ALA B CA 1
ATOM 5637 C C . ALA B 1 165 ? -6.285 22.859 2.355 1 98.88 165 ALA B C 1
ATOM 5639 O O . ALA B 1 165 ? -7.223 23.625 2.117 1 98.88 165 ALA B O 1
ATOM 5640 N N . SER B 1 166 ? -5.273 23.234 3.08 1 98.69 166 SER B N 1
ATOM 5641 C CA . SER B 1 166 ? -5.203 24.578 3.668 1 98.69 166 SER B CA 1
ATOM 5642 C C . SER B 1 166 ? -3.76 25.047 3.793 1 98.69 166 SER B C 1
ATOM 5644 O O . SER B 1 166 ? -2.828 24.328 3.422 1 98.69 166 SER B O 1
ATOM 5646 N N . ASP B 1 167 ? -3.604 26.281 4.27 1 98.69 167 ASP B N 1
ATOM 5647 C CA . ASP B 1 167 ? -2.309 26.859 4.629 1 98.69 167 ASP B CA 1
ATOM 5648 C C . ASP B 1 167 ? -1.358 26.859 3.434 1 98.69 167 ASP B C 1
ATOM 5650 O O . ASP B 1 167 ? -0.237 26.344 3.525 1 98.69 167 ASP B O 1
ATOM 5654 N N . PHE B 1 168 ? -1.907 27.406 2.359 1 98.62 168 PHE B N 1
ATOM 5655 C CA . PHE B 1 168 ? -1.095 27.578 1.161 1 98.62 168 PHE B CA 1
ATOM 5656 C C . PHE B 1 168 ? -0.169 28.781 1.306 1 98.62 168 PHE B C 1
ATOM 5658 O O . PHE B 1 168 ? 0.971 28.766 0.838 1 98.62 168 PHE B O 1
ATOM 5665 N N . HIS B 1 169 ? -0.663 29.891 1.872 1 98.44 169 HIS B N 1
ATOM 5666 C CA . HIS B 1 169 ? 0.107 31.078 2.186 1 98.44 169 HIS B CA 1
ATOM 5667 C C . HIS B 1 169 ? 0.692 31.703 0.922 1 98.44 169 HIS B C 1
ATOM 5669 O O . HIS B 1 169 ? 1.889 32 0.867 1 98.44 169 HIS B O 1
ATOM 5675 N N . LEU B 1 170 ? -0.148 31.922 -0.102 1 98.62 170 LEU B N 1
ATOM 5676 C CA . LEU B 1 170 ? 0.289 32.625 -1.305 1 98.62 170 LEU B CA 1
ATOM 5677 C C . LEU B 1 170 ? 0.721 34.031 -0.978 1 98.62 170 LEU B C 1
ATOM 5679 O O . LEU B 1 170 ? -0.06 34.812 -0.426 1 98.62 170 LEU B O 1
ATOM 5683 N N . GLY B 1 171 ? 1.91 34.375 -1.304 1 98.19 171 GLY B N 1
ATOM 5684 C CA . GLY B 1 171 ? 2.467 35.656 -0.891 1 98.19 171 GLY B CA 1
ATOM 5685 C C . GLY B 1 171 ? 2.5 36.688 -2.008 1 98.19 171 GLY B C 1
ATOM 5686 O O . GLY B 1 171 ? 2.371 36.344 -3.184 1 98.19 171 GLY B O 1
ATOM 5687 N N . VAL B 1 172 ? 2.646 37.938 -1.674 1 97.88 172 VAL B N 1
ATOM 5688 C CA . VAL B 1 172 ? 2.658 39.062 -2.604 1 97.88 172 VAL B CA 1
ATOM 5689 C C . VAL B 1 172 ? 4.012 39.125 -3.309 1 97.88 172 VAL B C 1
ATOM 5691 O O . VAL B 1 172 ? 4.113 39.688 -4.41 1 97.88 172 VAL B O 1
ATOM 5694 N N . ASP B 1 173 ? 5 38.562 -2.686 1 97.31 173 ASP B N 1
ATOM 5695 C CA . ASP B 1 173 ? 6.371 38.625 -3.184 1 97.31 173 ASP B CA 1
ATOM 5696 C C . ASP B 1 173 ? 7.102 37.312 -2.891 1 97.31 173 ASP B C 1
ATOM 5698 O O . ASP B 1 173 ? 7.152 36.844 -1.741 1 97.31 173 ASP B O 1
ATOM 5702 N N . ASP B 1 174 ? 7.75 36.719 -3.85 1 96.31 174 ASP B N 1
ATOM 5703 C CA . ASP B 1 174 ? 8.375 35.406 -3.742 1 96.31 174 ASP B CA 1
ATOM 5704 C C . ASP B 1 174 ? 9.625 35.469 -2.861 1 96.31 174 ASP B C 1
ATOM 5706 O O . ASP B 1 174 ? 10.086 34.438 -2.363 1 96.31 174 ASP B O 1
ATOM 5710 N N . SER B 1 175 ? 10.195 36.594 -2.748 1 94.81 175 SER B N 1
ATOM 5711 C CA . SER B 1 175 ? 11.445 36.719 -2 1 94.81 175 SER B CA 1
ATOM 5712 C C . SER B 1 175 ? 11.234 36.406 -0.521 1 94.81 175 SER B C 1
ATOM 5714 O O . SER B 1 175 ? 12.188 36.094 0.193 1 94.81 175 SER B O 1
ATOM 5716 N N . PHE B 1 176 ? 9.961 36.469 -0.004 1 94.62 176 PHE B N 1
ATOM 5717 C CA . PHE B 1 176 ? 9.75 36.156 1.407 1 94.62 176 PHE B CA 1
ATOM 5718 C C . PHE B 1 176 ? 8.508 35.312 1.6 1 94.62 176 PHE B C 1
ATOM 5720 O O . PHE B 1 176 ? 8.125 35 2.73 1 94.62 176 PHE B O 1
ATOM 5727 N N . ALA B 1 177 ? 7.895 34.938 0.51 1 95.69 177 ALA B N 1
ATOM 5728 C CA . ALA B 1 177 ? 6.695 34.094 0.613 1 95.69 177 ALA B CA 1
ATOM 5729 C C . ALA B 1 177 ? 7.023 32.719 1.183 1 95.69 177 ALA B C 1
ATOM 5731 O O . ALA B 1 177 ? 8.125 32.219 0.977 1 95.69 177 ALA B O 1
ATOM 5732 N N . GLU B 1 178 ? 6.047 32.125 1.833 1 95.12 178 GLU B N 1
ATOM 5733 C CA . GLU B 1 178 ? 6.23 30.812 2.436 1 95.12 178 GLU B CA 1
ATOM 5734 C C . GLU B 1 178 ? 6.078 29.703 1.396 1 95.12 178 GLU B C 1
ATOM 5736 O O . GLU B 1 178 ? 6.516 28.578 1.618 1 95.12 178 GLU B O 1
ATOM 5741 N N . LEU B 1 179 ? 5.418 29.984 0.338 1 96.5 179 LEU B N 1
ATOM 5742 C CA . LEU B 1 179 ? 5.234 29.047 -0.763 1 96.5 179 LEU B CA 1
ATOM 5743 C C . LEU B 1 179 ? 5.859 29.594 -2.045 1 96.5 179 LEU B C 1
ATOM 5745 O O . LEU B 1 179 ? 5.367 30.562 -2.625 1 96.5 179 LEU B O 1
ATOM 5749 N N . GLN B 1 180 ? 6.957 29.109 -2.412 1 95.81 180 GLN B N 1
ATOM 5750 C CA . GLN B 1 180 ? 7.621 29.438 -3.67 1 95.81 180 GLN B CA 1
ATOM 5751 C C . GLN B 1 180 ? 8.031 28.156 -4.414 1 95.81 180 GLN B C 1
ATOM 5753 O O . GLN B 1 180 ? 7.641 27.969 -5.566 1 95.81 180 GLN B O 1
ATOM 5758 N N . LYS B 1 181 ? 8.711 27.281 -3.74 1 95 181 LYS B N 1
ATOM 5759 C CA . LYS B 1 181 ? 9.219 26.047 -4.336 1 95 181 LYS B CA 1
ATOM 5760 C C . LYS B 1 181 ? 8.086 25.094 -4.691 1 95 181 LYS B C 1
ATOM 5762 O O . LYS B 1 181 ? 8.18 24.344 -5.664 1 95 181 LYS B O 1
ATOM 5767 N N . ASN B 1 182 ? 7.012 25.094 -3.963 1 96.88 182 ASN B N 1
ATOM 5768 C CA . ASN B 1 182 ? 5.926 24.141 -4.125 1 96.88 182 ASN B CA 1
ATOM 5769 C C . ASN B 1 182 ? 4.84 24.672 -5.055 1 96.88 182 ASN B C 1
ATOM 5771 O O . ASN B 1 182 ? 3.812 24.016 -5.254 1 96.88 182 ASN B O 1
ATOM 5775 N N . LYS B 1 183 ? 5.004 25.859 -5.684 1 97.75 183 LYS B N 1
ATOM 5776 C CA . LYS B 1 183 ? 3.992 26.453 -6.547 1 97.75 183 LYS B CA 1
ATOM 5777 C C . LYS B 1 183 ? 3.641 25.531 -7.707 1 97.75 183 LYS B C 1
ATOM 5779 O O . LYS B 1 183 ? 2.463 25.312 -8 1 97.75 183 LYS B O 1
ATOM 5784 N N . LYS B 1 184 ? 4.719 24.984 -8.312 1 97 184 LYS B N 1
ATOM 5785 C CA . LYS B 1 184 ? 4.492 24.109 -9.461 1 97 184 LYS B CA 1
ATOM 5786 C C . LYS B 1 184 ? 3.732 22.859 -9.047 1 97 184 LYS B C 1
ATOM 5788 O O . LYS B 1 184 ? 2.842 22.391 -9.773 1 97 184 LYS B O 1
ATOM 5793 N N . ALA B 1 185 ? 4.148 22.281 -7.938 1 97.44 185 ALA B N 1
ATOM 5794 C CA . ALA B 1 185 ? 3.471 21.094 -7.426 1 97.44 185 ALA B CA 1
ATOM 5795 C C . ALA B 1 185 ? 2 21.391 -7.141 1 97.44 185 ALA B C 1
ATOM 5797 O O . ALA B 1 185 ? 1.135 20.547 -7.398 1 97.44 185 ALA B O 1
ATOM 5798 N N . LEU B 1 186 ? 1.716 22.562 -6.621 1 98.38 186 LEU B N 1
ATOM 5799 C CA . LEU B 1 186 ? 0.341 22.922 -6.305 1 98.38 186 LEU B CA 1
ATOM 5800 C C . LEU B 1 186 ? -0.496 23.047 -7.574 1 98.38 186 LEU B C 1
ATOM 5802 O O . LEU B 1 186 ? -1.64 22.594 -7.617 1 98.38 186 LEU B O 1
ATOM 5806 N N . VAL B 1 187 ? 0.071 23.641 -8.609 1 98.56 187 VAL B N 1
ATOM 5807 C CA . VAL B 1 187 ? -0.635 23.766 -9.883 1 98.56 187 VAL B CA 1
ATOM 5808 C C . VAL B 1 187 ? -0.941 22.375 -10.43 1 98.56 187 VAL B C 1
ATOM 5810 O O . VAL B 1 187 ? -2.059 22.109 -10.883 1 98.56 187 VAL B O 1
ATOM 5813 N N . ALA B 1 188 ? 0.051 21.469 -10.375 1 98.25 188 ALA B N 1
ATOM 5814 C CA . ALA B 1 188 ? -0.136 20.109 -10.852 1 98.25 188 ALA B CA 1
ATOM 5815 C C . ALA B 1 188 ? -1.226 19.391 -10.055 1 98.25 188 ALA B C 1
ATOM 5817 O O . ALA B 1 188 ? -2.068 18.703 -10.625 1 98.25 188 ALA B O 1
ATOM 5818 N N . PHE B 1 189 ? -1.121 19.562 -8.805 1 98.31 189 PHE B N 1
ATOM 5819 C CA . PHE B 1 189 ? -2.123 19 -7.91 1 98.31 189 PHE B CA 1
ATOM 5820 C C . PHE B 1 189 ? -3.521 19.453 -8.305 1 98.31 189 PHE B C 1
ATOM 5822 O O . PHE B 1 189 ? -4.426 18.625 -8.469 1 98.31 189 PHE B O 1
ATOM 5829 N N . LEU B 1 190 ? -3.736 20.75 -8.469 1 98.88 190 LEU B N 1
ATOM 5830 C CA . LEU B 1 190 ? -5.039 21.312 -8.797 1 98.88 190 LEU B CA 1
ATOM 5831 C C . LEU B 1 190 ? -5.516 20.828 -10.156 1 98.88 190 LEU B C 1
ATOM 5833 O O . LEU B 1 190 ? -6.707 20.578 -10.344 1 98.88 190 LEU B O 1
ATOM 5837 N N . ASN B 1 191 ? -4.602 20.719 -11.062 1 98.5 191 ASN B N 1
ATOM 5838 C CA . ASN B 1 191 ? -4.965 20.188 -12.367 1 98.5 191 ASN B CA 1
ATOM 5839 C C . ASN B 1 191 ? -5.453 18.75 -12.273 1 98.5 191 ASN B C 1
ATOM 5841 O O . ASN B 1 191 ? -6.41 18.359 -12.953 1 98.5 191 ASN B O 1
ATOM 5845 N N . GLN B 1 192 ? -4.766 17.969 -11.461 1 98.19 192 GLN B N 1
ATOM 5846 C CA . GLN B 1 192 ? -5.195 16.578 -11.273 1 98.19 192 GLN B CA 1
ATOM 5847 C C . GLN B 1 192 ? -6.551 16.516 -10.57 1 98.19 192 GLN B C 1
ATOM 5849 O O . GLN B 1 192 ? -7.387 15.68 -10.898 1 98.19 192 GLN B O 1
ATOM 5854 N N . VAL B 1 193 ? -6.77 17.422 -9.617 1 98.62 193 VAL B N 1
ATOM 5855 C CA . VAL B 1 193 ? -8.062 17.5 -8.945 1 98.62 193 VAL B CA 1
ATOM 5856 C C . VAL B 1 193 ? -9.156 17.828 -9.969 1 98.62 193 VAL B C 1
ATOM 5858 O O . VAL B 1 193 ? -10.203 17.172 -10 1 98.62 193 VAL B O 1
ATOM 5861 N N . LYS B 1 194 ? -8.906 18.75 -10.844 1 98.5 194 LYS B N 1
ATOM 5862 C CA . LYS B 1 194 ? -9.867 19.188 -11.859 1 98.5 194 LYS B CA 1
ATOM 5863 C C . LYS B 1 194 ? -10.328 18 -12.711 1 98.5 194 LYS B C 1
ATOM 5865 O O . LYS B 1 194 ? -11.508 17.906 -13.047 1 98.5 194 LYS B O 1
ATOM 5870 N N . ASN B 1 195 ? -9.438 17.156 -12.969 1 97.25 195 ASN B N 1
ATOM 5871 C CA . ASN B 1 195 ? -9.695 16.094 -13.93 1 97.25 195 ASN B CA 1
ATOM 5872 C C . ASN B 1 195 ? -10.203 14.82 -13.25 1 97.25 195 ASN B C 1
ATOM 5874 O O . ASN B 1 195 ? -10.523 13.836 -13.914 1 97.25 195 ASN B O 1
ATOM 5878 N N . SER B 1 196 ? -10.25 14.805 -11.984 1 97.19 196 SER B N 1
ATOM 5879 C CA . SER B 1 196 ? -10.664 13.609 -11.258 1 97.19 196 SER B CA 1
ATOM 5880 C C . SER B 1 196 ? -12.156 13.336 -11.461 1 97.19 196 SER B C 1
ATOM 5882 O O . SER B 1 196 ? -12.984 14.234 -11.297 1 97.19 196 SER B O 1
ATOM 5884 N N . PRO B 1 197 ? -12.547 12.102 -11.727 1 96.81 197 PRO B N 1
ATOM 5885 C CA . PRO B 1 197 ? -13.961 11.773 -11.898 1 96.81 197 PRO B CA 1
ATOM 5886 C C . PRO B 1 197 ? -14.68 11.539 -10.57 1 96.81 197 PRO B C 1
ATOM 5888 O O . PRO B 1 197 ? -15.906 11.422 -10.539 1 96.81 197 PRO B O 1
ATOM 5891 N N . ASP B 1 198 ? -13.914 11.547 -9.453 1 97.25 198 ASP B N 1
ATOM 5892 C CA . ASP B 1 198 ? -14.508 11.094 -8.203 1 97.25 198 ASP B CA 1
ATOM 5893 C C . ASP B 1 198 ? -14.633 12.25 -7.207 1 97.25 198 ASP B C 1
ATOM 5895 O O . ASP B 1 198 ? -15.328 12.133 -6.199 1 97.25 198 ASP B O 1
ATOM 5899 N N . VAL B 1 199 ? -13.977 13.414 -7.449 1 98.31 199 VAL B N 1
ATOM 5900 C CA . VAL B 1 199 ? -13.961 14.516 -6.5 1 98.31 199 VAL B CA 1
ATOM 5901 C C . VAL B 1 199 ? -15.219 15.367 -6.672 1 98.31 199 VAL B C 1
ATOM 5903 O O . VAL B 1 199 ? -15.492 15.859 -7.77 1 98.31 199 VAL B O 1
ATOM 5906 N N . LYS B 1 200 ? -15.961 15.445 -5.617 1 98.19 200 LYS B N 1
ATOM 5907 C CA . LYS B 1 200 ? -17.188 16.234 -5.602 1 98.19 200 LYS B CA 1
ATOM 5908 C C . LYS B 1 200 ? -16.938 17.656 -5.117 1 98.19 200 LYS B C 1
ATOM 5910 O O . LYS B 1 200 ? -17.547 18.594 -5.613 1 98.19 200 LYS B O 1
ATOM 5915 N N . GLU B 1 201 ? -16.047 17.797 -4.117 1 98.69 201 GLU B N 1
ATOM 5916 C CA . GLU B 1 201 ? -15.766 19.094 -3.514 1 98.69 201 GLU B CA 1
ATOM 5917 C C . GLU B 1 201 ? -14.273 19.266 -3.25 1 98.69 201 GLU B C 1
ATOM 5919 O O . GLU B 1 201 ? -13.578 18.312 -2.906 1 98.69 201 GLU B O 1
ATOM 5924 N N . LEU B 1 202 ? -13.797 20.422 -3.412 1 98.88 202 LEU B N 1
ATOM 5925 C CA . LEU B 1 202 ? -12.5 20.906 -2.939 1 98.88 202 LEU B CA 1
ATOM 5926 C C . LEU B 1 202 ? -12.672 22.047 -1.949 1 98.88 202 LEU B C 1
ATOM 5928 O O . LEU B 1 202 ? -13.219 23.094 -2.295 1 98.88 202 LEU B O 1
ATOM 5932 N N . VAL B 1 203 ? -12.25 21.859 -0.74 1 98.94 203 VAL B N 1
ATOM 5933 C CA . VAL B 1 203 ? -12.406 22.891 0.285 1 98.94 203 VAL B CA 1
ATOM 5934 C C . VAL B 1 203 ? -11.047 23.484 0.636 1 98.94 203 VAL B C 1
ATOM 5936 O O . VAL B 1 203 ? -10.109 22.75 0.98 1 98.94 203 VAL B O 1
ATOM 5939 N N . ILE B 1 204 ? -10.969 24.734 0.494 1 98.81 204 ILE B N 1
ATOM 5940 C CA . ILE B 1 204 ? -9.812 25.5 0.935 1 98.81 204 ILE B CA 1
ATOM 5941 C C . ILE B 1 204 ? -9.984 25.906 2.398 1 98.81 204 ILE B C 1
ATOM 5943 O O . ILE B 1 204 ? -10.742 26.828 2.711 1 98.81 204 ILE B O 1
ATOM 5947 N N . GLY B 1 205 ? -9.164 25.266 3.297 1 98.38 205 GLY B N 1
ATOM 5948 C CA . GLY B 1 205 ? -9.414 25.328 4.727 1 98.38 205 GLY B CA 1
ATOM 5949 C C . GLY B 1 205 ? -8.719 26.5 5.398 1 98.38 205 GLY B C 1
ATOM 5950 O O . GLY B 1 205 ? -8.281 26.391 6.543 1 98.38 205 GLY B O 1
ATOM 5951 N N . GLY B 1 206 ? -8.516 27.609 4.648 1 98.25 206 GLY B N 1
ATOM 5952 C CA . GLY B 1 206 ? -7.98 28.812 5.258 1 98.25 206 GLY B CA 1
ATOM 5953 C C . GLY B 1 206 ? -6.52 29.062 4.918 1 98.25 206 GLY B C 1
ATOM 5954 O O . GLY B 1 206 ? -5.82 28.141 4.477 1 98.25 206 GLY B O 1
ATOM 5955 N N . ASP B 1 207 ? -6.137 30.359 5.082 1 98.62 207 ASP B N 1
ATOM 5956 C CA . ASP B 1 207 ? -4.773 30.828 4.84 1 98.62 207 ASP B CA 1
ATOM 5957 C C . ASP B 1 207 ? -4.371 30.609 3.385 1 98.62 207 ASP B C 1
ATOM 5959 O O . ASP B 1 207 ? -3.326 30.016 3.105 1 98.62 207 ASP B O 1
ATOM 5963 N N . LEU B 1 208 ? -5.223 31.078 2.508 1 98.56 208 LEU B N 1
ATOM 5964 C CA . LEU B 1 208 ? -5 31.016 1.068 1 98.56 208 LEU B CA 1
ATOM 5965 C C . LEU B 1 208 ? -4.129 32.188 0.604 1 98.56 208 LEU B C 1
ATOM 5967 O O . LEU B 1 208 ? -2.936 32 0.342 1 98.56 208 LEU B O 1
ATOM 5971 N N . LEU B 1 209 ? -4.609 33.438 0.682 1 98.31 209 LEU B N 1
ATOM 5972 C CA . LEU B 1 209 ? -3.867 34.656 0.339 1 98.31 209 LEU B CA 1
ATOM 5973 C C . LEU B 1 209 ? -3.27 35.281 1.585 1 98.31 209 LEU B C 1
ATOM 5975 O O . LEU B 1 209 ? -4 35.812 2.432 1 98.31 209 LEU B O 1
ATOM 5979 N N . ASP B 1 210 ? -1.967 35.344 1.654 1 97.94 210 ASP B N 1
ATOM 5980 C CA . ASP B 1 210 ? -1.284 35.656 2.91 1 97.94 210 ASP B CA 1
ATOM 5981 C C . ASP B 1 210 ? -1.06 37.156 3.07 1 97.94 210 ASP B C 1
ATOM 5983 O O . ASP B 1 210 ? -0.303 37.75 2.307 1 97.94 210 ASP B O 1
ATOM 5987 N N . GLU B 1 211 ? -1.639 37.719 4.051 1 96.69 211 GLU B N 1
ATOM 5988 C CA . GLU B 1 211 ? -1.494 39.125 4.336 1 96.69 211 GLU B CA 1
ATOM 5989 C C . GLU B 1 211 ? -0.648 39.344 5.586 1 96.69 211 GLU B C 1
ATOM 5991 O O . GLU B 1 211 ? -0.354 40.5 5.941 1 96.69 211 GLU B O 1
ATOM 5996 N N . TRP B 1 212 ? -0.232 38.281 6.234 1 97.31 212 TRP B N 1
ATOM 5997 C CA . TRP B 1 212 ? 0.508 38.438 7.484 1 97.31 212 TRP B CA 1
ATOM 5998 C C . TRP B 1 212 ? 2.006 38.25 7.254 1 97.31 212 TRP B C 1
ATOM 6000 O O . TRP B 1 212 ? 2.816 38.938 7.871 1 97.31 212 TRP B O 1
ATOM 6010 N N . PHE B 1 213 ? 2.418 37.344 6.445 1 96.88 213 PHE B N 1
ATOM 6011 C CA . PHE B 1 213 ? 3.826 37 6.25 1 96.88 213 PHE B CA 1
ATOM 6012 C C . PHE B 1 213 ? 4.512 38.094 5.406 1 96.88 213 PHE B C 1
ATOM 6014 O O . PHE B 1 213 ? 4.863 37.844 4.25 1 96.88 213 PHE B O 1
ATOM 6021 N N . LEU B 1 214 ? 4.727 39.25 5.926 1 97.38 214 LEU B N 1
ATOM 6022 C CA . LEU B 1 214 ? 5.375 40.438 5.363 1 97.38 214 LEU B CA 1
ATOM 6023 C C . LEU B 1 214 ? 6.484 40.938 6.281 1 97.38 214 LEU B C 1
ATOM 6025 O O . LEU B 1 214 ? 6.336 40.906 7.508 1 97.38 214 LEU B O 1
ATOM 6029 N N . PRO B 1 215 ? 7.605 41.312 5.684 1 97.69 215 PRO B N 1
ATOM 6030 C CA . PRO B 1 215 ? 8.625 41.938 6.547 1 97.69 215 PRO B CA 1
ATOM 6031 C C . PRO B 1 215 ? 8.109 43.125 7.324 1 97.69 215 PRO B C 1
ATOM 6033 O O . PRO B 1 215 ? 7.164 43.781 6.883 1 97.69 215 PRO B O 1
ATOM 6036 N N . MET B 1 216 ? 8.766 43.438 8.414 1 97.56 216 MET B N 1
ATOM 6037 C CA . MET B 1 216 ? 8.32 44.5 9.289 1 97.56 216 MET B CA 1
ATOM 6038 C C . MET B 1 216 ? 8.266 45.844 8.523 1 97.56 216 MET B C 1
ATOM 6040 O O . MET B 1 216 ? 7.367 46.656 8.75 1 97.56 216 MET B O 1
ATOM 6044 N N . ASP B 1 217 ? 9.148 46.031 7.602 1 96.31 217 ASP B N 1
ATOM 6045 C CA . ASP B 1 217 ? 9.258 47.312 6.938 1 96.31 217 ASP B CA 1
ATOM 6046 C C . ASP B 1 217 ? 8.406 47.344 5.668 1 96.31 217 ASP B C 1
ATOM 6048 O O . ASP B 1 217 ? 8.484 48.312 4.887 1 96.31 217 ASP B O 1
ATOM 6052 N N . TYR B 1 218 ? 7.664 46.375 5.398 1 96.06 218 TYR B N 1
ATOM 6053 C CA . TYR B 1 218 ? 6.789 46.344 4.23 1 96.06 218 TYR B CA 1
ATOM 6054 C C . TYR B 1 218 ? 5.684 47.406 4.379 1 96.06 218 TYR B C 1
ATOM 6056 O O . TYR B 1 218 ? 4.977 47.438 5.391 1 96.06 218 TYR B O 1
ATOM 6064 N N . GLN B 1 219 ? 5.488 48.219 3.432 1 91 219 GLN B N 1
ATOM 6065 C CA . GLN B 1 219 ? 4.441 49.219 3.428 1 91 219 GLN B CA 1
ATOM 6066 C C . GLN B 1 219 ? 3.213 48.75 2.664 1 91 219 GLN B C 1
ATOM 6068 O O . GLN B 1 219 ? 3.262 48.562 1.444 1 91 219 GLN B O 1
ATOM 6073 N N . MET B 1 220 ? 2.178 48.594 3.41 1 93.5 220 MET B N 1
ATOM 6074 C CA . MET B 1 220 ? 0.922 48.188 2.795 1 93.5 220 MET B CA 1
ATOM 6075 C C . MET B 1 220 ? 0.383 49.25 1.862 1 93.5 220 MET B C 1
ATOM 6077 O O . MET B 1 220 ? 0.472 50.438 2.168 1 93.5 220 MET B O 1
ATOM 6081 N N . PRO B 1 221 ? -0.132 48.844 0.77 1 92.94 221 PRO B N 1
ATOM 6082 C CA . PRO B 1 221 ? -0.797 49.844 -0.074 1 92.94 221 PRO B CA 1
ATOM 6083 C C . PRO B 1 221 ? -2.059 50.406 0.57 1 92.94 221 PRO B C 1
ATOM 6085 O O . PRO B 1 221 ? -2.539 49.875 1.573 1 92.94 221 PRO B O 1
ATOM 6088 N N . ASP B 1 222 ? -2.564 51.469 -0.028 1 89.06 222 ASP B N 1
ATOM 6089 C CA . ASP B 1 222 ? -3.697 52.188 0.549 1 89.06 222 ASP B CA 1
ATOM 6090 C C . ASP B 1 222 ? -4.969 51.344 0.49 1 89.06 222 ASP B C 1
ATOM 6092 O O . ASP B 1 222 ? -5.828 51.438 1.367 1 89.06 222 ASP B O 1
ATOM 6096 N N . SER B 1 223 ? -5.031 50.531 -0.5 1 87.88 223 SER B N 1
ATOM 6097 C CA . SER B 1 223 ? -6.207 49.688 -0.66 1 87.88 223 SER B CA 1
ATOM 6098 C C . SER B 1 223 ? -5.887 48.219 -0.334 1 87.88 223 SER B C 1
ATOM 6100 O O . SER B 1 223 ? -5.004 47.625 -0.948 1 87.88 223 SER B O 1
ATOM 6102 N N . GLU B 1 224 ? -6.645 47.719 0.669 1 89 224 GLU B N 1
ATOM 6103 C CA . GLU B 1 224 ? -6.5 46.312 0.978 1 89 224 GLU B CA 1
ATOM 6104 C C . GLU B 1 224 ? -6.828 45.438 -0.236 1 89 224 GLU B C 1
ATOM 6106 O O . GLU B 1 224 ? -6.172 44.438 -0.476 1 89 224 GLU B O 1
ATOM 6111 N N . ALA B 1 225 ? -7.82 45.812 -0.981 1 94 225 ALA B N 1
ATOM 6112 C CA . ALA B 1 225 ? -8.195 45.094 -2.207 1 94 225 ALA B CA 1
ATOM 6113 C C . ALA B 1 225 ? -7.027 45.062 -3.193 1 94 225 ALA B C 1
ATOM 6115 O O . ALA B 1 225 ? -6.797 44.062 -3.855 1 94 225 ALA B O 1
ATOM 6116 N N . ALA B 1 226 ? -6.355 46.188 -3.293 1 95.25 226 ALA B N 1
ATOM 6117 C CA . ALA B 1 226 ? -5.203 46.281 -4.188 1 95.25 226 ALA B CA 1
ATOM 6118 C C . ALA B 1 226 ? -4.105 45.312 -3.754 1 95.25 226 ALA B C 1
ATOM 6120 O O . ALA B 1 226 ? -3.408 44.719 -4.594 1 95.25 226 ALA B O 1
ATOM 6121 N N . PHE B 1 227 ? -3.93 45.188 -2.508 1 96.88 227 PHE B N 1
ATOM 6122 C CA . PHE B 1 227 ? -2.939 44.25 -1.988 1 96.88 227 PHE B CA 1
ATOM 6123 C C . PHE B 1 227 ? -3.248 42.812 -2.439 1 96.88 227 PHE B C 1
ATOM 6125 O O . PHE B 1 227 ? -2.375 42.125 -2.965 1 96.88 227 PHE B O 1
ATOM 6132 N N . PHE B 1 228 ? -4.488 42.375 -2.271 1 97.75 228 PHE B N 1
ATOM 6133 C CA . PHE B 1 228 ? -4.871 41 -2.611 1 97.75 228 PHE B CA 1
ATOM 6134 C C . PHE B 1 228 ? -4.82 40.781 -4.117 1 97.75 228 PHE B C 1
ATOM 6136 O O . PHE B 1 228 ? -4.504 39.688 -4.582 1 97.75 228 PHE B O 1
ATOM 6143 N N . ASP B 1 229 ? -5.059 41.875 -4.887 1 97.62 229 ASP B N 1
ATOM 6144 C CA . ASP B 1 229 ? -4.875 41.781 -6.332 1 97.62 229 ASP B CA 1
ATOM 6145 C C . ASP B 1 229 ? -3.414 41.5 -6.688 1 97.62 229 ASP B C 1
ATOM 6147 O O . ASP B 1 229 ? -3.123 40.75 -7.621 1 97.62 229 ASP B O 1
ATOM 6151 N N . GLN B 1 230 ? -2.537 42.125 -5.945 1 97.75 230 GLN B N 1
ATOM 6152 C CA . GLN B 1 230 ? -1.112 41.906 -6.168 1 97.75 230 GLN B CA 1
ATOM 6153 C C . GLN B 1 230 ? -0.708 40.469 -5.785 1 97.75 230 GLN B C 1
ATOM 6155 O O . GLN B 1 230 ? 0.109 39.844 -6.469 1 97.75 230 GLN B O 1
ATOM 6160 N N . VAL B 1 231 ? -1.236 40 -4.68 1 98.38 231 VAL B N 1
ATOM 6161 C CA . VAL B 1 231 ? -0.978 38.625 -4.277 1 98.38 231 VAL B CA 1
ATOM 6162 C C . VAL B 1 231 ? -1.439 37.656 -5.375 1 98.38 231 VAL B C 1
ATOM 6164 O O . VAL B 1 231 ? -0.708 36.75 -5.758 1 98.38 231 VAL B O 1
ATOM 6167 N N . ALA B 1 232 ? -2.666 37.875 -5.887 1 98.44 232 ALA B N 1
ATOM 6168 C CA . ALA B 1 232 ? -3.215 37.031 -6.953 1 98.44 232 ALA B CA 1
ATOM 6169 C C . ALA B 1 232 ? -2.326 37.094 -8.195 1 98.44 232 ALA B C 1
ATOM 6171 O O . ALA B 1 232 ? -2.07 36.062 -8.82 1 98.44 232 ALA B O 1
ATOM 6172 N N . ALA B 1 233 ? -1.837 38.281 -8.516 1 98.31 233 ALA B N 1
ATOM 6173 C CA . ALA B 1 233 ? -0.998 38.438 -9.703 1 98.31 233 ALA B CA 1
ATOM 6174 C C . ALA B 1 233 ? 0.325 37.719 -9.555 1 98.31 233 ALA B C 1
ATOM 6176 O O . ALA B 1 233 ? 0.812 37.094 -10.508 1 98.31 233 ALA B O 1
ATOM 6177 N N . ASN B 1 234 ? 0.913 37.75 -8.367 1 98.38 234 ASN B N 1
ATOM 6178 C CA . ASN B 1 234 ? 2.18 37.062 -8.117 1 98.38 234 ASN B CA 1
ATOM 6179 C C . ASN B 1 234 ? 2.029 35.562 -8.18 1 98.38 234 ASN B C 1
ATOM 6181 O O . ASN B 1 234 ? 3.016 34.844 -8.336 1 98.38 234 ASN B O 1
ATOM 6185 N N . ASN B 1 235 ? 0.814 35.125 -8.039 1 98.69 235 ASN B N 1
ATOM 6186 C CA . ASN B 1 235 ? 0.512 33.688 -8.039 1 98.69 235 ASN B CA 1
ATOM 6187 C C . ASN B 1 235 ? -0.506 33.312 -9.125 1 98.69 235 ASN B C 1
ATOM 6189 O O . ASN B 1 235 ? -1.402 32.5 -8.891 1 98.69 235 ASN B O 1
ATOM 6193 N N . GLN B 1 236 ? -0.4 33.906 -10.219 1 98.56 236 GLN B N 1
ATOM 6194 C CA . GLN B 1 236 ? -1.393 33.875 -11.289 1 98.56 236 GLN B CA 1
ATOM 6195 C C . GLN B 1 236 ? -1.678 32.438 -11.727 1 98.56 236 GLN B C 1
ATOM 6197 O O . GLN B 1 236 ? -2.83 32.062 -11.969 1 98.56 236 GLN B O 1
ATOM 6202 N N . ALA B 1 237 ? -0.64 31.562 -11.859 1 98.56 237 ALA B N 1
ATOM 6203 C CA . ALA B 1 237 ? -0.821 30.188 -12.32 1 98.56 237 ALA B CA 1
ATOM 6204 C C . ALA B 1 237 ? -1.718 29.406 -11.359 1 98.56 237 ALA B C 1
ATOM 6206 O O . ALA B 1 237 ? -2.531 28.594 -11.797 1 98.56 237 ALA B O 1
ATOM 6207 N N . ILE B 1 238 ? -1.544 29.625 -10.086 1 98.75 238 ILE B N 1
ATOM 6208 C CA . ILE B 1 238 ? -2.34 28.938 -9.078 1 98.75 238 ILE B CA 1
ATOM 6209 C C . ILE B 1 238 ? -3.775 29.453 -9.109 1 98.75 238 ILE B C 1
ATOM 6211 O O . ILE B 1 238 ? -4.727 28.672 -9.047 1 98.75 238 ILE B O 1
ATOM 6215 N N . VAL B 1 239 ? -3.941 30.766 -9.203 1 98.81 239 VAL B N 1
ATOM 6216 C CA . VAL B 1 239 ? -5.262 31.391 -9.289 1 98.81 239 VAL B CA 1
ATOM 6217 C C . VAL B 1 239 ? -6.008 30.844 -10.508 1 98.81 239 VAL B C 1
ATOM 6219 O O . VAL B 1 239 ? -7.184 30.484 -10.414 1 98.81 239 VAL B O 1
ATOM 6222 N N . GLU B 1 240 ? -5.285 30.766 -11.586 1 98.75 240 GLU B N 1
ATOM 6223 C CA . GLU B 1 240 ? -5.887 30.234 -12.812 1 98.75 240 GLU B CA 1
ATOM 6224 C C . GLU B 1 240 ? -6.297 28.781 -12.641 1 98.75 240 GLU B C 1
ATOM 6226 O O . GLU B 1 240 ? -7.324 28.359 -13.172 1 98.75 240 GLU B O 1
ATOM 6231 N N . ALA B 1 241 ? -5.469 28 -11.953 1 98.81 241 ALA B N 1
ATOM 6232 C CA . ALA B 1 241 ? -5.781 26.594 -11.727 1 98.81 241 ALA B CA 1
ATOM 6233 C C . ALA B 1 241 ? -7.051 26.438 -10.891 1 98.81 241 ALA B C 1
ATOM 6235 O O . ALA B 1 241 ? -7.906 25.609 -11.195 1 98.81 241 ALA B O 1
ATOM 6236 N N . PHE B 1 242 ? -7.207 27.234 -9.828 1 98.88 242 PHE B N 1
ATOM 6237 C CA . PHE B 1 242 ? -8.438 27.234 -9.039 1 98.88 242 PHE B CA 1
ATOM 6238 C C . PHE B 1 242 ? -9.633 27.625 -9.898 1 98.88 242 PHE B C 1
ATOM 6240 O O . PHE B 1 242 ? -10.672 26.969 -9.859 1 98.88 242 PHE B O 1
ATOM 6247 N N . ASN B 1 243 ? -9.453 28.688 -10.648 1 98.88 243 ASN B N 1
ATOM 6248 C CA . ASN B 1 243 ? -10.539 29.172 -11.492 1 98.88 243 ASN B CA 1
ATOM 6249 C C . ASN B 1 243 ? -10.953 28.141 -12.539 1 98.88 243 ASN B C 1
ATOM 6251 O O . ASN B 1 243 ? -12.125 28.062 -12.906 1 98.88 243 ASN B O 1
ATOM 6255 N N . ALA B 1 244 ? -9.969 27.422 -13.039 1 98.81 244 ALA B N 1
ATOM 6256 C CA . ALA B 1 244 ? -10.281 26.375 -14.008 1 98.81 244 ALA B CA 1
ATOM 6257 C C . ALA B 1 244 ? -11.219 25.344 -13.391 1 98.81 244 ALA B C 1
ATOM 6259 O O . ALA B 1 244 ? -12.141 24.859 -14.055 1 98.81 244 ALA B O 1
ATOM 6260 N N . ILE B 1 245 ? -10.953 24.938 -12.164 1 98.75 245 ILE B N 1
ATOM 6261 C CA . ILE B 1 245 ? -11.82 24 -11.477 1 98.75 245 ILE B CA 1
ATOM 6262 C C . ILE B 1 245 ? -13.211 24.609 -11.281 1 98.75 245 ILE B C 1
ATOM 6264 O O . ILE B 1 245 ? -14.219 23.969 -11.586 1 98.75 245 ILE B O 1
ATOM 6268 N N . ILE B 1 246 ? -13.297 25.859 -10.812 1 98.75 246 ILE B N 1
ATOM 6269 C CA . ILE B 1 246 ? -14.547 26.547 -10.523 1 98.75 246 ILE B CA 1
ATOM 6270 C C . ILE B 1 246 ? -15.367 26.688 -11.805 1 98.75 246 ILE B C 1
ATOM 6272 O O . ILE B 1 246 ? -16.562 26.391 -11.82 1 98.75 246 ILE B O 1
ATOM 6276 N N . ASN B 1 247 ? -14.727 27.078 -12.898 1 98.38 247 ASN B N 1
ATOM 6277 C CA . ASN B 1 247 ? -15.406 27.344 -14.164 1 98.38 247 ASN B CA 1
ATOM 6278 C C . ASN B 1 247 ? -15.922 26.047 -14.805 1 98.38 247 ASN B C 1
ATOM 6280 O O . ASN B 1 247 ? -16.953 26.062 -15.492 1 98.38 247 ASN B O 1
ATOM 6284 N N . ALA B 1 248 ? -15.148 24.984 -14.602 1 97.75 248 ALA B N 1
ATOM 6285 C CA . ALA B 1 248 ? -15.609 23.703 -15.141 1 97.75 248 ALA B CA 1
ATOM 6286 C C . ALA B 1 248 ? -16.969 23.312 -14.547 1 97.75 248 ALA B C 1
ATOM 6288 O O . ALA B 1 248 ? -17.766 22.656 -15.211 1 97.75 248 ALA B O 1
ATOM 6289 N N . GLY B 1 249 ? -17.188 23.641 -13.227 1 97.38 249 GLY B N 1
ATOM 6290 C CA . GLY B 1 249 ? -18.5 23.547 -12.625 1 97.38 249 GLY B CA 1
ATOM 6291 C C . GLY B 1 249 ? -18.812 22.156 -12.109 1 97.38 249 GLY B C 1
ATOM 6292 O O . GLY B 1 249 ? -19.906 21.906 -11.578 1 97.38 249 GLY B O 1
ATOM 6293 N N . GLU B 1 250 ? -17.875 21.188 -12.258 1 97 250 GLU B N 1
ATOM 6294 C CA . GLU B 1 250 ? -18.125 19.812 -11.844 1 97 250 GLU B CA 1
ATOM 6295 C C . GLU B 1 250 ? -17.812 19.609 -10.367 1 97 250 GLU B C 1
ATOM 6297 O O . GLU B 1 250 ? -18.344 18.703 -9.727 1 97 250 GLU B O 1
ATOM 6302 N N . ILE B 1 251 ? -16.875 20.391 -9.859 1 98.56 251 ILE B N 1
ATOM 6303 C CA . ILE B 1 251 ? -16.406 20.312 -8.484 1 98.56 251 ILE B CA 1
ATOM 6304 C C . ILE B 1 251 ? -16.766 21.594 -7.738 1 98.56 251 ILE B C 1
ATOM 6306 O O . ILE B 1 251 ? -16.453 22.703 -8.195 1 98.56 251 ILE B O 1
ATOM 6310 N N . LYS B 1 252 ? -17.469 21.484 -6.629 1 98.62 252 LYS B N 1
ATOM 6311 C CA . LYS B 1 252 ? -17.766 22.641 -5.785 1 98.62 252 LYS B CA 1
ATOM 6312 C C . LYS B 1 252 ? -16.531 23.062 -5 1 98.62 252 LYS B C 1
ATOM 6314 O O . LYS B 1 252 ? -15.992 22.297 -4.203 1 98.62 252 LYS B O 1
ATOM 6319 N N . VAL B 1 253 ? -16.062 24.219 -5.246 1 98.88 253 VAL B N 1
ATOM 6320 C CA . VAL B 1 253 ? -14.914 24.75 -4.516 1 98.88 253 VAL B CA 1
ATOM 6321 C C . VAL B 1 253 ? -15.398 25.703 -3.416 1 98.88 253 VAL B C 1
ATOM 6323 O O . VAL B 1 253 ? -16.156 26.625 -3.68 1 98.88 253 VAL B O 1
ATOM 6326 N N . THR B 1 254 ? -15.031 25.422 -2.164 1 98.88 254 THR B N 1
ATOM 6327 C CA . THR B 1 254 ? -15.461 26.234 -1.027 1 98.88 254 THR B CA 1
ATOM 6328 C C . THR B 1 254 ? -14.25 26.797 -0.284 1 98.88 254 THR B C 1
ATOM 6330 O O . THR B 1 254 ? -13.289 26.078 -0.019 1 98.88 254 THR B O 1
ATOM 6333 N N . TYR B 1 255 ? -14.336 28.047 0.023 1 98.69 255 TYR B N 1
ATOM 6334 C CA . TYR B 1 255 ? -13.297 28.734 0.773 1 98.69 255 TYR B CA 1
ATOM 6335 C C . TYR B 1 255 ? -13.742 29.031 2.199 1 98.69 255 TYR B C 1
ATOM 6337 O O . TYR B 1 255 ? -14.867 29.469 2.424 1 98.69 255 TYR B O 1
ATOM 6345 N N . VAL B 1 256 ? -12.867 28.734 3.168 1 98.5 256 VAL B N 1
ATOM 6346 C CA . VAL B 1 256 ? -13.016 29.078 4.578 1 98.5 256 VAL B CA 1
ATOM 6347 C C . VAL B 1 256 ? -11.883 30 5.004 1 98.5 256 VAL B C 1
ATOM 6349 O O . VAL B 1 256 ? -10.711 29.75 4.707 1 98.5 256 VAL B O 1
ATOM 6352 N N . PRO B 1 257 ? -12.156 31.078 5.715 1 97.81 257 PRO B N 1
ATOM 6353 C CA . PRO B 1 257 ? -11.109 32.031 6.078 1 97.81 257 PRO B CA 1
ATOM 6354 C C . PRO B 1 257 ? -10.133 31.484 7.105 1 97.81 257 PRO B C 1
ATOM 6356 O O . PRO B 1 257 ? -10.516 30.672 7.961 1 97.81 257 PRO B O 1
ATOM 6359 N N . GLY B 1 258 ? -8.891 31.891 7.047 1 98.31 258 GLY B N 1
ATOM 6360 C CA . GLY B 1 258 ? -7.855 31.641 8.039 1 98.31 258 GLY B CA 1
ATOM 6361 C C . GLY B 1 258 ? -7.297 32.906 8.648 1 98.31 258 GLY B C 1
ATOM 6362 O O . GLY B 1 258 ? -7.758 34.031 8.344 1 98.31 258 GLY B O 1
ATOM 6363 N N . ASN B 1 259 ? -6.391 32.812 9.531 1 98.38 259 ASN B N 1
ATOM 6364 C CA . ASN B 1 259 ? -5.887 34 10.211 1 98.38 259 ASN B CA 1
ATOM 6365 C C . ASN B 1 259 ? -4.957 34.812 9.312 1 98.38 259 ASN B C 1
ATOM 6367 O O . ASN B 1 259 ? -4.852 36.031 9.453 1 98.38 259 ASN B O 1
ATOM 6371 N N . HIS B 1 260 ? -4.297 34.219 8.359 1 98.12 260 HIS B N 1
ATOM 6372 C CA . HIS B 1 260 ? -3.391 34.938 7.477 1 98.12 260 HIS B CA 1
ATOM 6373 C C . HIS B 1 260 ? -4.156 35.625 6.359 1 98.12 260 HIS B C 1
ATOM 6375 O O . HIS B 1 260 ? -3.58 36.406 5.598 1 98.12 260 HIS B O 1
ATOM 6381 N N . ASP B 1 261 ? -5.367 35.406 6.215 1 95.31 261 ASP B N 1
ATOM 6382 C CA . ASP B 1 261 ? -6.223 36.156 5.289 1 95.31 261 ASP B CA 1
ATOM 6383 C C . ASP B 1 261 ? -7.438 36.75 6.008 1 95.31 261 ASP B C 1
ATOM 6385 O O . ASP B 1 261 ? -8.547 36.75 5.469 1 95.31 261 ASP B O 1
ATOM 6389 N N . LEU B 1 262 ? -7.199 37.156 7.164 1 95.44 262 LEU B N 1
ATOM 6390 C CA . LEU B 1 262 ? -8.211 37.656 8.102 1 95.44 262 LEU B CA 1
ATOM 6391 C C . LEU B 1 262 ? -9.008 38.812 7.492 1 95.44 262 LEU B C 1
ATOM 6393 O O . LEU B 1 262 ? -10.211 38.938 7.742 1 95.44 262 LEU B O 1
ATOM 6397 N N . LEU B 1 263 ? -8.461 39.688 6.766 1 94.75 263 LEU B N 1
ATOM 6398 C CA . LEU B 1 263 ? -9.117 40.875 6.25 1 94.75 263 LEU B CA 1
ATOM 6399 C C . LEU B 1 263 ? -9.617 40.656 4.828 1 94.75 263 LEU B C 1
ATOM 6401 O O . LEU B 1 263 ? -10.211 41.562 4.227 1 94.75 263 LEU B O 1
ATOM 6405 N N . LEU B 1 264 ? -9.367 39.5 4.281 1 96.25 264 LEU B N 1
ATOM 6406 C CA . LEU B 1 264 ? -9.875 39.125 2.959 1 96.25 264 LEU B CA 1
ATOM 6407 C C . LEU B 1 264 ? -11.406 39.125 2.951 1 96.25 264 LEU B C 1
ATOM 6409 O O . LEU B 1 264 ? -12.016 38.219 3.559 1 96.25 264 LEU B O 1
ATOM 6413 N N . THR B 1 265 ? -12.031 40.031 2.238 1 95.94 265 THR B N 1
ATOM 6414 C CA . THR B 1 265 ? -13.484 40.156 2.234 1 95.94 265 THR B CA 1
ATOM 6415 C C . THR B 1 265 ? -14.102 39.188 1.221 1 95.94 265 THR B C 1
ATOM 6417 O O . THR B 1 265 ? -13.406 38.625 0.368 1 95.94 265 THR B O 1
ATOM 6420 N N . ALA B 1 266 ? -15.406 39 1.365 1 96.75 266 ALA B N 1
ATOM 6421 C CA . ALA B 1 266 ? -16.141 38.188 0.406 1 96.75 266 ALA B CA 1
ATOM 6422 C C . ALA B 1 266 ? -16.016 38.75 -1.008 1 96.75 266 ALA B C 1
ATOM 6424 O O . ALA B 1 266 ? -15.906 37.969 -1.975 1 96.75 266 ALA B O 1
ATOM 6425 N N . ASP B 1 267 ? -16.016 40.031 -1.128 1 96.62 267 ASP B N 1
ATOM 6426 C CA . ASP B 1 267 ? -15.906 40.688 -2.432 1 96.62 267 ASP B CA 1
ATOM 6427 C C . ASP B 1 267 ? -14.523 40.469 -3.045 1 96.62 267 ASP B C 1
ATOM 6429 O O . ASP B 1 267 ? -14.398 40.281 -4.258 1 96.62 267 ASP B O 1
ATOM 6433 N N . ASP B 1 268 ? -13.477 40.531 -2.232 1 97.19 268 ASP B N 1
ATOM 6434 C CA . ASP B 1 268 ? -12.125 40.281 -2.717 1 97.19 268 ASP B CA 1
ATOM 6435 C C . ASP B 1 268 ? -12.031 38.875 -3.305 1 97.19 268 ASP B C 1
ATOM 6437 O O . ASP B 1 268 ? -11.492 38.688 -4.395 1 97.19 268 ASP B O 1
ATOM 6441 N N . VAL B 1 269 ? -12.578 37.875 -2.541 1 97.75 269 VAL B N 1
ATOM 6442 C CA . VAL B 1 269 ? -12.523 36.469 -2.959 1 97.75 269 VAL B CA 1
ATOM 6443 C C . VAL B 1 269 ? -13.305 36.281 -4.258 1 97.75 269 VAL B C 1
ATOM 6445 O O . VAL B 1 269 ? -12.844 35.625 -5.18 1 97.75 269 VAL B O 1
ATOM 6448 N N . LYS B 1 270 ? -14.461 36.875 -4.355 1 97.38 270 LYS B N 1
ATOM 6449 C CA . LYS B 1 270 ? -15.297 36.781 -5.547 1 97.38 270 LYS B CA 1
ATOM 6450 C C . LYS B 1 270 ? -14.602 37.375 -6.766 1 97.38 270 LYS B C 1
ATOM 6452 O O . LYS B 1 270 ? -14.758 36.906 -7.883 1 97.38 270 LYS B O 1
ATOM 6457 N N . ARG B 1 271 ? -13.945 38.438 -6.516 1 97.75 271 ARG B N 1
ATOM 6458 C CA . ARG B 1 271 ? -13.242 39.125 -7.602 1 97.75 271 ARG B CA 1
ATOM 6459 C C . ARG B 1 271 ? -12.102 38.281 -8.141 1 97.75 271 ARG B C 1
ATOM 6461 O O . ARG B 1 271 ? -11.906 38.188 -9.352 1 97.75 271 ARG B O 1
ATOM 6468 N N . ILE B 1 272 ? -11.359 37.656 -7.324 1 98.5 272 ILE B N 1
ATOM 6469 C CA . ILE B 1 272 ? -10.172 36.875 -7.695 1 98.5 272 ILE B CA 1
ATOM 6470 C C . ILE B 1 272 ? -10.594 35.469 -8.156 1 98.5 272 ILE B C 1
ATOM 6472 O O . ILE B 1 272 ? -10 34.906 -9.07 1 98.5 272 ILE B O 1
ATOM 6476 N N . PHE B 1 273 ? -11.633 34.906 -7.496 1 98.69 273 PHE B N 1
ATOM 6477 C CA . PHE B 1 273 ? -12.148 33.594 -7.785 1 98.69 273 PHE B CA 1
ATOM 6478 C C . PHE B 1 273 ? -13.648 33.656 -8.07 1 98.69 273 PHE B C 1
ATOM 6480 O O . PHE B 1 273 ? -14.445 33.094 -7.312 1 98.69 273 PHE B O 1
ATOM 6487 N N . PRO B 1 274 ? -14.023 34.125 -9.195 1 98.5 274 PRO B N 1
ATOM 6488 C CA . PRO B 1 274 ? -15.453 34.25 -9.492 1 98.5 274 PRO B CA 1
ATOM 6489 C C . PRO B 1 274 ? -16.172 32.906 -9.516 1 98.5 274 PRO B C 1
ATOM 6491 O O . PRO B 1 274 ? -15.727 31.984 -10.195 1 98.5 274 PRO B O 1
ATOM 6494 N N . GLY B 1 275 ? -17.234 32.812 -8.75 1 98.25 275 GLY B N 1
ATOM 6495 C CA . GLY B 1 275 ? -18.031 31.625 -8.727 1 98.25 275 GLY B CA 1
ATOM 6496 C C . GLY B 1 275 ? -17.734 30.719 -7.539 1 98.25 275 GLY B C 1
ATOM 6497 O O . GLY B 1 275 ? -18.438 29.75 -7.293 1 98.25 275 GLY B O 1
ATOM 6498 N N . ILE B 1 276 ? -16.734 31.047 -6.75 1 98.56 276 ILE B N 1
ATOM 6499 C CA . ILE B 1 276 ? -16.344 30.219 -5.609 1 98.56 276 ILE B CA 1
ATOM 6500 C C . ILE B 1 276 ? -17.406 30.312 -4.516 1 98.56 276 ILE B C 1
ATOM 6502 O O . ILE B 1 276 ? -18.031 31.344 -4.34 1 98.56 276 ILE B O 1
ATOM 6506 N N . ASN B 1 277 ? -17.641 29.156 -3.861 1 98.5 277 ASN B N 1
ATOM 6507 C CA . ASN B 1 277 ? -18.422 29.188 -2.635 1 98.5 277 ASN B CA 1
ATOM 6508 C C . ASN B 1 277 ? -17.594 29.672 -1.446 1 98.5 277 ASN B C 1
ATOM 6510 O O . ASN B 1 277 ? -16.375 29.484 -1.425 1 98.5 277 ASN B O 1
ATOM 6514 N N . GLN B 1 278 ? -18.25 30.359 -0.518 1 98.12 278 GLN B N 1
ATOM 6515 C CA . GLN B 1 278 ? -17.562 30.812 0.688 1 98.12 278 GLN B CA 1
ATOM 6516 C C . GLN B 1 278 ? -18.344 30.453 1.94 1 98.12 278 GLN B C 1
ATOM 6518 O O . GLN B 1 278 ? -19.578 30.609 1.975 1 98.12 278 GLN B O 1
ATOM 6523 N N . ALA B 1 279 ? -17.734 29.844 2.861 1 98.25 279 ALA B N 1
ATOM 6524 C CA . ALA B 1 279 ? -18.312 29.625 4.188 1 98.25 279 ALA B CA 1
ATOM 6525 C C . ALA B 1 279 ? -17.719 30.594 5.211 1 98.25 279 ALA B C 1
ATOM 6527 O O . ALA B 1 279 ? -16.578 30.422 5.641 1 98.25 279 ALA B O 1
ATOM 6528 N N . ARG B 1 280 ? -18.516 31.531 5.625 1 97.06 280 ARG B N 1
ATOM 6529 C CA . ARG B 1 280 ? -18.094 32.594 6.539 1 97.06 280 ARG B CA 1
ATOM 6530 C C . ARG B 1 280 ? -19.062 32.719 7.703 1 97.06 280 ARG B C 1
ATOM 6532 O O . ARG B 1 280 ? -20.281 32.562 7.535 1 97.06 280 ARG B O 1
ATOM 6539 N N . ASP B 1 281 ? -18.5 32.969 8.812 1 93.81 281 ASP B N 1
ATOM 6540 C CA . ASP B 1 281 ? -19.328 33.375 9.945 1 93.81 281 ASP B CA 1
ATOM 6541 C C . ASP B 1 281 ? -19.734 34.844 9.867 1 93.81 281 ASP B C 1
ATOM 6543 O O . ASP B 1 281 ? -19.344 35.531 8.938 1 93.81 281 ASP B O 1
ATOM 6547 N N . ASP B 1 282 ? -20.547 35.281 10.797 1 87.38 282 ASP B N 1
ATOM 6548 C CA . ASP B 1 282 ? -21 36.656 10.828 1 87.38 282 ASP B CA 1
ATOM 6549 C C . ASP B 1 282 ? -19.812 37.625 11.062 1 87.38 282 ASP B C 1
ATOM 6551 O O . ASP B 1 282 ? -19.766 38.688 10.477 1 87.38 282 ASP B O 1
ATOM 6555 N N . LEU B 1 283 ? -18.938 37.156 11.797 1 86.06 283 LEU B N 1
ATOM 6556 C CA . LEU B 1 283 ? -17.766 37.969 12.07 1 86.06 283 LEU B CA 1
ATOM 6557 C C . LEU B 1 283 ? -16.688 37.75 11.008 1 86.06 283 LEU B C 1
ATOM 6559 O O . LEU B 1 283 ? -16.406 36.625 10.625 1 86.06 283 LEU B O 1
ATOM 6563 N N . GLN B 1 284 ? -16.172 38.844 10.602 1 88.06 284 GLN B N 1
ATOM 6564 C CA . GLN B 1 284 ? -15.133 38.781 9.57 1 88.06 284 GLN B CA 1
ATOM 6565 C C . GLN B 1 284 ? -13.93 37.969 10.055 1 88.06 284 GLN B C 1
ATOM 6567 O O . GLN B 1 284 ? -13.516 38.094 11.211 1 88.06 284 GLN B O 1
ATOM 6572 N N . GLY B 1 285 ? -13.414 37.219 9.164 1 93.94 285 GLY B N 1
ATOM 6573 C CA . GLY B 1 285 ? -12.18 36.469 9.43 1 93.94 285 GLY B CA 1
ATOM 6574 C C . GLY B 1 285 ? -12.414 35.094 9.953 1 93.94 285 GLY B C 1
ATOM 6575 O O . GLY B 1 285 ? -11.469 34.312 10.156 1 93.94 285 GLY B O 1
ATOM 6576 N N . LEU B 1 286 ? -13.641 34.719 10.195 1 97.06 286 LEU B N 1
ATOM 6577 C CA . LEU B 1 286 ? -13.969 33.406 10.703 1 97.06 286 LEU B CA 1
ATOM 6578 C C . LEU B 1 286 ? -14.945 32.688 9.781 1 97.06 286 LEU B C 1
ATOM 6580 O O . LEU B 1 286 ? -15.664 33.344 9.016 1 97.06 286 LEU B O 1
ATOM 6584 N N . GLY B 1 287 ? -14.898 31.375 9.82 1 97.31 287 GLY B N 1
ATOM 6585 C CA . GLY B 1 287 ? -15.828 30.578 9.039 1 97.31 287 GLY B CA 1
ATOM 6586 C C . GLY B 1 287 ? -15.789 29.109 9.398 1 97.31 287 GLY B C 1
ATOM 6587 O O . GLY B 1 287 ? -14.742 28.578 9.766 1 97.31 287 GLY B O 1
ATOM 6588 N N . SER B 1 288 ? -16.922 28.453 9.383 1 97.12 288 SER B N 1
ATOM 6589 C CA . SER B 1 288 ? -17.109 27.016 9.531 1 97.12 288 SER B CA 1
ATOM 6590 C C . SER B 1 288 ? -17.984 26.453 8.422 1 97.12 288 SER B C 1
ATOM 6592 O O . SER B 1 288 ? -19.125 26.891 8.242 1 97.12 288 SER B O 1
ATOM 6594 N N . TYR B 1 289 ? -17.484 25.5 7.699 1 98.62 289 TYR B N 1
ATOM 6595 C CA . TYR B 1 289 ? -18.234 24.891 6.594 1 98.62 289 TYR B CA 1
ATOM 6596 C C . TYR B 1 289 ? -18.781 23.531 6.98 1 98.62 289 TYR B C 1
ATOM 6598 O O . TYR B 1 289 ? -18.016 22.625 7.355 1 98.62 289 TYR B O 1
ATOM 6606 N N . VAL B 1 290 ? -20.062 23.391 6.984 1 98.44 290 VAL B N 1
ATOM 6607 C CA . VAL B 1 290 ? -20.719 22.125 7.266 1 98.44 290 VAL B CA 1
ATOM 6608 C C . VAL B 1 290 ? -21.109 21.438 5.953 1 98.44 290 VAL B C 1
ATOM 6610 O O . VAL B 1 290 ? -21.75 22.031 5.098 1 98.44 290 VAL B O 1
ATOM 6613 N N . THR B 1 291 ? -20.656 20.219 5.777 1 98 291 THR B N 1
ATOM 6614 C CA . THR B 1 291 ? -20.938 19.469 4.559 1 98 291 THR B CA 1
ATOM 6615 C C . THR B 1 291 ? -21.047 17.984 4.852 1 98 291 THR B C 1
ATOM 6617 O O . THR B 1 291 ? -21.25 17.578 6.004 1 98 291 THR B O 1
ATOM 6620 N N . GLY B 1 292 ? -21 17.125 3.756 1 95.44 292 GLY B N 1
ATOM 6621 C CA . GLY B 1 292 ? -21.25 15.703 3.881 1 95.44 292 GLY B CA 1
ATOM 6622 C C . GLY B 1 292 ? -22.688 15.305 3.598 1 95.44 292 GLY B C 1
ATOM 6623 O O . GLY B 1 292 ? -23.594 16.141 3.684 1 95.44 292 GLY B O 1
ATOM 6624 N N . PRO B 1 293 ? -22.891 14.062 3.256 1 92.75 293 PRO B N 1
ATOM 6625 C CA . PRO B 1 293 ? -24.266 13.641 2.926 1 92.75 293 PRO B CA 1
ATOM 6626 C C . PRO B 1 293 ? -25.234 13.836 4.09 1 92.75 293 PRO B C 1
ATOM 6628 O O . PRO B 1 293 ? -26.422 14.047 3.871 1 92.75 293 PRO B O 1
ATOM 6631 N N . ASN B 1 294 ? -24.75 13.828 5.328 1 92.44 294 ASN B N 1
ATOM 6632 C CA . ASN B 1 294 ? -25.609 13.953 6.508 1 92.44 294 ASN B CA 1
ATOM 6633 C C . ASN B 1 294 ? -25.25 15.195 7.32 1 92.44 294 ASN B C 1
ATOM 6635 O O . ASN B 1 294 ? -25.594 15.289 8.5 1 92.44 294 ASN B O 1
ATOM 6639 N N . SER B 1 295 ? -24.5 16.141 6.734 1 96.62 295 SER B N 1
ATOM 6640 C CA . SER B 1 295 ? -24.031 17.344 7.398 1 96.62 295 SER B CA 1
ATOM 6641 C C . SER B 1 295 ? -23.219 17.016 8.648 1 96.62 295 SER B C 1
ATOM 6643 O O . SER B 1 295 ? -23.344 17.688 9.672 1 96.62 295 SER B O 1
ATOM 6645 N N . GLU B 1 296 ? -22.484 15.93 8.562 1 96.81 296 GLU B N 1
ATOM 6646 C CA . GLU B 1 296 ? -21.734 15.43 9.719 1 96.81 296 GLU B CA 1
ATOM 6647 C C 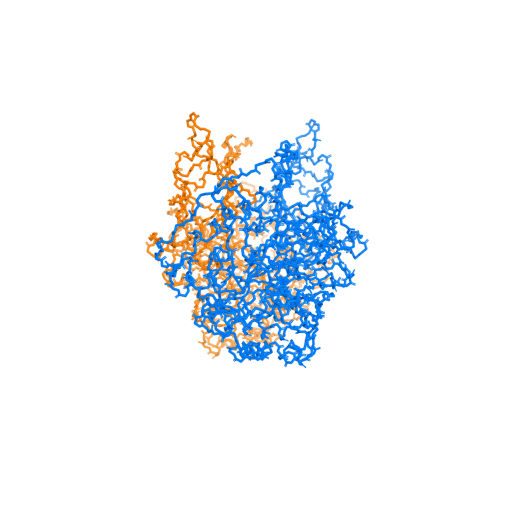. GLU B 1 296 ? -20.312 15.977 9.742 1 96.81 296 GLU B C 1
ATOM 6649 O O . GLU B 1 296 ? -19.594 15.805 10.727 1 96.81 296 GLU B O 1
ATOM 6654 N N . ILE B 1 297 ? -19.859 16.672 8.672 1 98.44 297 ILE B N 1
ATOM 6655 C CA . ILE B 1 297 ? -18.484 17.141 8.531 1 98.44 297 ILE B CA 1
ATOM 6656 C C . ILE B 1 297 ? -18.422 18.641 8.805 1 98.44 297 ILE B C 1
ATOM 6658 O O . ILE B 1 297 ? -19.234 19.406 8.266 1 98.44 297 ILE B O 1
ATOM 6662 N N . VAL B 1 298 ? -17.5 19.031 9.641 1 98.69 298 VAL B N 1
ATOM 6663 C CA . VAL B 1 298 ? -17.219 20.453 9.852 1 98.69 298 VAL B CA 1
ATOM 6664 C C . VAL B 1 298 ? -15.789 20.766 9.453 1 98.69 298 VAL B C 1
ATOM 6666 O O . VAL B 1 298 ? -14.852 20.094 9.914 1 98.69 298 VAL B O 1
ATOM 6669 N N . ILE B 1 299 ? -15.625 21.734 8.617 1 98.81 299 ILE B N 1
ATOM 6670 C CA . ILE B 1 299 ? -14.312 22.188 8.188 1 98.81 299 ILE B CA 1
ATOM 6671 C C . ILE B 1 299 ? -14.102 23.641 8.617 1 98.81 299 ILE B C 1
ATOM 6673 O O . ILE B 1 299 ? -14.859 24.531 8.227 1 98.81 299 ILE B O 1
ATOM 6677 N N . GLU B 1 300 ? -13.18 23.797 9.445 1 97.81 300 GLU B N 1
ATOM 6678 C CA . GLU B 1 300 ? -12.789 25.094 9.992 1 97.81 300 GLU B CA 1
ATOM 6679 C C . GLU B 1 300 ? -11.266 25.234 10.055 1 97.81 300 GLU B C 1
ATOM 6681 O O . GLU B 1 300 ? -10.547 24.25 10.133 1 97.81 300 GLU B O 1
ATOM 6686 N N . HIS B 1 301 ? -10.797 26.469 9.977 1 98.56 301 HIS B N 1
ATOM 6687 C CA . HIS B 1 301 ? -9.344 26.641 9.945 1 98.56 301 HIS B CA 1
ATOM 6688 C C . HIS B 1 301 ? -8.727 26.328 11.305 1 98.56 301 HIS B C 1
ATOM 6690 O O . HIS B 1 301 ? -7.629 25.781 11.375 1 98.56 301 HIS B O 1
ATOM 6696 N N . GLY B 1 302 ? -9.32 26.781 12.422 1 98.12 302 GLY B N 1
ATOM 6697 C CA . GLY B 1 302 ? -8.852 26.406 13.75 1 98.12 302 GLY B CA 1
ATOM 6698 C C . GLY B 1 302 ? -8.258 27.578 14.516 1 98.12 302 GLY B C 1
ATOM 6699 O O . GLY B 1 302 ? -8.062 27.5 15.727 1 98.12 302 GLY B O 1
ATOM 6700 N N . HIS B 1 303 ? -8.047 28.766 13.922 1 98.12 303 HIS B N 1
ATOM 6701 C CA . HIS B 1 303 ? -7.395 29.891 14.562 1 98.12 303 HIS B CA 1
ATOM 6702 C C . HIS B 1 303 ? -8.328 30.578 15.555 1 98.12 303 HIS B C 1
ATOM 6704 O O . HIS B 1 303 ? -7.891 31.391 16.359 1 98.12 303 HIS B O 1
ATOM 6710 N N . LYS B 1 304 ? -9.57 30.281 15.477 1 96.12 304 LYS B N 1
ATOM 6711 C CA . LYS B 1 304 ? -10.594 30.828 16.359 1 96.12 304 LYS B CA 1
ATOM 6712 C C . LYS B 1 304 ? -10.227 30.625 17.828 1 96.12 304 LYS B C 1
ATOM 6714 O O . LYS B 1 304 ? -10.547 31.469 18.672 1 96.12 304 LYS B O 1
ATOM 6719 N N . TYR B 1 305 ? -9.492 29.609 18.062 1 97.81 305 TYR B N 1
ATOM 6720 C CA . TYR B 1 305 ? -9.25 29.188 19.438 1 97.81 305 TYR B CA 1
ATOM 6721 C C . TYR B 1 305 ? -7.871 29.625 19.906 1 97.81 305 TYR B C 1
ATOM 6723 O O . TYR B 1 305 ? -7.492 29.375 21.062 1 97.81 305 TYR B O 1
ATOM 6731 N N . ASN B 1 306 ? -7.152 30.203 19.078 1 98 306 ASN B N 1
ATOM 6732 C CA . ASN B 1 306 ? -5.797 30.656 19.375 1 98 306 ASN B CA 1
ATOM 6733 C C . ASN B 1 306 ? -5.777 32.125 19.828 1 98 306 ASN B C 1
ATOM 6735 O O . ASN B 1 306 ? -6.082 33.031 19.062 1 98 306 ASN B O 1
ATOM 6739 N N . PHE B 1 307 ? -5.305 32.344 21.016 1 97.94 307 PHE B N 1
ATOM 6740 C CA . PHE B 1 307 ? -5.309 33.656 21.672 1 97.94 307 PHE B CA 1
ATOM 6741 C C . PHE B 1 307 ? -4.625 34.688 20.797 1 97.94 307 PHE B C 1
ATOM 6743 O O . PHE B 1 307 ? -5.043 35.844 20.766 1 97.94 307 PHE B O 1
ATOM 6750 N N . PHE B 1 308 ? -3.633 34.375 20.094 1 97.56 308 PHE B N 1
ATOM 6751 C CA . PHE B 1 308 ? -2.797 35.312 19.359 1 97.56 308 PHE B CA 1
ATOM 6752 C C . PHE B 1 308 ? -3.271 35.438 17.922 1 97.56 308 PHE B C 1
ATOM 6754 O O . PHE B 1 308 ? -2.814 36.312 17.188 1 97.56 308 PHE B O 1
ATOM 6761 N N . CYS B 1 309 ? -4.238 34.562 17.484 1 98 309 CYS B N 1
ATOM 6762 C CA . CYS B 1 309 ? -4.562 34.531 16.062 1 98 309 CYS B CA 1
ATOM 6763 C C . CYS B 1 309 ? -6.043 34.812 15.836 1 98 309 CYS B C 1
ATOM 6765 O O . CYS B 1 309 ? -6.453 35.156 14.719 1 98 309 CYS B O 1
ATOM 6767 N N . THR B 1 310 ? -6.809 34.656 16.859 1 97.25 310 THR B N 1
ATOM 6768 C CA . THR B 1 310 ? -8.234 34.938 16.734 1 97.25 310 THR B CA 1
ATOM 6769 C C . THR B 1 310 ? -8.492 36.406 16.5 1 97.25 310 THR B C 1
ATOM 6771 O O . THR B 1 310 ? -7.758 37.281 17.016 1 97.25 310 THR B O 1
ATOM 6774 N N . PRO B 1 311 ? -9.516 36.812 15.727 1 96.38 311 PRO B N 1
ATOM 6775 C CA . PRO B 1 311 ? -9.836 38.219 15.531 1 96.38 311 PRO B CA 1
ATOM 6776 C C . PRO B 1 311 ? -10.031 38.969 16.844 1 96.38 311 PRO B C 1
ATOM 6778 O O . PRO B 1 311 ? -10.641 38.438 17.781 1 96.38 311 PRO B O 1
ATOM 6781 N N . ASP B 1 312 ? -9.477 40.188 16.938 1 95.5 312 ASP B N 1
ATOM 6782 C CA . ASP B 1 312 ? -9.562 41 18.141 1 95.5 312 ASP B CA 1
ATOM 6783 C C . ASP B 1 312 ? -10.148 42.375 17.812 1 95.5 312 ASP B C 1
ATOM 6785 O O . ASP B 1 312 ? -9.414 43.312 17.547 1 95.5 312 ASP B O 1
ATOM 6789 N N . PRO B 1 313 ? -11.453 42.5 17.969 1 92.75 313 PRO B N 1
ATOM 6790 C CA . PRO B 1 313 ? -12.078 43.812 17.672 1 92.75 313 PRO B CA 1
ATOM 6791 C C . PRO B 1 313 ? -12.062 44.75 18.875 1 92.75 313 PRO B C 1
ATOM 6793 O O . PRO B 1 313 ? -12.711 45.812 18.828 1 92.75 313 PRO B O 1
ATOM 6796 N N . LEU B 1 314 ? -11.344 44.469 19.906 1 92.38 314 LEU B N 1
ATOM 6797 C CA . LEU B 1 314 ? -11.477 45.219 21.156 1 92.38 314 LEU B CA 1
ATOM 6798 C C . LEU B 1 314 ? -10.172 45.938 21.484 1 92.38 314 LEU B C 1
ATOM 6800 O O . LEU B 1 314 ? -10.18 47.125 21.812 1 92.38 314 LEU B O 1
ATOM 6804 N N . SER B 1 315 ? -9.07 45.312 21.391 1 91.12 315 SER B N 1
ATOM 6805 C CA . SER B 1 315 ? -7.859 45.688 22.109 1 91.12 315 SER B CA 1
ATOM 6806 C C . SER B 1 315 ? -7.266 46.969 21.516 1 91.12 315 SER B C 1
ATOM 6808 O O . SER B 1 315 ? -6.648 47.75 22.234 1 91.12 315 SER B O 1
ATOM 6810 N N . ASN B 1 316 ? -7.414 47.156 20.234 1 90.31 316 ASN B N 1
ATOM 6811 C CA . ASN B 1 316 ? -6.719 48.281 19.625 1 90.31 316 ASN B CA 1
ATOM 6812 C C . ASN B 1 316 ? -7.703 49.344 19.109 1 90.31 316 ASN B C 1
ATOM 6814 O O . ASN B 1 316 ? -7.363 50.125 18.25 1 90.31 316 ASN B O 1
ATOM 6818 N N . ARG B 1 317 ? -8.836 49.406 19.641 1 86.94 317 ARG B N 1
ATOM 6819 C CA . ARG B 1 317 ? -9.867 50.344 19.203 1 86.94 317 ARG B CA 1
ATOM 6820 C C . ARG B 1 317 ? -9.383 51.781 19.344 1 86.94 317 ARG B C 1
ATOM 6822 O O . ARG B 1 317 ? -9.602 52.594 18.453 1 86.94 317 ARG B O 1
ATOM 6829 N N . ASN B 1 318 ? -8.75 52.094 20.391 1 83.62 318 ASN B N 1
ATOM 6830 C CA . ASN B 1 318 ? -8.305 53.469 20.656 1 83.62 318 ASN B CA 1
ATOM 6831 C C . ASN B 1 318 ? -7.172 53.875 19.734 1 83.62 318 ASN B C 1
ATOM 6833 O O . ASN B 1 318 ? -7.098 55.031 19.312 1 83.62 318 ASN B O 1
ATOM 6837 N N . ILE B 1 319 ? -6.363 52.969 19.422 1 87.19 319 ILE B N 1
ATOM 6838 C CA . ILE B 1 319 ? -5.172 53.25 18.625 1 87.19 319 ILE B CA 1
ATOM 6839 C C . ILE B 1 319 ? -5.547 53.375 17.156 1 87.19 319 ILE B C 1
ATOM 6841 O O . ILE B 1 319 ? -4.902 54.094 16.391 1 87.19 319 ILE B O 1
ATOM 6845 N N . THR B 1 320 ? -6.609 52.719 16.734 1 85.88 320 THR B N 1
ATOM 6846 C CA . THR B 1 320 ? -6.977 52.688 15.328 1 85.88 320 THR B CA 1
ATOM 6847 C C . THR B 1 320 ? -8.117 53.656 15.047 1 85.88 320 THR B C 1
ATOM 6849 O O . THR B 1 320 ? -8.922 53.438 14.133 1 85.88 320 THR B O 1
ATOM 6852 N N . ASN B 1 321 ? -8.078 54.844 15.82 1 70.5 321 ASN B N 1
ATOM 6853 C CA . ASN B 1 321 ? -9 55.969 15.688 1 70.5 321 ASN B CA 1
ATOM 6854 C C . ASN B 1 321 ? -10.453 55.469 15.594 1 70.5 321 ASN B C 1
ATOM 6856 O O . ASN B 1 321 ? -11.195 55.906 14.711 1 70.5 321 ASN B O 1
ATOM 6860 N N . ASN B 1 322 ? -10.805 54.781 16.359 1 59.28 322 ASN B N 1
ATOM 6861 C CA . ASN B 1 322 ? -12.172 54.281 16.5 1 59.28 322 ASN B CA 1
ATOM 6862 C C . ASN B 1 322 ? -12.578 53.406 15.32 1 59.28 322 ASN B C 1
ATOM 6864 O O . ASN B 1 322 ? -13.766 53.188 15.086 1 59.28 322 ASN B O 1
ATOM 6868 N N . ASN B 1 323 ? -11.57 53.156 14.484 1 63.41 323 ASN B N 1
ATOM 6869 C CA . ASN B 1 323 ? -11.75 52.062 13.523 1 63.41 323 ASN B CA 1
ATOM 6870 C C . ASN B 1 323 ? -11.484 50.719 14.148 1 63.41 323 ASN B C 1
ATOM 6872 O O . ASN B 1 323 ? -10.633 50.594 15.031 1 63.41 323 ASN B O 1
ATOM 6876 N N . THR B 1 324 ? -12.508 49.844 14.195 1 79.75 324 THR B N 1
ATOM 6877 C CA . THR B 1 324 ? -12.477 48.531 14.852 1 79.75 324 THR B CA 1
ATOM 6878 C C . THR B 1 324 ? -11.602 47.562 14.078 1 79.75 324 THR B C 1
ATOM 6880 O O . THR B 1 324 ? -12.07 46.906 13.148 1 79.75 324 THR B O 1
ATOM 6883 N N . SER B 1 325 ? -10.188 47.719 14.438 1 90.62 325 SER B N 1
ATOM 6884 C CA . SER B 1 325 ? -9.312 46.688 13.891 1 90.62 325 SER B CA 1
ATOM 6885 C C . SER B 1 325 ? -9.664 45.312 14.453 1 90.62 325 SER B C 1
ATOM 6887 O O . SER B 1 325 ? -10.062 45.219 15.609 1 90.62 325 SER B O 1
ATOM 6889 N N . ILE B 1 326 ? -9.438 44.281 13.648 1 94.25 326 ILE B N 1
ATOM 6890 C CA . ILE B 1 326 ? -9.656 42.938 14.148 1 94.25 326 ILE B CA 1
ATOM 6891 C C . ILE B 1 326 ? -8.344 42.156 14.141 1 94.25 326 ILE B C 1
ATOM 6893 O O . ILE B 1 326 ? -8.32 40.969 14.422 1 94.25 326 ILE B O 1
ATOM 6897 N N . LEU B 1 327 ? -7.215 42.781 13.742 1 95.75 327 LEU B N 1
ATOM 6898 C CA . LEU B 1 327 ? -5.918 42.125 13.711 1 95.75 327 LEU B CA 1
ATOM 6899 C C . LEU B 1 327 ? -5.438 41.781 15.117 1 95.75 327 LEU B C 1
ATOM 6901 O O . LEU B 1 327 ? -5.359 42.688 15.969 1 95.75 327 LEU B O 1
ATOM 6905 N N . PRO B 1 328 ? -5.102 40.531 15.375 1 96.94 328 PRO B N 1
ATOM 6906 C CA . PRO B 1 328 ? -4.578 40.125 16.688 1 96.94 328 PRO B CA 1
ATOM 6907 C C . PRO B 1 328 ? -3.059 40.25 16.781 1 96.94 328 PRO B C 1
ATOM 6909 O O . PRO B 1 328 ? -2.406 40.625 15.797 1 96.94 328 PRO B O 1
ATOM 6912 N N . PRO B 1 329 ? -2.486 39.969 17.969 1 96.88 329 PRO B N 1
ATOM 6913 C CA . PRO B 1 329 ? -1.037 40.094 18.125 1 96.88 329 PRO B CA 1
ATOM 6914 C C . PRO B 1 329 ? -0.248 39.219 17.156 1 96.88 329 PRO B C 1
ATOM 6916 O O . PRO B 1 329 ? 0.888 39.531 16.812 1 96.88 329 PRO B O 1
ATOM 6919 N N . GLY B 1 330 ? -0.874 38.125 16.75 1 97.19 330 GLY B N 1
ATOM 6920 C CA . GLY B 1 330 ? -0.208 37.219 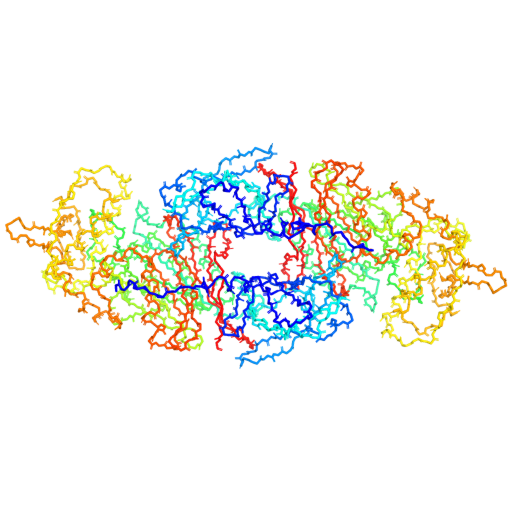15.836 1 97.19 330 GLY B CA 1
ATOM 6921 C C . GLY B 1 330 ? 0.231 37.906 14.547 1 97.19 330 GLY B C 1
ATOM 6922 O O . GLY B 1 330 ? 1.219 37.469 13.938 1 97.19 330 GLY B O 1
ATOM 6923 N N . TYR B 1 331 ? -0.478 38.906 14.078 1 97 331 TYR B N 1
ATOM 6924 C CA . TYR B 1 331 ? -0.099 39.656 12.883 1 97 331 TYR B CA 1
ATOM 6925 C C . TYR B 1 331 ? 1.293 40.25 13.039 1 97 331 TYR B C 1
ATOM 6927 O O . TYR B 1 331 ? 2.156 40.062 12.18 1 97 331 TYR B O 1
ATOM 6935 N N . PHE B 1 332 ? 1.511 40.938 14.109 1 96.5 332 PHE B N 1
ATOM 6936 C CA . PHE B 1 332 ? 2.793 41.594 14.336 1 96.5 332 PHE B CA 1
ATOM 6937 C C . PHE B 1 332 ? 3.889 40.562 14.602 1 96.5 332 PHE B C 1
ATOM 6939 O O . PHE B 1 332 ? 5.035 40.75 14.18 1 96.5 332 PHE B O 1
ATOM 6946 N N . PHE B 1 333 ? 3.52 39.594 15.312 1 96.19 333 PHE B N 1
ATOM 6947 C CA . PHE B 1 333 ? 4.465 38.5 15.492 1 96.19 333 PHE B CA 1
ATOM 6948 C C . PHE B 1 333 ? 4.965 37.969 14.141 1 96.19 333 PHE B C 1
ATOM 6950 O O . PHE B 1 333 ? 6.164 37.781 13.953 1 96.19 333 PHE B O 1
ATOM 6957 N N . THR B 1 334 ? 4.055 37.656 13.25 1 97.06 334 THR B N 1
ATOM 6958 C CA . THR B 1 334 ? 4.391 37.125 11.945 1 97.06 334 THR B CA 1
ATOM 6959 C C . THR B 1 334 ? 5.266 38.094 11.148 1 97.06 334 THR B C 1
ATOM 6961 O O . THR B 1 334 ? 6.176 37.656 10.43 1 97.06 334 THR B O 1
ATOM 6964 N N . ARG B 1 335 ? 5.031 39.375 11.305 1 97.44 335 ARG B N 1
ATOM 6965 C CA . ARG B 1 335 ? 5.855 40.375 10.648 1 97.44 335 ARG B CA 1
ATOM 6966 C C . ARG B 1 335 ? 7.297 40.312 11.148 1 97.44 335 ARG B C 1
ATOM 6968 O O . ARG B 1 335 ? 8.234 40.469 10.359 1 97.44 335 ARG B O 1
ATOM 6975 N N . ILE B 1 336 ? 7.445 40.156 12.414 1 96.94 336 ILE B N 1
ATOM 6976 C CA . ILE B 1 336 ? 8.766 40.031 13.016 1 96.94 336 ILE B CA 1
ATOM 6977 C C . ILE B 1 336 ? 9.43 38.75 12.547 1 96.94 336 ILE B C 1
ATOM 6979 O O . ILE B 1 336 ? 10.594 38.75 12.148 1 96.94 336 ILE B O 1
ATOM 6983 N N . ALA B 1 337 ? 8.664 37.688 12.578 1 95.12 337 ALA B N 1
ATOM 6984 C CA . ALA B 1 337 ? 9.164 36.375 12.141 1 95.12 337 ALA B CA 1
ATOM 6985 C C . ALA B 1 337 ? 9.633 36.406 10.688 1 95.12 337 ALA B C 1
ATOM 6987 O O . ALA B 1 337 ? 10.672 35.844 10.344 1 95.12 337 ALA B O 1
ATOM 6988 N N . THR B 1 338 ? 8.836 37.031 9.828 1 96.75 338 THR B N 1
ATOM 6989 C CA . THR B 1 338 ? 9.18 37.125 8.414 1 96.75 338 THR B CA 1
ATOM 6990 C C . THR B 1 338 ? 10.508 37.875 8.242 1 96.75 338 THR B C 1
ATOM 6992 O O . THR B 1 338 ? 11.344 37.469 7.434 1 96.75 338 THR B O 1
ATOM 6995 N N . THR B 1 339 ? 10.672 38.906 8.969 1 97.25 339 THR B N 1
ATOM 6996 C CA . THR B 1 339 ? 11.922 39.656 8.914 1 97.25 339 THR B CA 1
ATOM 6997 C C . THR B 1 339 ? 13.102 38.781 9.328 1 97.25 339 THR B C 1
ATOM 6999 O O . THR B 1 339 ? 14.164 38.812 8.695 1 97.25 339 THR B O 1
ATOM 7002 N N . CYS B 1 340 ? 12.945 38.062 10.375 1 95.81 340 CYS B N 1
ATOM 7003 C CA . CYS B 1 340 ? 13.984 37.125 10.812 1 95.81 340 CYS B CA 1
ATOM 7004 C C . CYS B 1 340 ? 14.383 36.188 9.68 1 95.81 340 CYS B C 1
ATOM 7006 O O . CYS B 1 340 ? 15.578 36 9.422 1 95.81 340 CYS B O 1
ATOM 7008 N N . VAL B 1 341 ? 13.375 35.594 8.992 1 92.94 341 VAL B N 1
ATOM 7009 C CA . VAL B 1 341 ? 13.617 34.625 7.926 1 92.94 341 VAL B CA 1
ATOM 7010 C C . VAL B 1 341 ? 14.328 35.312 6.758 1 92.94 341 VAL B C 1
ATOM 7012 O O . VAL B 1 341 ? 15.305 34.781 6.223 1 92.94 341 VAL B O 1
ATOM 7015 N N . VAL B 1 342 ? 13.891 36.469 6.375 1 94.94 342 VAL B N 1
ATOM 7016 C CA . VAL B 1 342 ? 14.438 37.219 5.246 1 94.94 342 VAL B CA 1
ATOM 7017 C C . VAL B 1 342 ? 15.891 37.562 5.535 1 94.94 342 VAL B C 1
ATOM 7019 O O . VAL B 1 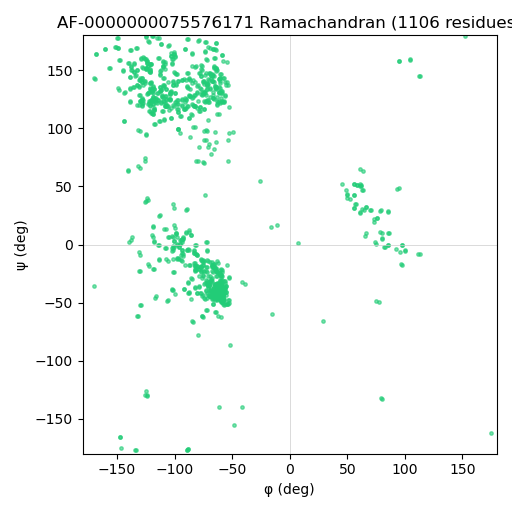342 ? 16.734 37.562 4.633 1 94.94 342 VAL B O 1
ATOM 7022 N N . GLU B 1 343 ? 16.172 37.844 6.809 1 95.94 343 GLU B N 1
ATOM 7023 C CA . GLU B 1 343 ? 17.516 38.25 7.207 1 95.94 343 GLU B CA 1
ATOM 7024 C C . GLU B 1 343 ? 18.422 37.062 7.414 1 95.94 343 GLU B C 1
ATOM 7026 O O . GLU B 1 343 ? 19.625 37.219 7.672 1 95.94 343 GLU B O 1
ATOM 7031 N N . GLY B 1 344 ? 17.875 35.875 7.355 1 93.25 344 GLY B N 1
ATOM 7032 C CA . GLY B 1 344 ? 18.641 34.656 7.492 1 93.25 344 GLY B CA 1
ATOM 7033 C C . GLY B 1 344 ? 18.984 34.312 8.93 1 93.25 344 GLY B C 1
ATOM 7034 O O . GLY B 1 344 ? 20.078 33.844 9.227 1 93.25 344 GLY B O 1
ATOM 7035 N N . HIS B 1 345 ? 18.078 34.75 9.859 1 92.25 345 HIS B N 1
ATOM 7036 C CA . HIS B 1 345 ? 18.25 34.469 11.281 1 92.25 345 HIS B CA 1
ATOM 7037 C C . HIS B 1 345 ? 19.531 35.062 11.82 1 92.25 345 HIS B C 1
ATOM 7039 O O . HIS B 1 345 ? 20.406 34.375 12.312 1 92.25 345 HIS B O 1
ATOM 7045 N N . PRO B 1 346 ? 19.594 36.281 11.82 1 94.5 346 PRO B N 1
ATOM 7046 C CA . PRO B 1 346 ? 20.812 36.969 12.195 1 94.5 346 PRO B CA 1
ATOM 7047 C C . PRO B 1 346 ? 21.109 36.875 13.695 1 94.5 346 PRO B C 1
ATOM 7049 O O . PRO B 1 346 ? 20.266 36.438 14.469 1 94.5 346 PRO B O 1
ATOM 7052 N N . GLN B 1 347 ? 22.312 37.312 14.023 1 93.31 347 GLN B N 1
ATOM 7053 C CA . GLN B 1 347 ? 22.578 37.562 15.438 1 93.31 347 GLN B CA 1
ATOM 7054 C C . GLN B 1 347 ? 21.906 38.844 15.898 1 93.31 347 GLN B C 1
ATOM 7056 O O . GLN B 1 347 ? 21.734 39.781 15.117 1 93.31 347 GLN B O 1
ATOM 7061 N N . SER B 1 348 ? 21.375 38.812 17.031 1 93.75 348 SER B N 1
ATOM 7062 C CA . SER B 1 348 ? 20.688 39.969 17.594 1 93.75 348 SER B CA 1
ATOM 7063 C C . SER B 1 348 ? 21.297 40.406 18.922 1 93.75 348 SER B C 1
ATOM 7065 O O . SER B 1 348 ? 21.703 39.562 19.719 1 93.75 348 SER B O 1
ATOM 7067 N N . ASN B 1 349 ? 21.438 41.688 19.141 1 92.19 349 ASN B N 1
ATOM 7068 C CA . ASN B 1 349 ? 21.953 42.25 20.391 1 92.19 349 ASN B CA 1
ATOM 7069 C C . ASN B 1 349 ? 20.812 42.594 21.344 1 92.19 349 ASN B C 1
ATOM 7071 O O . ASN B 1 349 ? 21.047 43.188 22.406 1 92.19 349 ASN B O 1
ATOM 7075 N N . ASN B 1 350 ? 19.641 42.312 20.938 1 94.69 350 ASN B N 1
ATOM 7076 C CA . ASN B 1 350 ? 18.484 42.594 21.781 1 94.69 350 ASN B CA 1
ATOM 7077 C C . ASN B 1 350 ? 18.453 41.75 23.031 1 94.69 350 ASN B C 1
ATOM 7079 O O . ASN B 1 350 ? 18.812 40.562 23 1 94.69 350 ASN B O 1
ATOM 7083 N N . VAL B 1 351 ? 18.062 42.312 24.125 1 93.56 351 VAL B N 1
ATOM 7084 C CA . VAL B 1 351 ? 17.938 41.594 25.391 1 93.56 351 VAL B CA 1
ATOM 7085 C C . VAL B 1 351 ? 16.5 41.719 25.922 1 93.56 351 VAL B C 1
ATOM 7087 O O . VAL B 1 351 ? 15.969 42.844 26 1 93.56 351 VAL B O 1
ATOM 7090 N N . PHE B 1 352 ? 15.906 40.688 26.281 1 94.31 352 PHE B N 1
ATOM 7091 C CA . PHE B 1 352 ? 14.578 40.688 26.891 1 94.31 352 PHE B CA 1
ATOM 7092 C C . PHE B 1 352 ? 14.656 41.031 28.375 1 94.31 352 PHE B C 1
ATOM 7094 O O . PHE B 1 352 ? 15.477 40.469 29.094 1 94.31 352 PHE B O 1
ATOM 7101 N N . ALA B 1 353 ? 13.859 41.938 28.781 1 92.56 353 ALA B N 1
ATOM 7102 C CA . ALA B 1 353 ? 13.82 42.312 30.188 1 92.56 353 ALA B CA 1
ATOM 7103 C C . ALA B 1 353 ? 13.258 41.156 31.047 1 92.56 353 ALA B C 1
ATOM 7105 O O . ALA B 1 353 ? 12.375 40.438 30.609 1 92.56 353 ALA B O 1
ATOM 7106 N N . GLU B 1 354 ? 13.797 41.031 32.25 1 93.44 354 GLU B N 1
ATOM 7107 C CA . GLU B 1 354 ? 13.195 40.125 33.219 1 93.44 354 GLU B CA 1
ATOM 7108 C C . GLU B 1 354 ? 12.062 40.781 34 1 93.44 354 GLU B C 1
ATOM 7110 O O . GLU B 1 354 ? 12.211 41.938 34.438 1 93.44 354 GLU B O 1
ATOM 7115 N N . MET B 1 355 ? 10.914 40.156 34 1 94.75 355 MET B N 1
ATOM 7116 C CA . MET B 1 355 ? 9.766 40.75 34.688 1 94.75 355 MET B CA 1
ATOM 7117 C C . MET B 1 355 ? 9.43 39.938 35.938 1 94.75 355 MET B C 1
ATOM 7119 O O . MET B 1 355 ? 9.719 38.75 36.031 1 94.75 355 MET B O 1
ATOM 7123 N N . ILE B 1 356 ? 8.852 40.625 36.906 1 94.88 356 ILE B N 1
ATOM 7124 C CA . ILE B 1 356 ? 8.414 40 38.188 1 94.88 356 ILE B CA 1
ATOM 7125 C C . ILE B 1 356 ? 6.906 39.781 38.125 1 94.88 356 ILE B C 1
ATOM 7127 O O . ILE B 1 356 ? 6.129 40.719 38 1 94.88 356 ILE B O 1
ATOM 7131 N N . PRO B 1 357 ? 6.551 38.531 38.25 1 95.25 357 PRO B N 1
ATOM 7132 C CA . PRO B 1 357 ? 5.113 38.25 38.219 1 95.25 357 PRO B CA 1
ATOM 7133 C C . PRO B 1 357 ? 4.391 38.656 39.5 1 95.25 357 PRO B C 1
ATOM 7135 O O . PRO B 1 357 ? 4.945 38.531 40.594 1 95.25 357 PRO B O 1
ATOM 7138 N N . ASN B 1 358 ? 3.23 39.188 39.406 1 94.88 358 ASN B N 1
ATOM 7139 C CA . ASN B 1 358 ? 2.301 39.312 40.531 1 94.88 358 ASN B CA 1
ATOM 7140 C C . ASN B 1 358 ? 1.281 38.188 40.531 1 94.88 358 ASN B C 1
ATOM 7142 O O . ASN B 1 358 ? 0.209 38.281 39.938 1 94.88 358 ASN B O 1
ATOM 7146 N N . LYS B 1 359 ? 1.46 37.125 41.344 1 93.31 359 LYS B N 1
ATOM 7147 C CA . LYS B 1 359 ? 0.653 35.906 41.312 1 93.31 359 LYS B CA 1
ATOM 7148 C C . LYS B 1 359 ? -0.669 36.125 42.062 1 93.31 359 LYS B C 1
ATOM 7150 O O . LYS B 1 359 ? -1.607 35.344 41.906 1 93.31 359 LYS B O 1
ATOM 7155 N N . ASP B 1 360 ? -0.723 37.156 42.906 1 94.38 360 ASP B N 1
ATOM 7156 C CA . ASP B 1 360 ? -1.928 37.438 43.656 1 94.38 360 ASP B CA 1
ATOM 7157 C C . ASP B 1 360 ? -2.961 38.188 42.844 1 94.38 360 ASP B C 1
ATOM 7159 O O . ASP B 1 360 ? -4.133 38.25 43.219 1 94.38 360 ASP B O 1
ATOM 7163 N N . ASP B 1 361 ? -2.525 38.781 41.781 1 95.31 361 ASP B N 1
ATOM 7164 C CA . ASP B 1 361 ? -3.391 39.469 40.812 1 95.31 361 ASP B CA 1
ATOM 7165 C C . ASP B 1 361 ? -3.498 38.719 39.5 1 95.31 361 ASP B C 1
ATOM 7167 O O . ASP B 1 361 ? -2.578 38.75 38.688 1 95.31 361 ASP B O 1
ATOM 7171 N N . GLU B 1 362 ? -4.621 38.125 39.281 1 95.88 362 GLU B N 1
ATOM 7172 C CA . GLU B 1 362 ? -4.812 37.25 38.125 1 95.88 362 GLU B CA 1
ATOM 7173 C C . GLU B 1 362 ? -4.543 38 36.812 1 95.88 362 GLU B C 1
ATOM 7175 O O . GLU B 1 362 ? -3.926 37.438 35.906 1 95.88 362 GLU B O 1
ATOM 7180 N N . SER B 1 363 ? -5.047 39.188 36.719 1 96.69 363 SER B N 1
ATOM 7181 C CA . SER B 1 363 ? -4.852 40 35.531 1 96.69 363 SER B CA 1
ATOM 7182 C C . SER B 1 363 ? -3.369 40.25 35.25 1 96.69 363 SER B C 1
ATOM 7184 O O . SER B 1 363 ? -2.881 40.031 34.156 1 96.69 363 SER B O 1
ATOM 7186 N N . GLN B 1 364 ? -2.635 40.688 36.281 1 96.19 364 GLN B N 1
ATOM 7187 C CA . GLN B 1 364 ? -1.216 41 36.125 1 96.19 364 GLN B CA 1
ATOM 7188 C C . GLN B 1 364 ? -0.395 39.719 35.906 1 96.19 364 GLN B C 1
ATOM 7190 O O . GLN B 1 364 ? 0.611 39.75 35.188 1 96.19 364 GLN B O 1
ATOM 7195 N N . PHE B 1 365 ? -0.858 38.688 36.5 1 96.88 365 PHE B N 1
ATOM 7196 C CA . PHE B 1 365 ? -0.177 37.406 36.219 1 96.88 365 PHE B CA 1
ATOM 7197 C C . PHE B 1 365 ? -0.36 37 34.781 1 96.88 365 PHE B C 1
ATOM 7199 O O . PHE B 1 365 ? 0.58 36.5 34.125 1 96.88 365 PHE B O 1
ATOM 7206 N N . ASN B 1 366 ? -1.566 37.094 34.25 1 97.12 366 ASN B N 1
ATOM 7207 C CA . ASN B 1 366 ? -1.819 36.781 32.844 1 97.12 366 ASN B CA 1
ATOM 7208 C C . ASN B 1 366 ? -1.009 37.688 31.906 1 97.12 366 ASN B C 1
ATOM 7210 O O . ASN B 1 366 ? -0.56 37.25 30.844 1 97.12 366 ASN B O 1
ATOM 7214 N N . ALA B 1 367 ? -0.864 38.969 32.281 1 96.81 367 ALA B N 1
ATOM 7215 C CA . ALA B 1 367 ? -0.007 39.875 31.516 1 96.81 367 ALA B CA 1
ATOM 7216 C C . ALA B 1 367 ? 1.434 39.375 31.484 1 96.81 367 ALA B C 1
ATOM 7218 O O . ALA B 1 367 ? 2.121 39.469 30.469 1 96.81 367 ALA B O 1
ATOM 7219 N N . TYR B 1 368 ? 1.833 38.875 32.625 1 96.81 368 TYR B N 1
ATOM 7220 C CA . TYR B 1 368 ? 3.16 38.281 32.719 1 96.81 368 TYR B CA 1
ATOM 7221 C C . TYR B 1 368 ? 3.285 37.094 31.812 1 96.81 368 TYR B C 1
ATOM 7223 O O . TYR B 1 368 ? 4.285 36.938 31.109 1 96.81 368 TYR B O 1
ATOM 7231 N N . LEU B 1 369 ? 2.287 36.188 31.797 1 96.12 369 LEU B N 1
ATOM 7232 C CA . LEU B 1 369 ? 2.285 35 30.938 1 96.12 369 LEU B CA 1
ATOM 7233 C C . LEU B 1 369 ? 2.326 35.438 29.469 1 96.12 369 LEU B C 1
ATOM 7235 O O . LEU B 1 369 ? 3.016 34.812 28.656 1 96.12 369 LEU B O 1
ATOM 7239 N N . TYR B 1 370 ? 1.518 36.438 29.156 1 96.94 370 TYR B N 1
ATOM 7240 C CA . TYR B 1 370 ? 1.498 36.969 27.812 1 96.94 370 TYR B CA 1
ATOM 7241 C C . TYR B 1 370 ? 2.891 37.438 27.391 1 96.94 370 TYR B C 1
ATOM 7243 O O . TYR B 1 370 ? 3.352 37.094 26.297 1 96.94 370 TYR B O 1
ATOM 7251 N N . TYR B 1 371 ? 3.582 38.062 28.266 1 96.31 371 TYR B N 1
ATOM 7252 C CA . TYR B 1 371 ? 4.949 38.5 28 1 96.31 371 TYR B CA 1
ATOM 7253 C C . TYR B 1 371 ? 5.879 37.312 27.828 1 96.31 371 TYR B C 1
ATOM 7255 O O . TYR B 1 371 ? 6.699 37.312 26.906 1 96.31 371 TYR B O 1
ATOM 7263 N N . GLN B 1 372 ? 5.773 36.406 28.703 1 94.88 372 GLN B N 1
ATOM 7264 C CA . GLN B 1 372 ? 6.641 35.219 28.641 1 94.88 372 GLN B CA 1
ATOM 7265 C C . GLN B 1 372 ? 6.473 34.469 27.328 1 94.88 372 GLN B C 1
ATOM 7267 O O . GLN B 1 372 ? 7.441 33.938 26.781 1 94.88 372 GLN B O 1
ATOM 7272 N N . THR B 1 373 ? 5.262 34.406 26.828 1 94.25 373 THR B N 1
ATOM 7273 C CA . THR B 1 373 ? 5.004 33.75 25.547 1 94.25 373 THR B CA 1
ATOM 7274 C C . THR B 1 373 ? 5.684 34.5 24.406 1 94.25 373 THR B C 1
ATOM 7276 O O . THR B 1 373 ? 6.332 33.875 23.562 1 94.25 373 THR B O 1
ATOM 7279 N N . TRP B 1 374 ? 5.566 35.812 24.391 1 94.38 374 TRP B N 1
ATOM 7280 C CA . TRP B 1 374 ? 6.281 36.625 23.406 1 94.38 374 TRP B CA 1
ATOM 7281 C C . TRP B 1 374 ? 7.785 36.375 23.484 1 94.38 374 TRP B C 1
ATOM 7283 O O . TRP B 1 374 ? 8.43 36.125 22.453 1 94.38 374 TRP B O 1
ATOM 7293 N N . LYS B 1 375 ? 8.266 36.438 24.703 1 93.62 375 LYS B N 1
ATOM 7294 C CA . LYS B 1 375 ? 9.703 36.281 24.938 1 93.62 375 LYS B CA 1
ATOM 7295 C C . LYS B 1 375 ? 10.18 34.906 24.438 1 93.62 375 LYS B C 1
ATOM 7297 O O . LYS B 1 375 ? 11.195 34.812 23.75 1 93.62 375 LYS B O 1
ATOM 7302 N N . ALA B 1 376 ? 9.477 33.906 24.766 1 90.81 376 ALA B N 1
ATOM 7303 C CA . ALA B 1 376 ? 9.859 32.562 24.391 1 90.81 376 ALA B CA 1
ATOM 7304 C C . ALA B 1 376 ? 9.93 32.406 22.875 1 90.81 376 ALA B C 1
ATOM 7306 O O . ALA B 1 376 ? 10.891 31.828 22.344 1 90.81 376 ALA B O 1
ATOM 7307 N N . ILE B 1 377 ? 8.992 32.875 22.141 1 87.38 377 ILE B N 1
ATOM 7308 C CA . ILE B 1 377 ? 8.906 32.688 20.688 1 87.38 377 ILE B CA 1
ATOM 7309 C C . ILE B 1 377 ? 9.914 33.594 19.984 1 87.38 377 ILE B C 1
ATOM 7311 O O . ILE B 1 377 ? 10.641 33.125 19.094 1 87.38 377 ILE B O 1
ATOM 7315 N N . LEU B 1 378 ? 10 34.812 20.422 1 90.69 378 LEU B N 1
ATOM 7316 C CA . LEU B 1 378 ? 10.883 35.781 19.766 1 90.69 378 LEU B CA 1
ATOM 7317 C C . LEU B 1 378 ? 12.344 35.438 20.031 1 90.69 378 LEU B C 1
ATOM 7319 O O . LEU B 1 378 ? 13.227 35.844 19.266 1 90.69 378 LEU B O 1
ATOM 7323 N N . SER B 1 379 ? 12.617 34.781 21.125 1 90.56 379 SER B N 1
ATOM 7324 C CA . SER B 1 379 ? 13.984 34.344 21.422 1 90.56 379 SER B CA 1
ATOM 7325 C C . SER B 1 379 ? 14.523 33.438 20.328 1 90.56 379 SER B C 1
ATOM 7327 O O . SER B 1 379 ? 15.734 33.312 20.141 1 90.56 379 SER B O 1
ATOM 7329 N N . THR B 1 380 ? 13.609 32.812 19.594 1 88.25 380 THR B N 1
ATOM 7330 C CA . THR B 1 380 ? 14.023 31.891 18.531 1 88.25 380 THR B CA 1
ATOM 7331 C C . THR B 1 380 ? 13.992 32.594 17.172 1 88.25 380 THR B C 1
ATOM 7333 O O . THR B 1 380 ? 14.352 32 16.156 1 88.25 380 THR B O 1
ATOM 7336 N N . LEU B 1 381 ? 13.625 33.875 17.156 1 92.88 381 LEU B N 1
ATOM 7337 C CA . LEU B 1 381 ? 13.469 34.625 15.914 1 92.88 381 LEU B CA 1
ATOM 7338 C C . LEU B 1 381 ? 14.195 35.969 16 1 92.88 381 LEU B C 1
ATOM 7340 O O . LEU B 1 381 ? 13.555 37 15.961 1 92.88 381 LEU B O 1
ATOM 7344 N N . PRO B 1 382 ? 15.484 35.875 16.062 1 94.56 382 PRO B N 1
ATOM 7345 C CA . PRO B 1 382 ? 16.234 37.125 16.188 1 94.56 382 PRO B CA 1
ATOM 7346 C C . PRO B 1 382 ? 16.172 38 14.938 1 94.56 382 PRO B C 1
ATOM 7348 O O . PRO B 1 382 ? 16.109 37.469 13.82 1 94.56 382 PRO B O 1
ATOM 7351 N N . VAL B 1 383 ? 16.172 39.312 15.117 1 96.56 383 VAL B N 1
ATOM 7352 C CA . VAL B 1 383 ? 16.234 40.281 14.023 1 96.56 383 VAL B CA 1
ATOM 7353 C C . VAL B 1 383 ? 17.375 41.281 14.273 1 96.56 383 VAL B C 1
ATOM 7355 O O . VAL B 1 383 ? 17.859 41.406 15.398 1 96.56 383 VAL B O 1
ATOM 7358 N N . LYS B 1 384 ? 17.812 41.969 13.211 1 96.44 384 LYS B N 1
ATOM 7359 C CA . LYS B 1 384 ? 18.891 42.938 13.305 1 96.44 384 LYS B CA 1
ATOM 7360 C C . LYS B 1 384 ? 18.422 44.219 13.977 1 96.44 384 LYS B C 1
ATOM 7362 O O . LYS B 1 384 ? 19.219 44.906 14.625 1 96.44 384 LYS B O 1
ATOM 7367 N N . GLU B 1 385 ? 17.219 44.594 13.766 1 96.69 385 GLU B N 1
ATOM 7368 C CA . GLU B 1 385 ? 16.656 45.844 14.297 1 96.69 385 GLU B CA 1
ATOM 7369 C C . GLU B 1 385 ? 16.562 45.812 15.82 1 96.69 385 GLU B C 1
ATOM 7371 O O . GLU B 1 385 ? 16.281 44.75 16.406 1 96.69 385 GLU B O 1
ATOM 7376 N N . GLY B 1 386 ? 16.781 46.938 16.391 1 96.12 386 GLY B N 1
ATOM 7377 C CA . GLY B 1 386 ? 16.594 47.031 17.828 1 96.12 386 GLY B CA 1
ATOM 7378 C C . GLY B 1 386 ? 15.133 47 18.25 1 96.12 386 GLY B C 1
ATOM 7379 O O . GLY B 1 386 ? 14.25 47.406 17.5 1 96.12 386 GLY B O 1
ATOM 7380 N N . PHE B 1 387 ? 14.859 46.656 19.484 1 96.44 387 PHE B N 1
ATOM 7381 C CA . PHE B 1 387 ? 13.5 46.5 19.984 1 96.44 387 PHE B CA 1
ATOM 7382 C C . PHE B 1 387 ? 12.789 47.844 20.031 1 96.44 387 PHE B C 1
ATOM 7384 O O . PHE B 1 387 ? 11.555 47.906 20.062 1 96.44 387 PHE B O 1
ATOM 7391 N N . ASP B 1 388 ? 13.539 49 19.984 1 95.94 388 ASP B N 1
ATOM 7392 C CA . ASP B 1 388 ? 12.938 50.312 20.094 1 95.94 388 ASP B CA 1
ATOM 7393 C C . ASP B 1 388 ? 12.844 50.969 18.719 1 95.94 388 ASP B C 1
ATOM 7395 O O . ASP B 1 388 ? 12.242 52.062 18.578 1 95.94 388 ASP B O 1
ATOM 7399 N N . ASP B 1 389 ? 13.398 50.312 17.734 1 97.19 389 ASP B N 1
ATOM 7400 C CA . ASP B 1 389 ? 13.344 50.875 16.391 1 97.19 389 ASP B CA 1
ATOM 7401 C C . ASP B 1 389 ? 11.93 50.812 15.82 1 97.19 389 ASP B C 1
ATOM 7403 O O . ASP B 1 389 ? 11.305 49.75 15.805 1 97.19 389 ASP B O 1
ATOM 7407 N N . LYS B 1 390 ? 11.383 51.875 15.422 1 97.06 390 LYS B N 1
ATOM 7408 C CA . LYS B 1 390 ? 10.039 51.906 14.852 1 97.06 390 LYS B CA 1
ATOM 7409 C C . LYS B 1 390 ? 10.039 51.5 13.391 1 97.06 390 LYS B C 1
ATOM 7411 O O . LYS B 1 390 ? 9.711 52.281 12.508 1 97.06 390 LYS B O 1
ATOM 7416 N N . VAL B 1 391 ? 10.25 50.219 13.188 1 96.94 391 VAL B N 1
ATOM 7417 C CA . VAL B 1 391 ? 10.477 49.688 11.836 1 96.94 391 VAL B CA 1
ATOM 7418 C C . VAL B 1 391 ? 9.234 48.938 11.367 1 96.94 391 VAL B C 1
ATOM 7420 O O . VAL B 1 391 ? 9.102 48.625 10.18 1 96.94 391 VAL B O 1
ATOM 7423 N N . LEU B 1 392 ? 8.312 48.625 12.258 1 97.62 392 LEU B N 1
ATOM 7424 C CA . LEU B 1 392 ? 7.066 48 11.867 1 97.62 392 LEU B CA 1
ATOM 7425 C C . LEU B 1 392 ? 6.137 48.969 11.172 1 97.62 392 LEU B C 1
ATOM 7427 O O . LEU B 1 392 ? 5.332 49.656 11.82 1 97.62 392 LEU B O 1
ATOM 7431 N N . LYS B 1 393 ? 6.156 48.906 9.867 1 97.12 393 LYS B N 1
ATOM 7432 C CA . LYS B 1 393 ? 5.293 49.781 9.078 1 97.12 393 LYS B CA 1
ATOM 7433 C C . LYS B 1 393 ? 3.906 49.188 8.906 1 97.12 393 LYS B C 1
ATOM 7435 O O . LYS B 1 393 ? 3.777 47.969 8.742 1 97.12 393 LYS B O 1
ATOM 7440 N N . THR B 1 394 ? 2.928 50.031 9.008 1 93.12 394 THR B N 1
ATOM 7441 C CA . THR B 1 394 ? 1.572 49.5 8.891 1 93.12 394 THR B CA 1
ATOM 7442 C C . THR B 1 394 ? 0.814 50.219 7.773 1 93.12 394 THR B C 1
ATOM 7444 O O . THR B 1 394 ? 1.349 50.406 6.676 1 93.12 394 THR B O 1
ATOM 7447 N N . ASN B 1 395 ? -0.34 50.719 7.883 1 92.06 395 ASN B N 1
ATOM 7448 C CA . ASN B 1 395 ? -1.329 51.219 6.934 1 92.06 395 ASN B CA 1
ATOM 7449 C C . ASN B 1 395 ? -2.354 50.156 6.574 1 92.06 395 ASN B C 1
ATOM 7451 O O . ASN B 1 395 ? -2.574 49.875 5.398 1 92.06 395 ASN B O 1
ATOM 7455 N N . ILE B 1 396 ? -2.809 49.594 7.629 1 92.69 396 ILE B N 1
ATOM 7456 C CA . ILE B 1 396 ? -3.695 48.438 7.477 1 92.69 396 ILE B CA 1
ATOM 7457 C C . ILE B 1 396 ? -4.695 48.406 8.633 1 92.69 396 ILE B C 1
ATOM 7459 O O . ILE B 1 396 ? -4.32 48.594 9.789 1 92.69 396 ILE B O 1
ATOM 7463 N N . ASP B 1 397 ? -5.895 48.219 8.312 1 92.88 397 ASP B N 1
ATOM 7464 C CA . ASP B 1 397 ? -6.961 47.938 9.266 1 92.88 397 ASP B CA 1
ATOM 7465 C C . ASP B 1 397 ? -6.984 48.969 10.383 1 92.88 397 ASP B C 1
ATOM 7467 O O . ASP B 1 397 ? -7.078 48.625 11.562 1 92.88 397 ASP B O 1
ATOM 7471 N N . GLY B 1 398 ? -6.754 50.188 10.062 1 90.75 398 GLY B N 1
ATOM 7472 C CA . GLY B 1 398 ? -6.859 51.281 11.008 1 90.75 398 GLY B CA 1
ATOM 7473 C C . GLY B 1 398 ? -5.523 51.688 11.594 1 90.75 398 GLY B C 1
ATOM 7474 O O . GLY B 1 398 ? -5.406 52.781 12.172 1 90.75 398 GLY B O 1
ATOM 7475 N N . PHE B 1 399 ? -4.52 50.812 11.477 1 92.75 399 PHE B N 1
ATOM 7476 C CA . PHE B 1 399 ? -3.18 51.188 11.906 1 92.75 399 PHE B CA 1
ATOM 7477 C C . PHE B 1 399 ? -2.529 52.125 10.898 1 92.75 399 PHE B C 1
ATOM 7479 O O . PHE B 1 399 ? -2.461 51.812 9.711 1 92.75 399 PHE B O 1
ATOM 7486 N N . THR B 1 400 ? -2.002 53.219 11.359 1 90.81 400 THR B N 1
ATOM 7487 C CA . THR B 1 400 ? -1.44 54.188 10.422 1 90.81 400 THR B CA 1
ATOM 7488 C C . THR B 1 400 ? -0.04 54.594 10.859 1 90.81 400 THR B C 1
ATOM 7490 O O . THR B 1 400 ? 0.664 55.312 10.125 1 90.81 400 THR B O 1
ATOM 7493 N N . GLU B 1 401 ? 0.4 54.219 12.016 1 92.81 401 GLU B N 1
ATOM 7494 C CA . GLU B 1 401 ? 1.701 54.594 12.547 1 92.81 401 GLU B CA 1
ATOM 7495 C C . GLU B 1 401 ? 2.725 53.469 12.391 1 92.81 401 GLU B C 1
ATOM 7497 O O . GLU B 1 401 ? 2.375 52.375 12 1 92.81 401 GLU B O 1
ATOM 7502 N N . ASN B 1 402 ? 3.9 53.844 12.57 1 96.5 402 ASN B N 1
ATOM 7503 C CA . ASN B 1 402 ? 4.965 52.875 12.703 1 96.5 402 ASN B CA 1
ATOM 7504 C C . ASN B 1 402 ? 5.18 52.469 14.164 1 96.5 402 ASN B C 1
ATOM 7506 O O . ASN B 1 402 ? 5.078 53.312 15.062 1 96.5 402 ASN B O 1
ATOM 7510 N N . TYR B 1 403 ? 5.445 51.25 14.336 1 96.69 403 TYR B N 1
ATOM 7511 C CA . TYR B 1 403 ? 5.586 50.75 15.703 1 96.69 403 TYR B CA 1
ATOM 7512 C C . TYR B 1 403 ? 6.926 50.062 15.891 1 96.69 403 TYR B C 1
ATOM 7514 O O . TYR B 1 403 ? 7.605 49.719 14.922 1 96.69 403 TYR B O 1
ATOM 7522 N N . ALA B 1 404 ? 7.348 49.938 17.109 1 97.12 404 ALA B N 1
ATOM 7523 C CA . ALA B 1 404 ? 8.523 49.156 17.5 1 97.12 404 ALA B CA 1
ATOM 7524 C C . ALA B 1 404 ? 8.125 47.781 18.047 1 97.12 404 ALA B C 1
ATOM 7526 O O . ALA B 1 404 ? 6.961 47.562 18.406 1 97.12 404 ALA B O 1
ATOM 7527 N N . ILE B 1 405 ? 9.078 46.844 18.094 1 96.88 405 ILE B N 1
ATOM 7528 C CA . ILE B 1 405 ? 8.828 45.562 18.703 1 96.88 405 ILE B CA 1
ATOM 7529 C C . ILE B 1 405 ? 8.398 45.75 20.156 1 96.88 405 ILE B C 1
ATOM 7531 O O . ILE B 1 405 ? 7.508 45.031 20.641 1 96.88 405 ILE B O 1
ATOM 7535 N N . ASN B 1 406 ? 8.969 46.688 20.828 1 95.94 406 ASN B N 1
ATOM 7536 C CA . ASN B 1 406 ? 8.641 47 22.219 1 95.94 406 ASN B CA 1
ATOM 7537 C C . ASN B 1 406 ? 7.227 47.562 22.359 1 95.94 406 ASN B C 1
ATOM 7539 O O . ASN B 1 406 ? 6.691 47.625 23.469 1 95.94 406 ASN B O 1
ATOM 7543 N N . ASP B 1 407 ? 6.621 48.031 21.297 1 96.19 407 ASP B N 1
ATOM 7544 C CA . ASP B 1 407 ? 5.211 48.406 21.344 1 96.19 407 ASP B CA 1
ATOM 7545 C C . ASP B 1 407 ? 4.309 47.188 21.344 1 96.19 407 ASP B C 1
ATOM 7547 O O . ASP B 1 407 ? 3.135 47.25 21.703 1 96.19 407 ASP B O 1
ATOM 7551 N N . CYS B 1 408 ? 4.773 46.062 20.859 1 95 408 CYS B N 1
ATOM 7552 C CA . CYS B 1 408 ? 4.004 44.812 20.75 1 95 408 CYS B CA 1
ATOM 7553 C C . CYS B 1 408 ? 4.113 44 22.016 1 95 408 CYS B C 1
ATOM 7555 O O . CYS B 1 408 ? 3.193 43.25 22.359 1 95 408 CYS B O 1
ATOM 7557 N N . ILE B 1 409 ? 5.305 44.062 22.719 1 94.75 409 ILE B N 1
ATOM 7558 C CA . ILE B 1 409 ? 5.512 43.219 23.891 1 94.75 409 ILE B CA 1
ATOM 7559 C C . ILE B 1 409 ? 5.285 44.062 25.156 1 94.75 409 ILE B C 1
ATOM 7561 O O . ILE B 1 409 ? 5.602 45.25 25.188 1 94.75 409 ILE B O 1
ATOM 7565 N N . PRO B 1 410 ? 4.793 43.406 26.203 1 95.25 410 PRO B N 1
ATOM 7566 C CA . PRO B 1 410 ? 4.512 44.156 27.438 1 95.25 410 PRO B CA 1
ATOM 7567 C C . PRO B 1 410 ? 5.77 44.719 28.094 1 95.25 410 PRO B C 1
ATOM 7569 O O . PRO B 1 410 ? 6.871 44.219 27.859 1 95.25 410 PRO B O 1
ATOM 7572 N N . GLN B 1 411 ? 5.559 45.781 28.812 1 94.88 411 GLN B N 1
ATOM 7573 C CA . GLN B 1 411 ? 6.594 46.406 29.641 1 94.88 411 GLN B CA 1
ATOM 7574 C C . GLN B 1 411 ? 6.16 46.469 31.094 1 94.88 411 GLN B C 1
ATOM 7576 O O . GLN B 1 411 ? 4.965 46.531 31.391 1 94.88 411 GLN B O 1
ATOM 7581 N N . GLN B 1 412 ? 7.121 46.406 31.922 1 96.31 412 GLN B N 1
ATOM 7582 C CA . GLN B 1 412 ? 6.82 46.531 33.344 1 96.31 412 GLN B CA 1
ATOM 7583 C C . GLN B 1 412 ? 7.34 47.875 33.906 1 96.31 412 GLN B C 1
ATOM 7585 O O . GLN B 1 412 ? 8.523 48.188 33.781 1 96.31 412 GLN B O 1
ATOM 7590 N N . GLU B 1 413 ? 6.461 48.594 34.531 1 94.12 413 GLU B N 1
ATOM 7591 C CA . GLU B 1 413 ? 6.859 49.844 35.156 1 94.12 413 GLU B CA 1
ATOM 7592 C C . GLU B 1 413 ? 7.695 49.594 36.406 1 94.12 413 GLU B C 1
ATOM 7594 O O . GLU B 1 413 ? 7.285 48.844 37.312 1 94.12 413 GLU B O 1
ATOM 7599 N N . LYS B 1 414 ? 8.766 50.281 36.562 1 92.12 414 LYS B N 1
ATOM 7600 C CA . LYS B 1 414 ? 9.734 50.031 37.625 1 92.12 414 LYS B CA 1
ATOM 7601 C C . LYS B 1 414 ? 9.172 50.438 38.969 1 92.12 414 LYS B C 1
ATOM 7603 O O . LYS B 1 414 ? 9.398 49.75 39.969 1 92.12 414 LYS B O 1
ATOM 7608 N N . GLU B 1 415 ? 8.422 51.469 39.094 1 92.31 415 GLU B N 1
ATOM 7609 C CA . GLU B 1 415 ? 7.949 52 40.375 1 92.31 415 GLU B CA 1
ATOM 7610 C C . GLU B 1 415 ? 6.754 51.219 40.906 1 92.31 415 GLU B C 1
ATOM 7612 O O . GLU B 1 415 ? 6.699 50.844 42.062 1 92.31 415 GLU B O 1
ATOM 7617 N N . THR B 1 416 ? 5.84 50.875 40.031 1 93.38 416 THR B N 1
ATOM 7618 C CA . THR B 1 416 ? 4.582 50.25 40.469 1 93.38 416 THR B CA 1
ATOM 7619 C C . THR B 1 416 ? 4.613 48.75 40.281 1 93.38 416 THR B C 1
ATOM 7621 O O . THR B 1 416 ? 3.82 48.031 40.875 1 93.38 416 THR B O 1
ATOM 7624 N N . GLY B 1 417 ? 5.496 48.344 39.344 1 94.19 417 GLY B N 1
ATOM 7625 C CA . GLY B 1 417 ? 5.559 46.938 39.031 1 94.19 417 GLY B CA 1
ATOM 7626 C C . GLY B 1 417 ? 4.465 46.5 38.094 1 94.19 417 GLY B C 1
ATOM 7627 O O . GLY B 1 417 ? 4.348 45.312 37.781 1 94.19 417 GLY B O 1
ATOM 7628 N N . ILE B 1 418 ? 3.695 47.375 37.594 1 95.31 418 ILE B N 1
ATOM 7629 C CA . ILE B 1 418 ? 2.566 47.062 36.75 1 95.31 418 ILE B CA 1
ATOM 7630 C C . ILE B 1 418 ? 3.07 46.719 35.344 1 95.31 418 ILE B C 1
ATOM 7632 O O . ILE B 1 418 ? 3.943 47.406 34.812 1 95.31 418 ILE B O 1
ATOM 7636 N N . ILE B 1 419 ? 2.613 45.594 34.812 1 96.25 419 ILE B N 1
ATOM 7637 C CA . ILE B 1 419 ? 2.902 45.188 33.438 1 96.25 419 ILE B CA 1
ATOM 7638 C C . ILE B 1 419 ? 1.812 45.719 32.5 1 96.25 419 ILE B C 1
ATOM 7640 O O . ILE B 1 419 ? 0.627 45.469 32.719 1 96.25 419 ILE B O 1
ATOM 7644 N N . ASP B 1 420 ? 2.209 46.469 31.531 1 91.12 420 ASP B N 1
ATOM 7645 C CA . ASP B 1 420 ? 1.268 47.062 30.578 1 91.12 420 ASP B CA 1
ATOM 7646 C C . ASP B 1 420 ? 1.797 46.969 29.141 1 91.12 420 ASP B C 1
ATOM 7648 O O . ASP B 1 420 ? 2.93 46.531 28.922 1 91.12 420 ASP B O 1
ATOM 7652 N N . MET B 1 421 ? 0.875 47.25 28.172 1 90 421 MET B N 1
ATOM 7653 C CA . MET B 1 421 ? 1.192 47.156 26.75 1 90 421 MET B CA 1
ATOM 7654 C C . MET B 1 421 ? 0.779 48.406 25.984 1 90 421 MET B C 1
ATOM 7656 O O . MET B 1 421 ? -0.216 49.031 26.328 1 90 421 MET B O 1
ATOM 7660 N N . THR B 1 422 ? 1.574 48.75 25.062 1 92.69 422 THR B N 1
ATOM 7661 C CA . THR B 1 422 ? 1.196 49.844 24.172 1 92.69 422 THR B CA 1
ATOM 7662 C C . THR B 1 422 ? 0.151 49.375 23.156 1 92.69 422 THR B C 1
ATOM 7664 O O . THR B 1 422 ? -0.947 49.938 23.094 1 92.69 422 THR B O 1
ATOM 7667 N N . LEU B 1 423 ? 0.513 48.438 22.375 1 94.69 423 LEU B N 1
ATOM 7668 C CA . LEU B 1 423 ? -0.47 47.781 21.531 1 94.69 423 LEU B CA 1
ATOM 7669 C C . LEU B 1 423 ? -1.189 46.688 22.297 1 94.69 423 LEU B C 1
ATOM 7671 O O . LEU B 1 423 ? -0.584 46 23.125 1 94.69 423 LEU B O 1
ATOM 7675 N N . TYR B 1 424 ? -2.525 46.562 22.031 1 95.88 424 TYR B N 1
ATOM 7676 C CA . TYR B 1 424 ? -3.359 45.531 22.656 1 95.88 424 TYR B CA 1
ATOM 7677 C C . TYR B 1 424 ? -3.42 45.719 24.172 1 95.88 424 TYR B C 1
ATOM 7679 O O . TYR B 1 424 ? -3.182 44.781 24.922 1 95.88 424 TYR B O 1
ATOM 7687 N N . GLN B 1 425 ? -3.643 46.906 24.531 1 92.94 425 GLN B N 1
ATOM 7688 C CA . GLN B 1 425 ? -3.732 47.219 25.953 1 92.94 425 GLN B CA 1
ATOM 7689 C C . GLN B 1 425 ? -4.789 46.375 26.641 1 92.94 425 GLN B C 1
ATOM 7691 O O . GLN B 1 425 ? -5.93 46.281 26.188 1 92.94 425 GLN B O 1
ATOM 7696 N N . HIS B 1 426 ? -4.434 45.719 27.734 1 93.06 426 HIS B N 1
ATOM 7697 C CA . HIS B 1 426 ? -5.293 44.906 28.594 1 93.06 426 HIS B CA 1
ATOM 7698 C C . HIS B 1 426 ? -5.852 43.719 27.844 1 93.06 426 HIS B C 1
ATOM 7700 O O . HIS B 1 426 ? -6.969 43.281 28.109 1 93.06 426 HIS B O 1
ATOM 7706 N N . ILE B 1 427 ? -5.121 43.219 26.891 1 95.88 427 ILE B N 1
ATOM 7707 C CA . ILE B 1 427 ? -5.598 42.125 26.047 1 95.88 427 ILE B CA 1
ATOM 7708 C C . ILE B 1 427 ? -5.883 40.906 26.922 1 95.88 427 ILE B C 1
ATOM 7710 O O . ILE B 1 427 ? -6.777 40.125 26.625 1 95.88 427 ILE B O 1
ATOM 7714 N N . GLN B 1 428 ? -5.172 40.656 28.062 1 95 428 GLN B N 1
ATOM 7715 C CA . GLN B 1 428 ? -5.367 39.5 28.969 1 95 428 GLN B CA 1
ATOM 7716 C C . GLN B 1 428 ? -6.734 39.562 29.641 1 95 428 GLN B C 1
ATOM 7718 O O . GLN B 1 428 ? -7.238 38.562 30.125 1 95 428 GLN B O 1
ATOM 7723 N N . ASP B 1 429 ? -7.32 40.75 29.641 1 95.69 429 ASP B N 1
ATOM 7724 C CA . ASP B 1 429 ? -8.594 40.938 30.344 1 95.69 429 ASP B CA 1
ATOM 7725 C C . ASP B 1 429 ? -9.766 40.844 29.375 1 95.69 429 ASP B C 1
ATOM 7727 O O . ASP B 1 429 ? -10.922 40.75 29.797 1 95.69 429 ASP B O 1
ATOM 7731 N N . THR B 1 430 ? -9.523 40.844 28.109 1 95.25 430 THR B N 1
ATOM 7732 C CA . THR B 1 430 ? -10.617 40.906 27.156 1 95.25 430 THR B CA 1
ATOM 7733 C C . THR B 1 430 ? -10.859 39.562 26.5 1 95.25 430 THR B C 1
ATOM 7735 O O . THR B 1 430 ? -11.695 39.438 25.609 1 95.25 430 THR B O 1
ATOM 7738 N N . TRP B 1 431 ? -10.164 38.469 26.938 1 97.31 431 TRP B N 1
ATOM 7739 C CA . TRP B 1 431 ? -10.234 37.188 26.281 1 97.31 431 TRP B CA 1
ATOM 7740 C C . TRP B 1 431 ? -11.648 36.625 26.359 1 97.31 431 TRP B C 1
ATOM 7742 O O . TRP B 1 431 ? -12.164 36.094 25.359 1 97.31 431 TRP B O 1
ATOM 7752 N N . GLU B 1 432 ? -12.25 36.719 27.469 1 96.81 432 GLU B N 1
ATOM 7753 C CA . GLU B 1 432 ? -13.609 36.219 27.609 1 96.81 432 GLU B CA 1
ATOM 7754 C C . GLU B 1 432 ? -14.562 36.875 26.641 1 96.81 432 GLU B C 1
ATOM 7756 O O . GLU B 1 432 ? -15.383 36.219 26 1 96.81 432 GLU B O 1
ATOM 7761 N N . GLU B 1 433 ? -14.484 38.188 26.594 1 96.38 433 GLU B N 1
ATOM 7762 C CA . GLU B 1 433 ? -15.344 38.969 25.703 1 96.38 433 GLU B CA 1
ATOM 7763 C C . GLU B 1 433 ? -15.031 38.656 24.234 1 96.38 433 GLU B C 1
ATOM 7765 O O . GLU B 1 433 ? -15.945 38.531 23.406 1 96.38 433 GLU B O 1
ATOM 7770 N N . ARG B 1 434 ? -13.812 38.562 23.875 1 96.38 434 ARG B N 1
ATOM 7771 C CA . ARG B 1 434 ? -13.422 38.219 22.516 1 96.38 434 ARG B CA 1
ATOM 7772 C C . ARG B 1 434 ? -13.953 36.844 22.125 1 96.38 434 ARG B C 1
ATOM 7774 O O . ARG B 1 434 ? -14.391 36.625 21 1 96.38 434 ARG B O 1
ATOM 7781 N N . GLN B 1 435 ? -13.867 35.844 23.062 1 97.31 435 GLN B N 1
ATOM 7782 C CA . GLN B 1 435 ? -14.422 34.531 22.797 1 97.31 435 GLN B CA 1
ATOM 7783 C C . GLN B 1 435 ? -15.914 34.594 22.5 1 97.31 435 GLN B C 1
ATOM 7785 O O . GLN B 1 435 ? -16.422 33.938 21.609 1 97.31 435 GLN B O 1
ATOM 7790 N N . ALA B 1 436 ? -16.609 35.406 23.281 1 96.69 436 ALA B N 1
ATOM 7791 C CA . ALA B 1 436 ? -18.047 35.594 23.078 1 96.69 436 ALA B CA 1
ATOM 7792 C C . ALA B 1 436 ? -18.344 36.188 21.719 1 96.69 436 ALA B C 1
ATOM 7794 O O . ALA B 1 436 ? -19.234 35.719 21 1 96.69 436 ALA B O 1
ATOM 7795 N N . ILE B 1 437 ? -17.625 37.188 21.344 1 95.38 437 ILE B N 1
ATOM 7796 C CA . ILE B 1 437 ? -17.797 37.875 20.078 1 95.38 437 ILE B CA 1
ATOM 7797 C C . ILE B 1 437 ? -17.516 36.906 18.922 1 95.38 437 ILE B C 1
ATOM 7799 O O . ILE B 1 437 ? -18.234 36.906 17.922 1 95.38 437 ILE B O 1
ATOM 7803 N N . ASN B 1 438 ? -16.516 36.094 19.094 1 96.38 438 ASN B N 1
ATOM 7804 C CA . ASN B 1 438 ? -16.031 35.219 18.016 1 96.38 438 ASN B CA 1
ATOM 7805 C C . ASN B 1 438 ? -16.781 33.906 17.984 1 96.38 438 ASN B C 1
ATOM 7807 O O . ASN B 1 438 ? -16.5 33.031 17.156 1 96.38 438 ASN B O 1
ATOM 7811 N N . GLY B 1 439 ? -17.641 33.656 18.891 1 95.19 439 GLY B N 1
ATOM 7812 C CA . GLY B 1 439 ? -18.547 32.5 18.859 1 95.19 439 GLY B CA 1
ATOM 7813 C C . GLY B 1 439 ? -17.922 31.25 19.422 1 95.19 439 GLY B C 1
ATOM 7814 O O . GLY B 1 439 ? -18.203 30.141 18.938 1 95.19 439 GLY B O 1
ATOM 7815 N N . ILE B 1 440 ? -16.984 31.344 20.359 1 96.94 440 ILE B N 1
ATOM 7816 C CA . ILE B 1 440 ? -16.438 30.188 21.031 1 96.94 440 ILE B CA 1
ATOM 7817 C C . ILE B 1 440 ? -17.406 29.703 22.109 1 96.94 440 ILE B C 1
ATOM 7819 O O . ILE B 1 440 ? -17.719 30.422 23.047 1 96.94 440 ILE B O 1
ATOM 7823 N N . ALA B 1 441 ? -17.938 28.562 21.953 1 96.56 441 ALA B N 1
ATOM 7824 C CA . ALA B 1 441 ? -19 28.047 22.812 1 96.56 441 ALA B CA 1
ATOM 7825 C C . ALA B 1 441 ? -18.469 27.688 24.203 1 96.56 441 ALA B C 1
ATOM 7827 O O . ALA B 1 441 ? -19.016 28.109 25.219 1 96.56 441 ALA B O 1
ATOM 7828 N N . VAL B 1 442 ? -17.438 26.797 24.219 1 97.75 442 VAL B N 1
ATOM 7829 C CA . VAL B 1 442 ? -16.797 26.422 25.469 1 97.75 442 VAL B CA 1
ATOM 7830 C C . VAL B 1 442 ? -15.617 27.344 25.734 1 97.75 442 VAL B C 1
ATOM 7832 O O . VAL B 1 442 ? -14.617 27.312 25.016 1 97.75 442 VAL B O 1
ATOM 7835 N N . LYS B 1 443 ? -15.711 28.078 26.781 1 98 443 LYS B N 1
ATOM 7836 C CA . LYS B 1 443 ? -14.711 29.094 27.047 1 98 443 LYS B CA 1
ATOM 7837 C C . LYS B 1 443 ? -13.383 28.484 27.469 1 98 443 LYS B C 1
ATOM 7839 O O . LYS B 1 443 ? -13.367 27.5 28.219 1 98 443 LYS B O 1
ATOM 7844 N N . ILE B 1 444 ? -12.383 29.031 26.984 1 98.06 444 ILE B N 1
ATOM 7845 C CA . ILE B 1 444 ? -11.016 28.641 27.312 1 98.06 444 ILE B CA 1
ATOM 7846 C C . ILE B 1 444 ? -10.43 29.609 28.344 1 98.06 444 ILE B C 1
ATOM 7848 O O . ILE B 1 444 ? -10.477 30.828 28.156 1 98.06 444 ILE B O 1
ATOM 7852 N N . PRO B 1 445 ? -9.836 29.078 29.422 1 97.38 445 PRO B N 1
ATOM 7853 C CA . PRO B 1 445 ? -9.211 29.969 30.391 1 97.38 445 PRO B CA 1
ATOM 7854 C C . PRO B 1 445 ? -8.078 30.797 29.797 1 97.38 445 PRO B C 1
ATOM 7856 O O . PRO B 1 445 ? -7.305 30.297 28.984 1 97.38 445 PRO B O 1
ATOM 7859 N N . THR B 1 446 ? -7.996 32.062 30.25 1 97.56 446 THR B N 1
ATOM 7860 C CA . THR B 1 446 ? -7.055 33 29.688 1 97.56 446 THR B CA 1
ATOM 7861 C C . THR B 1 446 ? -5.625 32.5 29.781 1 97.56 446 THR B C 1
ATOM 7863 O O . THR B 1 446 ? -4.875 32.531 28.797 1 97.56 446 THR B O 1
ATOM 7866 N N . SER B 1 447 ? -5.219 32 30.922 1 96.44 447 SER B N 1
ATOM 7867 C CA . SER B 1 447 ? -3.854 31.531 31.125 1 96.44 447 SER B CA 1
ATOM 7868 C C . SER B 1 447 ? -3.516 30.391 30.172 1 96.44 447 SER B C 1
ATOM 7870 O O . SER B 1 447 ? -2.414 30.328 29.625 1 96.44 447 SER B O 1
ATOM 7872 N N . GLU B 1 448 ? -4.477 29.484 29.969 1 95.62 448 GLU B N 1
ATOM 7873 C CA . GLU B 1 448 ? -4.277 28.344 29.078 1 95.62 448 GLU B CA 1
ATOM 7874 C C . GLU B 1 448 ? -4.172 28.797 27.625 1 95.62 448 GLU B C 1
ATOM 7876 O O . GLU B 1 448 ? -3.312 28.328 26.875 1 95.62 448 GLU B O 1
ATOM 7881 N N . ALA B 1 449 ? -5.09 29.688 27.25 1 97.56 449 ALA B N 1
ATOM 7882 C CA . ALA B 1 449 ? -5.105 30.188 25.891 1 97.56 449 ALA B CA 1
ATOM 7883 C C . ALA B 1 449 ? -3.779 30.859 25.531 1 97.56 449 ALA B C 1
ATOM 7885 O O . ALA B 1 449 ? -3.314 30.766 24.391 1 97.56 449 ALA B O 1
ATOM 7886 N N . ILE B 1 450 ? -3.211 31.562 26.5 1 96.69 450 ILE B N 1
ATOM 7887 C CA . ILE B 1 450 ? -1.962 32.281 26.281 1 96.69 450 ILE B CA 1
ATOM 7888 C C . ILE B 1 450 ? -0.798 31.297 26.219 1 96.69 450 ILE B C 1
ATOM 7890 O O . ILE B 1 450 ? -0.012 31.312 25.266 1 96.69 450 ILE B O 1
ATOM 7894 N N . THR B 1 451 ? -0.689 30.344 27.141 1 94.44 451 THR B N 1
ATOM 7895 C CA . THR B 1 451 ? 0.5 29.516 27.312 1 94.44 451 THR B CA 1
ATOM 7896 C C . THR B 1 451 ? 0.513 28.359 26.328 1 94.44 451 THR B C 1
ATOM 7898 O O . THR B 1 451 ? 1.579 27.859 25.969 1 94.44 451 THR B O 1
ATOM 7901 N N . LYS B 1 452 ? -0.623 27.969 25.781 1 92.94 452 LYS B N 1
ATOM 7902 C CA . LYS B 1 452 ? -0.685 26.812 24.891 1 92.94 452 LYS B CA 1
ATOM 7903 C C . LYS B 1 452 ? -0.93 27.234 23.453 1 92.94 452 LYS B C 1
ATOM 7905 O O . LYS B 1 452 ? -1.278 26.422 22.609 1 92.94 452 LYS B O 1
ATOM 7910 N N . ALA B 1 453 ? -0.766 28.516 23.234 1 92.75 453 ALA B N 1
ATOM 7911 C CA . ALA B 1 453 ? -1.062 29.078 21.906 1 92.75 453 ALA B CA 1
ATOM 7912 C C . ALA B 1 453 ? -0.187 28.422 20.844 1 92.75 453 ALA B C 1
ATOM 7914 O O . ALA B 1 453 ? -0.595 28.312 19.688 1 92.75 453 ALA B O 1
ATOM 7915 N N . ALA B 1 454 ? 1 27.953 21.234 1 89.81 454 ALA B N 1
ATOM 7916 C CA . ALA B 1 454 ? 1.93 27.375 20.266 1 89.81 454 ALA B CA 1
ATOM 7917 C C . ALA B 1 454 ? 1.901 25.844 20.312 1 89.81 454 ALA B C 1
ATOM 7919 O O . ALA B 1 454 ? 2.74 25.188 19.703 1 89.81 454 ALA B O 1
ATOM 7920 N N . VAL B 1 455 ? 1.03 25.266 21.047 1 89.31 455 VAL B N 1
ATOM 7921 C CA . VAL B 1 455 ? 0.895 23.828 21.172 1 89.31 455 VAL B CA 1
ATOM 7922 C C . VAL B 1 455 ? -0.152 23.312 20.188 1 89.31 455 VAL B C 1
ATOM 7924 O O . VAL B 1 455 ? -1.35 23.547 20.375 1 89.31 455 VAL B O 1
ATOM 7927 N N . ASP B 1 456 ? 0.225 22.609 19.203 1 92.88 456 ASP B N 1
ATOM 7928 C CA . ASP B 1 456 ? -0.678 22.172 18.141 1 92.88 456 ASP B CA 1
ATOM 7929 C C . ASP B 1 456 ? -1.788 21.281 18.703 1 92.88 456 ASP B C 1
ATOM 7931 O O . ASP B 1 456 ? -2.943 21.391 18.297 1 92.88 456 ASP B O 1
ATOM 7935 N N . GLU B 1 457 ? -1.502 20.438 19.719 1 90 457 GLU B N 1
ATOM 7936 C CA . GLU B 1 457 ? -2.484 19.531 20.312 1 90 457 GLU B CA 1
ATOM 7937 C C . GLU B 1 457 ? -3.619 20.328 20.969 1 90 457 GLU B C 1
ATOM 7939 O O . GLU B 1 457 ? -4.758 19.859 21.016 1 90 457 GLU B O 1
ATOM 7944 N N . PHE B 1 458 ? -3.203 21.422 21.469 1 93.81 458 PHE B N 1
ATOM 7945 C CA . PHE B 1 458 ? -4.207 22.266 22.094 1 93.81 458 PHE B CA 1
ATOM 7946 C C . PHE B 1 458 ? -5.266 22.703 21.094 1 93.81 458 PHE B C 1
ATOM 7948 O O . PHE B 1 458 ? -6.457 22.734 21.406 1 93.81 458 PHE B O 1
ATOM 7955 N N . THR B 1 459 ? -4.809 23.062 19.875 1 95.19 459 THR B N 1
ATOM 7956 C CA . THR B 1 459 ? -5.75 23.391 18.812 1 95.19 459 THR B CA 1
ATOM 7957 C C . THR B 1 459 ? -6.555 22.172 18.406 1 95.19 459 THR B C 1
ATOM 7959 O O . THR B 1 459 ? -7.773 22.25 18.219 1 95.19 459 THR B O 1
ATOM 7962 N N . ASP B 1 460 ? -5.926 21.047 18.297 1 95.56 460 ASP B N 1
ATOM 7963 C CA . ASP B 1 460 ? -6.574 19.812 17.844 1 95.56 460 ASP B CA 1
ATOM 7964 C C . ASP B 1 460 ? -7.727 19.438 18.766 1 95.56 460 ASP B C 1
ATOM 7966 O O . ASP B 1 460 ? -8.789 19.031 18.297 1 95.56 460 ASP B O 1
ATOM 7970 N N . ILE B 1 461 ? -7.5 19.578 20.047 1 95.69 461 ILE B N 1
ATOM 7971 C CA . ILE B 1 461 ? -8.469 19.078 21.016 1 95.69 461 ILE B CA 1
ATOM 7972 C C . ILE B 1 461 ? -9.711 19.969 21.016 1 95.69 461 ILE B C 1
ATOM 7974 O O . ILE B 1 461 ? -10.75 19.594 21.547 1 95.69 461 ILE B O 1
ATOM 7978 N N . GLN B 1 462 ? -9.586 21.141 20.375 1 97.88 462 GLN B N 1
ATOM 7979 C CA . GLN B 1 462 ? -10.773 21.984 20.281 1 97.88 462 GLN B CA 1
ATOM 7980 C C . GLN B 1 462 ? -11.859 21.297 19.453 1 97.88 462 GLN B C 1
ATOM 7982 O O . GLN B 1 462 ? -13.047 21.578 19.625 1 97.88 462 GLN B O 1
ATOM 7987 N N . ALA B 1 463 ? -11.523 20.406 18.5 1 98.06 463 ALA B N 1
ATOM 7988 C CA . ALA B 1 463 ? -12.523 19.609 17.781 1 98.06 463 ALA B CA 1
ATOM 7989 C C . ALA B 1 463 ? -13.406 18.828 18.75 1 98.06 463 ALA B C 1
ATOM 7991 O O . ALA B 1 463 ? -14.609 18.703 18.531 1 98.06 463 ALA B O 1
ATOM 7992 N N . GLN B 1 464 ? -12.773 18.281 19.797 1 97.62 464 GLN B N 1
ATOM 7993 C CA . GLN B 1 464 ? -13.5 17.531 20.812 1 97.62 464 GLN B CA 1
ATOM 7994 C C . GLN B 1 464 ? -14.445 18.438 21.609 1 97.62 464 GLN B C 1
ATOM 7996 O O . GLN B 1 464 ? -15.648 18.188 21.656 1 97.62 464 GLN B O 1
ATOM 8001 N N . THR B 1 465 ? -13.891 19.562 22.125 1 97.69 465 THR B N 1
ATOM 8002 C CA . THR B 1 465 ? -14.609 20.375 23.094 1 97.69 465 THR B CA 1
ATOM 8003 C C . THR B 1 465 ? -15.648 21.25 22.406 1 97.69 465 THR B C 1
ATOM 8005 O O . THR B 1 465 ? -16.719 21.516 22.969 1 97.69 465 THR B O 1
ATOM 8008 N N . GLN B 1 466 ? -15.32 21.734 21.219 1 98.12 466 GLN B N 1
ATOM 8009 C CA . GLN B 1 466 ? -16.156 22.75 20.578 1 98.12 466 GLN B CA 1
ATOM 8010 C C . GLN B 1 466 ? -17.188 22.109 19.641 1 98.12 466 GLN B C 1
ATOM 8012 O O . GLN B 1 466 ? -18.141 22.75 19.234 1 98.12 466 GLN B O 1
ATOM 8017 N N . TYR B 1 467 ? -17.016 20.781 19.281 1 98.12 467 TYR B N 1
ATOM 8018 C CA . TYR B 1 467 ? -17.938 20.156 18.344 1 98.12 467 TYR B CA 1
ATOM 8019 C C . TYR B 1 467 ? -18.406 18.812 18.859 1 98.12 467 TYR B C 1
ATOM 8021 O O . TYR B 1 467 ? -19.578 18.656 19.234 1 98.12 467 TYR B O 1
ATOM 8029 N N . PHE B 1 468 ? -17.531 17.844 19.062 1 98.12 468 PHE B N 1
ATOM 8030 C CA . PHE B 1 468 ? -17.906 16.469 19.344 1 98.12 468 PHE B CA 1
ATOM 8031 C C . PHE B 1 468 ? -18.641 16.359 20.672 1 98.12 468 PHE B C 1
ATOM 8033 O O . PHE B 1 468 ? -19.547 15.531 20.828 1 98.12 468 PHE B O 1
ATOM 8040 N N . ASP B 1 469 ? -18.25 17.188 21.656 1 97.81 469 ASP B N 1
ATOM 8041 C CA . ASP B 1 469 ? -18.891 17.156 22.969 1 97.81 469 ASP B CA 1
ATOM 8042 C C . ASP B 1 469 ? -20.219 17.891 22.953 1 97.81 469 ASP B C 1
ATOM 8044 O O . ASP B 1 469 ? -21.062 17.688 23.828 1 97.81 469 ASP B O 1
ATOM 8048 N N . LEU B 1 470 ? -20.453 18.781 22.016 1 97.56 470 LEU B N 1
ATOM 8049 C CA . LEU B 1 470 ? -21.609 19.672 22.047 1 97.56 470 LEU B CA 1
ATOM 8050 C C . LEU B 1 470 ? -22.688 19.203 21.094 1 97.56 470 LEU B C 1
ATOM 8052 O O . LEU B 1 470 ? -23.875 19.391 21.344 1 97.56 470 LEU B O 1
ATOM 8056 N N . ASP B 1 471 ? -22.344 18.719 19.938 1 97.12 471 ASP B N 1
ATOM 8057 C CA . ASP B 1 471 ? -23.281 18.328 18.891 1 97.12 471 ASP B CA 1
ATOM 8058 C C . ASP B 1 471 ? -22.984 16.938 18.359 1 97.12 471 ASP B C 1
ATOM 8060 O O . ASP B 1 471 ? -22.172 16.766 17.438 1 97.12 471 ASP B O 1
ATOM 8064 N N . PRO B 1 472 ? -23.672 15.945 18.828 1 95.62 472 PRO B N 1
ATOM 8065 C CA . PRO B 1 472 ? -23.375 14.562 18.438 1 95.62 472 PRO B CA 1
ATOM 8066 C C . PRO B 1 472 ? -23.578 14.305 16.953 1 95.62 472 PRO B C 1
ATOM 8068 O O . PRO B 1 472 ? -23.156 13.266 16.438 1 95.62 472 PRO B O 1
ATOM 8071 N N . SER B 1 473 ? -24.25 15.203 16.219 1 96.25 473 SER B N 1
ATOM 8072 C CA . SER B 1 473 ? -24.453 15.023 14.789 1 96.25 473 SER B CA 1
ATOM 8073 C C . SER B 1 473 ? -23.188 15.312 14 1 96.25 473 SER B C 1
ATOM 8075 O O . SER B 1 473 ? -23.078 14.945 12.828 1 96.25 473 SER B O 1
ATOM 8077 N N . LYS B 1 474 ? -22.234 16 14.578 1 97.88 474 LYS B N 1
ATOM 8078 C CA . LYS B 1 474 ? -20.938 16.25 13.945 1 97.88 474 LYS B CA 1
ATOM 8079 C C . LYS B 1 474 ? -19.953 15.133 14.273 1 97.88 474 LYS B C 1
ATOM 8081 O O . LYS B 1 474 ? -19.609 14.914 15.438 1 97.88 474 LYS B O 1
ATOM 8086 N N . ARG B 1 475 ? -19.484 14.469 13.234 1 97.38 475 ARG B N 1
ATOM 8087 C CA . ARG B 1 475 ? -18.688 13.258 13.461 1 97.38 475 ARG B CA 1
ATOM 8088 C C . ARG B 1 475 ? -17.281 13.414 12.891 1 97.38 475 ARG B C 1
ATOM 8090 O O . ARG B 1 475 ? -16.375 12.656 13.258 1 97.38 475 ARG B O 1
ATOM 8097 N N . ILE B 1 476 ? -17.047 14.32 11.945 1 98.5 476 ILE B N 1
ATOM 8098 C CA . ILE B 1 476 ? -15.742 14.602 11.367 1 98.5 476 ILE B CA 1
ATOM 8099 C C . ILE B 1 476 ? -15.461 16.094 11.438 1 98.5 476 ILE B C 1
ATOM 8101 O O . ILE B 1 476 ? -16.281 16.906 11.031 1 98.5 476 ILE B O 1
ATOM 8105 N N . VAL B 1 477 ? -14.344 16.438 12.016 1 98.81 477 VAL B N 1
ATOM 8106 C CA . VAL B 1 477 ? -13.898 17.828 12.047 1 98.81 477 VAL B CA 1
ATOM 8107 C C . VAL B 1 477 ? -12.508 17.938 11.43 1 98.81 477 VAL B C 1
ATOM 8109 O O . VAL B 1 477 ? -11.617 17.141 11.734 1 98.81 477 VAL B O 1
ATOM 8112 N N . VAL B 1 478 ? -12.32 18.844 10.5 1 98.88 478 VAL B N 1
ATOM 8113 C CA . VAL B 1 478 ? -11.031 19.062 9.859 1 98.88 478 VAL B CA 1
ATOM 8114 C C . VAL B 1 478 ? -10.555 20.5 10.117 1 98.88 478 VAL B C 1
ATOM 8116 O O . VAL B 1 478 ? -11.289 21.453 9.859 1 98.88 478 VAL B O 1
ATOM 8119 N N . PHE B 1 479 ? -9.352 20.641 10.664 1 98.81 479 PHE B N 1
ATOM 8120 C CA . PHE B 1 479 ? -8.711 21.938 10.852 1 98.81 479 PHE B CA 1
ATOM 8121 C C . PHE B 1 479 ? -7.492 22.078 9.938 1 98.81 479 PHE B C 1
ATOM 8123 O O . PHE B 1 479 ? -7.188 21.172 9.164 1 98.81 479 PHE B O 1
ATOM 8130 N N . GLY B 1 480 ? -6.91 23.219 9.875 1 98.44 480 GLY B N 1
ATOM 8131 C CA . GLY B 1 480 ? -5.574 23.594 9.438 1 98.44 480 GLY B CA 1
ATOM 8132 C C . GLY B 1 480 ? -4.805 24.391 10.484 1 98.44 480 GLY B C 1
ATOM 8133 O O . GLY B 1 480 ? -4.688 23.953 11.633 1 98.44 480 GLY B O 1
ATOM 8134 N N . HIS B 1 481 ? -4.27 25.438 10.188 1 98.25 481 HIS B N 1
ATOM 8135 C CA . HIS B 1 481 ? -3.773 26.469 11.094 1 98.25 481 HIS B CA 1
ATOM 8136 C C . HIS B 1 481 ? -2.436 26.062 11.703 1 98.25 481 HIS B C 1
ATOM 8138 O O . HIS B 1 481 ? -1.472 26.828 11.664 1 98.25 481 HIS B O 1
ATOM 8144 N N . THR B 1 482 ? -2.297 24.844 12.258 1 96.81 482 THR B N 1
ATOM 8145 C CA . THR B 1 482 ? -1.096 24.453 12.984 1 96.81 482 THR B CA 1
ATOM 8146 C C . THR B 1 482 ? -0.046 23.891 12.031 1 96.81 482 THR B C 1
ATOM 8148 O O . THR B 1 482 ? 1.121 23.734 12.398 1 96.81 482 THR B O 1
ATOM 8151 N N . HIS B 1 483 ? -0.402 23.5 10.844 1 97.12 483 HIS B N 1
ATOM 8152 C CA . HIS B 1 483 ? 0.454 22.953 9.805 1 97.12 483 HIS B CA 1
ATOM 8153 C C . HIS B 1 483 ? 0.85 21.5 10.117 1 97.12 483 HIS B C 1
ATOM 8155 O O . HIS B 1 483 ? 1.604 20.891 9.367 1 97.12 483 HIS B O 1
ATOM 8161 N N . VAL B 1 484 ? 0.381 20.984 11.195 1 95.62 484 VAL B N 1
ATOM 8162 C CA . VAL B 1 484 ? 0.741 19.625 11.594 1 95.62 484 VAL B CA 1
ATOM 8163 C C . VAL B 1 484 ? -0.347 18.656 11.148 1 95.62 484 VAL B C 1
ATOM 8165 O O . VAL B 1 484 ? -1.336 18.453 11.852 1 95.62 484 VAL B O 1
ATOM 8168 N N . ALA B 1 485 ? -0.099 18 10.039 1 96.5 485 ALA B N 1
ATOM 8169 C CA . ALA B 1 485 ? -1.078 17.094 9.438 1 96.5 485 ALA B CA 1
ATOM 8170 C C . ALA B 1 485 ? -1.24 15.828 10.266 1 96.5 485 ALA B C 1
ATOM 8172 O O . ALA B 1 485 ? -0.258 15.281 10.773 1 96.5 485 ALA B O 1
ATOM 8173 N N . ASP B 1 486 ? -2.502 15.391 10.43 1 94.81 486 ASP B N 1
ATOM 8174 C CA . ASP B 1 486 ? -2.77 14.164 11.172 1 94.81 486 ASP B CA 1
ATOM 8175 C C . ASP B 1 486 ? -4.219 13.711 10.984 1 94.81 486 ASP B C 1
ATOM 8177 O O . ASP B 1 486 ? -5.039 14.453 10.453 1 94.81 486 ASP B O 1
ATOM 8181 N N . VAL B 1 487 ? -4.516 12.516 11.297 1 96.12 487 VAL B N 1
ATOM 8182 C CA . VAL B 1 487 ? -5.852 11.945 11.461 1 96.12 487 VAL B CA 1
ATOM 8183 C C . VAL B 1 487 ? -5.957 11.25 12.812 1 96.12 487 VAL B C 1
ATOM 8185 O O . VAL B 1 487 ? -5.199 10.32 13.102 1 96.12 487 VAL B O 1
ATOM 8188 N N . ILE B 1 488 ? -6.863 11.648 13.625 1 93.5 488 ILE B N 1
ATOM 8189 C CA . ILE B 1 488 ? -6.938 11.195 15.008 1 93.5 488 ILE B CA 1
ATOM 8190 C C . ILE B 1 488 ? -8.344 10.688 15.312 1 93.5 488 ILE B C 1
ATOM 8192 O O . ILE B 1 488 ? -9.312 11.438 15.219 1 93.5 488 ILE B O 1
ATOM 8196 N N . PRO B 1 489 ? -8.469 9.414 15.695 1 93.62 489 PRO B N 1
ATOM 8197 C CA . PRO B 1 489 ? -9.773 8.945 16.172 1 93.62 489 PRO B CA 1
ATOM 8198 C C . PRO B 1 489 ? -10.133 9.484 17.547 1 93.62 489 PRO B C 1
ATOM 8200 O O . PRO B 1 489 ? -9.258 9.609 18.422 1 93.62 489 PRO B O 1
ATOM 8203 N N . MET B 1 490 ? -11.328 9.891 17.719 1 94.75 490 MET B N 1
ATOM 8204 C CA . MET B 1 490 ? -11.883 10.406 18.969 1 94.75 490 MET B CA 1
ATOM 8205 C C . MET B 1 490 ? -13.25 9.789 19.25 1 94.75 490 MET B C 1
ATOM 8207 O O . MET B 1 490 ? -13.656 8.844 18.578 1 94.75 490 MET B O 1
ATOM 8211 N N . THR B 1 491 ? -13.914 10.227 20.359 1 94.38 491 THR B N 1
ATOM 8212 C CA . THR B 1 491 ? -15.227 9.75 20.781 1 94.38 491 THR B CA 1
ATOM 8213 C C . THR B 1 491 ? -16.094 10.898 21.266 1 94.38 491 THR B C 1
ATOM 8215 O O . THR B 1 491 ? -15.625 11.758 22.016 1 94.38 491 THR B O 1
ATOM 8218 N N . ASN B 1 492 ? -17.297 10.922 20.844 1 95.31 492 ASN B N 1
ATOM 8219 C CA . ASN B 1 492 ? -18.156 12.031 21.25 1 95.31 492 ASN B CA 1
ATOM 8220 C C . ASN B 1 492 ? -18.875 11.727 22.562 1 95.31 492 ASN B C 1
ATOM 8222 O O . ASN B 1 492 ? -18.578 10.734 23.219 1 95.31 492 ASN B O 1
ATOM 8226 N N . CYS B 1 493 ? -19.781 12.633 23.016 1 93.56 493 CYS B N 1
ATOM 8227 C CA . CYS B 1 493 ? -20.453 12.562 24.312 1 93.56 493 CYS B CA 1
ATOM 8228 C C . CYS B 1 493 ? -21.438 11.391 24.344 1 93.56 493 CYS B C 1
ATOM 8230 O O . CYS B 1 493 ? -21.844 10.961 25.422 1 93.56 493 CYS B O 1
ATOM 8232 N N . GLU B 1 494 ? -21.812 10.789 23.203 1 93.56 494 GLU B N 1
ATOM 8233 C CA . GLU B 1 494 ? -22.688 9.625 23.125 1 93.56 494 GLU B CA 1
ATOM 8234 C C . GLU B 1 494 ? -21.875 8.336 22.969 1 93.56 494 GLU B C 1
ATOM 8236 O O . GLU B 1 494 ? -22.438 7.297 22.594 1 93.56 494 GLU B O 1
ATOM 8241 N N . ASN B 1 495 ? -20.625 8.445 23.062 1 90.69 495 ASN B N 1
ATOM 8242 C CA . ASN B 1 495 ? -19.703 7.316 22.984 1 90.69 495 ASN B CA 1
ATOM 8243 C C . ASN B 1 495 ? -19.625 6.754 21.562 1 90.69 495 ASN B C 1
ATOM 8245 O O . ASN B 1 495 ? -19.438 5.551 21.375 1 90.69 495 ASN B O 1
ATOM 8249 N N . LYS B 1 496 ? -19.828 7.566 20.641 1 92.44 496 LYS B N 1
ATOM 8250 C CA . LYS B 1 496 ? -19.641 7.199 19.234 1 92.44 496 LYS B CA 1
ATOM 8251 C C . LYS B 1 496 ? -18.281 7.668 18.719 1 92.44 496 LYS B C 1
ATOM 8253 O O . LYS B 1 496 ? -17.812 8.742 19.094 1 92.44 496 LYS B O 1
ATOM 8258 N N . LYS B 1 497 ? -17.734 6.891 17.828 1 94.69 497 LYS B N 1
ATOM 8259 C CA . LYS B 1 497 ? -16.438 7.246 17.234 1 94.69 497 LYS B CA 1
ATOM 8260 C C . LYS B 1 497 ? -16.547 8.523 16.406 1 94.69 497 LYS B C 1
ATOM 8262 O O . LYS B 1 497 ? -17.531 8.719 15.68 1 94.69 497 LYS B O 1
ATOM 8267 N N . THR B 1 498 ? -15.617 9.398 16.531 1 96.88 498 THR B N 1
ATOM 8268 C CA . THR B 1 498 ? -15.445 10.602 15.727 1 96.88 498 THR B CA 1
ATOM 8269 C C . THR B 1 498 ? -14.016 10.695 15.195 1 96.88 498 THR B C 1
ATOM 8271 O O . THR B 1 498 ? -13.133 9.953 15.625 1 96.88 498 THR B O 1
ATOM 8274 N N . ILE B 1 499 ? -13.867 11.492 14.141 1 97.69 499 ILE B N 1
ATOM 8275 C CA . ILE B 1 499 ? -12.547 11.617 13.539 1 97.69 499 ILE B CA 1
ATOM 8276 C C . ILE B 1 499 ? -12.164 13.086 13.422 1 97.69 499 ILE B C 1
ATOM 8278 O O . ILE B 1 499 ? -12.922 13.891 12.875 1 97.69 499 ILE B O 1
ATOM 8282 N N . TYR B 1 500 ? -11.031 13.43 13.992 1 98.19 500 TYR B N 1
ATOM 8283 C CA . TYR B 1 500 ? -10.414 14.727 13.75 1 98.19 500 TYR B CA 1
ATOM 8284 C C . TYR B 1 500 ? -9.273 14.609 12.75 1 98.19 500 TYR B C 1
ATOM 8286 O O . TYR B 1 500 ? -8.492 13.648 12.797 1 98.19 500 TYR B O 1
ATOM 8294 N N . ALA B 1 501 ? -9.203 15.539 11.828 1 98.56 501 ALA B N 1
ATOM 8295 C CA . ALA B 1 501 ? -8.062 15.594 10.914 1 98.56 501 ALA B CA 1
ATOM 8296 C C . ALA B 1 501 ? -7.527 17.016 10.789 1 98.56 501 ALA B C 1
ATOM 8298 O O . ALA B 1 501 ? -8.266 17.984 10.984 1 98.56 501 ALA B O 1
ATOM 8299 N N . ASN B 1 502 ? -6.285 17.125 10.641 1 98.56 502 ASN B N 1
ATOM 8300 C CA . ASN B 1 502 ? -5.629 18.359 10.234 1 98.56 502 ASN B CA 1
ATOM 8301 C C . ASN B 1 502 ? -5.039 18.25 8.828 1 98.56 502 ASN B C 1
ATOM 8303 O O . ASN B 1 502 ? -4.277 17.312 8.547 1 98.56 502 ASN B O 1
ATOM 8307 N N . SER B 1 503 ? -5.371 19.188 7.977 1 98.62 503 SER B N 1
ATOM 8308 C CA . SER B 1 503 ? -4.996 19.094 6.57 1 98.62 503 SER B CA 1
ATOM 8309 C C . SER B 1 503 ? -3.516 19.406 6.375 1 98.62 503 SER B C 1
ATOM 8311 O O . SER B 1 503 ? -2.965 19.172 5.297 1 98.62 503 SER B O 1
ATOM 8313 N N . GLY B 1 504 ? -2.836 19.969 7.41 1 98.12 504 GLY B N 1
ATOM 8314 C CA . GLY B 1 504 ? -1.428 20.312 7.293 1 98.12 504 GLY B CA 1
ATOM 8315 C C . GLY B 1 504 ? -1.192 21.609 6.547 1 98.12 504 GLY B C 1
ATOM 8316 O O . GLY B 1 504 ? -1.795 22.641 6.871 1 98.12 504 GLY B O 1
ATOM 8317 N N . THR B 1 505 ? -0.233 21.547 5.57 1 98.38 505 THR B N 1
ATOM 8318 C CA . THR B 1 505 ? 0.156 22.781 4.887 1 98.38 505 THR B CA 1
ATOM 8319 C C . THR B 1 505 ? 0.842 22.469 3.559 1 98.38 505 THR B C 1
ATOM 8321 O O . THR B 1 505 ? 1.151 21.297 3.273 1 98.38 505 THR B O 1
ATOM 8324 N N . TRP B 1 506 ? 1.011 23.453 2.77 1 98.12 506 TRP B N 1
ATOM 8325 C CA . TRP B 1 506 ? 1.679 23.297 1.481 1 98.12 506 TRP B CA 1
ATOM 8326 C C . TRP B 1 506 ? 2.932 24.172 1.411 1 98.12 506 TRP B C 1
ATOM 8328 O O . TRP B 1 506 ? 3.566 24.266 0.359 1 98.12 506 TRP B O 1
ATOM 8338 N N . ILE B 1 507 ? 3.312 24.781 2.508 1 97.31 507 ILE B N 1
ATOM 8339 C CA . ILE B 1 507 ? 4.457 25.688 2.488 1 97.31 507 ILE B CA 1
ATOM 8340 C C . ILE B 1 507 ? 5.727 24.906 2.154 1 97.31 507 ILE B C 1
ATOM 8342 O O . ILE B 1 507 ? 5.727 23.672 2.168 1 97.31 507 ILE B O 1
ATOM 8346 N N . ASP B 1 508 ? 6.805 25.609 1.855 1 95.25 508 ASP B N 1
ATOM 8347 C CA . ASP B 1 508 ? 8.039 25 1.365 1 95.25 508 ASP B CA 1
ATOM 8348 C C . ASP B 1 508 ? 8.766 24.266 2.486 1 95.25 508 ASP B C 1
ATOM 8350 O O . ASP B 1 508 ? 9.32 23.188 2.271 1 95.25 508 ASP B O 1
ATOM 8354 N N . ASN B 1 509 ? 8.781 24.812 3.627 1 88.56 509 ASN B N 1
ATOM 8355 C CA . ASN B 1 509 ? 9.484 24.234 4.766 1 88.56 509 ASN B CA 1
ATOM 8356 C C . ASN B 1 509 ? 8.523 23.906 5.91 1 88.56 509 ASN B C 1
ATOM 8358 O O . ASN B 1 509 ? 8.023 24.797 6.582 1 88.56 509 ASN B O 1
ATOM 8362 N N . GLY B 1 510 ? 8.312 22.672 6.211 1 85.31 510 GLY B N 1
ATOM 8363 C CA . GLY B 1 510 ? 7.348 22.219 7.199 1 85.31 510 GLY B CA 1
ATOM 8364 C C . GLY B 1 510 ? 7.93 22.109 8.594 1 85.31 510 GLY B C 1
ATOM 8365 O O . GLY B 1 510 ? 7.273 21.609 9.516 1 85.31 510 GLY B O 1
ATOM 8366 N N . GLN B 1 511 ? 9.086 22.609 8.781 1 79.75 511 GLN B N 1
ATOM 8367 C CA . GLN B 1 511 ? 9.734 22.625 10.094 1 79.75 511 GLN B CA 1
ATOM 8368 C C . GLN B 1 511 ? 9.695 21.25 10.75 1 79.75 511 GLN B C 1
ATOM 8370 O O . GLN B 1 511 ? 9.273 21.125 11.898 1 79.75 511 GLN B O 1
ATOM 8375 N N . GLY B 1 512 ? 9.945 20.25 10.023 1 84.19 512 GLY B N 1
ATOM 8376 C CA . GLY B 1 512 ? 10.031 18.906 10.562 1 84.19 512 GLY B CA 1
ATOM 8377 C C . GLY B 1 512 ? 8.758 18.109 10.391 1 84.19 512 GLY B C 1
ATOM 8378 O O . GLY B 1 512 ? 8.672 16.953 10.82 1 84.19 512 GLY B O 1
ATOM 8379 N N . TYR B 1 513 ? 7.773 18.641 9.836 1 91.25 513 TYR B N 1
ATOM 8380 C CA . TYR B 1 513 ? 6.52 17.969 9.516 1 91.25 513 TYR B CA 1
ATOM 8381 C C . TYR B 1 513 ? 6.32 17.875 8.008 1 91.25 513 TYR B C 1
ATOM 8383 O O . TYR B 1 513 ? 6.961 18.609 7.242 1 91.25 513 TYR B O 1
ATOM 8391 N N . PRO B 1 514 ? 5.484 17 7.582 1 94.19 514 PRO B N 1
ATOM 8392 C CA . PRO B 1 514 ? 5.254 16.891 6.137 1 94.19 514 PRO B CA 1
ATOM 8393 C C . PRO B 1 514 ? 4.523 18.109 5.57 1 94.19 514 PRO B C 1
ATOM 8395 O O . PRO B 1 514 ? 3.697 18.719 6.258 1 94.19 514 PRO B O 1
ATOM 8398 N N . THR B 1 515 ? 4.887 18.422 4.32 1 96.88 515 THR B N 1
ATOM 8399 C CA . THR B 1 515 ? 4.168 19.469 3.586 1 96.88 515 THR B CA 1
ATOM 8400 C C . THR B 1 515 ? 3.445 18.859 2.379 1 96.88 515 THR B C 1
ATOM 8402 O O . THR B 1 515 ? 3.52 17.656 2.141 1 96.88 515 THR B O 1
ATOM 8405 N N . ARG B 1 516 ? 2.727 19.703 1.682 1 98.12 516 ARG B N 1
ATOM 8406 C CA . ARG B 1 516 ? 1.914 19.281 0.541 1 98.12 516 ARG B CA 1
ATOM 8407 C C . ARG B 1 516 ? 0.933 18.188 0.932 1 98.12 516 ARG B C 1
ATOM 8409 O O . ARG B 1 516 ? 0.839 17.156 0.255 1 98.12 516 ARG B O 1
ATOM 8416 N N . THR B 1 517 ? 0.35 18.391 2.07 1 98.5 517 THR B N 1
ATOM 8417 C CA . THR B 1 517 ? -0.584 17.391 2.578 1 98.5 517 THR B CA 1
ATOM 8418 C C . THR B 1 517 ? -2.027 17.844 2.354 1 98.5 517 THR B C 1
ATOM 8420 O O . THR B 1 517 ? -2.297 19.031 2.201 1 98.5 517 THR B O 1
ATOM 8423 N N . PHE B 1 518 ? -2.98 16.922 2.293 1 98.81 518 PHE B N 1
ATOM 8424 C CA . PHE B 1 518 ? -4.406 17.172 2.148 1 98.81 518 PHE B CA 1
ATOM 8425 C C . PHE B 1 518 ? -5.227 16 2.676 1 98.81 518 PHE B C 1
ATOM 8427 O O . PHE B 1 518 ? -4.742 14.875 2.711 1 98.81 518 PHE B O 1
ATOM 8434 N N . VAL B 1 519 ? -6.395 16.266 3.119 1 98.88 519 VAL B N 1
ATOM 8435 C CA . VAL B 1 519 ? -7.324 15.266 3.639 1 98.88 519 VAL B CA 1
ATOM 8436 C C . VAL B 1 519 ? -8.312 14.859 2.549 1 98.88 519 VAL B C 1
ATOM 8438 O O . VAL B 1 519 ? -8.75 15.703 1.755 1 98.88 519 VAL B O 1
ATOM 8441 N N . VAL B 1 520 ? -8.648 13.609 2.469 1 98.81 520 VAL B N 1
ATOM 8442 C CA . VAL B 1 520 ? -9.703 13.109 1.588 1 98.81 520 VAL B CA 1
ATOM 8443 C C . VAL B 1 520 ? -10.758 12.367 2.41 1 98.81 520 VAL B C 1
ATOM 8445 O O . VAL B 1 520 ? -10.438 11.422 3.131 1 98.81 520 VAL B O 1
ATOM 8448 N N . ILE B 1 521 ? -11.93 12.812 2.334 1 98.56 521 ILE B N 1
ATOM 8449 C CA . ILE B 1 521 ? -13.07 12.125 2.932 1 98.56 521 ILE B CA 1
ATOM 8450 C C . ILE B 1 521 ? -13.883 11.43 1.842 1 98.56 521 ILE B C 1
ATOM 8452 O O . ILE B 1 521 ? -14.258 12.047 0.846 1 98.56 521 ILE B O 1
ATOM 8456 N N . THR B 1 522 ? -14.102 10.18 1.955 1 97.75 522 THR B N 1
ATOM 8457 C CA . THR B 1 522 ? -14.922 9.398 1.026 1 97.75 522 THR B CA 1
ATOM 8458 C C . THR B 1 522 ? -16.188 8.906 1.707 1 97.75 522 THR B C 1
ATOM 8460 O O . THR B 1 522 ? -16.156 7.988 2.525 1 97.75 522 THR B O 1
ATOM 8463 N N . PRO B 1 523 ? -17.297 9.492 1.39 1 96.06 523 PRO B N 1
ATOM 8464 C CA . PRO B 1 523 ? -18.562 9.008 1.946 1 96.06 523 PRO B CA 1
ATOM 8465 C C . PRO B 1 523 ? -18.844 7.551 1.598 1 96.06 523 PRO B C 1
ATOM 8467 O O . PRO B 1 523 ? -18.203 6.992 0.702 1 96.06 523 PRO B O 1
ATOM 8470 N N . ALA B 1 524 ? -19.766 6.992 2.344 1 94.19 524 ALA B N 1
ATOM 8471 C CA . ALA B 1 524 ? -20.141 5.605 2.1 1 94.19 524 ALA B CA 1
ATOM 8472 C C . ALA B 1 524 ? -20.703 5.43 0.69 1 94.19 524 ALA B C 1
ATOM 8474 O O . ALA B 1 524 ? -21.484 6.258 0.218 1 94.19 524 ALA B O 1
ATOM 8475 N N . LYS B 1 525 ? -20.25 4.367 0.022 1 90.69 525 LYS B N 1
ATOM 8476 C CA . LYS B 1 525 ? -20.844 4.004 -1.261 1 90.69 525 LYS B CA 1
ATOM 8477 C C . LYS B 1 525 ? -22.219 3.385 -1.07 1 90.69 525 LYS B C 1
ATOM 8479 O O . LYS B 1 525 ? -22.656 3.158 0.061 1 90.69 525 LYS B O 1
ATOM 8484 N N . ALA B 1 526 ? -22.859 3.154 -2.217 1 87.38 526 ALA B N 1
ATOM 8485 C CA . ALA B 1 526 ? -24.172 2.514 -2.141 1 87.38 526 ALA B CA 1
ATOM 8486 C C . ALA B 1 526 ? -24.094 1.173 -1.419 1 87.38 526 ALA B C 1
ATOM 8488 O O . ALA B 1 526 ? -23.219 0.354 -1.717 1 87.38 526 ALA B O 1
ATOM 8489 N N . ASP B 1 527 ? -24.797 0.93 -0.366 1 89.38 527 ASP B N 1
ATOM 8490 C CA . ASP B 1 527 ? -24.969 -0.302 0.4 1 89.38 527 ASP B CA 1
ATOM 8491 C C . ASP B 1 527 ? -23.781 -0.526 1.336 1 89.38 527 ASP B C 1
ATOM 8493 O O . ASP B 1 527 ? -23.578 -1.636 1.834 1 89.38 527 ASP B O 1
ATOM 8497 N N . SER B 1 528 ? -22.953 0.477 1.452 1 92.69 528 SER B N 1
ATOM 8498 C CA . SER B 1 528 ? -21.844 0.365 2.395 1 92.69 528 SER B CA 1
ATOM 8499 C C . SER B 1 528 ? -22.156 1.103 3.693 1 92.69 528 SER B C 1
ATOM 8501 O O . SER B 1 528 ? -23.016 1.976 3.73 1 92.69 528 SER B O 1
ATOM 8503 N N . ALA B 1 529 ? -21.344 0.781 4.742 1 93 529 ALA B N 1
ATOM 8504 C CA . ALA B 1 529 ? -21.719 1.247 6.074 1 93 529 ALA B CA 1
ATOM 8505 C C . ALA B 1 529 ? -20.703 2.25 6.605 1 93 529 ALA B C 1
ATOM 8507 O O . ALA B 1 529 ? -20.859 2.787 7.707 1 93 529 ALA B O 1
ATOM 8508 N N . ILE B 1 530 ? -19.656 2.551 5.84 1 95.06 530 ILE B N 1
ATOM 8509 C CA . ILE B 1 530 ? -18.609 3.342 6.488 1 95.06 530 ILE B CA 1
ATOM 8510 C C . ILE B 1 530 ? -18.203 4.504 5.582 1 95.06 530 ILE B C 1
ATOM 8512 O O . ILE B 1 530 ? -18.344 4.422 4.359 1 95.06 530 ILE B O 1
ATOM 8516 N N . GLU B 1 531 ? -17.812 5.52 6.168 1 95.62 531 GLU B N 1
ATOM 8517 C CA . GLU B 1 531 ? -17.125 6.664 5.582 1 95.62 531 GLU B CA 1
ATOM 8518 C C . GLU B 1 531 ? -15.656 6.711 6.008 1 95.62 531 GLU B C 1
ATOM 8520 O O . GLU B 1 531 ? -15.328 6.391 7.152 1 95.62 531 GLU B O 1
ATOM 8525 N N . THR B 1 532 ? -14.742 6.996 5.027 1 97.19 532 THR B N 1
ATOM 8526 C CA . THR B 1 532 ? -13.328 6.938 5.371 1 97.19 532 THR B CA 1
ATOM 8527 C C . THR B 1 532 ? -12.695 8.328 5.32 1 97.19 532 THR B C 1
ATOM 8529 O O . THR B 1 532 ? -13.148 9.188 4.562 1 97.19 532 THR B O 1
ATOM 8532 N N . VAL B 1 533 ? -11.75 8.594 6.168 1 98.25 533 VAL B N 1
ATOM 8533 C CA . VAL B 1 533 ? -10.938 9.805 6.219 1 98.25 533 VAL B CA 1
ATOM 8534 C C . VAL B 1 533 ? -9.461 9.438 6.078 1 98.25 533 VAL B C 1
ATOM 8536 O O . VAL B 1 533 ? -8.93 8.656 6.871 1 98.25 533 VAL B O 1
ATOM 8539 N N . ASN B 1 534 ? -8.836 9.938 5.07 1 98.25 534 ASN B N 1
ATOM 8540 C CA . ASN B 1 534 ? -7.43 9.664 4.797 1 98.25 534 ASN B CA 1
ATOM 8541 C C . ASN B 1 534 ? -6.625 10.953 4.672 1 98.25 534 ASN B C 1
ATOM 8543 O O . ASN B 1 534 ? -7.184 12.016 4.383 1 98.25 534 ASN B O 1
ATOM 8547 N N . LEU B 1 535 ? -5.383 10.852 5.004 1 98.12 535 LEU B N 1
ATOM 8548 C CA . LEU B 1 535 ? -4.418 11.93 4.852 1 98.12 535 LEU B CA 1
ATOM 8549 C C . LEU B 1 535 ? -3.32 11.547 3.867 1 98.12 535 LEU B C 1
ATOM 8551 O O . LEU B 1 535 ? -2.688 10.5 4.016 1 98.12 535 LEU B O 1
ATOM 8555 N N . TYR B 1 536 ? -3.113 12.391 2.842 1 98.19 536 TYR B N 1
ATOM 8556 C CA . TYR B 1 536 ? -2.127 12.109 1.804 1 98.19 536 TYR B CA 1
ATOM 8557 C C . TYR B 1 536 ? -1.079 13.211 1.731 1 98.19 536 TYR B C 1
ATOM 8559 O O . TYR B 1 536 ? -1.318 14.336 2.182 1 98.19 536 TYR B O 1
ATOM 8567 N N . GLN B 1 537 ? 0.042 12.914 1.261 1 97.56 537 GLN B N 1
ATOM 8568 C CA . GLN B 1 537 ? 1.074 13.859 0.845 1 97.56 537 GLN B CA 1
ATOM 8569 C C . GLN B 1 537 ? 1.274 13.82 -0.667 1 97.56 537 GLN B C 1
ATOM 8571 O O . GLN B 1 537 ? 1.304 12.75 -1.271 1 97.56 537 GLN B O 1
ATOM 8576 N N . TYR B 1 538 ? 1.312 14.953 -1.27 1 97.75 538 TYR B N 1
ATOM 8577 C CA . TYR B 1 538 ? 1.603 15.078 -2.693 1 97.75 538 TYR B CA 1
ATOM 8578 C C . TYR B 1 538 ? 3.104 15.172 -2.938 1 97.75 538 TYR B C 1
ATOM 8580 O O . TYR B 1 538 ? 3.787 16 -2.334 1 97.75 538 TYR B O 1
ATOM 8588 N N . LEU B 1 539 ? 3.619 14.375 -3.809 1 93.12 539 LEU B N 1
ATOM 8589 C CA . LEU B 1 539 ? 5.059 14.297 -4.039 1 93.12 539 LEU B CA 1
ATOM 8590 C C . LEU B 1 539 ? 5.445 15.055 -5.305 1 93.12 539 LEU B C 1
ATOM 8592 O O . LEU B 1 539 ? 4.602 15.297 -6.172 1 93.12 539 LEU B O 1
ATOM 8596 N N . PRO B 1 540 ? 6.688 15.43 -5.457 1 83.25 540 PRO B N 1
ATOM 8597 C CA . PRO B 1 540 ? 7.156 16.203 -6.609 1 83.25 540 PRO B CA 1
ATOM 8598 C C . PRO B 1 540 ? 6.957 15.461 -7.93 1 83.25 540 PRO B C 1
ATOM 8600 O O . PRO B 1 540 ? 6.855 16.094 -8.984 1 83.25 540 PRO B O 1
ATOM 8603 N N . ASP B 1 541 ? 6.891 14.203 -7.875 1 83.75 541 ASP B N 1
ATOM 8604 C CA . ASP B 1 541 ? 6.707 13.438 -9.109 1 83.75 541 ASP B CA 1
ATOM 8605 C C . ASP B 1 541 ? 5.227 13.32 -9.461 1 83.75 541 ASP B C 1
ATOM 8607 O O . ASP B 1 541 ? 4.852 12.547 -10.344 1 83.75 541 ASP B O 1
ATOM 8611 N N . GLN B 1 542 ? 4.391 14.023 -8.758 1 91.44 542 GLN B N 1
ATOM 8612 C CA . GLN B 1 542 ? 2.963 14.188 -9.023 1 91.44 542 GLN B CA 1
ATOM 8613 C C . GLN B 1 542 ? 2.186 12.938 -8.625 1 91.44 542 GLN B C 1
ATOM 8615 O O . GLN B 1 542 ? 1.119 12.664 -9.18 1 91.44 542 GLN B O 1
ATOM 8620 N N . THR B 1 543 ? 2.773 12.141 -7.711 1 91.44 543 THR B N 1
ATOM 8621 C CA . THR B 1 543 ? 2.057 11.039 -7.082 1 91.44 543 THR B CA 1
ATOM 8622 C C . THR B 1 543 ? 1.681 11.391 -5.645 1 91.44 543 THR B C 1
ATOM 8624 O O . THR B 1 543 ? 2.018 12.469 -5.156 1 91.44 543 THR B O 1
ATOM 8627 N N . ILE B 1 544 ? 0.899 10.539 -5.074 1 95 544 ILE B N 1
ATOM 8628 C CA . ILE B 1 544 ? 0.515 10.773 -3.688 1 95 544 ILE B CA 1
ATOM 8629 C C . ILE B 1 544 ? 0.878 9.555 -2.84 1 95 544 ILE B C 1
ATOM 8631 O O . ILE B 1 544 ? 1.019 8.445 -3.363 1 95 544 ILE B O 1
ATOM 8635 N N . VAL B 1 545 ? 1.057 9.75 -1.582 1 93.56 545 VAL B N 1
ATOM 8636 C CA . VAL B 1 545 ? 1.265 8.68 -0.614 1 93.56 545 VAL B CA 1
ATOM 8637 C C . VAL B 1 545 ? 0.415 8.938 0.629 1 93.56 545 VAL B C 1
ATOM 8639 O O . VAL B 1 545 ? 0.28 10.078 1.072 1 93.56 545 VAL B O 1
ATOM 8642 N N . GLN B 1 546 ? -0.231 7.887 1.1 1 94.06 546 GLN B N 1
ATOM 8643 C CA . GLN B 1 546 ? -0.962 8.008 2.357 1 94.06 546 GLN B CA 1
ATOM 8644 C C . GLN B 1 546 ? -0.011 8.242 3.527 1 94.06 546 GLN B C 1
ATOM 8646 O O . GLN B 1 546 ? 0.956 7.5 3.707 1 94.06 546 GLN B O 1
ATOM 8651 N N . TRP B 1 547 ? -0.186 9.227 4.266 1 92.69 547 TRP B N 1
ATOM 8652 C CA . TRP B 1 547 ? 0.795 9.641 5.266 1 92.69 547 TRP B CA 1
ATOM 8653 C C . TRP B 1 547 ? 0.568 8.906 6.586 1 92.69 547 TRP B C 1
ATOM 8655 O O . TRP B 1 547 ? 1.524 8.539 7.273 1 92.69 547 TRP B O 1
ATOM 8665 N N . THR B 1 548 ? -0.645 8.742 7.027 1 89 548 THR B N 1
ATOM 8666 C CA . THR B 1 548 ? -0.976 8 8.242 1 89 548 THR B CA 1
ATOM 8667 C C . THR B 1 548 ? -2.135 7.043 7.988 1 89 548 THR B C 1
ATOM 8669 O O . THR B 1 548 ? -2.74 7.059 6.914 1 89 548 THR B O 1
ATOM 8672 N N . GLU B 1 549 ? -2.342 6.199 8.953 1 88.06 549 GLU B N 1
ATOM 8673 C CA . GLU B 1 549 ? -3.426 5.23 8.828 1 88.06 549 GLU B CA 1
ATOM 8674 C C . GLU B 1 549 ? -4.773 5.922 8.656 1 88.06 549 GLU B C 1
ATOM 8676 O O . GLU B 1 549 ? -5.074 6.887 9.359 1 88.06 549 GLU B O 1
ATOM 8681 N N . GLY B 1 550 ? -5.5 5.477 7.648 1 93.56 550 GLY B N 1
ATOM 8682 C CA . GLY B 1 550 ? -6.852 5.98 7.484 1 93.56 550 GLY B CA 1
ATOM 8683 C C . GLY B 1 550 ? -7.781 5.59 8.617 1 93.56 550 GLY B C 1
ATOM 8684 O O . GLY B 1 550 ? -7.465 4.688 9.398 1 93.56 550 GLY B O 1
ATOM 8685 N N . GLN B 1 551 ? -8.844 6.297 8.75 1 95.06 551 GLN B N 1
ATOM 8686 C CA . GLN B 1 551 ? -9.875 6.008 9.734 1 95.06 551 GLN B CA 1
ATOM 8687 C C . GLN B 1 551 ? -11.242 5.863 9.078 1 95.06 551 GLN B C 1
ATOM 8689 O O . GLN B 1 551 ? -11.477 6.41 8 1 95.06 551 GLN B O 1
ATOM 8694 N N . ALA B 1 552 ? -12.094 5.086 9.695 1 95.06 552 ALA B N 1
ATOM 8695 C CA . ALA B 1 552 ? -13.461 4.906 9.195 1 95.06 552 ALA B CA 1
ATOM 8696 C C . ALA B 1 552 ? -14.484 5.148 10.297 1 95.06 552 ALA B C 1
ATOM 8698 O O . ALA B 1 552 ? -14.219 4.875 11.469 1 95.06 552 ALA B O 1
ATOM 8699 N N . LEU B 1 553 ? -15.586 5.754 9.859 1 92.62 553 LEU B N 1
ATOM 8700 C CA . LEU B 1 553 ? -16.75 5.93 10.719 1 92.62 553 LEU B CA 1
ATOM 8701 C C . LEU B 1 553 ? -17.922 5.082 10.227 1 92.62 553 LEU B C 1
ATOM 8703 O O . LEU B 1 553 ? -18.172 4.992 9.023 1 92.62 553 LEU B O 1
ATOM 8707 N N . HIS B 1 554 ? -18.547 4.438 11.188 1 88.12 554 HIS B N 1
ATOM 8708 C CA . HIS B 1 554 ? -19.828 3.811 10.883 1 88.12 554 HIS B CA 1
ATOM 8709 C C . HIS B 1 554 ? -20.953 4.844 10.852 1 88.12 554 HIS B C 1
ATOM 8711 O O . HIS B 1 554 ? -21.156 5.57 11.828 1 88.12 554 HIS B O 1
ATOM 8717 N N . ILE B 1 555 ? -21.641 5.062 9.742 1 78.44 555 ILE B N 1
ATOM 8718 C CA . ILE B 1 555 ? -22.641 6.109 9.602 1 78.44 555 ILE B CA 1
ATOM 8719 C C . ILE B 1 555 ? -24.016 5.551 9.953 1 78.44 555 ILE B C 1
ATOM 8721 O O . ILE B 1 555 ? -24.281 4.363 9.766 1 78.44 555 ILE B O 1
#

Foldseek 3Di:
DDPDDDDDVCCVVCVCVQQQQPFFDDDPFPAKTKGWPDGWDPDPFFAFEDAWAQKIKIFIPAQWDPVQQPPQKWKFWQWAVRDTHTFAWDWDQDPVGRRMIIIGGPVSGIDQAQIKMKMKGAQSTAHPVGHGHNGIDIIIHHYHDDDDLQEDVSQVLAAFKEWEAEAAQQELDLLLTLADPCLVVLLLVLQSNLRRSHHAEYEYAENDHFQQQAAQQDADDLDPLVSSVSSCVSSVSNLVSLLSSQVVVRYQYEYFYFLRCQVCDPVSCCVSRPRHHYAADPDGRWGWDQDDPLSQEIRHALCCLALQRRFDQDQCCVQLVNQRFRHGLVSVVSNLQSQLVSVVNDDEPEDDDDADADPVDPLRNLLVLLQVLSVVVCVRRHHHDYQADQNRQDSPRSHHGGGGVQQSHWDADPPPSGIFHNGRTSSLVCQVVSSVVSVQPDGDHSSCSRNCSLPVVVSQCCCAVRPQAPDVSHAEYEHERNLAWDKDWDAGPVRGIGIYTYQHHAGPDSPPHAHQKMKMWGDRRRGHFKIKIFMWHQDPVRDIDTDDRITIGGD/DDDDPCHVCRPVVVVVQQQQQPFFDDDPFDAKTKGWPDGWHPDPFFAFEDAWAQKIKIFIPAQWDPVQQPPQKWKFWQWAVRDTHTFAWDWDQDPVGRRMIIIGGPVSGIDQAQIKMKMKGAQSTAHPSGHGHNGIDIIIHHYHDDDDLQEDVSQVLAAFKEWEAEAAQQELDLLLTLADPCLVVLLLLLQSNLRRSHHAEYEYQENDHFQQQAALQDADDLDPLVSSVSSCVVSVSNLVSLLSSQVVVRYQYEYFYFLRCQVCDPVSCCVSRPRHHYAADPDGRWGWDQDDPLSQEIRHALCCLALQRRFDQDQCCVVLVNQRFRHGLVSVVSNLQSQLVSVVNDDEPEDDDDADADPVDPLRNLLVLLQVLSCVVCVRRHHHDYQADQNRQDSPRSHHGGGGVQQSHWDADPPPSGIFHNGRTSSLVCQVVSSVVSVQDDGDHSSCSNNCSLPVVVSQCCCAVRPQAPDVSHAEYEHERNLAWDKDWDAGPVRGIGIYTYQHHAGPDSPPHAHQKMKMWGDRRRGHFKIKIFMWHQDPVRDIDTDDRITIGGD

Secondary structure (DSSP, 8-state):
-----------SSSHHHHTT-EE---SSS-B-EEEESS--BS-TTSPPEES--S-EEEEESS-B-GGGTTTTEEEEEE-TTS-EEEE-EEEEE-SS-TTEEEEEETTSSPPPSS-EEEEEE-TT-BBTTS-B-SS-EEEEEEE-----TT--GGGTT---EEEEE----B-S-TTT-S-STTHHHHHHHHHHHHH-SSEEEEEE-S--B-SS---TT----S-HHHHHHHHHHHTHHHHHHHHHHHHH-SSEEEE---GGGTT--HHHHHHHSTT-EE---SSTT--EEEESTTS-EEEE-SGGG-TTTS--SSTTTTTTTT------HHHHHHHHHHHHHHTTS------PPP----TT-HHHHHHHHHHHHHHHHHTTS--SS-TT---B---BTTB-S-B-HHHHS-EE-TTT--EE-SSSTTGGGSHHHHHHHHT-SSPPPHHHHHHTTT-HHHHHTHHIIIIITT-TT--EEEE-SS---EEEEEE-TTS-EEEEEE-----S--TTS--SEEEEEE---TT--EEEEEEEEE-TTS-EEE-S--EEEE-/-----S--S-SSSSTTTTTT-EE---SSS-B-EEEESS--BS-TTSPPEES--S-EEEEESS-B-GGGTTTTEEEEEE-TTS-EEEE-EEEEE-SS-TTEEEEEETTSSPPPSS-EEEEEE-TT-BBTTS-B-SS-EEEEEEE-----TT--GGGTT---EEEEE----B-S-TTT-S-STTHHHHHHHHHHHHH-SSEEEEEE-S--B-SS---TT----S-HHHHHHHHHHHTHHHHHHHHHHHHH-SSEEEE---GGGTT--HHHHHHHSTT-EE---SSTT--EEEESTTS-EEEE-SGGG-TTTS--SSTTTTTTTT------HHHHHHHHHHHHHHTTS------PPP----TT-HHHHHHHHHHHHHHHHHTTS--SS-TT---B---BTTB-S-B-HHHHS-EE-TTT--EE-SSSTTGGGSHHHHHHHHT-SSPPPHHHHHHTTT-HHHHHTHHIIIIITT-TT--EEEE-SS---EEEEEE-TTS-EEEEEE-----S--TTS--SEEEEEEPPPTT--EEEEEEEEE-TTS-EEE-S--EEEE-

Nearest PDB structures (foldseek):
  8u18-assembly1_A  TM=4.157E-01  e=2.443E-01  Mus musculus
  1eba-assembly1_B  TM=4.039E-01  e=3.098E-01  Homo sapiens
  1eba-assembly1_A  TM=3.833E-01  e=3.488E-01  Homo sapiens
  6moj-assembly1_B  TM=3.867E-01  e=3.702E-01  Homo sapiens
  8g04-assembly1_B  TM=4.047E-01  e=9.019E-01  Homo sapiens

Sequence (1110 aa):
MKSSKYFSLTCLKIANKLLGVYTSRCDDAQEMTVESNILMSDSLENPPVNDIVQTITLKFNQALDPATLADAIELYRIDQHGNAVKEACCVKIDRMDATVIQINNQEITRFAQGEAYQLVIKDTLGSKTKGALGCDYVGYFATNVDFNFAGNSELNNERTQIIIASDFHLGVDDSFAELQKNKKALVAFLNQVKNSPDVKELVIGGDLLDEWFLPMDYQMPDSEAAFFDQVAANNQAIVEAFNAIINAGEIKVTYVPGNHDLLLTADDVKRIFPGINQARDDLQGLGSYVTGPNSEIVIEHGHKYNFFCTPDPLSNRNITNNNTSILPPGYFFTRIATTCVVEGHPQSNNVFAEMIPNKDDESQFNAYLYYQTWKAILSTLPVKEGFDDKVLKTNIDGFTENYAINDCIPQQEKETGIIDMTLYQHIQDTWEERQAINGIAVKIPTSEAITKAAVDEFTDIQAQTQYFDLDPSKRIVVFGHTHVADVIPMTNCENKKTIYANSGTWIDNGQGYPTRTFVVITPAKADSAIETVNLYQYLPDQTIVQWTEGQALHIMKSSKYFSLTCLKIANKLLGVYTSRCDDAQEMTVESNILMSDSLENPPVNDIVQTITLKFNQALDPATLADAIELYRIDQHGNAVKEACCVKIDRMDATVIQINNQEITRFAQGEAYQLVIKDTLGSKTKGALGCDYVGYFATNVDFNFAGNSELNNERTQIIIASDFHLGVDDSFAELQKNKKALVAFLNQVKNSPDVKELVIGGDLLDEWFLPMDYQMPDSEAAFFDQVAANNQAIVEAFNAIINAGEIKVTYVPGNHDLLLTADDVKRIFPGINQARDDLQGLGSYVTGPNSEIVIEHGHKYNFFCTPDPLSNRNITNNNTSILPPGYFFTRIATTCVVEGHPQSNNVFAEMIPNKDDESQFNAYLYYQTWKAILSTLPVKEGFDDKVLKTNIDGFTENYAINDCIPQQEKETGIIDMTLYQHIQDTWEERQAINGIAVKIPTSEAITKAAVDEFTDIQAQTQYFDLDPSKRIVVFGHTHVADVIPMTNCENKKTIYANSGTWIDNGQGYPTRTFVVITPAKADSAIETVNLYQYLPDQTIVQWTEGQALHI

pLDDT: mean 90.78, std 15.8, range [14.31, 98.94]

InterPro domains:
  IPR004843 Calcineurin-like, phosphoesterase domain [PF00149] (162-310)
  IPR029052 Metallo-dependent phosphatase-like [G3DSA:3.60.21.10] (161-530)
  IPR029052 Metallo-dependent phosphatase-like [SSF56300] (162-533)
  IPR043461 UDP-2,3-diacylglucosamine hydrolase LpxH-like [PTHR34990] (156-512)

Solvent-accessible surface area (backbone atoms only — not comparable to full-atom values): 57232 Å² total; per-residue (Å²): 129,84,71,81,72,93,92,66,49,102,53,70,79,51,59,50,44,56,48,35,41,49,71,30,82,46,71,97,56,65,50,34,33,34,32,44,78,57,60,48,25,85,34,81,60,53,25,36,49,35,76,81,53,50,63,49,37,36,39,38,82,46,47,50,28,76,86,29,52,72,84,19,63,47,42,23,37,29,26,50,86,69,45,76,41,80,44,73,59,42,77,44,66,38,89,91,39,56,29,27,37,37,38,23,40,71,82,43,41,64,58,71,62,36,32,34,36,39,40,37,38,40,39,68,31,30,24,70,83,69,24,29,35,50,46,63,45,62,36,14,25,21,32,33,66,77,88,47,55,88,44,43,78,90,55,70,65,42,53,60,25,36,39,34,35,18,34,40,29,40,27,60,45,72,88,64,25,54,33,54,83,37,51,64,53,50,34,52,48,41,50,40,54,57,66,21,45,29,45,26,31,41,34,36,31,11,17,51,57,34,74,28,66,35,44,30,68,45,70,53,52,92,41,70,65,57,48,54,51,42,21,44,60,65,38,40,68,50,48,49,35,54,40,51,33,40,70,69,61,72,33,52,40,34,40,28,36,13,60,34,22,33,81,64,44,73,67,54,48,39,68,74,35,65,82,56,44,72,28,63,46,94,51,80,39,38,22,63,38,72,36,67,100,78,53,23,30,39,41,28,13,56,34,78,74,25,63,41,43,19,65,30,60,63,41,40,22,76,76,17,75,69,31,73,24,42,76,28,63,38,45,59,50,34,11,48,44,35,35,8,58,69,62,66,57,40,78,50,89,70,77,82,81,88,80,75,72,41,83,89,39,65,63,50,29,36,41,41,48,50,34,51,48,51,50,61,56,46,71,76,38,28,39,79,70,53,49,78,44,60,48,36,41,43,42,52,72,48,37,74,56,61,36,23,58,52,34,66,40,58,46,65,41,84,90,79,54,50,64,46,39,70,48,43,40,63,46,66,73,41,46,69,60,42,34,58,73,71,65,50,82,65,81,72,57,58,64,50,32,51,73,39,54,86,38,57,65,58,56,57,49,42,48,45,62,67,33,22,57,71,37,78,66,42,39,34,38,36,31,22,78,67,36,62,56,49,68,44,83,46,65,28,74,84,72,42,64,24,39,40,33,27,16,5,13,33,31,59,73,45,84,89,39,48,36,36,26,30,29,40,36,38,63,49,51,92,64,23,24,27,29,39,44,38,40,32,29,56,43,90,87,74,48,72,43,75,71,55,77,46,44,47,38,63,105,122,92,72,78,80,66,21,61,94,28,38,73,71,59,65,46,52,66,49,43,44,48,75,33,74,51,68,98,54,64,49,34,36,36,32,46,78,59,61,50,26,85,34,80,61,54,26,35,49,35,76,82,53,47,64,48,38,38,38,38,82,46,48,50,28,76,87,29,50,73,83,18,63,47,42,23,38,30,26,49,85,68,44,75,41,80,45,73,61,40,77,47,66,36,89,91,39,53,31,26,38,37,37,24,40,69,82,41,43,65,60,70,62,38,33,33,37,40,40,36,38,39,39,68,31,30,25,70,84,68,23,30,35,51,47,63,45,65,36,13,26,22,31,32,66,77,86,46,55,89,42,44,78,90,56,71,65,42,54,60,24,36,37,34,33,19,34,41,30,39,25,59,45,70,88,64,24,55,31,55,82,39,50,63,53,50,33,53,50,41,50,40,54,57,65,21,45,30,44,28,32,42,34,38,30,11,17,50,58,34,73,29,66,37,44,31,67,46,71,53,53,94,43,68,63,59,47,54,50,43,22,44,61,63,38,41,67,49,48,50,35,53,40,51,32,40,70,68,63,73,33,52,40,34,40,27,35,13,61,34,24,34,82,66,45,72,66,54,47,41,69,75,35,64,82,56,44,73,30,64,45,94,51,81,37,38,23,63,37,70,36,68,100,76,54,22,31,39,41,29,12,56,35,77,73,25,62,41,43,18,64,30,62,62,44,38,23,78,76,14,74,72,31,70,21,40,76,27,65,38,46,59,51,33,11,47,44,35,34,8,58,69,62,64,55,39,77,50,90,71,77,82,81,88,80,76,72,41,81,89,39,65,64,50,27,36,40,41,49,49,35,49,46,52,51,60,56,45,71,76,39,29,39,79,70,52,49,78,43,59,49,36,40,44,41,50,71,47,37,75,58,61,36,24,57,55,34,68,40,59,44,65,42,84,90,80,53,50,63,44,40,72,46,44,42,62,46,67,73,41,47,68,59,41,34,58,73,70,64,50,83,64,80,71,56,60,64,57,32,49,72,39,53,85,37,57,64,60,56,57,50,41,48,45,60,66,33,20,57,70,38,78,66,43,40,36,38,36,31,23,75,66,36,61,55,48,69,44,83,46,64,28,75,84,72,42,62,25,39,40,33,27,17,5,14,34,30,59,75,46,85,91,40,48,38,36,25,30,29,40,38,37,62,49,51,93,64,23,23,26,28,37,44,37,39,32,29,57,43,90,87,75,47,74,44,74,71,54,78,47,43,47,38,61,104

Organism: Acetobacterium woodii (strain ATCC 29683 / DSM 1030 / JCM 2381 / KCTC 1655 / WB1) (NCBI:txid931626)

Radius of gyration: 35.46 Å; Cα contacts (8 Å, |Δi|>4): 2626; chains: 2; bounding box: 58×121×83 Å